Protein AF-A0A3M0IH26-F1 (afdb_monomer)

Organism: NCBI:txid943815

Secondary structure (DSSP, 8-state):
-PPP----------HHHHTT--TT--TT--HHHHHHHHHHTTT-EE---EEHHHHHHHHHHHHHH-SSEEEEE-GGG-TTHHHHHHHHHHHHHTT-EEEEEE--TT-HHHHHS-SSHHHHHHHHHHHHHHHHH-SEEEE-BT----EEEETTTEEEEEES-SS---SS------EEEEEE-HHHHHHHHHHTTHHHHHSPPBPTTT-PBPEEEE-PPPTT--PPPPS-----PPPPPEEEE--PEEEEEPTTS-EEEEE-S--S-----TT-------------------------------------------------------PPP--------GGGG-S-HHHHTTTTSSS-EEESSHHHHHHHHHHT--EEEEEE-TT-HHHHHHIIIIIS-HHHHHHHHHH-EEEEEETTT-HHHHHHHHHHHHHHHS---SSEEEEE-TTS-EEEEES---SS-BTTBPPHHHHHHHHHHHHHH-HHHHHHHHHHHHHHHHS------TTPPP-HHHHHHHHHHHHHHB-TTT-SBSSSSB---HHHHHHHHHHHHHH--HHHHHHHHHHHHHHHHSTTB-TTT--B-SEESSTTS-SEE--EEHHHHHHHHHHHHHHHHHH--HHHHHHHHHHHHHIIIIIB-TTSSB-SEE-SEEE-SSS-EEETTTT-B-HHHHHHHHGGGHHHHHHHHT--SS-SSGGG-B------------HHHHHHHHHHHHHHHHTSPPPPEE--EEHHHHHHHHHHHHHHHHHTT-HHHHHHHHHHHHHIIIIIB-TTSPBBSEEETTEE-SSBPPHHHHHHHHHHHHHHHHHH--HHHHHHHHHHHHHIIIIIB-TTT--B-SS-TTS---SS-----S-SSS--HHHHHHHHHHHHHHHH--HHHHHHHHHHGGGHHHHTTT-GGG-HHHHHHHHHHHH---EEEEESS-TTSHHHHHHHHHHHT--STT-EEEEESTT-TT-GGGTT---BTTB-EEEEEETTEEPPPBS-HHHHHHHHH-

Nearest PDB structures (foldseek):
  7tkv-assembly1_A  TM=8.898E-01  e=5.591E-46  Brucella abortus 2308
  7tkv-assembly1_B  TM=9.151E-01  e=1.649E-43  Brucella abortus 2308
  3ira-assembly1_A  TM=9.495E-01  e=8.624E-15  Methanosarcina mazei Go1
  4c1s-assembly2_B  TM=6.546E-01  e=1.108E-04  Bacteroides thetaiotaomicron VPI-5482
  6u4z-assembly1_A  TM=3.669E-01  e=8.419E-04  Bacteroides thetaiotaomicron

Radius of gyration: 35.23 Å; Cα contacts (8 Å, |Δi|>4): 1831; chains: 1; bounding box: 98×91×110 Å

InterPro domains:
  IPR001736 Phospholipase D/Transphosphatidylase [PS50035] (139-166)
  IPR004879 Spermatogenesis-associated protein 20-like, TRX domain [PF03190] (337-497)
  IPR004879 Spermatogenesis-associated protein 20-like, TRX domain [cd02955] (358-481)
  IPR008928 Six-hairpin glycosidase superfamily [SSF48208] (523-869)
  IPR012341 Six-hairpin glycosidase-like superfamily [G3DSA:1.50.10.10] (544-667)
  IPR024705 Spermatogenesis-associated protein 20 [PTHR42899] (331-1009)
  IPR025202 Cardiolipin synthase-like, phospholipase D-like domain [PF13091] (61-188)
  IPR036249 Thioredoxin-like superfamily [SSF52833] (338-461)

Solvent-accessible surface area (backbone atoms only — not comparable to full-atom values): 55624 Å² total; per-residue (Å²): 140,82,82,89,81,79,93,81,80,80,76,84,72,51,72,30,57,79,72,75,42,66,90,85,64,81,80,88,59,53,73,68,54,44,51,49,41,64,67,4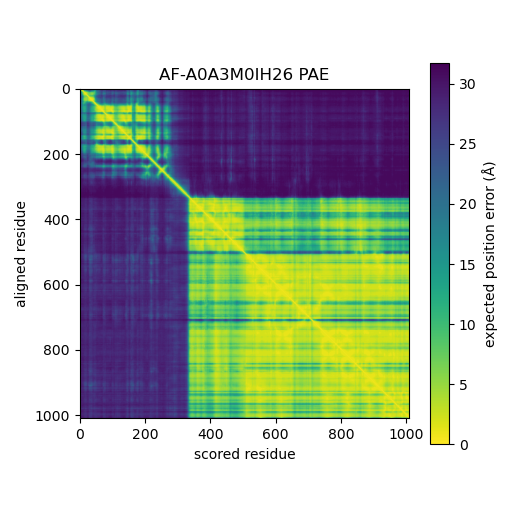4,63,93,67,68,54,59,79,61,84,25,43,62,86,58,38,51,60,56,52,51,54,48,44,67,64,42,70,54,29,40,38,39,32,39,72,84,7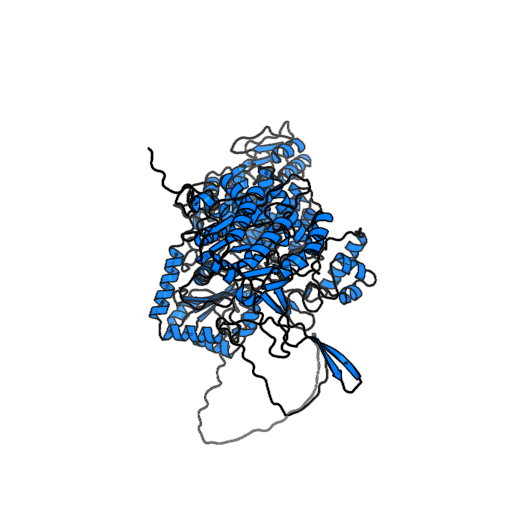8,50,101,54,54,83,66,50,51,61,40,49,50,48,27,41,76,70,64,22,43,30,39,37,37,36,56,47,93,84,45,65,61,68,70,66,68,46,94,42,71,70,58,40,56,50,53,65,66,47,44,64,61,51,55,69,54,33,77,38,76,40,66,30,43,91,58,90,48,55,40,40,36,37,53,51,28,36,29,36,46,48,54,94,75,80,81,83,94,68,94,74,96,70,95,77,77,46,46,44,38,44,39,52,37,48,69,58,29,45,48,52,41,58,57,66,40,46,73,52,63,77,54,54,63,57,39,92,88,78,67,48,64,43,45,52,36,66,53,84,81,69,90,90,75,73,85,82,85,78,94,73,93,78,94,76,80,91,78,71,57,70,39,43,43,68,81,56,61,49,74,49,68,44,99,86,71,53,72,47,76,42,64,53,91,67,81,63,51,70,79,80,57,102,81,77,78,91,87,86,89,83,92,89,82,87,92,81,90,86,84,86,85,91,84,88,81,84,90,84,88,82,90,87,86,89,84,83,86,79,89,76,89,80,84,83,88,85,88,90,85,91,84,91,89,86,87,77,86,79,76,71,84,78,79,76,71,78,78,72,26,62,28,70,80,59,84,52,67,42,47,43,75,50,23,82,35,68,32,60,40,29,56,82,53,70,69,47,34,52,49,12,53,76,70,73,27,41,29,38,40,39,37,36,48,72,55,39,64,59,37,52,52,45,35,65,58,40,42,57,35,60,73,55,11,53,51,45,55,73,60,32,37,38,29,46,42,40,34,87,70,36,50,64,61,44,51,50,51,44,49,51,35,28,71,74,68,76,50,77,59,72,23,29,35,37,34,21,43,44,85,68,39,53,62,48,72,50,45,83,54,43,71,54,68,51,97,90,42,63,15,41,64,57,50,54,51,51,52,53,48,40,56,74,76,38,44,68,60,48,51,52,49,14,57,48,48,52,49,58,59,67,72,61,70,80,75,40,47,58,89,42,66,55,52,72,66,34,55,53,39,18,51,55,49,50,63,73,39,44,32,92,88,46,27,49,63,66,58,61,61,30,63,77,58,44,43,38,36,44,20,24,50,26,44,19,52,74,69,68,40,61,70,36,41,48,53,35,50,44,24,52,51,33,42,66,31,11,25,24,21,39,81,63,67,37,34,39,30,56,29,12,64,37,60,69,24,44,44,41,48,50,25,28,39,39,46,56,32,18,45,42,22,34,42,25,38,50,51,16,64,75,65,69,38,64,69,30,45,50,50,16,52,38,20,48,52,24,47,58,70,73,27,48,44,97,73,36,35,42,22,41,34,34,27,23,42,10,39,64,82,81,82,45,74,34,74,36,46,55,71,46,43,36,63,65,58,37,36,73,77,48,48,90,51,20,67,59,49,26,65,54,27,52,41,38,84,73,29,73,42,75,95,30,21,8,43,43,27,49,64,96,68,98,69,95,70,61,65,70,60,50,51,54,51,38,51,53,51,41,55,62,41,68,77,43,50,66,48,52,69,43,62,41,30,39,40,28,42,42,11,40,34,18,26,21,26,19,50,46,10,64,78,69,75,34,65,69,36,32,50,47,18,51,35,27,50,48,34,44,56,74,58,28,37,47,101,81,52,46,46,32,31,36,28,44,96,90,38,64,43,92,39,67,37,38,35,36,30,42,14,28,30,22,38,10,25,45,41,36,17,40,68,69,38,43,28,67,33,43,54,53,21,50,47,28,48,50,45,41,62,71,34,24,34,39,92,86,81,44,48,60,29,38,48,45,76,86,48,87,86,59,99,58,84,41,64,61,66,52,31,68,89,51,68,14,25,44,33,34,33,22,39,29,27,39,48,49,16,51,47,58,69,37,64,69,36,36,53,50,14,49,38,45,41,1,32,35,52,50,41,22,57,74,43,33,81,33,28,10,43,38,48,28,40,43,38,9,59,73,64,38,36,38,32,32,26,31,23,24,91,44,66,86,38,72,67,30,32,48,43,43,53,39,58,72,58,39,57,45,30,57,53,41,48,44,41,42,40,56,60,32,86,54,38,66,56,30,54,91,35,71,55,56,95,83,36,41,23,40,35,51,25,42,88,97,43,67,56,85,69,37,73,47,50,69,61,49,41,49,66,30,67,107

Sequence (1010 aa):
MARAEPEALVRGVRSDQLLGLPSGESTGLTPLQHEIWQAFEGQVRYTAVHDEDTYFPDALDAMDQARHSIWLWSPWYTKRMWEVLPRLQDARRRGVRIHLFVTDESDSLLQGQLANPATAADAQRRLPELKAVADTVVEIKDMHQKILVIDEQLCFLGSLNTLSHAPGGQGRREIMVPFRGRRFARHILDHENADLLLRPPTCPDHGGQAELRKFTIPPKQRPVRTSHTTNHPAQRYFAWACPARTTVTKPDGTTRTSGCPRRNALRVDETGYLGKQSPLQHPGRCCFASVLGRLYCPQPVSRRKAHHSADPFADPVEARRVPRSRSGPCERLERMNRLAGVTSPYLLQHADNPVDWWPWGPEAFEEAKRREVPVLLSVGYSACHWCHVMAHESFEDEVTAAFMNEHFVSVKVDREERPDVDAVYMEAVQAATGQGGWPMSVFLTPDAEPFYFGTYFPPVPRSGMPSFRQVLEGVRQAWAERRDEVTEVAGKIVRDLAEREIDHGGARLPGEQEQAQALLGLTREYDPRRGGFGGAPKFPPSMVIEFLLRHHARTGSEGALQMAQDTCERMARGGIYDQLGGGFARYSVDRDWTVPHFEKMLYDNALLCRVYAHLWRSTGSEQARRVALETADFMVRELGTAEGGFASALDADSDDGSGRHVEGAYYVWTPEQLREVLGDDAPLAAQHFGVTEEGTFEEGRSVLQLPQGEGVVDAEQIASVRERLFRARQDRPAPGRDDKVVASWNGLAVAALAETGAYFDRPDLVEAAVAAADLLVRLHLDDRARLVRTSRDGRAGGNAGVLEDYADVAEGFLALASVTGEGVWLDFAGLLLDQVLARFTDPDSGALYDTASDAERLIRRPQDPTDNATPAGWTAAAGALLSYAAHTGSALHRTAAERALGVVTTLGPRVPRFIGWGLAVAEALLDGPREIAVVGPDLADGATGTLHRTALLGTAPGAVVAAGAPDGDEFPLLADRPLVAGAPAAYVCRNFTCDAPTTDPERLRTALSS

Foldseek 3Di:
DDDDDDDDDQPDDQLCVVVVHDPPDPPDDDPVSNVVCVVVPPAWRWRDKDWPVGVVVVLLVLLLVFQAEKEWEALLPDLVVVSNLVSLLVCVVNVYAYHEEHEDPPDCCLVVVPPDPVSSVVSVVCVVSSCVSHPHYFYEHPDDAGWMAGPLFKIKHFDPPPDDDDPDDDDDIGIIIIIGGNVVSVLVCVLVVVVCRRPADADPPPRHGWHKYFDDDDPPDDADDDDDDDDDDDHGDIFTADPDFDWDQDPVRDTDTDGDPPRGGPDQDPPGDDDDDDDDDDDDDDDDDDDDDDDDDDDDDDDDDDDDDDDDDDDDDDDDDDDDDDPDPPPPPPLQQPLCPAPAPQSNVCRPFLANEDEDDLVLLVVCVVLVAKAKEWEDHDQDPLQVVLCVQARNPNVNRVLCNNHHSYYYYYCLQCVQLVQLVQVLQCVVPVDGDPRWIFIAGSQRQTQDTDHGAGCPDDSPGHHPVVVSVVRSCCCVPPVVVSVVRSVVSLVVSVVDDQPLLFLDFDDPVLLVLLLVVQVVQADLVQADGHFFWGFLLLLQLLLLLLCCLLPVDPSSLSSSVRNLVQLLQELQAQPQQGAGAGIHRGSSNHHGLQKGFLQLLLSLLQSLLSNCLRPVDPSSLVNNVSSLNNQCPPQADPQLFGFGIFHQWFDLVPRDTDGCSLAWDALVRLCVQPPPCSVVQCVQQVQDCCEPDPPSIHRGGGDPDDDDDDPVSVVVSSNSVNVVSVPGGGTDTRNKGFQLSRLSQLLSLLLSCLLVVNVVSLVSSVSSLCSQCVAQQDPQRWGQGIDGPSHGGDGTAWLSNLLSNLSSLQSSCLRALFLVSLVSSVSSLVQQVPFQADPPRLAGFRHGNPDDDRSHTHRDCWADSHHDSLLSSLLSLLLSCLQAVDPVSPSSSSSSLSSSSVCSSPPVSGNSSSSLSSSCVNLAAKNKEKADADCPPPLSVLLSSLQSSQSNRSHGYRYYHQCDPSTNSSHPPDADVRAIWMWIDGPNRIDDIDSDSVVSNVVSSD

pLDDT: mean 78.8, std 23.6, range [18.72, 98.94]

Structure (mmCIF, N/CA/C/O backbone):
data_AF-A0A3M0IH26-F1
#
_entry.id   AF-A0A3M0IH26-F1
#
loop_
_atom_site.group_PDB
_atom_site.id
_atom_site.type_symbol
_atom_site.label_atom_id
_atom_site.label_alt_id
_atom_site.label_comp_id
_atom_site.label_asym_id
_atom_site.label_entity_id
_atom_site.label_seq_id
_atom_site.pdbx_PDB_ins_code
_atom_site.Cartn_x
_atom_site.Cartn_y
_atom_site.Cartn_z
_atom_site.occupancy
_atom_site.B_iso_or_equiv
_atom_site.auth_seq_id
_atom_site.auth_comp_id
_atom_site.auth_asym_id
_atom_site.auth_atom_id
_atom_site.pdbx_PDB_model_num
ATOM 1 N N . MET A 1 1 ? 65.080 23.387 41.786 1.00 36.69 1 MET A N 1
ATOM 2 C CA . MET A 1 1 ? 65.504 23.455 40.370 1.00 36.69 1 MET A CA 1
ATOM 3 C C . MET A 1 1 ? 64.778 22.355 39.612 1.00 36.69 1 MET A C 1
ATOM 5 O O . MET A 1 1 ? 65.288 21.247 39.518 1.00 36.69 1 MET A O 1
ATOM 9 N N . ALA A 1 2 ? 63.543 22.620 39.185 1.00 27.91 2 ALA A N 1
ATOM 10 C CA . ALA A 1 2 ? 62.729 21.649 38.459 1.00 27.91 2 ALA A CA 1
ATOM 11 C C . ALA A 1 2 ? 62.840 21.950 36.961 1.00 27.91 2 ALA A C 1
ATOM 13 O O . ALA A 1 2 ? 62.600 23.077 36.535 1.00 27.91 2 ALA A O 1
ATOM 14 N N . ARG A 1 3 ? 63.308 20.952 36.211 1.00 26.25 3 ARG A N 1
ATOM 15 C CA . ARG A 1 3 ? 63.521 20.984 34.764 1.00 26.25 3 ARG A CA 1
ATOM 16 C C . ARG A 1 3 ? 62.186 21.210 34.051 1.00 26.25 3 ARG A C 1
ATOM 18 O O . ARG A 1 3 ? 61.231 20.490 34.320 1.00 26.25 3 ARG A O 1
ATOM 25 N N . ALA A 1 4 ? 62.149 22.194 33.160 1.00 37.03 4 ALA A N 1
ATOM 26 C CA . ALA A 1 4 ? 61.113 22.315 32.146 1.00 37.03 4 ALA A CA 1
ATOM 27 C C . ALA A 1 4 ? 61.389 21.293 31.035 1.00 37.03 4 ALA A C 1
ATOM 29 O O . ALA A 1 4 ? 62.524 21.250 30.572 1.00 37.03 4 ALA A O 1
ATOM 30 N N . GLU A 1 5 ? 60.383 20.475 30.702 1.00 32.09 5 GLU A N 1
ATOM 31 C CA . GLU A 1 5 ? 60.047 19.820 29.412 1.00 32.09 5 GLU A CA 1
ATOM 32 C C . GLU A 1 5 ? 58.955 18.745 29.674 1.00 32.09 5 GLU A C 1
ATOM 34 O O . GLU A 1 5 ? 58.984 18.168 30.767 1.00 32.09 5 GLU A O 1
ATOM 39 N N . PRO A 1 6 ? 58.038 18.388 28.738 1.00 36.34 6 PRO A N 1
ATOM 40 C CA . PRO A 1 6 ? 57.757 18.933 27.398 1.00 36.34 6 PRO A CA 1
ATOM 41 C C . PRO A 1 6 ? 56.255 19.271 27.141 1.00 36.34 6 PRO A C 1
ATOM 43 O O . PRO A 1 6 ? 55.374 18.933 27.927 1.00 36.34 6 PRO A O 1
ATOM 46 N N . GLU A 1 7 ? 55.995 19.968 26.027 1.00 37.03 7 GLU A N 1
ATOM 47 C CA . GLU A 1 7 ? 54.730 20.141 25.272 1.00 37.03 7 GLU A CA 1
ATOM 48 C C . GLU A 1 7 ? 53.403 19.622 25.892 1.00 37.03 7 GLU A C 1
ATOM 50 O O . GLU A 1 7 ? 53.062 18.442 25.814 1.00 37.03 7 GLU A O 1
ATOM 55 N N . ALA A 1 8 ? 52.567 20.541 26.383 1.00 32.16 8 ALA A N 1
ATOM 56 C CA . ALA A 1 8 ? 51.136 20.333 26.643 1.00 32.16 8 ALA A CA 1
ATOM 57 C C . ALA A 1 8 ? 50.371 21.434 25.880 1.00 32.16 8 ALA A C 1
ATOM 59 O O . ALA A 1 8 ? 50.771 22.587 25.949 1.00 32.16 8 ALA A O 1
ATOM 60 N N . LEU A 1 9 ? 49.300 21.226 25.114 1.00 32.03 9 LEU A N 1
ATOM 61 C CA . LEU A 1 9 ? 48.332 20.144 25.020 1.00 32.03 9 LEU A CA 1
ATOM 62 C C . LEU A 1 9 ? 48.103 19.782 23.539 1.00 32.03 9 LEU A C 1
ATOM 64 O O . LEU A 1 9 ? 47.613 20.603 22.771 1.00 32.03 9 LEU A O 1
ATOM 68 N N . VAL A 1 10 ? 48.309 18.522 23.168 1.00 32.41 10 VAL A N 1
ATOM 69 C CA . VAL A 1 10 ? 47.520 17.887 22.102 1.00 32.41 10 VAL A CA 1
ATOM 70 C C . VAL A 1 10 ? 46.794 16.736 22.776 1.00 32.41 10 VAL A C 1
ATOM 72 O O . VAL A 1 10 ? 47.348 15.650 22.944 1.00 32.41 10 VAL A O 1
ATOM 75 N N . ARG A 1 11 ? 45.570 16.982 23.254 1.00 35.91 11 ARG A N 1
ATOM 76 C CA . ARG A 1 11 ? 44.706 15.885 23.697 1.00 35.91 11 ARG A CA 1
ATOM 77 C C . ARG A 1 11 ? 44.196 15.194 22.441 1.00 35.91 11 ARG A C 1
ATOM 79 O O . ARG A 1 11 ? 43.323 15.717 21.762 1.00 35.91 11 ARG A O 1
ATOM 86 N N . GLY A 1 12 ? 44.785 14.047 22.116 1.00 36.81 12 GLY A N 1
ATOM 87 C CA . GLY A 1 12 ? 44.230 13.152 21.110 1.00 36.81 12 GLY A CA 1
ATOM 88 C C . GLY A 1 12 ? 42.849 12.705 21.571 1.00 36.81 12 GLY A C 1
ATOM 89 O O . GLY A 1 12 ? 42.735 12.011 22.577 1.00 36.81 12 GLY A O 1
ATOM 90 N N . VAL A 1 13 ? 41.818 13.145 20.861 1.00 42.16 13 VAL A N 1
ATOM 91 C CA . VAL A 1 13 ? 40.449 12.677 21.047 1.00 42.16 13 VAL A CA 1
ATOM 92 C C . VAL A 1 13 ? 40.216 11.616 19.982 1.00 42.16 13 VAL A C 1
ATOM 94 O O . VAL A 1 13 ? 40.455 11.846 18.796 1.00 42.16 13 VAL A O 1
ATOM 97 N N . ARG A 1 14 ? 39.856 10.416 20.429 1.00 46.50 14 ARG A N 1
ATOM 98 C CA . ARG A 1 14 ? 39.581 9.272 19.555 1.00 46.50 14 ARG A CA 1
ATOM 99 C C . ARG A 1 14 ? 38.315 9.567 18.723 1.00 46.50 14 ARG A C 1
ATOM 101 O O . ARG A 1 14 ? 37.477 10.368 19.130 1.00 46.50 14 ARG A O 1
ATOM 108 N N . SER A 1 15 ? 38.189 8.986 17.528 1.00 48.16 15 SER A N 1
ATOM 109 C CA . SER A 1 15 ? 37.051 9.232 16.616 1.00 48.16 15 SER A CA 1
ATOM 110 C C . SER A 1 15 ? 35.696 8.925 17.261 1.00 48.16 15 SER A C 1
ATOM 112 O O . SER A 1 15 ? 34.716 9.612 16.986 1.00 48.16 15 SER A O 1
ATOM 114 N N . ASP A 1 16 ? 35.677 7.960 18.179 1.00 47.81 16 ASP A N 1
ATOM 115 C CA . ASP A 1 16 ? 34.551 7.668 19.063 1.00 47.81 16 ASP A CA 1
ATOM 116 C C . ASP A 1 16 ? 34.150 8.896 19.912 1.00 47.81 16 ASP A C 1
ATOM 118 O O . ASP A 1 16 ? 33.001 9.315 19.882 1.00 47.81 16 ASP A O 1
ATOM 122 N N . GLN A 1 17 ? 35.087 9.580 20.562 1.00 45.19 17 GLN A N 1
ATOM 123 C CA . GLN A 1 17 ? 34.831 10.770 21.376 1.00 45.19 17 GLN A CA 1
ATOM 124 C C . GLN A 1 17 ? 34.422 12.014 20.562 1.00 45.19 17 GLN A C 1
ATOM 126 O O . GLN A 1 17 ? 33.637 12.819 21.058 1.00 45.19 17 GLN A O 1
ATOM 131 N N . LEU A 1 18 ? 34.905 12.178 19.321 1.00 45.88 18 LEU A N 1
ATOM 132 C CA . LEU A 1 18 ? 34.464 13.257 18.413 1.00 45.88 18 LEU A CA 1
ATOM 133 C C . LEU A 1 18 ? 32.978 13.103 18.033 1.00 45.88 18 LEU A C 1
ATOM 135 O O . LEU A 1 18 ? 32.281 14.086 17.792 1.00 45.88 18 LEU A O 1
ATOM 139 N N . LEU A 1 19 ? 32.510 11.856 17.988 1.00 47.88 19 LEU A N 1
ATOM 140 C CA . LEU A 1 19 ? 31.149 11.471 17.624 1.00 47.88 19 LEU A CA 1
ATOM 141 C C . LEU A 1 19 ? 30.256 11.201 18.851 1.00 47.88 19 LEU A C 1
ATOM 143 O O . LEU A 1 19 ? 29.085 10.872 18.680 1.00 47.88 19 LEU A O 1
ATOM 147 N N . GLY A 1 20 ? 30.784 11.365 20.073 1.00 44.94 20 GLY A N 1
ATOM 148 C CA . GLY A 1 20 ? 30.057 11.161 21.332 1.00 44.94 20 GLY A CA 1
ATOM 149 C C . GLY A 1 20 ? 29.842 9.695 21.734 1.00 44.94 20 GLY A C 1
ATOM 150 O O . GLY A 1 20 ? 28.917 9.407 22.487 1.00 44.94 20 GLY A O 1
ATOM 151 N N . LEU A 1 21 ? 30.667 8.773 21.235 1.00 47.78 21 LEU A N 1
ATOM 152 C CA . LEU A 1 21 ? 30.551 7.323 21.421 1.00 47.78 21 LEU A CA 1
ATOM 153 C C . LEU A 1 21 ? 31.418 6.793 22.584 1.00 47.78 21 LEU A C 1
ATOM 155 O O . LEU A 1 21 ? 32.464 7.379 22.899 1.00 47.78 21 LEU A O 1
ATOM 159 N N . PRO A 1 22 ? 31.045 5.648 23.192 1.00 45.53 22 PRO A N 1
ATOM 160 C CA . PRO A 1 22 ? 31.904 4.908 24.116 1.00 45.53 22 PRO A CA 1
ATOM 161 C C . PRO A 1 22 ? 33.236 4.517 23.460 1.00 45.53 22 PRO A C 1
ATOM 163 O O . PRO A 1 22 ? 33.311 4.215 22.270 1.00 45.53 22 PRO A O 1
ATOM 166 N N . SER A 1 23 ? 34.325 4.545 24.230 1.00 48.56 23 SER A N 1
ATOM 167 C CA . SER A 1 23 ? 35.680 4.411 23.685 1.00 48.56 23 SER A CA 1
ATOM 168 C C . SER A 1 23 ? 35.959 3.022 23.086 1.00 48.56 23 SER A C 1
ATOM 170 O O . SER A 1 23 ? 36.241 2.082 23.822 1.00 48.56 23 SER A O 1
ATOM 172 N N . GLY A 1 24 ? 36.005 2.921 21.754 1.00 49.97 24 GLY A N 1
ATOM 173 C CA . GLY A 1 24 ? 36.452 1.739 21.000 1.00 49.97 24 GLY A CA 1
ATOM 174 C C . GLY A 1 24 ? 35.395 0.978 20.236 1.00 49.97 24 GLY A C 1
ATOM 175 O O . GLY A 1 24 ? 35.730 -0.068 19.691 1.00 49.97 24 GLY A O 1
ATOM 176 N N . GLU A 1 25 ? 34.178 1.500 20.147 1.00 52.19 25 GLU A N 1
ATOM 177 C CA . GLU A 1 25 ? 33.082 0.801 19.484 1.00 52.19 25 GLU A CA 1
ATOM 178 C C . GLU A 1 25 ? 32.741 1.389 18.113 1.00 52.19 25 GLU A C 1
ATOM 180 O O . GLU A 1 25 ? 32.616 2.603 17.942 1.00 52.19 25 GLU A O 1
ATOM 185 N N . SER A 1 26 ? 32.589 0.486 17.135 1.00 46.59 26 SER A N 1
ATOM 186 C CA . SER A 1 26 ? 32.144 0.769 15.762 1.00 46.59 26 SER A CA 1
ATOM 187 C C . SER A 1 26 ? 30.663 0.684 15.520 1.00 46.59 26 SER A C 1
ATOM 189 O O . SER A 1 26 ? 30.146 1.052 14.461 1.00 46.59 26 SER A O 1
ATOM 191 N N . THR A 1 27 ? 30.005 0.123 16.508 1.00 45.53 27 THR A N 1
ATOM 192 C CA . THR A 1 27 ? 28.678 -0.423 16.427 1.00 45.53 27 THR A CA 1
ATOM 193 C C . THR A 1 27 ? 27.687 0.675 16.778 1.00 45.53 27 THR A C 1
ATOM 195 O O . THR A 1 27 ? 27.777 1.282 17.840 1.00 45.53 27 THR A O 1
ATOM 198 N N . GLY A 1 28 ? 26.758 0.955 15.860 1.00 45.03 28 GLY A N 1
ATOM 199 C CA . GLY A 1 28 ? 25.718 1.978 16.039 1.00 45.03 28 GLY A CA 1
ATOM 200 C C . GLY A 1 28 ? 25.934 3.288 15.275 1.00 45.03 28 GLY A C 1
ATOM 201 O O . GLY A 1 28 ? 25.190 4.242 15.488 1.00 45.03 28 GLY A O 1
ATOM 202 N N . LEU A 1 29 ? 26.916 3.358 14.372 1.00 43.50 29 LEU A N 1
ATOM 203 C CA . LEU A 1 29 ? 27.131 4.541 13.539 1.00 43.50 29 LEU A CA 1
ATOM 204 C C . LEU A 1 29 ? 26.197 4.583 12.330 1.00 43.50 29 LEU A C 1
ATOM 206 O O . LEU A 1 29 ? 26.046 3.599 11.609 1.00 43.50 29 LEU A O 1
ATOM 210 N N . THR A 1 30 ? 25.615 5.753 12.067 1.00 47.28 30 THR A N 1
ATOM 211 C CA . THR A 1 30 ? 24.884 6.004 10.814 1.00 47.28 30 THR A CA 1
ATOM 212 C C . THR A 1 30 ? 25.827 5.923 9.603 1.00 47.28 30 THR A C 1
ATOM 214 O O . THR A 1 30 ? 27.023 6.162 9.764 1.00 47.28 30 THR A O 1
ATOM 217 N N . PRO A 1 31 ? 25.337 5.666 8.374 1.00 45.47 31 PRO A N 1
ATOM 218 C CA . PRO A 1 31 ? 26.186 5.571 7.179 1.00 45.47 31 PRO A CA 1
ATOM 219 C C . PRO A 1 31 ? 27.099 6.787 6.960 1.00 45.47 31 PRO A C 1
ATOM 221 O O . PRO A 1 31 ? 28.271 6.624 6.637 1.00 45.47 31 PRO A O 1
ATOM 224 N N . LEU A 1 32 ? 26.606 8.000 7.239 1.00 43.06 32 LEU A N 1
ATOM 225 C CA . LEU A 1 32 ? 27.402 9.230 7.188 1.00 43.06 32 LEU A CA 1
ATOM 226 C C . LEU A 1 32 ? 28.454 9.288 8.308 1.00 43.06 32 LEU A C 1
ATOM 228 O O . LEU A 1 32 ? 29.582 9.693 8.059 1.00 43.06 32 LEU A O 1
ATOM 232 N N . GLN A 1 33 ? 28.121 8.873 9.535 1.00 45.81 33 GLN A N 1
ATOM 233 C CA . GLN A 1 33 ? 29.091 8.792 10.636 1.00 45.81 33 GLN A CA 1
ATOM 234 C C . GLN A 1 33 ? 30.116 7.678 10.423 1.00 45.81 33 GLN A C 1
ATOM 236 O O . GLN A 1 33 ? 31.240 7.811 10.888 1.00 45.81 33 GLN A O 1
ATOM 241 N N . HIS A 1 34 ? 29.748 6.612 9.717 1.00 51.22 34 HIS A N 1
ATOM 242 C CA . HIS A 1 34 ? 30.645 5.537 9.325 1.00 51.22 34 HIS A CA 1
ATOM 243 C C . HIS A 1 34 ? 31.576 5.984 8.192 1.00 51.22 34 HIS A C 1
ATOM 245 O O . HIS A 1 34 ? 32.767 5.724 8.270 1.00 51.22 34 HIS A O 1
ATOM 251 N N . GLU A 1 35 ? 31.091 6.732 7.194 1.00 49.47 35 GLU A N 1
ATOM 252 C CA . GLU A 1 35 ? 31.941 7.378 6.177 1.00 49.47 35 GLU A CA 1
ATOM 253 C C . GLU A 1 35 ? 32.888 8.414 6.791 1.00 49.47 35 GLU A C 1
ATOM 255 O O . GLU A 1 35 ? 34.076 8.428 6.481 1.00 49.47 35 GLU A O 1
ATOM 260 N N . ILE A 1 36 ? 32.376 9.258 7.690 1.00 47.50 36 ILE A N 1
ATOM 261 C CA . ILE A 1 36 ? 33.158 10.221 8.473 1.00 47.50 36 ILE A CA 1
ATOM 262 C C . ILE A 1 36 ? 34.201 9.462 9.284 1.00 47.50 36 ILE A C 1
ATOM 264 O O . ILE A 1 36 ? 35.390 9.742 9.180 1.00 47.50 36 ILE A O 1
ATOM 268 N N . TRP A 1 37 ? 33.793 8.454 10.046 1.00 52.44 37 TRP A N 1
ATOM 269 C CA . TRP A 1 37 ? 34.724 7.690 10.846 1.00 52.44 37 TRP A CA 1
ATOM 270 C C . TRP A 1 37 ? 35.766 6.972 9.992 1.00 52.44 37 TRP A C 1
ATOM 272 O O . TRP A 1 37 ? 36.937 7.152 10.278 1.00 52.44 37 TRP A O 1
ATOM 282 N N . GLN A 1 38 ? 35.413 6.289 8.904 1.00 53.78 38 GLN A N 1
ATOM 283 C CA . GLN A 1 38 ? 36.398 5.691 7.995 1.00 53.78 38 GLN A CA 1
ATOM 284 C C . GLN A 1 38 ? 37.317 6.732 7.334 1.00 53.78 38 GLN A C 1
ATOM 286 O O . GLN A 1 38 ? 38.485 6.446 7.077 1.00 53.78 38 GLN A O 1
ATOM 291 N N . ALA A 1 39 ? 36.830 7.951 7.086 1.00 50.53 39 ALA A N 1
ATOM 292 C CA . ALA A 1 39 ? 37.651 9.056 6.591 1.00 50.53 39 ALA A CA 1
ATOM 293 C C . ALA A 1 39 ? 38.607 9.621 7.663 1.00 50.53 39 ALA A C 1
ATOM 295 O O . ALA A 1 39 ? 39.671 10.145 7.326 1.00 50.53 39 ALA A O 1
ATOM 296 N N . PHE A 1 40 ? 38.251 9.508 8.946 1.00 49.12 40 PHE A N 1
ATOM 297 C CA . PHE A 1 40 ? 39.025 10.012 10.086 1.00 49.12 40 PHE A CA 1
ATOM 298 C C . PHE A 1 40 ? 39.864 8.930 10.794 1.00 49.12 40 PHE A C 1
ATOM 300 O O . PHE A 1 40 ? 40.844 9.264 11.470 1.00 49.12 40 PHE A O 1
ATOM 307 N N . GLU A 1 41 ? 39.535 7.648 10.625 1.00 46.75 41 GLU A N 1
ATOM 308 C CA . GLU A 1 41 ? 40.183 6.506 11.264 1.00 46.75 41 GLU A CA 1
ATOM 309 C C . GLU A 1 41 ? 41.625 6.383 10.758 1.00 46.75 41 GLU A C 1
ATOM 311 O O . GLU A 1 41 ? 41.916 6.057 9.607 1.00 46.75 41 GLU A O 1
ATOM 316 N N . GLY A 1 42 ? 42.558 6.735 11.643 1.00 48.81 42 GLY A N 1
ATOM 317 C CA . GLY A 1 42 ? 43.995 6.652 11.400 1.00 48.81 42 GLY A CA 1
ATOM 318 C C . GLY A 1 42 ? 44.636 7.838 10.671 1.00 48.81 42 GLY A C 1
ATOM 319 O O . GLY A 1 42 ? 45.840 7.774 10.425 1.00 48.81 42 GLY A O 1
ATOM 320 N N . GLN A 1 43 ? 43.912 8.916 10.329 1.00 49.50 43 GLN A N 1
ATOM 321 C CA . GLN A 1 43 ? 44.469 9.958 9.439 1.00 49.50 43 GLN A CA 1
ATOM 322 C C . GLN A 1 43 ? 44.413 11.408 9.924 1.00 49.50 43 GLN A C 1
ATOM 324 O O . GLN A 1 43 ? 44.987 12.269 9.254 1.00 49.50 43 GLN A O 1
ATOM 329 N N . VAL A 1 44 ? 43.805 11.722 11.072 1.00 41.72 44 VAL A N 1
ATOM 330 C CA . VAL A 1 44 ? 43.586 13.132 11.432 1.00 41.72 44 VAL A CA 1
ATOM 331 C C . VAL A 1 44 ? 43.863 13.432 12.904 1.00 41.72 44 VAL A C 1
ATOM 333 O O . VAL A 1 44 ? 43.329 12.793 13.805 1.00 41.72 44 VAL A O 1
ATOM 336 N N . ARG A 1 45 ? 44.686 14.461 13.145 1.00 44.12 45 ARG A N 1
ATOM 337 C CA . ARG A 1 45 ? 44.806 15.154 14.434 1.00 44.12 45 ARG A CA 1
ATOM 338 C C . ARG A 1 45 ? 44.184 16.541 14.268 1.00 44.12 45 ARG A C 1
ATOM 340 O O . ARG A 1 45 ? 44.715 17.347 13.502 1.00 44.12 45 ARG A O 1
ATOM 347 N N . TYR A 1 46 ? 43.078 16.815 14.956 1.00 40.91 46 TYR A N 1
ATOM 348 C CA . TYR A 1 46 ? 42.582 18.186 15.099 1.00 40.91 46 TYR A CA 1
ATOM 349 C C . TYR A 1 46 ? 43.201 18.809 16.356 1.00 40.91 46 TYR A C 1
ATOM 351 O O . TYR A 1 46 ? 43.483 18.105 17.328 1.00 40.91 46 TYR A O 1
ATOM 359 N N . THR A 1 47 ? 43.488 20.109 16.323 1.00 42.03 47 THR A N 1
ATOM 360 C CA . THR A 1 47 ? 44.188 20.799 17.422 1.00 42.03 47 THR A CA 1
ATOM 361 C C . THR A 1 47 ? 43.239 21.444 18.436 1.00 42.03 47 THR A C 1
ATOM 363 O O . THR A 1 47 ? 43.616 21.538 19.600 1.00 42.03 47 THR A O 1
ATOM 366 N N . ALA A 1 48 ? 42.018 21.825 18.029 1.00 43.06 48 ALA A N 1
ATOM 367 C CA . ALA A 1 48 ? 40.907 22.254 18.895 1.00 43.06 48 ALA A CA 1
ATOM 368 C C . ALA A 1 48 ? 39.597 22.431 18.083 1.00 43.06 48 ALA A C 1
ATOM 370 O O . ALA A 1 48 ? 39.626 22.388 16.856 1.00 43.06 48 ALA A O 1
ATOM 371 N N . VAL A 1 49 ? 38.447 22.584 18.756 1.00 41.53 49 VAL A N 1
ATOM 372 C CA . VAL A 1 49 ? 37.170 23.032 18.158 1.00 41.53 49 VAL A CA 1
ATOM 373 C C . VAL A 1 49 ? 36.952 24.461 18.624 1.00 41.53 49 VAL A C 1
ATOM 375 O O . VAL A 1 49 ? 36.950 24.712 19.828 1.00 41.53 49 VAL A O 1
ATOM 378 N N . HIS A 1 50 ? 36.801 25.381 17.683 1.00 47.06 50 HIS A N 1
ATOM 379 C CA . HIS A 1 50 ? 36.811 26.807 17.963 1.00 47.06 50 HIS A CA 1
ATOM 380 C C . HIS A 1 50 ? 35.503 27.461 17.505 1.00 47.06 50 HIS A C 1
ATOM 382 O O . HIS A 1 50 ? 34.972 27.121 16.443 1.00 47.06 50 HIS A O 1
ATOM 388 N N . ASP A 1 51 ? 35.003 28.405 18.299 1.00 50.25 51 ASP A N 1
ATOM 389 C CA . ASP A 1 51 ? 34.006 29.381 17.858 1.00 50.25 51 ASP A CA 1
ATOM 390 C C . ASP A 1 51 ? 34.676 30.574 17.145 1.00 50.25 51 ASP A C 1
ATOM 392 O O . ASP A 1 51 ? 35.904 30.644 17.035 1.00 50.25 51 ASP A O 1
ATOM 396 N N . GLU A 1 52 ? 33.878 31.504 16.610 1.00 51.53 52 GLU A N 1
ATOM 397 C CA . GLU A 1 52 ? 34.355 32.653 15.817 1.00 51.53 52 GLU A CA 1
ATOM 398 C C . GLU A 1 52 ? 35.432 33.515 16.497 1.00 51.53 52 GLU A C 1
ATOM 400 O O . GLU A 1 52 ? 36.307 34.061 15.820 1.00 51.53 52 GLU A O 1
ATOM 405 N N . ASP A 1 53 ? 35.428 33.576 17.828 1.00 53.06 53 ASP A N 1
ATOM 406 C CA . ASP A 1 53 ? 36.396 34.341 18.615 1.00 53.06 53 ASP A CA 1
ATOM 407 C C . ASP A 1 53 ? 37.717 33.592 18.830 1.00 53.06 53 ASP A C 1
ATOM 409 O O . ASP A 1 53 ? 38.741 34.211 19.128 1.00 53.06 53 ASP A O 1
ATOM 413 N N . THR A 1 54 ? 37.719 32.270 18.649 1.00 58.81 54 THR A N 1
ATOM 414 C CA . THR A 1 54 ? 38.869 31.410 18.943 1.00 58.81 54 THR A CA 1
ATOM 415 C C . THR A 1 54 ? 39.540 30.830 17.697 1.00 58.81 54 THR A C 1
ATOM 417 O O . THR A 1 54 ? 40.747 30.620 17.738 1.00 58.81 54 THR A O 1
ATOM 420 N N . TYR A 1 55 ? 38.839 30.623 16.573 1.00 66.75 55 TYR A N 1
ATOM 421 C CA . TYR A 1 55 ? 39.483 30.099 15.351 1.00 66.75 55 TYR A CA 1
ATOM 422 C C . TYR A 1 55 ? 40.186 31.207 14.571 1.00 66.75 55 TYR A C 1
ATOM 424 O O . TYR A 1 55 ? 41.180 30.971 13.885 1.00 66.75 55 TYR A O 1
ATOM 432 N N . PHE A 1 56 ? 39.626 32.415 14.629 1.00 70.50 56 PHE A N 1
ATOM 433 C CA . PHE A 1 56 ? 40.054 33.518 13.789 1.00 70.50 56 PHE A CA 1
ATOM 434 C C . PHE A 1 56 ? 41.461 34.022 14.160 1.00 70.50 56 PHE A C 1
ATOM 436 O O . PHE A 1 56 ? 42.269 34.180 13.244 1.00 70.50 56 PHE A O 1
ATOM 443 N N . PRO A 1 57 ? 41.827 34.189 15.452 1.00 73.62 57 PRO A N 1
ATOM 444 C CA . PRO A 1 57 ? 43.213 34.461 15.841 1.00 73.62 57 PRO A CA 1
ATOM 445 C C . PRO A 1 57 ? 44.192 33.370 15.382 1.00 73.62 57 PRO A C 1
ATOM 447 O O . PRO A 1 57 ? 45.218 33.692 14.792 1.00 73.62 57 PRO A O 1
ATOM 450 N N . ASP A 1 58 ? 43.841 32.091 15.544 1.00 74.38 58 ASP A N 1
ATOM 451 C CA . ASP A 1 58 ? 44.694 30.963 15.142 1.00 74.38 58 ASP A CA 1
ATOM 452 C C . ASP A 1 58 ? 44.902 30.893 13.620 1.00 74.38 58 ASP A C 1
ATOM 454 O O . ASP A 1 58 ? 45.985 30.547 13.141 1.00 74.38 58 ASP A O 1
ATOM 458 N N . ALA A 1 59 ? 43.876 31.240 12.840 1.00 77.75 59 ALA A N 1
ATOM 459 C CA . ALA A 1 59 ? 43.978 31.350 11.391 1.00 77.75 59 ALA A CA 1
ATOM 460 C C . ALA A 1 59 ? 44.906 32.504 10.974 1.00 77.75 59 ALA A C 1
ATOM 462 O O . ALA A 1 59 ? 45.734 32.319 10.081 1.00 77.75 59 ALA A O 1
ATOM 463 N N . LEU A 1 60 ? 44.812 33.667 11.631 1.00 83.88 60 LEU A N 1
ATOM 464 C CA . LEU A 1 60 ? 45.700 34.807 11.376 1.00 83.88 60 LEU A CA 1
ATOM 465 C C . LEU A 1 60 ? 47.155 34.494 11.756 1.00 83.88 60 LEU A C 1
ATOM 467 O O . LEU A 1 60 ? 48.055 34.741 10.953 1.00 83.88 60 LEU A O 1
ATOM 471 N N . ASP A 1 61 ? 47.385 33.880 12.917 1.00 83.44 61 ASP A N 1
ATOM 472 C CA . ASP A 1 61 ? 48.718 33.454 13.357 1.00 83.44 61 ASP A CA 1
ATOM 473 C C . ASP A 1 61 ? 49.315 32.415 12.399 1.00 83.44 61 ASP A C 1
ATOM 475 O O . ASP A 1 61 ? 50.504 32.456 12.070 1.00 83.44 61 ASP A O 1
ATOM 479 N N . ALA A 1 62 ? 48.495 31.496 11.886 1.00 84.69 62 ALA A N 1
ATOM 480 C CA . ALA A 1 62 ? 48.942 30.546 10.880 1.00 84.69 62 ALA A CA 1
ATOM 481 C C . ALA A 1 62 ? 49.305 31.232 9.549 1.00 84.69 62 ALA A C 1
ATOM 483 O O . ALA A 1 62 ? 50.274 30.830 8.903 1.00 84.69 62 ALA A O 1
ATOM 484 N N . MET A 1 63 ? 48.579 32.279 9.139 1.00 87.38 63 MET A N 1
ATOM 485 C CA . MET A 1 63 ? 48.921 33.078 7.952 1.00 87.38 63 MET A CA 1
ATOM 486 C C . MET A 1 63 ? 50.242 33.838 8.140 1.00 87.38 63 MET A C 1
ATOM 488 O O . MET A 1 63 ? 51.070 33.884 7.224 1.00 87.38 63 MET A O 1
ATOM 492 N N . ASP A 1 64 ? 50.489 34.375 9.335 1.00 89.06 64 ASP A N 1
ATOM 493 C CA . ASP A 1 64 ? 51.765 35.009 9.684 1.00 89.06 64 ASP A CA 1
ATOM 494 C C . ASP A 1 64 ? 52.934 34.021 9.643 1.00 89.06 64 ASP A C 1
ATOM 496 O O . ASP A 1 64 ? 54.055 34.377 9.280 1.00 89.06 64 ASP A O 1
ATOM 500 N N . GLN A 1 65 ? 52.680 32.759 9.977 1.00 88.56 65 GLN A N 1
ATOM 501 C CA . GLN A 1 65 ? 53.695 31.708 9.989 1.00 88.56 65 GLN A CA 1
ATOM 502 C C . GLN A 1 65 ? 53.861 30.994 8.642 1.00 88.56 65 GLN A C 1
ATOM 504 O O . GLN A 1 65 ? 54.832 30.249 8.481 1.00 88.56 65 GLN A O 1
ATOM 509 N N . ALA A 1 66 ? 52.967 31.236 7.677 1.00 91.12 66 ALA A N 1
ATOM 510 C CA . ALA A 1 66 ? 53.008 30.621 6.354 1.00 91.12 66 ALA A CA 1
ATOM 511 C C . ALA A 1 66 ? 54.352 30.878 5.660 1.00 91.12 66 ALA A C 1
ATOM 513 O O . ALA A 1 66 ? 54.881 31.992 5.707 1.00 91.12 66 ALA A O 1
ATOM 514 N N . ARG A 1 67 ? 54.911 29.861 5.002 1.00 91.12 67 ARG A N 1
ATOM 515 C CA . ARG A 1 67 ? 56.231 29.919 4.346 1.00 91.12 67 ARG A CA 1
ATOM 516 C C . ARG A 1 67 ? 56.181 29.682 2.843 1.00 91.12 67 ARG A C 1
ATOM 518 O O . ARG A 1 67 ? 57.123 30.051 2.148 1.00 91.12 67 ARG A O 1
ATOM 525 N N . HIS A 1 68 ? 55.127 29.049 2.338 1.00 91.44 68 HIS A N 1
ATOM 526 C CA . HIS A 1 68 ? 55.085 28.510 0.981 1.00 91.44 68 HIS A CA 1
ATOM 527 C C . HIS A 1 68 ? 53.822 28.899 0.219 1.00 91.44 68 HIS A C 1
ATOM 529 O O . HIS A 1 68 ? 53.927 29.401 -0.904 1.00 91.44 68 HIS A O 1
ATOM 535 N N . SER A 1 69 ? 52.638 28.660 0.788 1.00 93.44 69 SER A N 1
ATOM 536 C CA . SER A 1 69 ? 51.382 28.981 0.105 1.00 93.44 69 SER A CA 1
ATOM 537 C C . SER A 1 69 ? 50.204 29.183 1.047 1.00 93.44 69 SER A C 1
ATOM 539 O O . SER A 1 69 ? 50.116 28.534 2.085 1.00 93.44 69 SER A O 1
ATOM 541 N N . ILE A 1 70 ? 49.266 30.029 0.642 1.00 92.38 70 ILE A N 1
ATOM 542 C CA . ILE A 1 70 ? 47.969 30.219 1.285 1.00 92.38 70 ILE A CA 1
ATOM 543 C C . ILE A 1 70 ? 46.896 30.082 0.204 1.00 92.38 70 ILE A C 1
ATOM 545 O O . ILE A 1 70 ? 46.946 30.780 -0.807 1.00 92.38 70 ILE A O 1
ATOM 549 N N . TRP A 1 71 ? 45.923 29.204 0.428 1.00 91.88 71 TRP A N 1
ATOM 550 C CA . TRP A 1 71 ? 44.782 28.972 -0.455 1.00 91.88 71 TRP A CA 1
ATOM 551 C C . TRP A 1 71 ? 43.496 29.331 0.277 1.00 91.88 71 TRP A C 1
ATOM 553 O O . TRP A 1 71 ? 43.262 28.833 1.381 1.00 91.88 71 TRP A O 1
ATOM 563 N N . LEU A 1 72 ? 42.671 30.190 -0.319 1.00 86.56 72 LEU A N 1
ATOM 564 C CA . LEU A 1 72 ? 41.515 30.771 0.358 1.00 86.56 72 LEU A CA 1
ATOM 565 C C . LEU A 1 72 ? 40.268 30.759 -0.535 1.00 86.56 72 LEU A C 1
ATOM 567 O O . LEU A 1 72 ? 40.246 31.412 -1.580 1.00 86.56 72 LEU A O 1
ATOM 571 N N . TRP A 1 73 ? 39.220 30.055 -0.094 1.00 83.69 73 TRP A N 1
ATOM 572 C CA . TRP A 1 73 ? 37.911 30.004 -0.757 1.00 83.69 73 TRP A CA 1
ATOM 573 C C . TRP A 1 73 ? 36.883 30.880 -0.045 1.00 83.69 73 TRP A C 1
ATOM 575 O O . TRP A 1 73 ? 36.763 30.834 1.178 1.00 83.69 73 TRP A O 1
ATOM 585 N N . SER A 1 74 ? 36.112 31.634 -0.836 1.00 72.56 74 SER A N 1
ATOM 586 C CA . SER A 1 74 ? 35.021 32.523 -0.395 1.00 72.56 74 SER A CA 1
ATOM 587 C C . SER A 1 74 ? 35.402 33.368 0.830 1.00 72.56 74 SER A C 1
ATOM 589 O O . SER A 1 74 ? 34.746 33.287 1.872 1.00 72.56 74 SER A O 1
ATOM 591 N N . PRO A 1 75 ? 36.445 34.210 0.719 1.00 66.62 75 PRO A N 1
ATOM 592 C CA . PRO A 1 75 ? 36.967 34.984 1.847 1.00 66.62 75 PRO A CA 1
ATOM 593 C C . PRO A 1 75 ? 35.914 35.925 2.468 1.00 66.62 75 PRO A C 1
ATOM 595 O O . PRO A 1 75 ? 36.058 36.337 3.613 1.00 66.62 75 PRO A O 1
ATOM 598 N N . TRP A 1 76 ? 34.838 36.234 1.732 1.00 57.25 76 TRP A N 1
ATOM 599 C CA . TRP A 1 76 ? 33.796 37.238 1.999 1.00 57.25 76 TRP A CA 1
ATOM 600 C C . TRP A 1 76 ? 33.005 37.104 3.303 1.00 57.25 76 TRP A C 1
ATOM 602 O O . TRP A 1 76 ? 32.212 37.987 3.612 1.00 57.25 76 TRP A O 1
ATOM 612 N N . TYR A 1 77 ? 33.182 36.029 4.064 1.00 51.56 77 TYR A N 1
ATOM 613 C CA . TYR A 1 77 ? 32.301 35.719 5.187 1.00 51.56 77 TYR A CA 1
ATOM 614 C C . TYR A 1 77 ? 32.731 36.253 6.552 1.00 51.56 77 TYR A C 1
ATOM 616 O O . TYR A 1 77 ? 31.959 36.138 7.497 1.00 51.56 77 TYR A O 1
ATOM 624 N N . THR A 1 78 ? 33.898 36.881 6.690 1.00 52.66 78 THR A N 1
ATOM 625 C CA . THR A 1 78 ? 34.304 37.409 7.999 1.00 52.66 78 THR A CA 1
ATOM 626 C C . THR A 1 78 ? 33.991 38.901 8.103 1.00 52.66 78 THR A C 1
ATOM 628 O O . THR A 1 78 ? 34.450 39.718 7.301 1.00 52.66 78 THR A O 1
ATOM 631 N N . LYS A 1 79 ? 33.284 39.309 9.168 1.00 52.59 79 LYS A N 1
ATOM 632 C CA . LYS A 1 79 ? 33.132 40.731 9.568 1.00 52.59 79 LYS A CA 1
ATOM 633 C C . LYS A 1 79 ? 34.485 41.424 9.854 1.00 52.59 79 LYS A C 1
ATOM 635 O O . LYS A 1 79 ? 34.527 42.616 10.146 1.00 52.59 79 LYS A O 1
ATOM 640 N N . ARG A 1 80 ? 35.588 40.669 9.780 1.00 59.62 80 ARG A N 1
ATOM 641 C CA . ARG A 1 80 ? 36.962 41.008 10.163 1.00 59.62 80 ARG A CA 1
ATOM 642 C C . ARG A 1 80 ? 37.950 40.938 8.985 1.00 59.62 80 ARG A C 1
ATOM 644 O O . ARG A 1 80 ? 39.152 40.824 9.191 1.00 59.62 80 ARG A O 1
ATOM 651 N N . MET A 1 81 ? 37.474 41.055 7.739 1.00 65.75 81 MET A N 1
ATOM 652 C CA . MET A 1 81 ? 38.321 41.077 6.527 1.00 65.75 81 MET A CA 1
ATOM 653 C C . MET A 1 81 ? 39.497 42.071 6.607 1.00 65.75 81 MET A C 1
ATOM 655 O O . MET A 1 81 ? 40.580 41.822 6.077 1.00 65.75 81 MET A O 1
ATOM 659 N N . TRP A 1 82 ? 39.293 43.196 7.297 1.00 63.56 82 TRP A N 1
ATOM 660 C CA . TRP A 1 82 ? 40.305 44.226 7.526 1.00 63.56 82 TRP A CA 1
ATOM 661 C C . TRP A 1 82 ? 41.532 43.730 8.312 1.00 63.56 82 TRP A C 1
ATOM 663 O O . TRP A 1 82 ? 42.583 44.359 8.227 1.00 63.56 82 TRP A O 1
ATOM 673 N N . GLU A 1 83 ? 41.431 42.601 9.017 1.00 72.62 83 GLU A N 1
ATOM 674 C CA . GLU A 1 83 ? 42.539 41.960 9.738 1.00 72.62 83 GLU A CA 1
ATOM 675 C C . GLU A 1 83 ? 43.280 40.925 8.887 1.00 72.62 83 GLU A C 1
ATOM 677 O O . GLU A 1 83 ? 44.476 40.722 9.078 1.00 72.62 83 GLU A O 1
ATOM 682 N N . VAL A 1 84 ? 42.605 40.313 7.910 1.00 79.38 84 VAL A N 1
ATOM 683 C CA . VAL A 1 84 ? 43.186 39.294 7.017 1.00 79.38 84 VAL A CA 1
ATOM 684 C C . VAL A 1 84 ? 44.074 39.938 5.951 1.00 79.38 84 VAL A C 1
ATOM 686 O O . VAL A 1 84 ? 45.182 39.470 5.682 1.00 79.38 84 VAL A O 1
ATOM 689 N N . LEU A 1 85 ? 43.608 41.038 5.350 1.00 82.12 85 LEU A N 1
ATOM 690 C CA . LEU A 1 85 ? 44.289 41.692 4.231 1.00 82.12 85 LEU A CA 1
ATOM 691 C C . LEU A 1 85 ? 45.741 42.117 4.556 1.00 82.12 85 LEU A C 1
ATOM 693 O O . LEU A 1 85 ? 46.626 41.800 3.757 1.00 82.12 85 LEU A O 1
ATOM 697 N N . PRO A 1 86 ? 46.050 42.740 5.715 1.00 84.88 86 PRO A N 1
ATOM 698 C CA . PRO A 1 86 ? 47.429 43.070 6.079 1.00 84.88 86 PRO A CA 1
ATOM 699 C C . PRO A 1 86 ? 48.340 41.844 6.223 1.00 84.88 86 PRO A C 1
ATOM 701 O O . PRO A 1 86 ? 49.526 41.932 5.905 1.00 84.88 86 PRO A O 1
ATOM 704 N N . ARG A 1 87 ? 47.809 40.695 6.668 1.00 86.81 87 ARG A N 1
ATOM 705 C CA . ARG A 1 87 ? 48.602 39.462 6.837 1.00 86.81 87 ARG A CA 1
ATOM 706 C C . ARG A 1 87 ? 48.903 38.800 5.507 1.00 86.81 87 ARG A C 1
ATOM 708 O O . ARG A 1 87 ? 50.020 38.347 5.293 1.00 86.81 87 ARG A O 1
ATOM 715 N N . LEU A 1 88 ? 47.952 38.829 4.576 1.00 87.62 88 LEU A N 1
ATOM 716 C CA . LEU A 1 88 ? 48.188 38.413 3.195 1.00 87.62 88 LEU A CA 1
ATOM 717 C C . LEU A 1 88 ? 49.218 39.320 2.503 1.00 87.62 88 LEU A C 1
ATOM 719 O O . LEU A 1 88 ? 50.126 38.825 1.839 1.00 87.62 88 LEU A O 1
ATOM 723 N N . GLN A 1 89 ? 49.143 40.640 2.706 1.00 88.81 89 GLN A N 1
ATOM 724 C CA . GLN A 1 89 ? 50.153 41.574 2.191 1.00 88.81 89 GLN A CA 1
ATOM 725 C C . GLN A 1 89 ? 51.544 41.260 2.747 1.00 88.81 89 GLN A C 1
ATOM 727 O O . GLN A 1 89 ? 52.529 41.289 2.007 1.00 88.81 89 GLN A O 1
ATOM 732 N N . ASP A 1 90 ? 51.631 40.944 4.038 1.00 90.38 90 ASP A N 1
ATOM 733 C CA . ASP A 1 90 ? 52.888 40.566 4.669 1.00 90.38 90 ASP A CA 1
ATOM 734 C C . ASP A 1 90 ? 53.419 39.211 4.187 1.00 90.38 90 ASP A C 1
ATOM 736 O O . ASP A 1 90 ? 54.580 39.109 3.793 1.00 90.38 90 ASP A O 1
ATOM 740 N N . ALA A 1 91 ? 52.560 38.194 4.118 1.00 89.75 91 ALA A N 1
ATOM 741 C CA . ALA A 1 91 ? 52.897 36.882 3.579 1.00 89.75 91 ALA A CA 1
ATOM 742 C C . ALA A 1 91 ? 53.433 36.992 2.144 1.00 89.75 91 ALA A C 1
ATOM 744 O O . ALA A 1 91 ? 54.470 36.405 1.826 1.00 89.75 91 ALA A O 1
ATOM 745 N N . ARG A 1 92 ? 52.823 37.839 1.305 1.00 89.50 92 ARG A N 1
ATOM 746 C CA . ARG A 1 92 ? 53.336 38.113 -0.042 1.00 89.50 92 ARG A CA 1
ATOM 747 C C . ARG A 1 92 ? 54.709 38.776 -0.031 1.00 89.50 92 ARG A C 1
ATOM 749 O O . ARG A 1 92 ? 55.577 38.373 -0.800 1.00 89.50 92 ARG A O 1
ATOM 756 N N . ARG A 1 93 ? 54.946 39.758 0.851 1.00 90.12 93 ARG A N 1
ATOM 757 C CA . ARG A 1 93 ? 56.285 40.364 1.023 1.00 90.12 93 ARG A CA 1
ATOM 758 C C . ARG A 1 93 ? 57.329 39.333 1.456 1.00 90.12 93 ARG A C 1
ATOM 760 O O . ARG A 1 93 ? 58.487 39.454 1.067 1.00 90.12 93 ARG A O 1
ATOM 767 N N . ARG A 1 94 ? 56.921 38.311 2.213 1.00 92.38 94 ARG A N 1
ATOM 768 C CA . ARG A 1 94 ? 57.758 37.170 2.622 1.00 92.38 94 ARG A CA 1
ATOM 769 C C . ARG A 1 94 ? 57.915 36.093 1.536 1.00 92.38 94 ARG A C 1
ATOM 771 O O . ARG A 1 94 ? 58.624 35.118 1.764 1.00 92.38 94 ARG A O 1
ATOM 778 N N . GLY A 1 95 ? 57.307 36.269 0.361 1.00 88.44 95 GLY A N 1
ATOM 779 C CA . GLY A 1 95 ? 57.406 35.342 -0.772 1.00 88.44 95 GLY A CA 1
ATOM 780 C C . GLY A 1 95 ? 56.451 34.145 -0.710 1.00 88.44 95 GLY A C 1
ATOM 781 O O . GLY A 1 95 ? 56.644 33.177 -1.444 1.00 88.44 95 GLY A O 1
ATOM 782 N N . VAL A 1 96 ? 55.431 34.188 0.152 1.00 94.56 96 VAL A N 1
ATOM 783 C CA . VAL A 1 96 ? 54.376 33.167 0.232 1.00 94.56 96 VAL A CA 1
ATOM 784 C C . VAL A 1 96 ? 53.411 33.341 -0.940 1.00 94.56 96 VAL A C 1
ATOM 786 O O . VAL A 1 96 ? 52.935 34.450 -1.174 1.00 94.56 96 VAL A O 1
ATOM 789 N N . ARG A 1 97 ? 53.091 32.250 -1.651 1.00 93.25 97 ARG A N 1
ATOM 790 C CA . ARG A 1 97 ? 52.149 32.284 -2.782 1.00 93.25 97 ARG A CA 1
ATOM 791 C C . ARG A 1 97 ? 50.702 32.321 -2.312 1.00 93.25 97 ARG A C 1
ATOM 793 O O . ARG A 1 97 ? 50.296 31.465 -1.531 1.00 93.25 97 ARG A O 1
ATOM 800 N N . ILE A 1 98 ? 49.910 33.257 -2.815 1.00 91.88 98 ILE A N 1
ATOM 801 C CA . ILE A 1 98 ? 48.516 33.434 -2.395 1.00 91.88 98 ILE A CA 1
ATOM 802 C C . ILE A 1 98 ? 47.573 33.074 -3.545 1.00 91.88 98 ILE A C 1
ATOM 804 O O . ILE A 1 98 ? 47.570 33.727 -4.590 1.00 91.88 98 ILE A O 1
ATOM 808 N N . HIS A 1 99 ? 46.745 32.053 -3.329 1.00 91.50 99 HIS A N 1
ATOM 809 C CA . HIS A 1 99 ? 45.727 31.575 -4.261 1.00 91.50 99 HIS A CA 1
ATOM 810 C C . HIS A 1 99 ? 44.336 31.890 -3.713 1.00 91.50 99 HIS A C 1
ATOM 812 O O . HIS A 1 99 ? 43.959 31.434 -2.631 1.00 91.50 99 HIS A O 1
ATOM 818 N N . LEU A 1 100 ? 43.575 32.684 -4.457 1.00 86.62 100 LEU A N 1
ATOM 819 C CA . LEU A 1 100 ? 42.301 33.231 -4.021 1.00 86.62 100 LEU A CA 1
ATOM 820 C C . LEU A 1 100 ? 41.171 32.771 -4.943 1.00 86.62 100 LEU A C 1
ATOM 822 O O . LEU A 1 100 ? 41.223 33.002 -6.149 1.00 86.62 100 LEU A O 1
ATOM 826 N N . PHE A 1 101 ? 40.127 32.184 -4.361 1.00 84.56 101 PHE A N 1
ATOM 827 C CA . PHE A 1 101 ? 38.926 31.744 -5.068 1.00 84.56 101 PHE A CA 1
ATOM 828 C C . PHE A 1 101 ? 37.735 32.562 -4.569 1.00 84.56 101 PHE A C 1
ATOM 830 O O . PHE A 1 101 ? 37.386 32.519 -3.383 1.00 84.56 101 PHE A O 1
ATOM 837 N N . VAL A 1 102 ? 37.115 33.336 -5.458 1.00 76.00 102 VAL A N 1
ATOM 838 C CA . VAL A 1 102 ? 36.052 34.302 -5.124 1.00 76.00 102 VAL A CA 1
ATOM 839 C C . VAL A 1 102 ? 34.838 34.107 -6.027 1.00 76.00 102 VAL A C 1
ATOM 841 O O . VAL A 1 102 ? 34.978 33.631 -7.150 1.00 76.00 102 VAL A O 1
ATOM 844 N N . THR A 1 103 ? 33.647 34.465 -5.537 1.00 69.12 103 THR A N 1
ATOM 845 C CA . THR A 1 103 ? 32.450 34.520 -6.393 1.00 69.12 103 THR A CA 1
ATOM 846 C C . THR A 1 103 ? 32.477 35.768 -7.287 1.00 69.12 103 THR A C 1
ATOM 848 O O . THR A 1 103 ? 33.160 36.744 -6.964 1.00 69.12 103 THR A O 1
ATOM 851 N N . ASP A 1 104 ? 31.767 35.714 -8.414 1.00 63.00 104 ASP A N 1
ATOM 852 C CA . ASP A 1 104 ? 31.632 36.806 -9.394 1.00 63.00 104 ASP A CA 1
ATOM 853 C C . ASP A 1 104 ? 30.912 38.023 -8.764 1.00 63.00 104 ASP A C 1
ATOM 855 O O . ASP A 1 104 ? 29.953 37.871 -8.008 1.00 63.00 104 ASP A O 1
ATOM 859 N N . GLU A 1 105 ? 31.366 39.244 -9.070 1.00 55.56 105 GLU A N 1
ATOM 860 C CA . GLU A 1 105 ? 30.825 40.512 -8.540 1.00 55.56 105 GLU A CA 1
ATOM 861 C C . GLU A 1 105 ? 29.352 40.764 -8.921 1.00 55.56 105 GLU A C 1
ATOM 863 O O . GLU A 1 105 ? 28.680 41.582 -8.290 1.00 55.56 105 GLU A O 1
ATOM 868 N N . SER A 1 106 ? 28.847 40.056 -9.935 1.00 48.72 106 SER A N 1
ATOM 869 C CA . SER A 1 106 ? 27.456 40.110 -10.402 1.00 48.72 106 SER A CA 1
ATOM 870 C C . SER A 1 106 ? 26.489 39.173 -9.660 1.00 48.72 106 SER A C 1
ATOM 872 O O . SER A 1 106 ? 25.288 39.186 -9.941 1.00 48.72 106 SER A O 1
ATOM 874 N N . ASP A 1 107 ? 26.981 38.371 -8.713 1.00 52.31 107 ASP A N 1
ATOM 875 C CA . ASP A 1 107 ? 26.176 37.396 -7.979 1.00 52.31 107 ASP A CA 1
ATOM 876 C C . ASP A 1 107 ? 25.230 38.075 -6.967 1.00 52.31 107 ASP A C 1
ATOM 878 O O . ASP A 1 107 ? 25.646 38.725 -6.002 1.00 52.31 107 ASP A O 1
ATOM 882 N N . SER A 1 108 ? 23.923 37.888 -7.176 1.00 42.12 108 SER A N 1
ATOM 883 C CA . SER A 1 108 ? 22.839 38.383 -6.314 1.00 42.12 108 SER A CA 1
ATOM 884 C C . SER A 1 108 ? 22.965 37.962 -4.841 1.00 42.12 108 SER A C 1
ATOM 886 O O . SER A 1 108 ? 22.411 38.621 -3.960 1.00 42.12 108 SER A O 1
ATOM 888 N N . LEU A 1 109 ? 23.735 36.910 -4.539 1.00 45.75 109 LEU A N 1
ATOM 889 C CA . LEU A 1 109 ? 23.939 36.404 -3.181 1.00 45.75 109 LEU A CA 1
ATOM 890 C C . LEU A 1 109 ? 24.922 37.256 -2.362 1.00 45.75 109 LEU A C 1
ATOM 892 O O . LEU A 1 109 ? 24.737 37.371 -1.150 1.00 45.75 109 LEU A O 1
ATOM 896 N N . LEU A 1 110 ? 25.885 37.939 -2.999 1.00 48.88 110 LEU A N 1
ATOM 897 C CA . LEU A 1 110 ? 26.696 38.982 -2.344 1.00 48.88 110 LEU A CA 1
ATOM 898 C C . LEU A 1 110 ? 25.821 40.165 -1.893 1.00 48.88 110 LEU A C 1
ATOM 900 O O . LEU A 1 110 ? 26.100 40.785 -0.868 1.00 48.88 110 LEU A O 1
ATOM 904 N N . GLN A 1 111 ? 24.746 40.449 -2.638 1.00 46.62 111 GLN A N 1
ATOM 905 C CA . GLN A 1 111 ? 23.804 41.533 -2.346 1.00 46.62 111 GLN A CA 1
ATOM 906 C C . GLN A 1 111 ? 22.698 41.125 -1.356 1.00 46.62 111 GLN A C 1
ATOM 908 O O . GLN A 1 111 ? 22.235 41.968 -0.593 1.00 46.62 111 GLN A O 1
ATOM 913 N N . GLY A 1 112 ? 22.291 39.849 -1.339 1.00 45.91 112 GLY A N 1
ATOM 914 C CA . GLY A 1 112 ? 21.184 39.350 -0.512 1.00 45.91 112 GLY A CA 1
ATOM 915 C C . GLY A 1 112 ? 21.566 38.719 0.837 1.00 45.91 112 GLY A C 1
ATOM 916 O O . GLY A 1 112 ? 20.741 38.713 1.746 1.00 45.91 112 GLY A O 1
ATOM 917 N N . GLN A 1 113 ? 22.784 38.183 1.006 1.00 47.97 113 GLN A N 1
ATOM 918 C CA . GLN A 1 113 ? 23.163 37.433 2.223 1.00 47.97 113 GLN A CA 1
ATOM 919 C C . GLN A 1 113 ? 23.839 38.268 3.318 1.00 47.97 113 GLN A C 1
ATOM 921 O O . GLN A 1 113 ? 23.957 37.817 4.459 1.00 47.97 113 GLN A O 1
ATOM 926 N N . LEU A 1 114 ? 24.275 39.491 3.017 1.00 51.53 114 LEU A N 1
ATOM 927 C CA . LEU A 1 114 ? 24.761 40.408 4.041 1.00 51.53 114 LEU A CA 1
ATOM 928 C C . LEU A 1 114 ? 23.557 41.139 4.630 1.00 51.53 114 LEU A C 1
ATOM 930 O O . LEU A 1 114 ? 23.115 42.156 4.110 1.00 51.53 114 LEU A O 1
ATOM 934 N N . ALA A 1 115 ? 23.048 40.638 5.757 1.00 45.84 115 ALA A N 1
ATOM 935 C CA . ALA A 1 115 ? 21.918 41.222 6.487 1.00 45.84 115 ALA A CA 1
ATOM 936 C C . ALA A 1 115 ? 22.133 42.692 6.944 1.00 45.84 115 ALA A C 1
ATOM 938 O O . ALA A 1 115 ? 21.237 43.289 7.534 1.00 45.84 115 ALA A O 1
ATOM 939 N N . ASN A 1 116 ? 23.312 43.283 6.688 1.00 52.66 116 ASN A N 1
ATOM 940 C CA . ASN A 1 116 ? 23.662 44.669 6.985 1.00 52.66 116 ASN A CA 1
ATOM 941 C C . ASN A 1 116 ? 24.257 45.380 5.739 1.00 52.66 116 ASN A C 1
ATOM 943 O O . ASN A 1 116 ? 25.373 45.042 5.322 1.00 52.66 116 ASN A O 1
ATOM 947 N N . PRO A 1 117 ? 23.589 46.420 5.197 1.00 53.22 117 PRO A N 1
ATOM 948 C CA . PRO A 1 117 ? 24.051 47.195 4.039 1.00 53.22 117 PRO A CA 1
ATOM 949 C C . PRO A 1 117 ? 25.450 47.820 4.192 1.00 53.22 117 PRO A C 1
ATOM 951 O O . PRO A 1 117 ? 26.174 47.974 3.209 1.00 53.22 117 PRO A O 1
ATOM 954 N N . ALA A 1 118 ? 25.867 48.158 5.419 1.00 56.56 118 ALA A N 1
ATOM 955 C CA . ALA A 1 118 ? 27.182 48.751 5.676 1.00 56.56 118 ALA A CA 1
ATOM 956 C C . ALA A 1 118 ? 28.333 47.745 5.487 1.00 56.56 118 ALA A C 1
ATOM 958 O O . ALA A 1 118 ? 29.413 48.116 5.028 1.00 56.56 118 ALA A O 1
ATOM 959 N N . THR A 1 119 ? 28.099 46.468 5.805 1.00 57.00 119 THR A N 1
ATOM 960 C CA . THR A 1 119 ? 29.083 45.384 5.653 1.00 57.00 119 THR A CA 1
ATOM 961 C C . THR A 1 119 ? 29.235 44.972 4.187 1.00 57.00 119 THR A C 1
ATOM 963 O O . THR A 1 119 ? 30.353 44.725 3.741 1.00 57.00 119 THR A O 1
ATOM 966 N N . ALA A 1 120 ? 28.140 44.987 3.419 1.00 57.97 120 ALA A N 1
ATOM 967 C CA . ALA A 1 120 ? 28.163 44.775 1.970 1.00 57.97 120 ALA A CA 1
ATOM 968 C C . ALA A 1 120 ? 28.975 45.846 1.241 1.00 57.97 120 ALA A C 1
ATOM 970 O O . ALA A 1 120 ? 29.876 45.518 0.471 1.00 57.97 120 ALA A O 1
ATOM 971 N N . ALA A 1 121 ? 28.741 47.121 1.561 1.00 59.78 121 ALA A N 1
ATOM 972 C CA . ALA A 1 121 ? 29.491 48.223 0.970 1.00 59.78 121 ALA A CA 1
ATOM 973 C C . ALA A 1 121 ? 30.996 48.176 1.306 1.00 59.78 121 ALA A C 1
ATOM 975 O O . ALA A 1 121 ? 31.820 48.539 0.467 1.00 59.78 121 ALA A O 1
ATOM 976 N N . ASP A 1 122 ? 31.382 47.733 2.510 1.00 60.84 122 ASP A N 1
ATOM 977 C CA . ASP A 1 122 ? 32.800 47.622 2.881 1.00 60.84 122 ASP A CA 1
ATOM 978 C C . ASP A 1 122 ? 33.508 46.437 2.210 1.00 60.84 122 ASP A C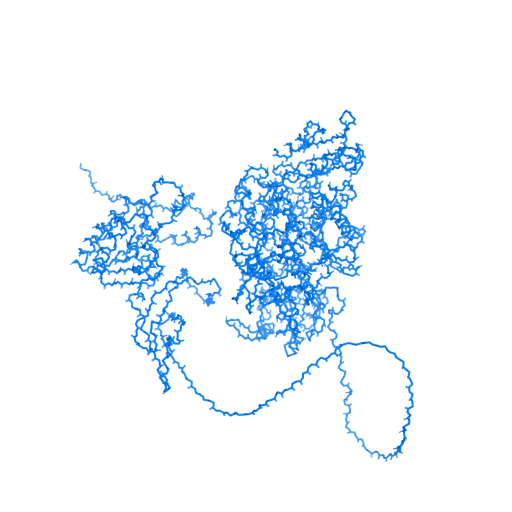 1
ATOM 980 O O . ASP A 1 122 ? 34.624 46.591 1.709 1.00 60.84 122 ASP A O 1
ATOM 984 N N . ALA A 1 123 ? 32.841 45.282 2.122 1.00 61.88 123 ALA A N 1
ATOM 985 C CA . ALA A 1 123 ? 33.343 44.120 1.393 1.00 61.88 123 ALA A CA 1
ATOM 986 C C . ALA A 1 123 ? 33.564 44.442 -0.095 1.00 61.88 123 ALA A C 1
ATOM 988 O O . ALA A 1 123 ? 34.609 44.111 -0.655 1.00 61.88 123 ALA A O 1
ATOM 989 N N . GLN A 1 124 ? 32.625 45.166 -0.710 1.00 64.75 124 GLN A N 1
ATOM 990 C CA . GLN A 1 124 ? 32.693 45.558 -2.117 1.00 64.75 124 GLN A CA 1
ATOM 991 C C . GLN A 1 124 ? 33.805 46.588 -2.390 1.00 64.75 124 GLN A C 1
ATOM 993 O O . GLN A 1 124 ? 34.452 46.528 -3.432 1.00 64.75 124 GLN A O 1
ATOM 998 N N . ARG A 1 125 ? 34.100 47.490 -1.437 1.00 67.56 125 ARG A N 1
ATOM 999 C CA . ARG A 1 125 ? 35.226 48.441 -1.542 1.00 67.56 125 ARG A CA 1
ATOM 1000 C C . ARG A 1 125 ? 36.600 47.779 -1.444 1.00 67.56 125 ARG A C 1
ATOM 1002 O O . ARG A 1 125 ? 37.515 48.198 -2.142 1.00 67.56 125 ARG A O 1
ATOM 1009 N N . ARG A 1 126 ? 36.761 46.777 -0.576 1.00 69.19 126 ARG A N 1
ATOM 1010 C CA . ARG A 1 126 ? 38.066 46.141 -0.289 1.00 69.19 126 ARG A CA 1
ATOM 1011 C C . ARG A 1 126 ? 38.386 44.956 -1.196 1.00 69.19 126 ARG A C 1
ATOM 1013 O O . ARG A 1 126 ? 39.517 44.477 -1.216 1.00 69.19 126 ARG A O 1
ATOM 1020 N N . LEU A 1 127 ? 37.404 44.473 -1.947 1.00 72.62 127 LEU A N 1
ATOM 1021 C CA . LEU A 1 127 ? 37.552 43.355 -2.867 1.00 72.62 127 LEU A CA 1
ATOM 1022 C C . LEU A 1 127 ? 38.670 43.557 -3.913 1.00 72.62 127 LEU A C 1
ATOM 1024 O O . LEU A 1 127 ? 39.515 42.664 -4.044 1.00 72.62 127 LEU A O 1
ATOM 1028 N N . PRO A 1 128 ? 38.780 44.723 -4.575 1.00 78.06 128 PRO A N 1
ATOM 1029 C CA . PRO A 1 128 ? 39.916 45.016 -5.446 1.00 78.06 128 PRO A CA 1
ATOM 1030 C C . PRO A 1 128 ? 41.272 44.932 -4.729 1.00 78.06 128 PRO A C 1
ATOM 1032 O O . PRO A 1 128 ? 42.228 44.404 -5.293 1.00 78.06 128 PRO A O 1
ATOM 1035 N N . GLU A 1 129 ? 41.358 45.388 -3.474 1.00 78.25 129 GLU A N 1
ATOM 1036 C CA . GLU A 1 129 ? 42.594 45.332 -2.679 1.00 78.25 129 GLU A CA 1
ATOM 1037 C C . GLU A 1 129 ? 42.985 43.889 -2.334 1.00 78.25 129 GLU A C 1
ATOM 1039 O O . GLU A 1 129 ? 44.158 43.530 -2.406 1.00 78.25 129 GLU A O 1
ATOM 1044 N N . LEU A 1 130 ? 42.010 43.033 -2.017 1.00 76.88 130 LEU A N 1
ATOM 1045 C CA . LEU A 1 130 ? 42.244 41.614 -1.745 1.00 76.88 130 LEU A CA 1
ATOM 1046 C C . LEU A 1 130 ? 42.685 40.853 -3.002 1.00 76.88 130 LEU A C 1
ATOM 1048 O O . LEU A 1 130 ? 43.665 40.107 -2.952 1.00 76.88 130 LEU A O 1
ATOM 1052 N N . LYS A 1 131 ? 42.011 41.080 -4.139 1.00 81.31 131 LYS A N 1
ATOM 1053 C CA . LYS A 1 131 ? 42.409 40.514 -5.440 1.00 81.31 131 LYS A CA 1
ATOM 1054 C C . LYS A 1 131 ? 43.826 40.949 -5.815 1.00 81.31 131 LYS A C 1
ATOM 1056 O O . LYS A 1 131 ? 44.611 40.126 -6.274 1.00 81.31 131 LYS A O 1
ATOM 1061 N N . ALA A 1 132 ? 44.179 42.210 -5.561 1.00 83.12 132 ALA A N 1
ATOM 1062 C CA . ALA A 1 132 ? 45.505 42.742 -5.864 1.00 83.12 132 ALA A CA 1
ATOM 1063 C C . ALA A 1 132 ? 46.627 42.061 -5.067 1.00 83.12 132 ALA A C 1
ATOM 1065 O O . ALA A 1 132 ? 47.758 42.012 -5.547 1.00 83.12 132 ALA A O 1
ATOM 1066 N N . VAL A 1 133 ? 46.333 41.528 -3.875 1.00 84.06 133 VAL A N 1
ATOM 1067 C CA . VAL A 1 133 ? 47.305 40.846 -3.009 1.00 84.06 133 VAL A CA 1
ATOM 1068 C C . VAL A 1 133 ? 47.500 39.377 -3.386 1.00 84.06 133 VAL A C 1
ATOM 1070 O O . VAL A 1 133 ? 48.553 38.837 -3.073 1.00 84.06 133 VAL A O 1
ATOM 1073 N N . ALA A 1 134 ? 46.592 38.743 -4.120 1.00 85.50 134 ALA A N 1
ATOM 1074 C CA . ALA A 1 134 ? 46.776 37.360 -4.551 1.00 85.50 134 ALA A CA 1
ATOM 1075 C C . ALA A 1 134 ? 47.758 37.228 -5.734 1.00 85.50 134 ALA A C 1
ATOM 1077 O O . ALA A 1 134 ? 47.842 38.101 -6.600 1.00 85.50 134 ALA A O 1
ATOM 1078 N N . ASP A 1 135 ? 48.489 36.115 -5.791 1.00 85.75 135 ASP A N 1
ATOM 1079 C CA . ASP A 1 135 ? 49.282 35.721 -6.965 1.00 85.75 135 ASP A CA 1
ATOM 1080 C C . ASP A 1 135 ? 48.413 35.029 -8.015 1.00 85.75 135 ASP A C 1
ATOM 1082 O O . ASP A 1 135 ? 48.724 35.031 -9.205 1.00 85.75 135 ASP A O 1
ATOM 1086 N N . THR A 1 136 ? 47.305 34.424 -7.589 1.00 83.19 136 THR A N 1
ATOM 1087 C CA . THR A 1 136 ? 46.279 33.920 -8.498 1.00 83.19 136 THR A CA 1
ATOM 1088 C C . THR A 1 136 ? 44.899 34.211 -7.943 1.00 83.19 136 THR A C 1
ATOM 1090 O O . THR A 1 136 ? 44.613 33.881 -6.796 1.00 83.19 136 THR A O 1
ATOM 1093 N N . VAL A 1 137 ? 44.047 34.803 -8.776 1.00 82.25 137 VAL A N 1
ATOM 1094 C CA . VAL A 1 137 ? 42.628 35.020 -8.491 1.00 82.25 137 VAL A CA 1
ATOM 1095 C C . VAL A 1 137 ? 41.826 34.175 -9.466 1.00 82.25 137 VAL A C 1
ATOM 1097 O O . VAL A 1 137 ? 42.020 34.281 -10.676 1.00 82.25 137 VAL A O 1
ATOM 1100 N N . VAL A 1 138 ? 40.933 33.348 -8.937 1.00 81.38 138 VAL A N 1
ATOM 1101 C CA . VAL A 1 138 ? 40.005 32.532 -9.715 1.00 81.38 138 VAL A CA 1
ATOM 1102 C C . VAL A 1 138 ? 38.584 32.938 -9.342 1.00 81.38 138 VAL A C 1
ATOM 1104 O O . VAL A 1 138 ? 38.184 32.841 -8.181 1.00 81.38 138 VAL A O 1
ATOM 1107 N N . GLU A 1 139 ? 37.826 33.403 -10.331 1.00 76.31 139 GLU A N 1
ATOM 1108 C CA . GLU A 1 139 ? 36.420 33.772 -10.169 1.00 76.31 139 GLU A CA 1
ATOM 1109 C C . GLU A 1 139 ? 35.532 32.580 -10.544 1.00 76.31 139 GLU A C 1
ATOM 1111 O O . GLU A 1 139 ? 35.656 32.020 -11.635 1.00 76.31 139 GLU A O 1
ATOM 1116 N N . ILE A 1 140 ? 34.666 32.156 -9.621 1.00 73.00 140 ILE A N 1
ATOM 1117 C CA . ILE A 1 140 ? 33.828 30.958 -9.764 1.00 73.00 140 ILE A CA 1
ATOM 1118 C C . ILE A 1 140 ? 32.378 31.329 -9.465 1.00 73.00 140 ILE A C 1
ATOM 1120 O O . ILE A 1 140 ? 32.074 31.773 -8.361 1.00 73.00 140 ILE A O 1
ATOM 1124 N N . LYS A 1 141 ? 31.472 31.103 -10.423 1.00 61.94 141 LYS A N 1
ATOM 1125 C CA . LYS A 1 141 ? 30.030 31.344 -10.230 1.00 61.94 141 LYS A CA 1
ATOM 1126 C C . LYS A 1 141 ? 29.404 30.313 -9.286 1.00 61.94 141 LYS A C 1
ATOM 1128 O O . LYS A 1 141 ? 29.746 29.129 -9.365 1.00 61.94 141 LYS A O 1
ATOM 1133 N N . ASP A 1 142 ? 28.479 30.768 -8.437 1.00 56.62 142 ASP A N 1
ATOM 1134 C CA . ASP A 1 142 ? 27.682 29.948 -7.509 1.00 56.62 142 ASP A CA 1
ATOM 1135 C C . ASP A 1 142 ? 28.530 29.157 -6.483 1.00 56.62 142 ASP A C 1
ATOM 1137 O O . ASP A 1 142 ? 28.268 27.988 -6.169 1.00 56.62 142 ASP A O 1
ATOM 1141 N N . MET A 1 143 ? 29.600 29.773 -5.961 1.00 66.00 143 MET A N 1
ATOM 1142 C CA . MET A 1 143 ? 30.532 29.140 -5.018 1.00 66.00 143 MET A CA 1
ATOM 1143 C C . MET A 1 143 ? 30.348 29.630 -3.569 1.00 66.00 143 MET A C 1
ATOM 1145 O O . MET A 1 143 ? 30.623 30.783 -3.252 1.00 66.00 143 MET A O 1
ATOM 1149 N N . HIS A 1 144 ? 30.008 28.708 -2.655 1.00 61.12 144 HIS A N 1
ATOM 1150 C CA . HIS A 1 144 ? 29.897 28.963 -1.205 1.00 61.12 144 HIS A CA 1
ATOM 1151 C C . HIS A 1 144 ? 30.738 27.982 -0.365 1.00 61.12 144 HIS A C 1
ATOM 1153 O O . HIS A 1 144 ? 30.204 27.151 0.369 1.00 61.12 144 HIS A O 1
ATOM 1159 N N . GLN A 1 145 ? 32.067 28.046 -0.481 1.00 69.19 145 GLN A N 1
ATOM 1160 C CA . GLN A 1 145 ? 33.005 27.206 0.287 1.00 69.19 145 GLN A CA 1
ATOM 1161 C C . GLN A 1 145 ? 33.854 28.039 1.235 1.00 69.19 145 GLN A C 1
ATOM 1163 O O . GLN A 1 145 ? 34.420 29.036 0.811 1.00 69.19 145 GLN A O 1
ATOM 1168 N N . LYS A 1 146 ? 33.983 27.602 2.489 1.00 72.69 146 LYS A N 1
ATOM 1169 C CA . LYS A 1 146 ? 34.810 28.259 3.509 1.00 72.69 146 LYS A CA 1
ATOM 1170 C C . LYS A 1 146 ? 35.958 27.350 3.899 1.00 72.69 146 LYS A C 1
ATOM 1172 O O . LYS A 1 146 ? 35.830 26.502 4.778 1.00 72.69 146 LYS A O 1
ATOM 1177 N N . ILE A 1 147 ? 37.041 27.497 3.143 1.00 82.56 147 ILE A N 1
ATOM 1178 C CA . ILE A 1 147 ? 38.234 26.660 3.222 1.00 82.56 147 ILE A CA 1
ATOM 1179 C C . ILE A 1 147 ? 39.453 27.580 3.244 1.00 82.56 147 ILE A C 1
ATOM 1181 O O . ILE A 1 147 ? 39.587 28.456 2.386 1.00 82.56 147 ILE A O 1
ATOM 1185 N N . LEU A 1 148 ? 40.345 27.351 4.206 1.00 86.19 148 LEU A N 1
ATOM 1186 C CA . LEU A 1 148 ? 41.675 27.956 4.267 1.00 86.19 148 LEU A CA 1
ATOM 1187 C C . LEU A 1 148 ? 42.706 26.834 4.346 1.00 86.19 148 LEU A C 1
ATOM 1189 O O . LEU A 1 148 ? 42.662 26.033 5.278 1.00 86.19 148 LEU A O 1
ATOM 1193 N N . VAL A 1 149 ? 43.634 26.784 3.391 1.00 87.94 149 VAL A N 1
ATOM 1194 C CA . VAL A 1 149 ? 44.762 25.843 3.404 1.00 87.94 149 VAL A CA 1
ATOM 1195 C C . VAL A 1 149 ? 46.074 26.616 3.445 1.00 87.94 149 VAL A C 1
ATOM 1197 O O . VAL A 1 149 ? 46.323 27.460 2.589 1.00 87.94 149 VAL A O 1
ATOM 1200 N N . ILE A 1 150 ? 46.926 26.316 4.422 1.00 89.31 150 ILE A N 1
ATOM 1201 C CA . ILE A 1 150 ? 48.226 26.963 4.622 1.00 89.31 150 ILE A CA 1
ATOM 1202 C C . ILE A 1 150 ? 49.333 25.920 4.476 1.00 89.31 150 ILE A C 1
ATOM 1204 O O . ILE A 1 150 ? 49.290 24.853 5.094 1.00 89.31 150 ILE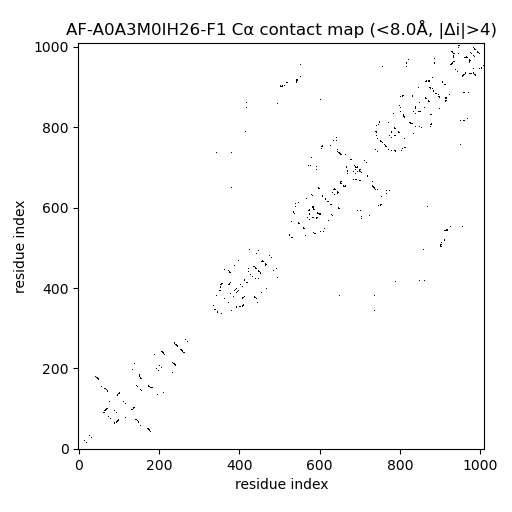 A O 1
ATOM 1208 N N . ASP A 1 151 ? 50.307 26.236 3.624 1.00 91.38 151 ASP A N 1
ATOM 1209 C CA . ASP A 1 151 ? 51.511 25.461 3.306 1.00 91.38 151 ASP A CA 1
ATOM 1210 C C . ASP A 1 151 ? 51.261 24.004 2.897 1.00 91.38 151 ASP A C 1
ATOM 1212 O O . ASP A 1 151 ? 52.140 23.154 3.029 1.00 91.38 151 ASP A O 1
ATOM 1216 N N . GLU A 1 152 ? 50.055 23.701 2.405 1.00 87.69 152 GLU A N 1
ATOM 1217 C CA . GLU A 1 152 ? 49.597 22.326 2.170 1.00 87.69 152 GLU A CA 1
ATOM 1218 C C . GLU A 1 152 ? 49.793 21.440 3.416 1.00 87.69 152 GLU A C 1
ATOM 1220 O O . GLU A 1 152 ? 50.097 20.257 3.301 1.00 87.69 152 GLU A O 1
ATOM 1225 N N . GLN A 1 153 ? 49.682 22.014 4.619 1.00 81.50 153 GLN A N 1
ATOM 1226 C CA . GLN A 1 153 ? 49.843 21.313 5.898 1.00 81.50 153 GLN A CA 1
ATOM 1227 C C . GLN A 1 153 ? 48.665 21.526 6.837 1.00 81.50 153 GLN A C 1
ATOM 1229 O O . GLN A 1 153 ? 48.317 20.611 7.575 1.00 81.50 153 GLN A O 1
ATOM 1234 N N . LEU A 1 154 ? 48.085 22.722 6.859 1.00 82.62 154 LEU A N 1
ATOM 1235 C CA . LEU A 1 154 ? 47.024 23.090 7.789 1.00 82.62 154 LEU A CA 1
ATOM 1236 C C . LEU A 1 154 ? 45.779 23.484 7.001 1.00 82.62 154 LEU A C 1
ATOM 1238 O O . LEU A 1 154 ? 45.857 24.351 6.136 1.00 82.62 154 LEU A O 1
ATOM 1242 N N . CYS A 1 155 ? 44.644 22.866 7.311 1.00 80.38 155 CYS A N 1
ATOM 1243 C CA . CYS A 1 155 ? 43.355 23.132 6.685 1.00 80.38 155 CYS A CA 1
ATOM 1244 C C . CYS A 1 155 ? 42.326 23.528 7.727 1.00 80.38 155 CYS A C 1
ATOM 1246 O O . CYS A 1 155 ? 42.079 22.770 8.654 1.00 80.38 155 CYS A O 1
ATOM 1248 N N . PHE A 1 156 ? 41.664 24.657 7.538 1.00 78.62 156 PHE A N 1
ATOM 1249 C CA . PHE A 1 156 ? 40.469 25.004 8.293 1.00 78.62 156 PHE A CA 1
ATOM 1250 C C . PHE A 1 156 ? 39.247 24.693 7.424 1.00 78.62 156 PHE A C 1
ATOM 1252 O O . PHE A 1 156 ? 39.123 25.246 6.328 1.00 78.62 156 PHE A O 1
ATOM 1259 N N . LEU A 1 157 ? 38.372 23.796 7.894 1.00 68.19 157 LEU A N 1
ATOM 1260 C CA . LEU A 1 157 ? 37.139 23.388 7.206 1.00 68.19 157 LEU A CA 1
ATOM 1261 C C . LEU A 1 157 ? 35.938 23.580 8.134 1.00 68.19 157 LEU A C 1
ATOM 1263 O O . LEU A 1 157 ? 36.003 23.235 9.315 1.00 68.19 157 LEU A O 1
ATOM 1267 N N . GLY A 1 158 ? 34.825 24.098 7.617 1.00 60.28 158 GLY A N 1
ATOM 1268 C CA . GLY A 1 158 ? 33.644 24.304 8.447 1.00 60.28 158 GLY A CA 1
ATOM 1269 C C . GLY A 1 158 ? 32.398 24.770 7.708 1.00 60.28 158 GLY A C 1
ATOM 1270 O O . GLY A 1 158 ? 32.426 25.188 6.548 1.00 60.28 158 GLY A O 1
ATOM 1271 N N . SER A 1 159 ? 31.293 24.671 8.437 1.00 44.19 159 SER A N 1
ATOM 1272 C CA . SER A 1 159 ? 29.975 25.153 8.067 1.00 44.19 159 SER A CA 1
ATOM 1273 C C . SER A 1 159 ? 29.854 26.631 8.421 1.00 44.19 159 SER A C 1
ATOM 1275 O O . SER A 1 159 ? 30.212 27.055 9.512 1.00 44.19 159 SER A O 1
ATOM 1277 N N . LEU A 1 160 ? 29.245 27.402 7.532 1.00 42.75 160 LEU A N 1
ATOM 1278 C CA . LEU A 1 160 ? 28.527 28.619 7.922 1.00 42.75 160 LEU A CA 1
ATOM 1279 C C . LEU A 1 160 ? 27.056 28.415 7.558 1.00 42.75 160 LEU A C 1
ATOM 1281 O O . LEU A 1 160 ? 26.424 29.230 6.898 1.00 42.75 160 LEU A O 1
ATOM 1285 N N . ASN A 1 161 ? 26.570 27.214 7.853 1.00 38.25 161 ASN A N 1
ATOM 1286 C CA . ASN A 1 161 ? 25.196 26.803 7.636 1.00 38.25 161 ASN A CA 1
ATOM 1287 C C . ASN A 1 161 ? 24.763 25.672 8.577 1.00 38.25 161 ASN A C 1
ATOM 1289 O O . ASN A 1 161 ? 23.994 24.786 8.220 1.00 38.25 161 ASN A O 1
ATOM 1293 N N . THR A 1 162 ? 25.248 25.699 9.814 1.00 33.88 162 THR A N 1
ATOM 1294 C CA . THR A 1 162 ? 24.694 24.890 10.896 1.00 33.88 162 THR A CA 1
ATOM 1295 C C . THR A 1 162 ? 23.963 25.862 11.800 1.00 33.88 162 THR A C 1
ATOM 1297 O O . THR A 1 162 ? 24.572 26.485 12.661 1.00 33.88 162 THR A O 1
ATOM 1300 N N . LEU A 1 163 ? 22.650 25.979 11.542 1.00 33.91 163 LEU A N 1
ATOM 1301 C CA . LEU A 1 163 ? 21.622 26.727 12.282 1.00 33.91 163 LEU A CA 1
ATOM 1302 C C . LEU A 1 163 ? 21.430 28.213 11.901 1.00 33.91 163 LEU A C 1
ATOM 1304 O O . LEU A 1 163 ? 21.808 29.066 12.691 1.00 33.91 163 LEU A O 1
ATOM 1308 N N . SER A 1 164 ? 20.738 28.589 10.809 1.00 31.78 164 SER A N 1
ATOM 1309 C CA . SER A 1 164 ? 19.925 29.846 10.763 1.00 31.78 164 SER A CA 1
ATOM 1310 C C . SER A 1 164 ? 19.161 30.124 9.457 1.00 31.78 164 SER A C 1
ATOM 1312 O O . SER A 1 164 ? 19.596 30.902 8.624 1.00 31.78 164 SER A O 1
ATOM 1314 N N . HIS A 1 165 ? 17.916 29.648 9.391 1.00 30.72 165 HIS A N 1
ATOM 1315 C CA . HIS A 1 165 ? 16.769 30.530 9.139 1.00 30.72 165 HIS A CA 1
ATOM 1316 C C . HIS A 1 165 ? 15.678 30.164 10.153 1.00 30.72 165 HIS A C 1
ATOM 1318 O O . HIS A 1 165 ? 14.842 29.307 9.905 1.00 30.72 165 HIS A O 1
ATOM 1324 N N . ALA A 1 166 ? 15.751 30.767 11.341 1.00 31.92 166 ALA A N 1
ATOM 1325 C CA . ALA A 1 166 ? 14.624 30.856 12.264 1.00 31.92 166 ALA A CA 1
ATOM 1326 C C . ALA A 1 166 ? 14.405 32.354 12.536 1.00 31.92 166 ALA A C 1
ATOM 1328 O O . ALA A 1 166 ? 15.400 33.055 12.762 1.00 31.92 166 ALA A O 1
ATOM 1329 N N . PRO A 1 167 ? 13.169 32.874 12.473 1.00 30.92 167 PRO A N 1
ATOM 1330 C CA . PRO A 1 167 ? 12.900 34.272 12.770 1.00 30.92 167 PRO A CA 1
ATOM 1331 C C . PRO A 1 167 ? 13.053 34.498 14.278 1.00 30.92 167 PRO A C 1
ATOM 1333 O O . PRO A 1 167 ? 12.440 33.794 15.072 1.00 30.92 167 PRO A O 1
ATOM 1336 N N . GLY A 1 168 ? 13.862 35.482 14.672 1.00 36.31 168 GLY A N 1
ATOM 1337 C CA . GLY A 1 168 ? 14.037 35.872 16.076 1.00 36.31 168 GLY A CA 1
ATOM 1338 C C . GLY A 1 168 ? 15.493 35.794 16.519 1.00 36.31 168 GLY A C 1
ATOM 1339 O O . GLY A 1 168 ? 16.045 34.720 16.741 1.00 36.31 168 GLY A O 1
ATOM 1340 N N . GLY A 1 169 ? 16.136 36.956 16.618 1.00 40.75 169 GLY A N 1
ATOM 1341 C CA . GLY A 1 169 ? 17.546 37.076 16.959 1.00 40.75 169 GLY A CA 1
ATOM 1342 C C . GLY A 1 169 ? 17.879 36.600 18.373 1.00 40.75 169 GLY A C 1
ATOM 1343 O O . GLY A 1 169 ? 17.485 37.229 19.347 1.00 40.75 169 GLY A O 1
ATOM 1344 N N . GLN A 1 170 ? 18.713 35.566 18.456 1.00 34.22 170 GLN A N 1
ATOM 1345 C CA . GLN A 1 170 ? 19.746 35.397 19.479 1.00 34.22 170 GLN A CA 1
ATOM 1346 C C . GLN A 1 170 ? 20.993 34.833 18.777 1.00 34.22 170 GLN A C 1
ATOM 1348 O O . GLN A 1 170 ? 20.897 33.873 18.012 1.00 34.22 170 GLN A O 1
ATOM 1353 N N . GLY A 1 171 ? 22.137 35.502 18.959 1.00 48.47 171 GLY A N 1
ATOM 1354 C CA . GLY A 1 171 ? 23.378 35.292 18.205 1.00 48.47 171 GLY A CA 1
ATOM 1355 C C . GLY A 1 171 ? 23.860 33.841 18.200 1.00 48.47 171 GLY A C 1
ATOM 1356 O O . GLY A 1 171 ? 23.986 33.212 19.249 1.00 48.47 171 GLY A O 1
ATOM 1357 N N . ARG A 1 172 ? 24.134 33.316 17.004 1.00 39.09 172 ARG A N 1
ATOM 1358 C CA . ARG A 1 172 ? 24.651 31.960 16.790 1.00 39.09 172 ARG A CA 1
ATOM 1359 C C . ARG A 1 172 ? 26.113 32.034 16.361 1.00 39.09 172 ARG A C 1
ATOM 1361 O O . ARG A 1 172 ? 26.447 32.848 15.507 1.00 39.09 172 ARG A O 1
ATOM 1368 N N . ARG A 1 173 ? 26.948 31.195 16.981 1.00 48.09 173 ARG A N 1
ATOM 1369 C CA . ARG A 1 173 ? 28.405 31.141 16.788 1.00 48.09 173 ARG A CA 1
ATOM 1370 C C . ARG A 1 173 ? 28.763 30.271 15.586 1.00 48.09 173 ARG A C 1
ATOM 1372 O O . ARG A 1 173 ? 28.234 29.169 15.446 1.00 48.09 173 ARG A O 1
ATOM 1379 N N . GLU A 1 174 ? 29.675 30.753 14.750 1.00 51.44 174 GLU A N 1
ATOM 1380 C CA . GLU A 1 174 ? 30.268 29.976 13.655 1.00 51.44 174 GLU A CA 1
ATOM 1381 C C . GLU A 1 174 ? 31.287 28.966 14.204 1.00 51.44 174 GLU A C 1
ATOM 1383 O O . GLU A 1 174 ? 32.002 29.275 15.155 1.00 51.44 174 GLU A O 1
ATOM 1388 N N . ILE A 1 175 ? 31.359 27.765 13.613 1.00 52.19 175 ILE A N 1
ATOM 1389 C CA . ILE A 1 175 ? 32.300 26.710 14.023 1.00 52.19 175 ILE A CA 1
ATOM 1390 C C . ILE A 1 175 ? 33.183 26.340 12.830 1.00 52.19 175 ILE A C 1
ATOM 1392 O O . ILE A 1 175 ? 32.691 25.875 11.797 1.00 52.19 175 ILE A O 1
ATOM 1396 N N . MET A 1 176 ? 34.497 26.500 12.990 1.00 62.34 176 MET A N 1
ATOM 1397 C CA . MET A 1 176 ? 35.508 26.024 12.042 1.00 62.34 176 MET A CA 1
ATOM 1398 C C . MET A 1 176 ? 36.460 25.052 12.732 1.00 62.34 176 MET A C 1
ATOM 1400 O O . MET A 1 176 ? 36.875 25.270 13.871 1.00 62.34 176 MET A O 1
ATOM 1404 N N . VAL A 1 177 ? 36.826 23.979 12.028 1.00 61.44 177 VAL A N 1
ATOM 1405 C CA . VAL A 1 177 ? 37.694 22.929 12.569 1.00 61.44 177 VAL A CA 1
ATOM 1406 C C . VAL A 1 177 ? 39.051 22.952 11.849 1.00 61.44 177 VAL A C 1
ATOM 1408 O O . VAL A 1 177 ? 39.088 22.790 10.624 1.00 61.44 177 VAL A O 1
ATOM 1411 N N . PRO A 1 178 ? 40.169 23.172 12.569 1.00 70.25 178 PRO A N 1
ATOM 1412 C CA . PRO A 1 178 ? 41.521 23.055 12.038 1.00 70.25 178 PRO A CA 1
ATOM 1413 C C . PRO A 1 178 ? 41.995 21.598 11.986 1.00 70.25 178 PRO A C 1
ATOM 1415 O O . PRO A 1 178 ? 41.942 20.852 12.965 1.00 70.25 178 PRO A O 1
ATOM 1418 N N . PHE A 1 179 ? 42.568 21.228 10.851 1.00 69.50 179 PHE A N 1
ATOM 1419 C CA . PHE A 1 179 ? 43.119 19.917 10.546 1.00 69.50 179 PHE A CA 1
ATOM 1420 C C . PHE A 1 179 ? 44.582 20.059 10.131 1.00 69.50 179 PHE A C 1
ATOM 1422 O O . PHE A 1 179 ? 44.895 20.824 9.221 1.00 69.50 179 PHE A O 1
ATOM 1429 N N . ARG A 1 180 ? 45.495 19.318 10.772 1.00 75.00 180 ARG A N 1
ATOM 1430 C CA . ARG A 1 180 ? 46.925 19.314 10.417 1.00 75.00 180 ARG A CA 1
ATOM 1431 C C . ARG A 1 180 ? 47.337 17.994 9.769 1.00 75.00 180 ARG A C 1
ATOM 1433 O O . ARG A 1 180 ? 47.108 16.925 10.328 1.00 75.00 180 ARG A O 1
ATOM 1440 N N . GLY A 1 181 ? 48.022 18.084 8.634 1.00 73.88 181 GLY A N 1
ATOM 1441 C CA . GLY A 1 181 ? 48.688 16.979 7.955 1.00 73.88 181 GLY A CA 1
ATOM 1442 C C . GLY A 1 181 ? 48.758 17.173 6.441 1.00 73.88 181 GLY A C 1
ATOM 1443 O O . GLY A 1 181 ? 47.737 17.392 5.791 1.00 73.88 181 GLY A O 1
ATOM 1444 N N . ARG A 1 182 ? 49.955 16.995 5.860 1.00 75.31 182 ARG A N 1
ATOM 1445 C CA . ARG A 1 182 ? 50.190 17.144 4.412 1.00 75.31 182 ARG A CA 1
ATOM 1446 C C . ARG A 1 182 ? 49.235 16.344 3.540 1.00 75.31 182 ARG A C 1
ATOM 1448 O O . ARG A 1 182 ? 48.737 16.841 2.540 1.00 75.31 182 ARG A O 1
ATOM 1455 N N . ARG A 1 183 ? 49.002 15.084 3.915 1.00 64.56 183 ARG A N 1
ATOM 1456 C CA . ARG A 1 183 ? 48.151 14.166 3.153 1.00 64.56 183 ARG A CA 1
ATOM 1457 C C . ARG A 1 183 ? 46.710 14.665 3.109 1.00 64.56 183 ARG A C 1
ATOM 1459 O O . ARG A 1 183 ? 46.116 14.665 2.043 1.00 64.56 183 ARG A O 1
ATOM 1466 N N . PHE A 1 184 ? 46.192 15.129 4.244 1.00 68.06 184 PHE A N 1
ATOM 1467 C CA . PHE A 1 184 ? 44.848 15.685 4.340 1.00 68.06 184 PHE A CA 1
ATOM 1468 C C . PHE A 1 184 ? 44.737 16.999 3.567 1.00 68.06 184 PHE A C 1
ATOM 1470 O O . PHE A 1 184 ? 43.831 17.169 2.763 1.00 68.06 184 PHE A O 1
ATOM 1477 N N . ALA A 1 185 ? 45.703 17.901 3.735 1.00 75.31 185 ALA A N 1
ATOM 1478 C CA . ALA A 1 185 ? 45.682 19.175 3.034 1.00 75.31 185 ALA A CA 1
ATOM 1479 C C . ALA A 1 185 ? 45.767 19.024 1.518 1.00 75.31 185 ALA A C 1
ATOM 1481 O O . ALA A 1 185 ? 44.994 19.645 0.791 1.00 75.31 185 ALA A O 1
ATOM 1482 N N . ARG A 1 186 ? 46.641 18.136 1.041 1.00 79.25 186 ARG A N 1
ATOM 1483 C CA . ARG A 1 186 ? 46.725 17.808 -0.379 1.00 79.25 186 ARG A CA 1
ATOM 1484 C C . ARG A 1 186 ? 45.439 17.166 -0.885 1.00 79.25 186 ARG A C 1
ATOM 1486 O O . ARG A 1 186 ? 44.948 17.542 -1.938 1.00 79.25 186 ARG A O 1
ATOM 1493 N N . HIS A 1 187 ? 44.849 16.285 -0.086 1.00 68.56 187 HIS A N 1
ATOM 1494 C CA . HIS A 1 187 ? 43.572 15.669 -0.404 1.00 68.56 187 HIS A CA 1
ATOM 1495 C C . HIS A 1 187 ? 42.440 16.691 -0.573 1.00 68.56 187 HIS A C 1
ATOM 1497 O O . HIS A 1 187 ? 41.657 16.577 -1.509 1.00 68.56 187 HIS A O 1
ATOM 1503 N N . ILE A 1 188 ? 42.380 17.716 0.283 1.00 75.19 188 ILE A N 1
ATOM 1504 C CA . ILE A 1 188 ? 41.417 18.814 0.142 1.00 75.19 188 ILE A CA 1
ATOM 1505 C C . ILE A 1 188 ? 41.677 19.616 -1.138 1.00 75.19 188 ILE A C 1
ATOM 1507 O O . ILE A 1 188 ? 40.738 19.892 -1.877 1.00 75.19 188 ILE A O 1
ATOM 1511 N N . LEU A 1 189 ? 42.933 19.954 -1.441 1.00 80.69 189 LEU A N 1
ATOM 1512 C CA . LEU A 1 189 ? 43.276 20.673 -2.675 1.00 80.69 189 LEU A CA 1
ATOM 1513 C C . LEU A 1 189 ? 42.926 19.868 -3.936 1.00 80.69 189 LEU A C 1
ATOM 1515 O O . LEU A 1 189 ? 42.407 20.434 -4.899 1.00 80.69 189 LEU A O 1
ATOM 1519 N N . ASP A 1 190 ? 43.162 18.557 -3.918 1.00 69.19 190 ASP A N 1
ATOM 1520 C CA . ASP A 1 190 ? 42.833 17.657 -5.023 1.00 69.19 190 ASP A CA 1
ATOM 1521 C C . ASP A 1 190 ? 41.307 17.476 -5.153 1.00 69.19 190 ASP A C 1
ATOM 1523 O O . ASP A 1 190 ? 40.774 17.540 -6.259 1.00 69.19 190 ASP A O 1
ATOM 1527 N N . HIS A 1 191 ? 40.581 17.339 -4.035 1.00 69.06 191 HIS A N 1
ATOM 1528 C CA . HIS A 1 191 ? 39.112 17.285 -4.012 1.00 69.06 191 HIS A CA 1
ATOM 1529 C C . HIS A 1 191 ? 38.481 18.554 -4.604 1.00 69.06 191 HIS A C 1
ATOM 1531 O O . HIS A 1 191 ? 37.484 18.482 -5.324 1.00 69.06 191 HIS A O 1
ATOM 1537 N N . GLU A 1 192 ? 39.084 19.713 -4.336 1.00 72.44 192 GLU A N 1
ATOM 1538 C CA . GLU A 1 192 ? 38.660 21.003 -4.881 1.00 72.44 192 GLU A CA 1
ATOM 1539 C C . GLU A 1 192 ? 39.204 21.284 -6.290 1.00 72.44 192 GLU A C 1
ATOM 1541 O O . GLU A 1 192 ? 38.946 22.352 -6.844 1.00 72.44 192 GLU A O 1
ATOM 1546 N N . ASN A 1 193 ? 39.920 20.333 -6.904 1.00 72.81 193 ASN A N 1
ATOM 1547 C CA . ASN A 1 193 ? 40.545 20.469 -8.222 1.00 72.81 193 ASN A CA 1
ATOM 1548 C C . ASN A 1 193 ? 41.429 21.730 -8.346 1.00 72.81 193 ASN A C 1
ATOM 1550 O O . ASN A 1 193 ? 41.498 22.352 -9.409 1.00 72.81 193 ASN A O 1
ATOM 1554 N N . ALA A 1 194 ? 42.109 22.122 -7.264 1.00 77.56 194 ALA A N 1
ATOM 1555 C CA . ALA A 1 194 ? 42.759 23.426 -7.140 1.00 77.56 194 ALA A CA 1
ATOM 1556 C C . ALA A 1 194 ? 43.786 23.708 -8.258 1.00 77.56 194 ALA A C 1
ATOM 1558 O O . ALA A 1 194 ? 43.803 24.806 -8.811 1.00 77.56 194 ALA A O 1
ATOM 1559 N N . ASP A 1 195 ? 44.579 22.714 -8.669 1.00 75.44 195 ASP A N 1
ATOM 1560 C CA . ASP A 1 195 ? 45.572 22.874 -9.746 1.00 75.44 195 ASP A CA 1
ATOM 1561 C C . ASP A 1 195 ? 44.940 23.100 -11.131 1.00 75.44 195 ASP A C 1
ATOM 1563 O O . ASP A 1 195 ? 45.473 23.868 -11.937 1.00 75.44 195 ASP A O 1
ATOM 1567 N N . LEU A 1 196 ? 43.788 22.476 -11.403 1.00 69.56 196 LEU A N 1
ATOM 1568 C CA . LEU A 1 196 ? 43.030 22.682 -12.644 1.00 69.56 196 LEU A CA 1
ATOM 1569 C C . LEU A 1 196 ? 42.383 24.071 -12.674 1.00 69.56 196 LEU A C 1
ATOM 1571 O O . LEU A 1 196 ? 42.338 24.709 -13.725 1.00 69.56 196 LEU A O 1
ATOM 1575 N N . LEU A 1 197 ? 41.927 24.563 -11.520 1.00 73.00 197 LEU A N 1
ATOM 1576 C CA . LEU A 1 197 ? 41.356 25.904 -11.384 1.00 73.00 197 LEU A CA 1
ATOM 1577 C C . LEU A 1 197 ? 42.405 27.008 -11.596 1.00 73.00 197 LEU A C 1
ATOM 1579 O O . LEU A 1 197 ? 42.086 28.048 -12.166 1.00 73.00 197 LEU A O 1
ATOM 1583 N N . LEU A 1 198 ? 43.662 26.782 -11.197 1.00 75.00 198 LEU A N 1
ATOM 1584 C CA . LEU A 1 198 ? 44.760 27.727 -11.445 1.00 75.00 198 LEU A CA 1
ATOM 1585 C C . LEU A 1 198 ? 45.186 27.794 -12.921 1.00 75.00 198 LEU A C 1
ATOM 1587 O O . LEU A 1 198 ? 45.808 28.774 -13.337 1.00 75.00 198 LEU A O 1
ATOM 1591 N N . ARG A 1 199 ? 44.916 26.746 -13.708 1.00 72.31 199 ARG A N 1
ATOM 1592 C CA . ARG A 1 199 ? 45.323 26.636 -15.119 1.00 72.31 199 ARG A CA 1
ATOM 1593 C C . ARG A 1 199 ? 44.158 26.135 -15.968 1.00 72.31 199 ARG A C 1
ATOM 1595 O O . ARG A 1 199 ? 44.192 24.998 -16.445 1.00 72.31 199 ARG A O 1
ATOM 1602 N N . PRO A 1 200 ? 43.136 26.980 -16.173 1.00 63.22 200 PRO A N 1
ATOM 1603 C CA . PRO A 1 200 ? 41.966 26.584 -16.929 1.00 63.22 200 PRO A CA 1
ATOM 1604 C C . PRO A 1 200 ? 42.359 26.210 -18.368 1.00 63.22 200 PRO A C 1
ATOM 1606 O O . PRO A 1 200 ? 43.166 26.914 -18.991 1.00 63.22 200 PRO A O 1
ATOM 1609 N N . PRO A 1 201 ? 41.817 25.112 -18.926 1.00 59.25 201 PRO A N 1
ATOM 1610 C CA . PRO A 1 201 ? 42.129 24.696 -20.283 1.00 59.25 201 PRO A CA 1
ATOM 1611 C C . PRO A 1 201 ? 41.686 25.767 -21.288 1.00 59.25 201 PRO A C 1
ATOM 1613 O O . PRO A 1 201 ? 40.628 26.389 -21.159 1.00 59.25 201 PRO A O 1
ATOM 1616 N N . THR A 1 202 ? 42.506 25.983 -22.314 1.00 57.25 202 THR A N 1
ATOM 1617 C CA . THR A 1 202 ? 42.193 26.893 -23.421 1.00 57.25 202 THR A CA 1
ATOM 1618 C C . THR A 1 202 ? 41.351 26.172 -24.464 1.00 57.25 202 THR A C 1
ATOM 1620 O O . THR A 1 202 ? 41.627 25.027 -24.824 1.00 57.25 202 THR A O 1
ATOM 1623 N N . CYS A 1 203 ? 40.309 26.835 -24.970 1.00 50.19 203 CYS A N 1
ATOM 1624 C CA . CYS A 1 203 ? 39.480 26.260 -26.019 1.00 50.19 203 CYS A CA 1
ATOM 1625 C C . CYS A 1 203 ? 40.322 26.053 -27.292 1.00 50.19 203 CYS A C 1
ATOM 1627 O O . CYS A 1 203 ? 40.829 27.033 -27.846 1.00 50.19 203 CYS A O 1
ATOM 1629 N N . PRO A 1 204 ? 40.430 24.820 -27.817 1.00 46.72 204 PRO A N 1
ATOM 1630 C CA . PRO A 1 204 ? 41.255 24.532 -28.989 1.00 46.72 204 PRO A CA 1
ATOM 1631 C C . PRO A 1 204 ? 40.691 25.102 -30.303 1.00 46.72 204 PRO A C 1
ATOM 1633 O O . PRO A 1 204 ? 41.325 24.942 -31.342 1.00 46.72 204 PRO A O 1
ATOM 1636 N N . ASP A 1 205 ? 39.502 25.718 -30.285 1.00 49.06 205 ASP A N 1
ATOM 1637 C CA . ASP A 1 205 ? 38.850 26.282 -31.475 1.00 49.06 205 ASP A CA 1
ATOM 1638 C C . ASP A 1 205 ? 39.025 27.805 -31.608 1.00 49.06 205 ASP A C 1
ATOM 1640 O O . ASP A 1 205 ? 39.015 28.318 -32.722 1.00 49.06 205 ASP A O 1
ATOM 1644 N N . HIS A 1 206 ? 39.212 28.544 -30.508 1.00 55.12 206 HIS A N 1
ATOM 1645 C CA . HIS A 1 206 ? 39.378 30.009 -30.565 1.00 55.12 206 HIS A CA 1
ATOM 1646 C C . HIS A 1 206 ? 40.348 30.579 -29.513 1.00 55.12 206 HIS A C 1
ATOM 1648 O O . HIS A 1 206 ? 40.432 31.795 -29.353 1.00 55.12 206 HIS A O 1
ATOM 1654 N N . GLY A 1 207 ? 41.058 29.729 -28.763 1.00 49.84 207 GLY A N 1
ATOM 1655 C CA . GLY A 1 207 ? 42.138 30.130 -27.853 1.00 49.84 207 GLY A CA 1
ATOM 1656 C C . GLY A 1 207 ? 41.713 30.850 -26.567 1.00 49.84 207 GLY A C 1
ATOM 1657 O O . GLY A 1 207 ? 42.576 31.235 -25.787 1.00 49.84 207 GLY A O 1
ATOM 1658 N N . GLY A 1 208 ? 40.411 31.033 -26.318 1.00 53.19 208 GLY A N 1
ATOM 1659 C CA . GLY A 1 208 ? 39.913 31.653 -25.082 1.00 53.19 208 GLY A CA 1
ATOM 1660 C C . GLY A 1 208 ? 39.943 30.686 -23.894 1.00 53.19 208 GLY A C 1
ATOM 1661 O O . GLY A 1 208 ? 39.699 29.491 -24.071 1.00 53.19 208 GLY A O 1
ATOM 1662 N N . GLN A 1 209 ? 40.232 31.195 -22.693 1.00 54.53 209 GLN A N 1
ATOM 1663 C CA . GLN A 1 209 ? 40.132 30.422 -21.448 1.00 54.53 209 GLN A CA 1
ATOM 1664 C C . GLN A 1 209 ? 38.662 30.121 -21.124 1.00 54.53 209 GLN A C 1
ATOM 1666 O O . GLN A 1 209 ? 37.780 30.935 -21.400 1.00 54.53 209 GLN A O 1
ATOM 1671 N N . ALA A 1 210 ? 38.389 28.929 -20.599 1.00 59.09 210 ALA A N 1
ATOM 1672 C CA . ALA A 1 210 ? 37.028 28.512 -20.287 1.00 59.09 210 ALA A CA 1
ATOM 1673 C C . ALA A 1 210 ? 36.478 29.188 -19.013 1.00 59.09 210 ALA A C 1
ATOM 1675 O O . ALA A 1 210 ? 37.199 29.340 -18.029 1.00 59.09 210 ALA A O 1
ATOM 1676 N N . GLU A 1 211 ? 35.191 29.559 -19.024 1.00 55.31 211 GLU A N 1
ATOM 1677 C CA . GLU A 1 211 ? 34.480 30.061 -17.838 1.00 55.31 211 GLU A CA 1
ATOM 1678 C C . GLU A 1 211 ? 34.211 28.923 -16.843 1.00 55.31 211 GLU A C 1
ATOM 1680 O O . GLU A 1 211 ? 33.769 27.837 -17.238 1.00 55.31 211 GLU A O 1
ATOM 1685 N N . LEU A 1 212 ? 34.420 29.203 -15.552 1.00 57.56 212 LEU A N 1
ATOM 1686 C CA . LEU A 1 212 ? 34.224 28.276 -14.437 1.00 57.56 212 LEU A CA 1
ATOM 1687 C C . LEU A 1 212 ? 32.813 28.390 -13.847 1.00 57.56 212 LEU A C 1
ATOM 1689 O O . LEU A 1 212 ? 32.435 29.433 -13.310 1.00 57.56 212 LEU A O 1
ATOM 1693 N N . ARG A 1 213 ? 32.038 27.298 -13.900 1.00 54.06 213 ARG A N 1
ATOM 1694 C CA . ARG A 1 213 ? 30.747 27.179 -13.201 1.00 54.06 213 ARG A CA 1
ATOM 1695 C C . ARG A 1 213 ? 30.673 25.882 -12.405 1.00 54.06 213 ARG A C 1
ATOM 1697 O O . ARG A 1 213 ? 31.103 24.824 -12.874 1.00 54.06 213 ARG A O 1
ATOM 1704 N N . LYS A 1 214 ? 30.093 25.957 -11.208 1.00 45.62 214 LYS A N 1
ATOM 1705 C CA . LYS A 1 214 ? 29.828 24.786 -10.371 1.00 45.62 214 LYS A CA 1
ATOM 1706 C C . LYS A 1 214 ? 28.506 24.147 -10.804 1.00 45.62 214 LYS A C 1
ATOM 1708 O O . LYS A 1 214 ? 27.483 24.818 -10.835 1.00 45.62 214 LYS A O 1
ATOM 1713 N N . PHE A 1 215 ? 28.517 22.856 -11.134 1.00 40.91 215 PHE A N 1
ATOM 1714 C CA . PHE A 1 215 ? 27.295 22.088 -11.392 1.00 40.91 215 PHE A CA 1
ATOM 1715 C C . PHE A 1 215 ? 27.183 20.944 -10.389 1.00 40.91 215 PHE A C 1
ATOM 1717 O O . PHE A 1 215 ? 28.179 20.368 -9.959 1.00 40.91 215 PHE A O 1
ATOM 1724 N N . THR A 1 216 ? 25.952 20.592 -10.029 1.00 34.38 216 THR A N 1
ATOM 1725 C CA . THR A 1 216 ? 25.661 19.351 -9.303 1.00 34.38 216 THR A CA 1
ATOM 1726 C C . THR A 1 216 ? 25.130 18.348 -10.320 1.00 34.38 216 THR A C 1
ATOM 1728 O O . THR A 1 216 ? 24.133 18.626 -10.982 1.00 34.38 216 THR A O 1
ATOM 1731 N N . ILE A 1 217 ? 25.816 17.217 -10.498 1.00 31.84 217 ILE A N 1
ATOM 1732 C CA . ILE A 1 217 ? 25.355 16.157 -11.402 1.00 31.84 217 ILE A CA 1
ATOM 1733 C C . ILE A 1 217 ? 24.250 15.364 -10.678 1.00 31.84 217 ILE A C 1
ATOM 1735 O O . ILE A 1 217 ? 24.494 14.902 -9.561 1.00 31.84 217 ILE A O 1
ATOM 1739 N N . PRO A 1 218 ? 23.051 15.186 -11.262 1.00 29.64 218 PRO A N 1
ATOM 1740 C CA . PRO A 1 218 ? 22.049 14.273 -10.717 1.00 29.64 218 PRO A CA 1
ATOM 1741 C C . PRO A 1 218 ? 22.569 12.822 -10.736 1.00 29.64 218 PRO A C 1
ATOM 1743 O O . PRO A 1 218 ? 23.318 12.449 -11.638 1.00 29.64 218 PRO A O 1
ATOM 1746 N N . PRO A 1 219 ? 22.171 11.966 -9.781 1.00 29.47 219 PRO A N 1
ATOM 1747 C CA . PRO A 1 219 ? 22.822 10.678 -9.497 1.00 29.47 219 PRO A CA 1
ATOM 1748 C C . PRO A 1 219 ? 22.821 9.633 -10.633 1.00 29.47 219 PRO A C 1
ATOM 1750 O O . PRO A 1 219 ? 23.442 8.586 -10.484 1.00 29.47 219 PRO A O 1
ATOM 1753 N N . LYS A 1 220 ? 22.196 9.895 -11.788 1.00 30.27 220 LYS A N 1
ATOM 1754 C CA . LYS A 1 220 ? 22.049 8.929 -12.892 1.00 30.27 220 LYS A CA 1
ATOM 1755 C C . LYS A 1 220 ? 23.283 8.750 -13.793 1.00 30.27 220 LYS A C 1
ATOM 1757 O O . LYS A 1 220 ? 23.206 8.007 -14.764 1.00 30.27 220 LYS A O 1
ATOM 1762 N N . GLN A 1 221 ? 24.422 9.392 -13.519 1.00 31.69 221 GLN A N 1
ATOM 1763 C CA . GLN A 1 221 ? 25.637 9.199 -14.327 1.00 31.69 221 GLN A CA 1
ATOM 1764 C C . GLN A 1 221 ? 26.909 9.124 -13.469 1.00 31.69 221 GLN A C 1
ATOM 1766 O O . GLN A 1 221 ? 27.622 10.113 -13.308 1.00 31.69 221 GLN A O 1
ATOM 1771 N N . ARG A 1 222 ? 27.236 7.928 -12.963 1.00 29.09 222 ARG A N 1
ATOM 1772 C CA . ARG A 1 222 ? 28.614 7.553 -12.595 1.00 29.09 222 ARG A CA 1
ATOM 1773 C C . ARG A 1 222 ? 29.126 6.492 -13.580 1.00 29.09 222 ARG A C 1
ATOM 1775 O O . ARG A 1 222 ? 28.345 5.615 -13.942 1.00 29.09 222 ARG A O 1
ATOM 1782 N N . PRO A 1 223 ? 30.394 6.539 -14.030 1.00 31.19 223 PRO A N 1
ATOM 1783 C CA . PRO A 1 223 ? 30.975 5.455 -14.813 1.00 31.19 223 PRO A CA 1
ATOM 1784 C C . PRO A 1 223 ? 31.120 4.189 -13.961 1.00 31.19 223 PRO A C 1
ATOM 1786 O O . PRO A 1 223 ? 31.422 4.253 -12.768 1.00 31.19 223 PRO A O 1
ATOM 1789 N N . VAL A 1 224 ? 30.902 3.048 -14.609 1.00 30.88 224 VAL A N 1
ATOM 1790 C CA . VAL A 1 224 ? 31.045 1.691 -14.077 1.00 30.88 224 VAL A CA 1
ATOM 1791 C C . VAL A 1 224 ? 32.476 1.457 -13.572 1.00 30.88 224 VAL A C 1
ATOM 1793 O O . VAL A 1 224 ? 33.445 1.766 -14.262 1.00 30.88 224 VAL A O 1
ATOM 1796 N N . ARG A 1 225 ? 32.595 0.899 -12.359 1.00 28.86 225 ARG A N 1
ATOM 1797 C CA . ARG A 1 225 ? 33.851 0.443 -11.743 1.00 28.86 225 ARG A CA 1
ATOM 1798 C C . ARG A 1 225 ? 34.475 -0.686 -12.574 1.00 28.86 225 ARG A C 1
ATOM 1800 O O . ARG A 1 225 ? 33.886 -1.758 -12.667 1.00 28.86 225 ARG A O 1
ATOM 1807 N N . THR A 1 226 ? 35.696 -0.502 -13.068 1.00 26.17 226 THR A N 1
ATOM 1808 C CA . THR A 1 226 ? 36.607 -1.623 -13.346 1.00 26.17 226 THR A CA 1
ATOM 1809 C C . THR A 1 226 ? 37.374 -1.982 -12.075 1.00 26.17 226 THR A C 1
ATOM 1811 O O . THR A 1 226 ? 37.829 -1.116 -11.330 1.00 26.17 226 THR A O 1
ATOM 1814 N N . SER A 1 227 ? 37.477 -3.279 -11.810 1.00 32.84 227 SER A N 1
ATOM 1815 C CA . SER A 1 227 ? 38.130 -3.883 -10.652 1.00 32.84 227 SER A CA 1
ATOM 1816 C C . SER A 1 227 ? 39.626 -3.554 -10.572 1.00 32.84 227 SER A C 1
ATOM 1818 O O . SER A 1 227 ? 40.383 -3.952 -11.450 1.00 32.84 227 SER A O 1
ATOM 1820 N N . HIS A 1 228 ? 40.047 -2.863 -9.510 1.00 27.55 228 HIS A N 1
ATOM 1821 C CA . HIS A 1 228 ? 41.060 -3.298 -8.533 1.00 27.55 228 HIS A CA 1
ATOM 1822 C C . HIS A 1 228 ? 41.367 -2.152 -7.545 1.00 27.55 228 HIS A C 1
ATOM 1824 O O . HIS A 1 228 ? 41.632 -1.025 -7.940 1.00 27.55 228 HIS A O 1
ATOM 1830 N N . THR A 1 229 ? 41.270 -2.465 -6.248 1.00 32.53 229 THR A N 1
ATOM 1831 C CA . THR A 1 229 ? 41.841 -1.779 -5.066 1.00 32.53 229 THR A CA 1
ATOM 1832 C C . THR A 1 229 ? 42.354 -0.331 -5.217 1.00 32.53 229 THR A C 1
ATOM 1834 O O . THR A 1 229 ? 43.506 -0.154 -5.589 1.00 32.53 229 THR A O 1
ATOM 1837 N N . THR A 1 230 ? 41.556 0.665 -4.790 1.00 25.19 230 THR A N 1
ATOM 1838 C CA . THR A 1 230 ? 41.937 1.807 -3.908 1.00 25.19 230 THR A CA 1
ATOM 1839 C C . THR A 1 230 ? 40.716 2.704 -3.618 1.00 25.19 230 THR A C 1
ATOM 1841 O O . THR A 1 230 ? 39.971 3.052 -4.529 1.00 25.19 230 THR A O 1
ATOM 1844 N N . ASN A 1 231 ? 40.508 3.087 -2.350 1.00 30.22 231 ASN A N 1
ATOM 1845 C CA . ASN A 1 231 ? 39.488 4.051 -1.905 1.00 30.22 231 ASN A CA 1
ATOM 1846 C C . ASN A 1 231 ? 39.731 5.454 -2.504 1.00 30.22 231 ASN A C 1
ATOM 1848 O O . ASN A 1 231 ? 40.789 6.034 -2.260 1.00 30.22 231 ASN A O 1
ATOM 1852 N N . HIS A 1 232 ? 38.736 6.039 -3.184 1.00 27.61 232 HIS A N 1
ATOM 1853 C CA . HIS A 1 232 ? 38.708 7.462 -3.560 1.00 27.61 232 HIS A CA 1
ATOM 1854 C C . HIS A 1 232 ? 37.365 8.110 -3.154 1.00 27.61 232 HIS A C 1
ATOM 1856 O O . HIS A 1 232 ? 36.318 7.508 -3.402 1.00 27.61 232 HIS A O 1
ATOM 1862 N N . PRO A 1 233 ? 37.355 9.312 -2.539 1.00 31.52 233 PRO A N 1
ATOM 1863 C CA . PRO A 1 233 ? 36.128 9.976 -2.097 1.00 31.52 233 PRO A CA 1
ATOM 1864 C C . PRO A 1 233 ? 35.402 10.696 -3.238 1.00 31.52 233 PRO A C 1
ATOM 1866 O O . PRO A 1 233 ? 35.990 11.031 -4.266 1.00 31.52 233 PRO A O 1
ATOM 1869 N N . ALA A 1 234 ? 34.100 10.927 -3.041 1.00 30.62 234 ALA A N 1
ATOM 1870 C CA . ALA A 1 234 ? 33.186 11.526 -4.011 1.00 30.62 234 ALA A CA 1
ATOM 1871 C C . ALA A 1 234 ? 33.724 12.846 -4.602 1.00 30.62 234 ALA A C 1
ATOM 1873 O O . ALA A 1 234 ? 33.950 13.810 -3.876 1.00 30.62 234 ALA A O 1
ATOM 1874 N N . GLN A 1 235 ? 33.908 12.905 -5.923 1.00 35.38 235 GLN A N 1
ATOM 1875 C CA . GLN A 1 235 ? 34.371 14.106 -6.627 1.00 35.38 235 GLN A CA 1
ATOM 1876 C C . GLN A 1 235 ? 33.227 15.112 -6.847 1.00 35.38 235 GLN A C 1
ATOM 1878 O O . GLN A 1 235 ? 32.117 14.738 -7.235 1.00 35.38 235 GLN A O 1
ATOM 1883 N N . ARG A 1 236 ? 33.510 16.406 -6.643 1.00 39.78 236 ARG A N 1
ATOM 1884 C CA . ARG A 1 236 ? 32.688 17.525 -7.134 1.00 39.78 236 ARG A CA 1
ATOM 1885 C C . ARG A 1 236 ? 33.087 17.837 -8.579 1.00 39.78 236 ARG A C 1
ATOM 1887 O O . ARG A 1 236 ? 34.271 17.985 -8.864 1.00 39.78 236 ARG A O 1
ATOM 1894 N N . TYR A 1 237 ? 32.115 17.959 -9.481 1.00 43.25 237 TYR A N 1
ATOM 1895 C CA . TYR A 1 237 ? 32.370 18.215 -10.902 1.00 43.25 237 TYR A CA 1
ATOM 1896 C C . TYR A 1 237 ? 32.242 19.711 -11.228 1.00 43.25 237 TYR A C 1
ATOM 1898 O O . TYR A 1 237 ? 31.201 20.323 -10.992 1.00 43.25 237 TYR A O 1
ATOM 1906 N N . PHE A 1 238 ? 33.290 20.300 -11.804 1.00 43.97 238 PHE A N 1
ATOM 1907 C CA . PHE A 1 238 ? 33.240 21.635 -12.408 1.00 43.97 238 PHE A CA 1
ATOM 1908 C C . PHE A 1 238 ? 32.987 21.497 -13.912 1.00 43.97 238 PHE A C 1
ATOM 1910 O O . PHE A 1 238 ? 33.615 20.663 -14.567 1.00 43.97 238 PHE A O 1
ATOM 1917 N N . ALA A 1 239 ? 32.074 22.298 -14.471 1.00 49.47 239 ALA A N 1
ATOM 1918 C CA . ALA A 1 239 ? 31.853 22.334 -15.915 1.00 49.47 239 ALA A CA 1
ATOM 1919 C C . ALA A 1 239 ? 32.442 23.613 -16.514 1.00 49.47 239 ALA A C 1
ATOM 1921 O O . ALA A 1 239 ? 32.267 24.712 -15.989 1.00 49.47 239 ALA A O 1
ATOM 1922 N N . TRP A 1 240 ? 33.109 23.444 -17.651 1.00 51.75 240 TRP A N 1
ATOM 1923 C CA . TRP A 1 240 ? 33.746 24.508 -18.415 1.00 51.75 240 TRP A CA 1
ATOM 1924 C C . TRP A 1 240 ? 32.816 24.976 -19.533 1.00 51.75 240 TRP A C 1
ATOM 1926 O O . TRP A 1 240 ? 32.398 24.157 -20.357 1.00 51.75 240 TRP A O 1
ATOM 1936 N N . ALA A 1 241 ? 32.517 26.274 -19.600 1.00 49.78 241 ALA A N 1
ATOM 1937 C CA . ALA A 1 241 ? 31.765 26.861 -20.709 1.00 49.78 241 ALA A CA 1
ATOM 1938 C C . ALA A 1 241 ? 32.667 27.754 -21.571 1.00 49.78 241 ALA A C 1
ATOM 1940 O O . ALA A 1 241 ? 33.445 28.562 -21.072 1.00 49.78 241 ALA A O 1
ATOM 1941 N N . CYS A 1 242 ? 32.563 27.610 -22.890 1.00 45.00 242 CYS A N 1
ATOM 1942 C CA . CYS A 1 242 ? 33.258 28.451 -23.857 1.00 45.00 242 CYS A CA 1
ATOM 1943 C C . CYS A 1 242 ? 32.491 29.783 -24.053 1.00 45.00 242 CYS A C 1
ATOM 1945 O O . CYS A 1 242 ? 31.337 29.738 -24.493 1.00 45.00 242 CYS A O 1
ATOM 1947 N N . PRO A 1 243 ? 33.088 30.961 -23.775 1.00 45.31 243 PRO A N 1
ATOM 1948 C CA . PRO A 1 243 ? 32.353 32.231 -23.810 1.00 45.31 243 PRO A CA 1
ATOM 1949 C C . PRO A 1 243 ? 32.184 32.852 -25.214 1.00 45.31 243 PRO A C 1
ATOM 1951 O O . PRO A 1 243 ? 31.419 33.803 -25.377 1.00 45.31 243 PRO A O 1
ATOM 1954 N N . ALA A 1 244 ? 32.857 32.348 -26.256 1.00 43.09 244 ALA A N 1
ATOM 1955 C CA . ALA A 1 244 ? 32.847 32.994 -27.571 1.00 43.09 244 ALA A CA 1
ATOM 1956 C C . ALA A 1 244 ? 31.517 32.789 -28.333 1.00 43.09 244 ALA A C 1
ATOM 1958 O O . ALA A 1 244 ? 31.140 31.668 -28.692 1.00 43.09 244 ALA A O 1
ATOM 1959 N N . ARG A 1 245 ? 30.829 33.898 -28.648 1.00 48.41 245 ARG A N 1
ATOM 1960 C CA . ARG A 1 245 ? 29.804 33.962 -29.704 1.00 48.41 245 ARG A CA 1
ATOM 1961 C C . ARG A 1 245 ? 30.493 34.325 -31.015 1.00 48.41 245 ARG A C 1
ATOM 1963 O O . ARG A 1 245 ? 31.124 35.374 -31.101 1.00 48.41 245 ARG A O 1
ATOM 1970 N N . THR A 1 246 ? 30.375 33.482 -32.033 1.00 39.28 246 THR A N 1
ATOM 1971 C CA . THR A 1 246 ? 30.818 33.823 -33.388 1.00 39.28 246 THR A CA 1
ATOM 1972 C C . THR A 1 246 ? 29.659 34.481 -34.125 1.00 39.28 246 THR A C 1
ATOM 1974 O O . THR A 1 246 ? 28.569 33.916 -34.233 1.00 39.28 246 THR A O 1
ATOM 1977 N N . THR A 1 247 ? 29.886 35.695 -34.619 1.00 39.25 247 THR A N 1
ATOM 1978 C CA . THR A 1 247 ? 28.950 36.392 -35.502 1.00 39.25 247 THR A CA 1
ATOM 1979 C C . THR A 1 247 ? 29.301 36.023 -36.934 1.00 39.25 247 THR A C 1
ATOM 1981 O O . THR A 1 247 ? 30.360 36.406 -37.426 1.00 39.25 247 THR A O 1
ATOM 1984 N N . VAL A 1 248 ? 28.438 35.260 -37.600 1.00 38.59 248 VAL A N 1
ATOM 1985 C CA . VAL A 1 248 ? 28.600 34.952 -39.024 1.00 38.59 248 VAL A CA 1
ATOM 1986 C C . VAL A 1 248 ? 27.619 35.811 -39.806 1.00 38.59 248 VAL A C 1
ATOM 1988 O O . VAL A 1 248 ? 26.406 35.711 -39.610 1.00 38.59 248 VAL A O 1
ATOM 1991 N N . THR A 1 249 ? 28.153 36.660 -40.682 1.00 38.16 249 THR A N 1
ATOM 1992 C CA . THR A 1 249 ? 27.365 37.433 -41.645 1.00 38.16 249 THR A CA 1
ATOM 1993 C C . THR A 1 249 ? 27.250 36.626 -42.927 1.00 38.16 249 THR A C 1
ATOM 1995 O O . THR A 1 249 ? 28.259 36.280 -43.544 1.00 38.16 249 THR A O 1
ATOM 1998 N N . LYS A 1 250 ? 26.024 36.285 -43.316 1.00 39.75 250 LYS A N 1
ATOM 1999 C CA . LYS A 1 250 ? 25.759 35.619 -44.591 1.00 39.75 250 LYS A CA 1
ATOM 2000 C C . LYS A 1 250 ? 25.887 36.614 -45.759 1.00 39.75 250 LYS A C 1
ATOM 2002 O O . LYS A 1 250 ? 25.786 37.822 -45.543 1.00 39.75 250 LYS A O 1
ATOM 2007 N N . PRO A 1 251 ? 26.077 36.137 -47.005 1.00 35.72 251 PRO A N 1
ATOM 2008 C CA . PRO A 1 251 ? 26.201 36.995 -48.192 1.00 35.72 251 PRO A CA 1
ATOM 2009 C C . PRO A 1 251 ? 24.982 37.893 -48.466 1.00 35.72 251 PRO A C 1
ATOM 2011 O O . PRO A 1 251 ? 25.096 38.862 -49.206 1.00 35.72 251 PRO A O 1
ATOM 2014 N N . ASP A 1 252 ? 23.830 37.580 -47.868 1.00 54.56 252 ASP A N 1
ATOM 2015 C CA . ASP A 1 252 ? 22.590 38.366 -47.925 1.00 54.56 252 ASP A CA 1
ATOM 2016 C C . ASP A 1 252 ? 22.528 39.505 -46.885 1.00 54.56 252 ASP A C 1
ATOM 2018 O O . ASP A 1 252 ? 21.522 40.203 -46.787 1.00 54.56 252 ASP A O 1
ATOM 2022 N N . GLY A 1 253 ? 23.597 39.703 -46.106 1.00 37.94 253 GLY A N 1
ATOM 2023 C CA . GLY A 1 253 ? 23.696 40.745 -45.084 1.00 37.94 253 GLY A CA 1
ATOM 2024 C C . GLY A 1 253 ? 23.106 40.366 -43.725 1.00 37.94 253 GLY A C 1
ATOM 2025 O O . GLY A 1 253 ? 23.171 41.173 -42.800 1.00 37.94 253 GLY A O 1
ATOM 2026 N N . THR A 1 254 ? 22.570 39.152 -43.553 1.00 41.00 254 THR A N 1
ATOM 2027 C CA . THR A 1 254 ? 22.032 38.717 -42.257 1.00 41.00 254 THR A CA 1
ATOM 2028 C C . THR A 1 254 ? 23.142 38.246 -41.314 1.00 41.00 254 THR A C 1
ATOM 2030 O O . THR A 1 254 ? 23.908 37.326 -41.612 1.00 41.00 254 THR A O 1
ATOM 2033 N N . THR A 1 255 ? 23.242 38.879 -40.144 1.00 35.09 255 THR A N 1
ATOM 2034 C CA . THR A 1 255 ? 24.157 38.495 -39.061 1.00 35.09 255 THR A CA 1
ATOM 2035 C C . THR A 1 255 ? 23.469 37.528 -38.105 1.00 35.09 255 THR A C 1
ATOM 2037 O O . THR A 1 255 ? 22.465 37.863 -37.480 1.00 35.09 255 THR A O 1
ATOM 2040 N N . ARG A 1 256 ? 24.031 36.325 -37.938 1.00 40.78 256 ARG A N 1
ATOM 2041 C CA . ARG A 1 256 ? 23.594 35.373 -36.907 1.00 40.78 256 ARG A CA 1
ATOM 2042 C C . ARG A 1 256 ? 24.717 35.187 -35.892 1.00 40.78 256 ARG A C 1
ATOM 2044 O O . ARG A 1 256 ? 25.815 34.763 -36.243 1.00 40.78 256 ARG A O 1
ATOM 2051 N N . THR A 1 257 ? 24.447 35.519 -34.634 1.00 41.62 257 THR A N 1
ATOM 2052 C CA . THR A 1 257 ? 25.321 35.200 -33.501 1.00 41.62 257 THR A CA 1
ATOM 2053 C C . THR A 1 257 ? 25.016 33.780 -33.038 1.00 41.62 257 THR A C 1
ATOM 2055 O O . THR A 1 257 ? 23.974 33.525 -32.441 1.00 41.62 257 THR A O 1
ATOM 2058 N N . SER A 1 258 ? 25.918 32.837 -33.306 1.00 47.62 258 SER A N 1
ATOM 2059 C CA . SER A 1 258 ? 25.853 31.482 -32.748 1.00 47.62 258 SER A CA 1
ATOM 2060 C C . SER A 1 258 ? 26.944 31.303 -31.695 1.00 47.62 258 SER A C 1
ATOM 2062 O O . SER A 1 258 ? 28.088 31.706 -31.899 1.00 47.62 258 SER A O 1
ATOM 2064 N N . GLY A 1 259 ? 26.595 30.717 -30.548 1.00 50.06 259 GLY A N 1
ATOM 2065 C CA . GLY A 1 259 ? 27.588 30.275 -29.567 1.00 50.06 259 GLY A CA 1
ATOM 2066 C C . GLY A 1 259 ? 28.446 29.140 -30.129 1.00 50.06 259 GLY A C 1
ATOM 2067 O O . GLY A 1 259 ? 28.004 28.425 -31.029 1.00 50.06 259 GLY A O 1
ATOM 2068 N N . CYS A 1 260 ? 29.660 28.980 -29.600 1.00 43.31 260 CYS A N 1
ATOM 2069 C CA . CYS A 1 260 ? 30.536 27.857 -29.929 1.00 43.31 260 CYS A CA 1
ATOM 2070 C C . CYS A 1 260 ? 29.762 26.516 -29.895 1.00 43.31 260 CYS A C 1
ATOM 2072 O O . CYS A 1 260 ? 29.080 26.237 -28.904 1.00 43.31 260 CYS A O 1
ATOM 2074 N N . PRO A 1 261 ? 29.839 25.678 -30.949 1.00 43.44 261 PRO A N 1
ATOM 2075 C CA . PRO A 1 261 ? 29.001 24.482 -31.100 1.00 43.44 261 PRO A CA 1
ATOM 2076 C C . PRO A 1 261 ? 29.279 23.386 -30.057 1.00 43.44 261 PRO A C 1
ATOM 2078 O O . PRO A 1 261 ? 28.497 22.449 -29.923 1.00 43.44 261 PRO A O 1
ATOM 2081 N N . ARG A 1 262 ? 30.359 23.506 -29.273 1.00 44.56 262 ARG A N 1
ATOM 2082 C CA . ARG A 1 262 ? 30.632 22.660 -28.105 1.00 44.56 262 ARG A CA 1
ATOM 2083 C C . ARG A 1 262 ? 30.077 23.319 -26.839 1.00 44.56 262 ARG A C 1
ATOM 2085 O O . ARG A 1 262 ? 30.817 23.920 -26.068 1.00 44.56 262 ARG A O 1
ATOM 2092 N N . ARG A 1 263 ? 28.765 23.195 -26.621 1.00 36.84 263 ARG A N 1
ATOM 2093 C CA . ARG A 1 263 ? 28.107 23.544 -25.343 1.00 36.84 263 ARG A CA 1
ATOM 2094 C C . ARG A 1 263 ? 28.181 22.441 -24.279 1.00 36.84 263 ARG A C 1
ATOM 2096 O O . ARG A 1 263 ? 27.627 22.615 -23.200 1.00 36.84 263 ARG A O 1
ATOM 2103 N N . ASN A 1 264 ? 28.878 21.340 -24.553 1.00 41.25 264 ASN A N 1
ATOM 2104 C CA . ASN A 1 264 ? 29.068 20.265 -23.586 1.00 41.25 264 ASN A CA 1
ATOM 2105 C C . ASN A 1 264 ? 30.385 20.468 -22.837 1.00 41.25 264 ASN A C 1
ATOM 2107 O O . ASN A 1 264 ? 31.421 20.701 -23.462 1.00 41.25 264 ASN A O 1
ATOM 2111 N N . ALA A 1 265 ? 30.306 20.386 -21.507 1.00 43.03 265 ALA A N 1
ATOM 2112 C CA . ALA A 1 265 ? 31.429 20.463 -20.585 1.00 43.03 265 ALA A CA 1
ATOM 2113 C C . ALA A 1 265 ? 32.645 19.687 -21.117 1.00 43.03 265 ALA A C 1
ATOM 2115 O O . ALA A 1 265 ? 32.518 18.540 -21.550 1.00 43.03 265 ALA A O 1
ATOM 2116 N N . LEU A 1 266 ? 33.828 20.303 -21.076 1.00 38.47 266 LEU A N 1
ATOM 2117 C CA . LEU A 1 266 ? 35.084 19.588 -21.302 1.00 38.47 266 LEU A CA 1
ATOM 2118 C C . LEU A 1 266 ? 35.194 18.459 -20.265 1.00 38.47 266 LEU A C 1
ATOM 2120 O O . LEU A 1 266 ? 35.374 18.731 -19.079 1.00 38.47 266 LEU A O 1
ATOM 2124 N N . ARG A 1 267 ? 35.065 17.201 -20.707 1.00 39.97 267 ARG A N 1
ATOM 2125 C CA . ARG A 1 267 ? 35.400 16.020 -19.900 1.00 39.97 267 ARG A CA 1
ATOM 2126 C C . ARG A 1 267 ? 36.917 15.862 -19.912 1.00 39.97 267 ARG A C 1
ATOM 2128 O O . ARG A 1 267 ? 37.505 15.667 -20.973 1.00 39.97 267 ARG A O 1
ATOM 2135 N N . VAL A 1 268 ? 37.529 15.976 -18.740 1.00 35.78 268 VAL A N 1
ATOM 2136 C CA . VAL A 1 268 ? 38.924 15.595 -18.520 1.00 35.78 268 VAL A CA 1
ATOM 2137 C C . VAL A 1 268 ? 38.911 14.099 -18.211 1.00 35.78 268 VAL A C 1
ATOM 2139 O O . VAL A 1 268 ? 38.288 13.686 -17.238 1.00 35.78 268 VAL A O 1
ATOM 2142 N N . ASP A 1 269 ? 39.507 13.294 -19.085 1.00 35.78 269 ASP A N 1
ATOM 2143 C CA . ASP A 1 269 ? 39.831 11.893 -18.795 1.00 35.78 269 ASP A CA 1
ATOM 2144 C C . ASP A 1 269 ? 41.042 11.837 -17.841 1.00 35.78 269 ASP A C 1
ATOM 2146 O O . ASP A 1 269 ? 41.875 12.749 -17.847 1.00 35.78 269 ASP A O 1
ATOM 2150 N N . GLU A 1 270 ? 41.150 10.767 -17.054 1.00 35.03 270 GLU A N 1
ATOM 2151 C CA . GLU A 1 270 ? 42.112 10.494 -15.976 1.00 35.03 270 GLU A CA 1
ATOM 2152 C C . GLU A 1 270 ? 43.598 10.580 -16.393 1.00 35.03 270 GLU A C 1
ATOM 2154 O O . GLU A 1 270 ? 44.481 10.470 -15.546 1.00 35.03 270 GLU A O 1
ATOM 2159 N N . THR A 1 271 ? 43.911 10.844 -17.669 1.00 31.94 271 THR A N 1
ATOM 2160 C CA . THR A 1 271 ? 45.289 10.965 -18.184 1.00 31.94 271 THR A CA 1
ATOM 2161 C C . THR A 1 271 ? 45.616 12.258 -18.953 1.00 31.94 271 THR A C 1
ATOM 2163 O O . THR A 1 271 ? 46.748 12.428 -19.407 1.00 31.94 271 THR A O 1
ATOM 2166 N N . GLY A 1 272 ? 44.697 13.227 -19.060 1.00 29.11 272 GLY A N 1
ATOM 2167 C CA . GLY A 1 272 ? 45.049 14.598 -19.469 1.00 29.11 272 GLY A CA 1
ATOM 2168 C C . GLY A 1 272 ? 45.362 14.861 -20.957 1.00 29.11 272 GLY A C 1
ATOM 2169 O O . GLY A 1 272 ? 46.106 15.799 -21.243 1.00 29.11 272 GLY A O 1
ATOM 2170 N N . TYR A 1 273 ? 44.783 14.127 -21.919 1.00 26.58 273 TYR A N 1
ATOM 2171 C CA . TYR A 1 273 ? 44.923 14.434 -23.360 1.00 26.58 273 TYR A CA 1
ATOM 2172 C C . TYR A 1 273 ? 43.591 14.736 -24.077 1.00 26.58 273 TYR A C 1
ATOM 2174 O O . TYR A 1 273 ? 42.575 14.084 -23.853 1.00 26.58 273 TYR A O 1
ATOM 2182 N N . LEU A 1 274 ? 43.608 15.726 -24.986 1.00 30.66 274 LEU A N 1
ATOM 2183 C CA . LEU A 1 274 ? 42.482 16.149 -25.838 1.00 30.66 274 LEU A CA 1
ATOM 2184 C C . LEU A 1 274 ? 42.649 15.617 -27.276 1.00 30.66 274 LEU A C 1
ATOM 2186 O O . LEU A 1 274 ? 43.582 16.018 -27.969 1.00 30.66 274 LEU A O 1
ATOM 2190 N N . GLY A 1 275 ? 41.721 14.784 -27.763 1.00 25.27 275 GLY A N 1
ATOM 2191 C CA . GLY A 1 275 ? 41.710 14.273 -29.146 1.00 25.27 275 GLY A CA 1
ATOM 2192 C C . GLY A 1 275 ? 40.518 14.762 -29.987 1.00 25.27 275 GLY A C 1
ATOM 2193 O O . GLY A 1 275 ? 39.369 14.658 -29.566 1.00 25.27 275 GLY A O 1
ATOM 2194 N N . LYS A 1 276 ? 40.785 15.288 -31.194 1.00 25.94 276 LYS A N 1
ATOM 2195 C CA . LYS A 1 276 ? 39.818 15.624 -32.269 1.00 25.94 276 LYS A CA 1
ATOM 2196 C C . LYS A 1 276 ? 39.959 14.612 -33.417 1.00 25.94 276 LYS A C 1
ATOM 2198 O O . LYS A 1 276 ? 41.093 14.303 -33.756 1.00 25.94 276 LYS A O 1
ATOM 2203 N N . GLN A 1 277 ? 38.869 14.260 -34.113 1.00 24.78 277 GLN A N 1
ATOM 2204 C CA . GLN A 1 277 ? 38.857 14.077 -35.579 1.00 24.78 277 GLN A CA 1
ATOM 2205 C C . GLN A 1 277 ? 37.425 14.149 -36.154 1.00 24.78 277 GLN A C 1
ATOM 2207 O O . GLN A 1 277 ? 36.447 13.900 -35.458 1.00 24.78 277 GLN A O 1
ATOM 2212 N N . SER A 1 278 ? 37.327 14.619 -37.399 1.00 22.84 278 SER A N 1
ATOM 2213 C CA . SER A 1 278 ? 36.133 15.111 -38.114 1.00 22.84 278 SER A CA 1
ATOM 2214 C C . SER A 1 278 ? 36.100 14.495 -39.548 1.00 22.84 278 SER A C 1
ATOM 2216 O O . SER A 1 278 ? 36.941 13.636 -39.805 1.00 22.84 278 SER A O 1
ATOM 2218 N N . PRO A 1 279 ? 35.165 14.835 -40.470 1.00 37.97 279 PRO A N 1
ATOM 2219 C CA . PRO A 1 279 ? 34.365 13.898 -41.281 1.00 37.97 279 PRO A CA 1
ATOM 2220 C C . PRO A 1 279 ? 34.724 13.897 -42.790 1.00 37.97 279 PRO A C 1
ATOM 2222 O O . PRO A 1 279 ? 35.679 14.566 -43.164 1.00 37.97 279 PRO A O 1
ATOM 2225 N N . LEU A 1 280 ? 33.942 13.174 -43.623 1.00 21.61 280 LEU A N 1
ATOM 2226 C CA . LEU A 1 280 ? 33.665 13.261 -45.096 1.00 21.61 280 LEU A CA 1
ATOM 2227 C C . LEU A 1 280 ? 33.312 11.818 -45.574 1.00 21.61 280 LEU A C 1
ATOM 2229 O O . LEU A 1 280 ? 33.911 10.883 -45.066 1.00 21.61 280 LEU A O 1
ATOM 2233 N N . GLN A 1 281 ? 32.379 11.464 -46.471 1.00 22.75 281 GLN A N 1
ATOM 2234 C CA . GLN A 1 281 ? 31.744 12.100 -47.632 1.00 22.75 281 GLN A CA 1
ATOM 2235 C C . GLN A 1 281 ? 30.512 11.254 -48.078 1.00 22.75 281 GLN A C 1
ATOM 2237 O O . GLN A 1 281 ? 30.574 10.029 -48.091 1.00 22.75 281 GLN A O 1
ATOM 2242 N N . HIS A 1 282 ? 29.423 11.909 -48.497 1.00 23.16 282 HIS A N 1
ATOM 2243 C CA . HIS A 1 282 ? 28.340 11.385 -49.369 1.00 23.16 282 HIS A CA 1
ATOM 2244 C C . HIS A 1 282 ? 28.788 11.458 -50.860 1.00 23.16 282 HIS A C 1
ATOM 2246 O O . HIS A 1 282 ? 29.752 12.199 -51.083 1.00 23.16 282 HIS A O 1
ATOM 2252 N N . PRO A 1 283 ? 28.144 10.833 -51.898 1.00 30.58 283 PRO A N 1
ATOM 2253 C CA . PRO A 1 283 ? 26.685 10.917 -52.165 1.00 30.58 283 PRO A CA 1
ATOM 2254 C C . PRO A 1 283 ? 25.994 9.811 -53.026 1.00 30.58 283 PRO A C 1
ATOM 2256 O O . PRO A 1 283 ? 26.634 8.980 -53.659 1.00 30.58 283 PRO A O 1
ATOM 2259 N N . GLY A 1 284 ? 24.657 9.907 -53.152 1.00 20.55 284 GLY A N 1
ATOM 2260 C CA . GLY A 1 284 ? 23.867 9.368 -54.283 1.00 20.55 284 GLY A CA 1
ATOM 2261 C C . GLY A 1 284 ? 22.494 8.804 -53.881 1.00 20.55 284 GLY A C 1
ATOM 2262 O O . GLY A 1 284 ? 22.449 7.670 -53.437 1.00 20.55 284 GLY A O 1
ATOM 2263 N N . ARG A 1 285 ? 21.421 9.627 -53.846 1.00 22.17 285 ARG A N 1
ATOM 2264 C CA . ARG A 1 285 ? 20.294 9.725 -54.836 1.00 22.17 285 ARG A CA 1
ATOM 2265 C C . ARG A 1 285 ? 19.390 8.475 -54.861 1.00 22.17 285 ARG A C 1
ATOM 2267 O O . ARG A 1 285 ? 19.915 7.381 -54.871 1.00 22.17 285 ARG A O 1
ATOM 2274 N N . CYS A 1 286 ? 18.060 8.477 -54.971 1.00 19.72 286 CYS A N 1
ATOM 2275 C CA . CYS A 1 286 ? 16.947 9.386 -55.324 1.00 19.72 286 CYS A CA 1
ATOM 2276 C C . CYS A 1 286 ? 15.687 8.481 -55.134 1.00 19.72 286 CYS A C 1
ATOM 2278 O O . CYS A 1 286 ? 15.802 7.296 -55.420 1.00 19.72 286 CYS A O 1
ATOM 2280 N N . CYS A 1 287 ? 14.513 8.830 -54.593 1.00 20.53 287 CYS A N 1
ATOM 2281 C CA . CYS A 1 287 ? 13.380 9.622 -55.118 1.00 20.53 287 CYS A CA 1
ATOM 2282 C C . CYS A 1 287 ? 12.133 9.078 -54.354 1.00 20.53 287 CYS A C 1
ATOM 2284 O O . CYS A 1 287 ? 12.019 7.868 -54.215 1.00 20.53 287 CYS A O 1
ATOM 2286 N N . PHE A 1 288 ? 11.340 9.883 -53.639 1.00 19.00 288 PHE A N 1
ATOM 2287 C CA . PHE A 1 288 ? 10.156 10.667 -54.060 1.00 19.00 288 PHE A CA 1
ATOM 2288 C C . PHE A 1 288 ? 8.785 9.952 -53.933 1.00 19.00 288 PHE A C 1
ATOM 2290 O O . PHE A 1 288 ? 8.567 8.935 -54.574 1.00 19.00 288 PHE A O 1
ATOM 2297 N N . ALA A 1 289 ? 7.883 10.629 -53.193 1.00 20.41 289 ALA A N 1
ATOM 2298 C CA . ALA A 1 289 ? 6.402 10.624 -53.196 1.00 20.41 289 ALA A CA 1
ATOM 2299 C C . ALA A 1 289 ? 5.659 9.329 -52.791 1.00 20.41 289 ALA A C 1
ATOM 2301 O O . ALA A 1 289 ? 5.810 8.301 -53.431 1.00 20.41 289 ALA A O 1
ATOM 2302 N N . SER A 1 290 ? 4.931 9.260 -51.666 1.00 21.17 290 SER A N 1
ATOM 2303 C CA . SER A 1 290 ? 3.732 10.004 -51.204 1.00 21.17 290 SER A CA 1
ATOM 2304 C C . SER A 1 290 ? 2.421 9.600 -51.898 1.00 21.17 290 SER A C 1
ATOM 2306 O O . SER A 1 290 ? 2.371 9.555 -53.122 1.00 21.17 290 SER A O 1
ATOM 2308 N N . VAL A 1 291 ? 1.367 9.400 -51.077 1.00 20.28 291 VAL A N 1
ATOM 2309 C CA . VAL A 1 291 ? -0.036 9.879 -51.231 1.00 20.28 291 VAL A CA 1
ATOM 2310 C C . VAL A 1 291 ? -1.088 8.833 -50.792 1.00 20.28 291 VAL A C 1
ATOM 2312 O O . VAL A 1 291 ? -1.313 7.857 -51.493 1.00 20.28 291 VAL A O 1
ATOM 2315 N N . LEU A 1 292 ? -1.758 9.166 -49.666 1.00 21.12 292 LEU A N 1
ATOM 2316 C CA . LEU A 1 292 ? -3.178 8.956 -49.272 1.00 21.12 292 LEU A CA 1
ATOM 2317 C C . LEU A 1 292 ? -3.722 7.509 -49.190 1.00 21.12 292 LEU A C 1
ATOM 2319 O O . LEU A 1 292 ? -3.545 6.720 -50.097 1.00 21.12 292 LEU A O 1
ATOM 2323 N N . GLY A 1 293 ? -4.499 7.078 -48.194 1.00 20.58 293 GLY A N 1
ATOM 2324 C CA . GLY A 1 293 ? -5.196 7.761 -47.108 1.00 20.58 293 GLY A CA 1
ATOM 2325 C C . GLY A 1 293 ? -6.536 7.054 -46.820 1.00 20.58 293 GLY A C 1
ATOM 2326 O O . GLY A 1 293 ? -7.313 6.845 -47.742 1.00 20.58 293 GLY A O 1
ATOM 2327 N N . ARG A 1 294 ? -6.801 6.805 -45.527 1.00 21.84 294 ARG A N 1
ATOM 2328 C CA . ARG A 1 294 ? -8.112 6.712 -44.838 1.00 21.84 294 ARG A CA 1
ATOM 2329 C C . ARG A 1 294 ? -9.020 5.463 -44.972 1.00 21.84 294 ARG A C 1
ATOM 2331 O O . ARG A 1 294 ? -9.618 5.216 -46.007 1.00 21.84 294 ARG A O 1
ATOM 2338 N N . LEU A 1 295 ? -9.213 4.841 -43.794 1.00 20.17 295 LEU A N 1
ATOM 2339 C CA . LEU A 1 295 ? -10.472 4.614 -43.039 1.00 20.17 295 LEU A CA 1
ATOM 2340 C C . LEU A 1 295 ? -11.619 3.789 -43.669 1.00 20.17 295 LEU A C 1
ATOM 2342 O O . LEU A 1 295 ? -12.249 4.247 -44.615 1.00 20.17 295 LEU A O 1
ATOM 2346 N N . TYR A 1 296 ? -11.988 2.660 -43.037 1.00 20.62 296 TYR A N 1
ATOM 2347 C CA . TYR A 1 296 ? -13.205 2.469 -42.199 1.00 20.62 296 TYR A CA 1
ATOM 2348 C C . TYR A 1 296 ? -13.497 0.962 -41.954 1.00 20.62 296 TYR A C 1
ATOM 2350 O O . TYR A 1 296 ? -13.645 0.181 -42.890 1.00 20.62 296 TYR A O 1
ATOM 2358 N N . CYS A 1 297 ? -13.626 0.579 -40.679 1.00 18.72 297 CYS A N 1
ATOM 2359 C CA . CYS A 1 297 ? -14.434 -0.547 -40.150 1.00 18.72 297 CYS A CA 1
ATOM 2360 C C . CYS A 1 297 ? -15.854 0.020 -39.824 1.00 18.72 297 CYS A C 1
ATOM 2362 O O . CYS A 1 297 ? -15.906 1.247 -39.747 1.00 18.72 297 CYS A O 1
ATOM 2364 N N . PRO A 1 298 ? -16.985 -0.697 -39.561 1.00 33.00 298 PRO A N 1
ATOM 2365 C CA . PRO A 1 298 ? -17.205 -2.134 -39.304 1.00 33.00 298 PRO A CA 1
ATOM 2366 C C . PRO A 1 298 ? -18.481 -2.777 -39.957 1.00 33.00 298 PRO A C 1
ATOM 2368 O O . PRO A 1 298 ? -19.319 -2.086 -40.517 1.00 33.00 298 PRO A O 1
ATOM 2371 N N . GLN A 1 299 ? -18.562 -4.125 -39.888 1.00 21.41 299 GLN A N 1
ATOM 2372 C CA . GLN A 1 299 ? -19.690 -5.094 -39.653 1.00 21.41 299 GLN A CA 1
ATOM 2373 C C . GLN A 1 299 ? -21.193 -4.720 -39.936 1.00 21.41 299 GLN A C 1
ATOM 2375 O O . GLN A 1 299 ? -21.546 -3.550 -39.922 1.00 21.41 299 GLN A O 1
ATOM 2380 N N . PRO A 1 300 ? -22.189 -5.653 -39.897 1.00 40.78 300 PRO A N 1
ATOM 2381 C CA . PRO A 1 300 ? -22.375 -6.997 -40.488 1.00 40.78 300 PRO A CA 1
ATOM 2382 C C . PRO A 1 300 ? -23.780 -7.171 -41.183 1.00 40.78 300 PRO A C 1
ATOM 2384 O O . PRO A 1 300 ? -24.534 -6.221 -41.353 1.00 40.78 300 PRO A O 1
ATOM 2387 N N . VAL A 1 301 ? -24.179 -8.424 -41.490 1.00 23.00 301 VAL A N 1
ATOM 2388 C CA . VAL A 1 301 ? -25.574 -8.949 -41.662 1.00 23.00 301 VAL A CA 1
ATOM 2389 C C . VAL A 1 301 ? -26.211 -9.062 -43.077 1.00 23.00 301 VAL A C 1
ATOM 2391 O O . VAL A 1 301 ? -26.876 -8.173 -43.584 1.00 23.00 301 VAL A O 1
ATOM 2394 N N . SER A 1 302 ? -26.207 -10.311 -43.569 1.00 24.25 302 SER A N 1
ATOM 2395 C CA . SER A 1 302 ? -27.301 -11.083 -44.211 1.00 24.25 302 SER A CA 1
ATOM 2396 C C . SER A 1 302 ? -27.941 -10.725 -45.576 1.00 24.25 302 SER A C 1
ATOM 2398 O O . SER A 1 302 ? -28.292 -9.596 -45.885 1.00 24.25 302 SER A O 1
ATOM 2400 N N . ARG A 1 303 ? -28.318 -11.834 -46.243 1.00 24.91 303 ARG A N 1
ATOM 2401 C CA . ARG A 1 303 ? -29.412 -12.073 -47.216 1.00 24.91 303 ARG A CA 1
ATOM 2402 C C . ARG A 1 303 ? -29.137 -11.934 -48.727 1.00 24.91 303 ARG A C 1
ATOM 2404 O O . ARG A 1 303 ? -29.281 -10.884 -49.323 1.00 24.91 303 ARG A O 1
ATOM 2411 N N . ARG A 1 304 ? -29.097 -13.142 -49.316 1.00 25.17 304 ARG A N 1
ATOM 2412 C CA . ARG A 1 304 ? -29.922 -13.661 -50.434 1.00 25.17 304 ARG A CA 1
ATOM 2413 C C . ARG A 1 304 ? -29.654 -13.196 -51.876 1.00 25.17 304 ARG A C 1
ATOM 2415 O O . ARG A 1 304 ? -29.905 -12.054 -52.221 1.00 25.17 304 ARG A O 1
ATOM 2422 N N . LYS A 1 305 ? -29.533 -14.254 -52.704 1.00 25.86 305 LYS A N 1
ATOM 2423 C CA . LYS A 1 305 ? -29.875 -14.401 -54.138 1.00 25.86 305 LYS A CA 1
ATOM 2424 C C . LYS A 1 305 ? -28.944 -13.658 -55.102 1.00 25.86 305 LYS A C 1
ATOM 2426 O O . LYS A 1 305 ? -28.538 -12.551 -54.826 1.00 25.86 305 LYS A O 1
ATOM 2431 N N . ALA A 1 306 ? -28.647 -14.138 -56.300 1.00 25.95 306 ALA A N 1
ATOM 2432 C CA . ALA A 1 306 ? -28.791 -15.412 -57.002 1.00 25.95 306 ALA A CA 1
ATOM 2433 C C . ALA A 1 306 ? -28.133 -15.192 -58.382 1.00 25.95 306 ALA A C 1
ATOM 2435 O O . ALA A 1 306 ? -28.077 -14.050 -58.829 1.00 25.95 306 ALA A O 1
ATOM 2436 N N . HIS A 1 307 ? -27.792 -16.290 -59.068 1.00 25.94 307 HIS A N 1
ATOM 2437 C CA . HIS A 1 307 ? -27.540 -16.374 -60.520 1.00 25.94 307 HIS A CA 1
ATOM 2438 C C . HIS A 1 307 ? -26.247 -15.702 -61.032 1.00 25.94 307 HIS A C 1
ATOM 2440 O O . HIS A 1 307 ? -25.892 -14.616 -60.618 1.00 25.94 307 HIS A O 1
ATOM 2446 N N . HIS A 1 308 ? -25.478 -16.262 -61.963 1.00 26.39 308 HIS A N 1
ATOM 2447 C CA . HIS A 1 308 ? -25.630 -17.431 -62.823 1.00 26.39 308 HIS A CA 1
ATOM 2448 C C . HIS A 1 308 ? -24.245 -17.750 -63.432 1.00 26.39 308 HIS A C 1
ATOM 2450 O O . HIS A 1 308 ? -23.514 -16.813 -63.721 1.00 26.39 308 HIS A O 1
ATOM 2456 N N . SER A 1 309 ? -23.958 -19.047 -63.647 1.00 25.25 309 SER A N 1
ATOM 2457 C CA . SER A 1 309 ? -23.301 -19.666 -64.833 1.00 25.25 309 SER A CA 1
ATOM 2458 C C . SER A 1 309 ? -21.992 -19.053 -65.390 1.00 25.25 309 SER A C 1
ATOM 2460 O O . SER A 1 309 ? -21.940 -17.868 -65.671 1.00 25.25 309 SER A O 1
ATOM 2462 N N . ALA A 1 310 ? -20.940 -19.787 -65.752 1.00 26.31 310 ALA A N 1
ATOM 2463 C CA . ALA A 1 310 ? -20.868 -21.153 -66.255 1.00 26.31 310 ALA A CA 1
ATOM 2464 C C . ALA A 1 310 ? -19.411 -21.675 -66.212 1.00 26.31 310 ALA A C 1
ATOM 2466 O O . ALA A 1 310 ? -18.476 -20.939 -66.522 1.00 26.31 310 ALA A O 1
ATOM 2467 N N . ASP A 1 311 ? -19.281 -22.960 -65.883 1.00 28.08 311 ASP A N 1
ATOM 2468 C CA . ASP A 1 311 ? -18.292 -23.942 -66.383 1.00 28.08 311 ASP A CA 1
ATOM 2469 C C . ASP A 1 311 ? -18.251 -23.964 -67.942 1.00 28.08 311 ASP A C 1
ATOM 2471 O O . ASP A 1 311 ? -19.200 -23.411 -68.514 1.00 28.08 311 ASP A O 1
ATOM 2475 N N . PRO A 1 312 ? -17.322 -24.644 -68.685 1.00 39.97 312 PRO A N 1
ATOM 2476 C CA . PRO A 1 312 ? -16.836 -26.009 -68.385 1.00 39.97 312 PRO A CA 1
ATOM 2477 C C . PRO A 1 312 ? -15.426 -26.483 -68.869 1.00 39.97 312 PRO A C 1
ATOM 2479 O O . PRO A 1 312 ? -14.874 -25.998 -69.850 1.00 39.97 312 PRO A O 1
ATOM 2482 N N . PHE A 1 313 ? -14.962 -27.571 -68.227 1.00 27.94 313 PHE A N 1
ATOM 2483 C CA . PHE A 1 313 ? -14.287 -28.796 -68.740 1.00 27.94 313 PHE A CA 1
ATOM 2484 C C . PHE A 1 313 ? -13.095 -28.743 -69.732 1.00 27.94 313 PHE A C 1
ATOM 2486 O O . PHE A 1 313 ? -13.250 -28.320 -70.872 1.00 27.94 313 PHE A O 1
ATOM 2493 N N . ALA A 1 314 ? -11.983 -29.425 -69.382 1.00 27.56 314 ALA A N 1
ATOM 2494 C CA . ALA A 1 314 ? -11.559 -30.695 -70.023 1.00 27.56 314 ALA A CA 1
ATOM 2495 C C . ALA A 1 314 ? -10.229 -31.276 -69.460 1.00 27.56 314 ALA A C 1
ATOM 2497 O O . ALA A 1 314 ? -9.188 -30.627 -69.480 1.00 27.56 314 ALA A O 1
ATOM 2498 N N . ASP A 1 315 ? -10.301 -32.538 -69.030 1.00 29.06 315 ASP A N 1
ATOM 2499 C CA . ASP A 1 315 ? -9.236 -33.545 -68.783 1.00 29.06 315 ASP A CA 1
ATOM 2500 C C . ASP A 1 315 ? -9.169 -34.489 -70.037 1.00 29.06 315 ASP A C 1
ATOM 2502 O O . ASP A 1 315 ? -10.012 -34.277 -70.920 1.00 29.06 315 ASP A O 1
ATOM 2506 N N . PRO A 1 316 ? -8.378 -35.598 -70.174 1.00 49.53 316 PRO A N 1
ATOM 2507 C CA . PRO A 1 316 ? -7.230 -36.155 -69.411 1.00 49.53 316 PRO A CA 1
ATOM 2508 C C . PRO A 1 316 ? -6.111 -36.854 -70.291 1.00 49.53 316 PRO A C 1
ATOM 2510 O O . PRO A 1 316 ? -6.173 -36.846 -71.518 1.00 49.53 316 PRO A O 1
ATOM 2513 N N . VAL A 1 317 ? -5.162 -37.571 -69.634 1.00 30.06 317 VAL A N 1
ATOM 2514 C CA . VAL A 1 317 ? -4.503 -38.878 -70.010 1.00 30.06 317 VAL A CA 1
ATOM 2515 C C . VAL A 1 317 ? -2.974 -38.950 -70.344 1.00 30.06 317 VAL A C 1
ATOM 2517 O O . VAL A 1 317 ? -2.542 -38.575 -71.426 1.00 30.06 317 VAL A O 1
ATOM 2520 N N . GLU A 1 318 ? -2.227 -39.576 -69.396 1.00 28.41 318 GLU A N 1
ATOM 2521 C CA . GLU A 1 318 ? -1.100 -40.576 -69.445 1.00 28.41 318 GLU A CA 1
ATOM 2522 C C . GLU A 1 318 ? 0.193 -40.357 -70.290 1.00 28.41 318 GLU A C 1
ATOM 2524 O O . GLU A 1 318 ? 0.148 -39.868 -71.402 1.00 28.41 318 GLU A O 1
ATOM 2529 N N . ALA A 1 319 ? 1.425 -40.778 -69.931 1.00 27.64 319 ALA A N 1
ATOM 2530 C CA . ALA A 1 319 ? 1.985 -41.592 -68.842 1.00 27.64 319 ALA A CA 1
ATOM 2531 C C . ALA A 1 319 ? 3.546 -41.512 -68.770 1.00 27.64 319 ALA A C 1
ATOM 2533 O O . ALA A 1 319 ? 4.231 -41.486 -69.787 1.00 27.64 319 ALA A O 1
ATOM 2534 N N . ARG A 1 320 ? 4.068 -41.651 -67.532 1.00 28.05 320 ARG A N 1
ATOM 2535 C CA . ARG A 1 320 ? 5.312 -42.332 -67.058 1.00 28.05 320 ARG A CA 1
ATOM 2536 C C . ARG A 1 320 ? 6.727 -41.837 -67.455 1.00 28.05 320 ARG A C 1
ATOM 2538 O O . ARG A 1 320 ? 7.227 -42.165 -68.524 1.00 28.05 320 ARG A O 1
ATOM 2545 N N . ARG A 1 321 ? 7.487 -41.360 -66.445 1.00 27.39 321 ARG A N 1
ATOM 2546 C CA . ARG A 1 321 ? 8.646 -42.050 -65.795 1.00 27.39 321 ARG A CA 1
ATOM 2547 C C . ARG A 1 321 ? 9.097 -41.306 -64.508 1.00 27.39 321 ARG A C 1
ATOM 2549 O O . ARG A 1 321 ? 9.019 -40.091 -64.428 1.00 27.39 321 ARG A O 1
ATOM 2556 N N . VAL A 1 322 ? 9.506 -42.078 -63.497 1.00 27.53 322 VAL A N 1
ATOM 2557 C CA . VAL A 1 322 ? 9.718 -41.795 -62.044 1.00 27.53 322 VAL A CA 1
ATOM 2558 C C . VAL A 1 322 ? 11.240 -41.870 -61.721 1.00 27.53 322 VAL A C 1
ATOM 2560 O O . VAL A 1 322 ? 11.926 -42.442 -62.571 1.00 27.53 322 VAL A O 1
ATOM 2563 N N . PRO A 1 323 ? 11.834 -41.460 -60.559 1.00 32.66 323 PRO A N 1
ATOM 2564 C CA . PRO A 1 323 ? 11.419 -40.605 -59.422 1.00 32.66 323 PRO A CA 1
ATOM 2565 C C . PRO A 1 323 ? 12.393 -39.431 -59.118 1.00 32.66 323 PRO A C 1
ATOM 2567 O O . PRO A 1 323 ? 13.604 -39.538 -59.293 1.00 32.66 323 PRO A O 1
ATOM 2570 N N . ARG A 1 324 ? 11.906 -38.371 -58.460 1.00 28.66 324 ARG A N 1
ATOM 2571 C CA . ARG A 1 324 ? 12.688 -37.665 -57.424 1.00 28.66 324 ARG A CA 1
ATOM 2572 C C . ARG A 1 324 ? 11.810 -37.513 -56.186 1.00 28.66 324 ARG A C 1
ATOM 2574 O O . ARG A 1 324 ? 10.634 -37.180 -56.294 1.00 28.66 324 ARG A O 1
ATOM 2581 N N . SER A 1 325 ? 12.384 -37.871 -55.045 1.00 28.89 325 SER A N 1
ATOM 2582 C CA . SER A 1 325 ? 11.780 -37.918 -53.715 1.00 28.89 325 SER A CA 1
ATOM 2583 C C . SER A 1 325 ? 10.954 -36.669 -53.401 1.00 28.89 325 SER A C 1
ATOM 2585 O O . SER A 1 325 ? 11.500 -35.573 -53.292 1.00 28.89 325 SER A O 1
ATOM 2587 N N . ARG A 1 326 ? 9.645 -36.850 -53.205 1.00 29.34 326 ARG A N 1
ATOM 2588 C CA . ARG A 1 326 ? 8.821 -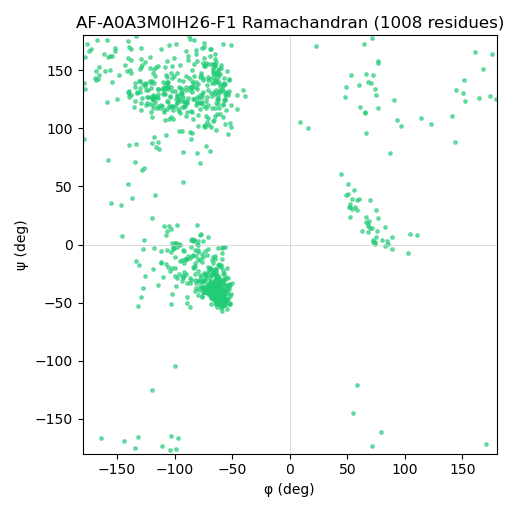35.896 -52.463 1.00 29.34 326 ARG A CA 1
ATOM 2589 C C . ARG A 1 326 ? 9.174 -36.050 -50.985 1.00 29.34 326 ARG A C 1
ATOM 2591 O O . ARG A 1 326 ? 8.730 -36.998 -50.346 1.00 29.34 326 ARG A O 1
ATOM 2598 N N . SER A 1 327 ? 9.990 -35.138 -50.468 1.00 32.00 327 SER A N 1
ATOM 2599 C CA . SER A 1 327 ? 9.866 -34.713 -49.076 1.00 32.00 327 SER A CA 1
ATOM 2600 C C . SER A 1 327 ? 8.426 -34.231 -48.883 1.00 32.00 327 SER A C 1
ATOM 2602 O O . SER A 1 327 ? 7.913 -33.492 -49.728 1.00 32.00 327 SER A O 1
ATOM 2604 N N . GLY A 1 328 ? 7.758 -34.739 -47.848 1.00 28.56 328 GLY A N 1
ATOM 2605 C CA . GLY A 1 328 ? 6.364 -34.432 -47.542 1.00 28.56 328 GLY A CA 1
ATOM 2606 C C . GLY A 1 328 ? 6.105 -32.933 -47.340 1.00 28.56 328 GLY A C 1
ATOM 2607 O O . GLY A 1 328 ? 7.048 -32.136 -47.313 1.00 28.56 328 GLY A O 1
ATOM 2608 N N . PRO A 1 329 ? 4.828 -32.532 -47.210 1.00 31.05 329 PRO A N 1
ATOM 2609 C CA . PRO A 1 329 ? 4.512 -31.187 -46.764 1.00 31.05 329 PRO A CA 1
ATOM 2610 C C . PRO A 1 329 ? 5.201 -30.983 -45.417 1.00 31.05 329 PRO A C 1
ATOM 2612 O O . PRO A 1 329 ? 5.050 -31.801 -44.514 1.00 31.05 329 PRO A O 1
ATOM 2615 N N . CYS A 1 330 ? 6.015 -29.933 -45.334 1.00 27.11 330 CYS A N 1
ATOM 2616 C CA . CYS A 1 330 ? 6.610 -29.478 -44.092 1.00 27.11 330 CYS A CA 1
ATOM 2617 C C . CYS A 1 330 ? 5.454 -29.204 -43.128 1.00 27.11 330 CYS A C 1
ATOM 2619 O O . CYS A 1 330 ? 4.722 -28.227 -43.303 1.00 27.11 330 CYS A O 1
ATOM 2621 N N . GLU A 1 331 ? 5.252 -30.118 -42.179 1.00 32.22 331 GLU A N 1
ATOM 2622 C CA . GLU A 1 331 ? 4.499 -29.880 -40.959 1.00 32.22 331 GLU A CA 1
ATOM 2623 C C . GLU A 1 331 ? 5.116 -28.652 -40.301 1.00 32.22 331 GLU A C 1
ATOM 2625 O O . GLU A 1 331 ? 6.109 -28.715 -39.579 1.00 32.22 331 GLU A O 1
ATOM 2630 N N . ARG A 1 332 ? 4.518 -27.496 -40.575 1.00 34.31 332 ARG A N 1
ATOM 2631 C CA . ARG A 1 332 ? 4.559 -26.378 -39.655 1.00 34.31 332 ARG A CA 1
ATOM 2632 C C . ARG A 1 332 ? 3.697 -26.834 -38.478 1.00 34.31 332 ARG A C 1
ATOM 2634 O O . ARG A 1 332 ? 2.503 -26.569 -38.456 1.00 34.31 332 ARG A O 1
ATOM 2641 N N . LEU A 1 333 ? 4.278 -27.641 -37.587 1.00 35.56 333 LEU A N 1
ATOM 2642 C CA . LEU A 1 333 ? 3.764 -27.812 -36.234 1.00 35.56 333 LEU A CA 1
ATOM 2643 C C . LEU A 1 333 ? 3.617 -26.391 -35.696 1.00 35.56 333 LEU A C 1
ATOM 2645 O O . LEU A 1 333 ? 4.621 -25.720 -35.456 1.00 35.56 333 LEU A O 1
ATOM 2649 N N . GLU A 1 334 ? 2.377 -25.909 -35.633 1.00 42.72 334 GLU A N 1
ATOM 2650 C CA . GLU A 1 334 ? 2.007 -24.734 -34.858 1.00 42.72 334 GLU A CA 1
ATOM 2651 C C . GLU A 1 334 ? 2.566 -24.971 -33.455 1.00 42.72 334 GLU A C 1
ATOM 2653 O O . GLU A 1 334 ? 2.053 -25.792 -32.694 1.00 42.72 334 GLU A O 1
ATOM 2658 N N . ARG A 1 335 ? 3.699 -24.336 -33.138 1.00 51.50 335 ARG A N 1
ATOM 2659 C CA . ARG A 1 335 ? 4.212 -24.297 -31.773 1.00 51.50 335 ARG A CA 1
ATOM 2660 C C . ARG A 1 335 ? 3.288 -23.359 -31.017 1.00 51.50 335 ARG A C 1
ATOM 2662 O O . ARG A 1 335 ? 3.537 -22.164 -30.954 1.00 51.50 335 ARG A O 1
ATOM 2669 N N . MET A 1 336 ? 2.179 -23.903 -30.530 1.00 53.84 336 MET A N 1
ATOM 2670 C CA . MET A 1 336 ? 1.341 -23.209 -29.567 1.00 53.84 336 MET A CA 1
ATOM 2671 C C . MET A 1 336 ? 2.168 -23.046 -28.295 1.00 53.84 336 MET A C 1
ATOM 2673 O O . MET A 1 336 ? 2.497 -24.027 -27.626 1.00 53.84 336 MET A O 1
ATOM 2677 N N . ASN A 1 337 ? 2.545 -21.808 -28.006 1.00 75.12 337 ASN A N 1
ATOM 2678 C CA . ASN A 1 337 ? 3.160 -21.426 -26.748 1.00 75.12 337 ASN A CA 1
ATOM 2679 C C . ASN A 1 337 ? 2.208 -21.805 -25.593 1.00 75.12 337 ASN A C 1
ATOM 2681 O O . ASN A 1 337 ? 0.982 -21.692 -25.690 1.00 75.12 337 ASN A O 1
ATOM 2685 N N . ARG A 1 338 ? 2.778 -22.341 -24.507 1.00 86.50 338 ARG A N 1
ATOM 2686 C CA . ARG A 1 338 ? 2.027 -23.017 -23.433 1.00 86.50 338 ARG A CA 1
ATOM 2687 C C . ARG A 1 338 ? 1.247 -22.052 -22.539 1.00 86.50 338 ARG A C 1
ATOM 2689 O O . ARG A 1 338 ? 0.481 -22.507 -21.694 1.00 86.50 338 ARG A O 1
ATOM 2696 N N . LEU A 1 339 ? 1.404 -20.743 -22.730 1.00 88.75 339 LEU A N 1
ATOM 2697 C CA . LEU A 1 339 ? 0.704 -19.720 -21.955 1.00 88.75 339 LEU A CA 1
ATOM 2698 C C . LEU A 1 339 ? -0.766 -19.535 -22.368 1.00 88.75 339 LEU A C 1
ATOM 2700 O O . LEU A 1 339 ? -1.534 -18.990 -21.588 1.00 88.75 339 LEU A O 1
ATOM 2704 N N . ALA A 1 340 ? -1.209 -20.032 -23.529 1.00 82.94 340 ALA A N 1
ATOM 2705 C CA . ALA A 1 340 ? -2.583 -19.822 -24.015 1.00 82.94 340 ALA A CA 1
ATOM 2706 C C . ALA A 1 340 ? -3.698 -20.396 -23.105 1.00 82.94 340 ALA A C 1
ATOM 2708 O O . ALA A 1 340 ? -4.866 -20.050 -23.268 1.00 82.94 340 ALA A O 1
ATOM 2709 N N . GLY A 1 341 ? -3.358 -21.295 -22.172 1.00 76.94 341 GLY A N 1
ATOM 2710 C CA . GLY A 1 341 ? -4.304 -21.930 -21.246 1.00 76.94 341 GLY A CA 1
ATOM 2711 C C . GLY A 1 341 ? -4.314 -21.371 -19.818 1.00 76.94 341 GLY A C 1
ATOM 2712 O O . GLY A 1 341 ? -5.034 -21.915 -18.982 1.00 76.94 341 GLY A O 1
ATOM 2713 N N . VAL A 1 342 ? -3.508 -20.351 -19.507 1.00 84.38 342 VAL A N 1
ATOM 2714 C CA . VAL A 1 342 ? -3.395 -19.793 -18.145 1.00 84.38 342 VAL A CA 1
ATOM 2715 C C . VAL A 1 342 ? -4.428 -18.690 -17.889 1.00 84.38 342 VAL A C 1
ATOM 2717 O O . VAL A 1 342 ? -4.994 -18.128 -18.823 1.00 84.38 342 VAL A O 1
ATOM 2720 N N . THR A 1 343 ? -4.682 -18.363 -16.620 1.00 80.81 343 THR A N 1
ATOM 2721 C CA . THR A 1 343 ? -5.626 -17.300 -16.226 1.00 80.81 343 THR A CA 1
ATOM 2722 C C . THR A 1 343 ? -4.998 -15.907 -16.184 1.00 80.81 343 THR A C 1
ATOM 2724 O O . THR A 1 343 ? -5.708 -14.930 -16.436 1.00 80.81 343 THR A O 1
ATOM 2727 N N . SER A 1 344 ? -3.690 -15.814 -15.903 1.00 85.31 344 SER A N 1
ATOM 2728 C CA . SER A 1 344 ? -2.957 -14.546 -15.789 1.00 85.31 344 SER A CA 1
ATOM 2729 C C . SER A 1 344 ? -3.053 -13.717 -17.073 1.00 85.31 344 SER A C 1
ATOM 2731 O O . SER A 1 344 ? -2.559 -14.153 -18.120 1.00 85.31 344 SER A O 1
ATOM 2733 N N . PRO A 1 345 ? -3.604 -12.491 -17.006 1.00 81.94 345 PRO A N 1
ATOM 2734 C CA . PRO A 1 345 ? -3.590 -11.565 -18.134 1.00 81.94 345 PRO A CA 1
ATOM 2735 C C . PRO A 1 345 ? -2.175 -11.250 -18.627 1.00 81.94 345 PRO A C 1
ATOM 2737 O O . PRO A 1 345 ? -1.954 -11.231 -19.835 1.00 81.94 345 PRO A O 1
ATOM 2740 N N . TYR A 1 346 ? -1.199 -11.099 -17.724 1.00 84.44 346 TYR A N 1
ATOM 2741 C CA . TYR A 1 346 ? 0.200 -10.864 -18.095 1.00 84.44 346 TYR A CA 1
ATOM 2742 C C . TYR A 1 346 ? 0.792 -12.014 -18.916 1.00 84.44 346 TYR A C 1
ATOM 2744 O O . TYR A 1 346 ? 1.436 -11.794 -19.938 1.00 84.44 346 TYR A O 1
ATOM 2752 N N . LEU A 1 347 ? 0.568 -13.262 -18.501 1.00 88.31 347 LEU A N 1
ATOM 2753 C CA . LEU A 1 347 ? 1.072 -14.409 -19.256 1.00 88.31 347 LEU A CA 1
ATOM 2754 C C . LEU A 1 347 ? 0.360 -14.552 -20.608 1.00 88.31 347 LEU A C 1
ATOM 2756 O O . LEU A 1 347 ? 1.007 -14.849 -21.612 1.00 88.31 347 LEU A O 1
ATOM 2760 N N . LEU A 1 348 ? -0.948 -14.283 -20.655 1.00 86.12 348 LEU A N 1
ATOM 2761 C CA . LEU A 1 348 ? -1.730 -14.308 -21.892 1.00 86.12 348 LEU A CA 1
ATOM 2762 C C . LEU A 1 348 ? -1.271 -13.250 -22.906 1.00 86.12 348 LEU A C 1
ATOM 2764 O O . LEU A 1 348 ? -1.265 -13.545 -24.098 1.00 86.12 348 LEU A O 1
ATOM 2768 N N . GLN A 1 349 ? -0.803 -12.075 -22.461 1.00 83.06 349 GLN A N 1
ATOM 2769 C CA . GLN A 1 349 ? -0.182 -11.067 -23.342 1.00 83.06 349 GLN A CA 1
ATOM 2770 C C . GLN A 1 349 ? 1.037 -11.614 -24.105 1.00 83.06 349 GLN A C 1
ATOM 2772 O O . GLN A 1 349 ? 1.402 -11.079 -25.146 1.00 83.06 349 GLN A O 1
ATOM 2777 N N . HIS A 1 350 ? 1.663 -12.687 -23.613 1.00 85.50 350 HIS A N 1
ATOM 2778 C CA . HIS A 1 350 ? 2.827 -13.321 -24.231 1.00 85.50 350 HIS A CA 1
ATOM 2779 C C . HIS A 1 350 ? 2.520 -14.668 -24.890 1.00 85.50 350 HIS A C 1
ATOM 2781 O O . HIS A 1 350 ? 3.455 -15.364 -25.295 1.00 85.50 350 HIS A O 1
ATOM 2787 N N . ALA A 1 351 ? 1.246 -15.059 -24.990 1.00 85.69 351 ALA A N 1
ATOM 2788 C CA . ALA A 1 351 ? 0.845 -16.347 -25.553 1.00 85.69 351 ALA A CA 1
ATOM 2789 C C . ALA A 1 351 ? 1.138 -16.467 -27.057 1.00 85.69 351 ALA A C 1
ATOM 2791 O O . ALA A 1 351 ? 1.347 -17.576 -27.535 1.00 85.69 351 ALA A O 1
ATOM 2792 N N . ASP A 1 352 ? 1.226 -15.346 -27.777 1.00 85.19 352 ASP A N 1
ATOM 2793 C CA . ASP A 1 352 ? 1.518 -15.322 -29.217 1.00 85.19 352 ASP A CA 1
ATOM 2794 C C . ASP A 1 352 ? 2.992 -15.006 -29.538 1.00 85.19 352 ASP A C 1
ATOM 2796 O O . ASP A 1 352 ? 3.380 -14.948 -30.706 1.00 85.19 352 ASP A O 1
ATOM 2800 N N . ASN A 1 353 ? 3.847 -14.825 -28.521 1.00 86.75 353 ASN A N 1
ATOM 2801 C CA . ASN A 1 353 ? 5.271 -14.566 -28.739 1.00 86.75 353 ASN A CA 1
ATOM 2802 C C . ASN A 1 353 ? 5.960 -15.776 -29.407 1.00 86.75 353 ASN A C 1
ATOM 2804 O O . ASN A 1 353 ? 5.662 -16.919 -29.049 1.00 86.75 353 ASN A O 1
ATOM 2808 N N . PRO A 1 354 ? 6.961 -15.553 -30.286 1.00 90.25 354 PRO A N 1
ATOM 2809 C CA . PRO A 1 354 ? 7.718 -16.631 -30.935 1.00 90.25 354 PRO A CA 1
ATOM 2810 C C . PRO A 1 354 ? 8.589 -17.448 -29.962 1.00 90.25 354 PRO A C 1
ATOM 2812 O O . PRO A 1 354 ? 9.062 -18.541 -30.295 1.00 90.25 354 PRO A O 1
ATOM 2815 N N . VAL A 1 355 ? 8.827 -16.936 -28.752 1.00 91.06 355 VAL A N 1
ATOM 2816 C CA . VAL A 1 355 ? 9.476 -17.679 -27.664 1.00 91.06 355 VAL A CA 1
ATOM 2817 C C . VAL A 1 355 ? 8.523 -18.757 -27.138 1.00 91.06 355 VAL A C 1
ATOM 2819 O O . VAL A 1 355 ? 7.366 -18.488 -26.831 1.00 91.06 355 VAL A O 1
ATOM 2822 N N . ASP A 1 356 ? 9.035 -19.975 -26.982 1.00 91.62 356 ASP A N 1
ATOM 2823 C CA . ASP A 1 356 ? 8.332 -21.133 -26.437 1.00 91.62 356 ASP A CA 1
ATOM 2824 C C . ASP A 1 356 ? 8.258 -21.042 -24.906 1.00 91.62 356 ASP A C 1
ATOM 2826 O O . ASP A 1 356 ? 8.967 -21.748 -24.182 1.00 91.62 356 ASP A O 1
ATOM 2830 N N . TRP A 1 357 ? 7.447 -20.104 -24.414 1.00 94.38 357 TRP A N 1
ATOM 2831 C CA . TRP A 1 357 ? 7.311 -19.840 -22.988 1.00 94.38 357 TRP A CA 1
ATOM 2832 C C . TRP A 1 357 ? 6.645 -21.000 -22.246 1.00 94.38 357 TRP A C 1
ATOM 2834 O O . TRP A 1 357 ? 5.645 -21.580 -22.681 1.00 94.38 357 TRP A O 1
ATOM 2844 N N . TRP A 1 358 ? 7.192 -21.288 -21.070 1.00 94.19 358 TRP A N 1
ATOM 2845 C CA . TRP A 1 358 ? 6.618 -22.170 -20.068 1.00 94.19 358 TRP A CA 1
ATOM 2846 C C . TRP A 1 358 ? 6.070 -21.339 -18.904 1.00 94.19 358 TRP A C 1
ATOM 2848 O O . TRP A 1 358 ? 6.729 -20.377 -18.493 1.00 94.19 358 TRP A O 1
ATOM 2858 N N . PRO A 1 359 ? 4.906 -21.694 -18.333 1.00 92.75 359 PRO A N 1
ATOM 2859 C CA . PRO A 1 359 ? 4.578 -21.233 -16.991 1.00 92.75 359 PRO A CA 1
ATOM 2860 C C . PRO A 1 359 ? 5.576 -21.829 -15.988 1.00 92.75 359 PRO A C 1
ATOM 2862 O O . PRO A 1 359 ? 6.220 -22.848 -16.260 1.00 92.75 359 PRO A O 1
ATOM 2865 N N . TRP A 1 360 ? 5.703 -21.208 -14.817 1.00 93.38 360 TRP A N 1
ATOM 2866 C CA . TRP A 1 360 ? 6.454 -21.817 -13.722 1.00 93.38 360 TRP A CA 1
ATOM 2867 C C . TRP A 1 360 ? 5.796 -23.130 -13.289 1.00 93.38 360 TRP A C 1
ATOM 2869 O O . TRP A 1 360 ? 4.617 -23.147 -12.938 1.00 93.38 360 TRP A O 1
ATOM 2879 N N . GLY A 1 361 ? 6.565 -24.215 -13.296 1.00 91.50 361 GLY A N 1
ATOM 2880 C CA . GLY A 1 361 ? 6.095 -25.532 -12.887 1.00 91.50 361 GLY A CA 1
ATOM 2881 C C . GLY A 1 361 ? 7.153 -26.617 -13.092 1.00 91.50 361 GLY A C 1
ATOM 2882 O O . GLY A 1 361 ? 8.134 -26.400 -13.816 1.00 91.50 361 GLY A O 1
ATOM 2883 N N . PRO A 1 362 ? 6.972 -27.794 -12.468 1.00 91.69 362 PRO A N 1
ATOM 2884 C CA . PRO A 1 362 ? 7.939 -28.887 -12.522 1.00 91.69 362 PRO A CA 1
ATOM 2885 C C . PRO A 1 362 ? 8.233 -29.345 -13.954 1.00 91.69 362 PRO A C 1
ATOM 2887 O O . PRO A 1 362 ? 9.361 -29.725 -14.256 1.00 91.69 362 PRO A O 1
ATOM 2890 N N . GLU A 1 363 ? 7.267 -29.256 -14.867 1.00 93.25 363 GLU A N 1
ATOM 2891 C CA . GLU A 1 363 ? 7.420 -29.675 -16.259 1.00 93.25 363 GLU A CA 1
ATOM 2892 C C . GLU A 1 363 ? 8.494 -28.867 -17.001 1.00 93.25 363 GLU A C 1
ATOM 2894 O O . GLU A 1 363 ? 9.227 -29.431 -17.815 1.00 93.25 363 GLU A O 1
ATOM 2899 N N . ALA A 1 364 ? 8.634 -27.570 -16.698 1.00 94.50 364 ALA A N 1
ATOM 2900 C CA . ALA A 1 364 ? 9.662 -26.724 -17.300 1.00 94.50 364 ALA A CA 1
ATOM 2901 C C . ALA A 1 364 ? 11.071 -27.154 -16.856 1.00 94.50 364 ALA A C 1
ATOM 2903 O O . ALA A 1 364 ? 11.989 -27.263 -17.671 1.00 94.50 364 ALA A O 1
ATOM 2904 N N . PHE A 1 365 ? 11.237 -27.458 -15.567 1.00 95.44 365 PHE A N 1
ATOM 2905 C CA . PHE A 1 365 ? 12.514 -27.906 -15.010 1.00 95.44 365 PHE A CA 1
ATOM 2906 C C . PHE A 1 365 ? 12.872 -29.328 -15.453 1.00 95.44 365 PHE A C 1
ATOM 2908 O O . PHE A 1 365 ? 14.023 -29.592 -15.795 1.00 95.44 365 PHE A O 1
ATOM 2915 N N . GLU A 1 366 ? 11.898 -30.236 -15.540 1.00 96.44 366 GLU A N 1
ATOM 2916 C CA . GLU A 1 366 ? 12.122 -31.578 -16.089 1.00 96.44 366 GLU A CA 1
ATOM 2917 C C . GLU A 1 366 ? 12.501 -31.534 -17.576 1.00 96.44 366 GLU A C 1
ATOM 2919 O O . GLU A 1 366 ? 13.388 -32.271 -18.014 1.00 96.44 366 GLU A O 1
ATOM 2924 N N . GLU A 1 367 ? 11.920 -30.619 -18.355 1.00 96.69 367 GLU A N 1
ATOM 2925 C CA . GLU A 1 367 ? 12.339 -30.395 -19.739 1.00 96.69 367 GLU A CA 1
ATOM 2926 C C . GLU A 1 367 ? 13.765 -29.827 -19.824 1.00 96.69 367 GLU A C 1
ATOM 2928 O O . GLU A 1 367 ? 14.554 -30.261 -20.671 1.00 96.69 367 GLU A O 1
ATOM 2933 N N . ALA A 1 368 ? 14.130 -28.904 -18.928 1.00 96.88 368 ALA A N 1
ATOM 2934 C CA . ALA A 1 368 ? 15.483 -28.357 -18.847 1.00 96.88 368 ALA A CA 1
ATOM 2935 C C . ALA A 1 368 ? 16.511 -29.452 -18.520 1.00 96.88 368 ALA A C 1
ATOM 2937 O O . ALA A 1 368 ? 17.564 -29.522 -19.161 1.00 96.88 368 ALA A O 1
ATOM 2938 N N . LYS A 1 369 ? 16.173 -30.373 -17.605 1.00 96.69 369 LYS A N 1
ATOM 2939 C CA . LYS A 1 369 ? 16.980 -31.564 -17.291 1.00 96.69 369 LYS A CA 1
ATOM 2940 C C . LYS A 1 369 ? 17.093 -32.497 -18.491 1.00 96.69 369 LYS A C 1
ATOM 2942 O O . LYS A 1 369 ? 18.198 -32.900 -18.841 1.00 96.69 369 LYS A O 1
ATOM 2947 N N . ARG A 1 370 ? 15.978 -32.804 -19.165 1.00 97.69 370 ARG A N 1
ATOM 2948 C CA . ARG A 1 370 ? 15.948 -33.696 -20.339 1.00 97.69 370 ARG A CA 1
ATOM 2949 C C . ARG A 1 370 ? 16.801 -33.167 -21.495 1.00 97.69 370 ARG A C 1
ATOM 2951 O O . ARG A 1 370 ? 17.411 -33.956 -22.214 1.00 97.69 370 ARG A O 1
ATOM 2958 N N . ARG A 1 371 ? 16.803 -31.849 -21.706 1.00 96.44 371 ARG A N 1
ATOM 2959 C CA . ARG A 1 371 ? 17.585 -31.168 -22.751 1.00 96.44 371 ARG A CA 1
ATOM 2960 C C . ARG A 1 371 ? 19.008 -30.809 -22.321 1.00 96.44 371 ARG A C 1
ATOM 2962 O O . ARG A 1 371 ? 19.796 -30.425 -23.179 1.00 96.44 371 ARG A O 1
ATOM 2969 N N . GLU A 1 372 ? 19.318 -30.912 -21.031 1.00 95.62 372 GLU A N 1
ATOM 2970 C CA . GLU A 1 372 ? 20.570 -30.459 -20.413 1.00 95.62 372 GLU A CA 1
ATOM 2971 C C . GLU A 1 372 ? 20.911 -28.983 -20.696 1.00 95.62 372 GLU A C 1
ATOM 2973 O O . GLU A 1 372 ? 22.073 -28.614 -20.887 1.00 95.62 372 GLU A O 1
ATOM 2978 N N . VAL A 1 373 ? 19.895 -28.118 -20.699 1.00 97.25 373 VAL A N 1
ATOM 2979 C CA . VAL A 1 373 ? 20.027 -26.672 -20.949 1.00 97.25 373 VAL A CA 1
ATOM 2980 C C . VAL A 1 373 ? 19.623 -25.856 -19.717 1.00 97.25 373 VAL A C 1
ATOM 2982 O O . VAL A 1 373 ? 18.803 -26.328 -18.931 1.00 97.25 373 VAL A O 1
ATOM 2985 N N . PRO A 1 374 ? 20.161 -24.638 -19.527 1.00 97.56 374 PRO A N 1
ATOM 2986 C CA . PRO A 1 374 ? 19.750 -23.773 -18.429 1.00 97.56 374 PRO A CA 1
ATOM 2987 C C . PRO A 1 374 ? 18.320 -23.248 -18.626 1.00 97.56 374 PRO A C 1
ATOM 2989 O O . PRO A 1 374 ? 17.776 -23.230 -19.737 1.00 97.56 374 PRO A O 1
ATOM 2992 N N . VAL A 1 375 ? 17.729 -22.773 -17.533 1.00 97.81 375 VAL A N 1
ATOM 2993 C CA . VAL A 1 375 ? 16.425 -22.102 -17.530 1.00 97.81 375 VAL A CA 1
ATOM 2994 C C . VAL A 1 375 ? 16.638 -20.592 -17.580 1.00 97.81 375 VAL A C 1
ATOM 2996 O O . VAL A 1 375 ? 17.481 -20.057 -16.863 1.00 97.81 375 VAL A O 1
ATOM 2999 N N . LEU A 1 376 ? 15.870 -19.897 -18.417 1.00 96.81 376 LEU A N 1
ATOM 3000 C CA . LEU A 1 376 ? 15.745 -18.440 -18.385 1.00 96.81 376 LEU A CA 1
ATOM 3001 C C . LEU A 1 376 ? 14.410 -18.088 -17.733 1.00 96.81 376 LEU A C 1
ATOM 3003 O O . LEU A 1 376 ? 13.362 -18.299 -18.334 1.00 96.81 376 LEU A O 1
ATOM 3007 N N . LEU A 1 377 ? 14.459 -17.535 -16.529 1.00 96.06 377 LEU A N 1
ATOM 3008 C CA . LEU A 1 377 ? 13.314 -17.023 -15.793 1.00 96.06 377 LEU A CA 1
ATOM 3009 C C . LEU A 1 377 ? 13.115 -15.531 -16.097 1.00 96.06 377 LEU A C 1
ATOM 3011 O O . LEU A 1 377 ? 14.020 -14.724 -15.876 1.00 96.06 377 LEU A O 1
ATOM 3015 N N . SER A 1 378 ? 11.921 -15.167 -16.567 1.00 93.88 378 SER A N 1
ATOM 3016 C CA . SER A 1 378 ? 11.476 -13.784 -16.753 1.00 93.88 378 SER A CA 1
ATOM 3017 C C . SER A 1 378 ? 10.244 -13.504 -15.889 1.00 93.88 378 SER A C 1
ATOM 3019 O O . SER A 1 378 ? 9.199 -14.128 -16.082 1.00 93.88 378 SER A O 1
ATOM 3021 N N . VAL A 1 379 ? 10.371 -12.572 -14.941 1.00 92.06 379 VAL A N 1
ATOM 3022 C CA . VAL A 1 379 ? 9.305 -12.192 -13.996 1.00 92.06 379 VAL A CA 1
ATOM 3023 C C . VAL A 1 379 ? 8.863 -10.746 -14.253 1.00 92.06 379 VAL A C 1
ATOM 3025 O O . VAL A 1 379 ? 9.703 -9.849 -14.393 1.00 92.06 379 VAL A O 1
ATOM 3028 N N . GLY A 1 380 ? 7.549 -10.518 -14.302 1.00 86.75 380 GLY A N 1
ATOM 3029 C CA . GLY A 1 380 ? 6.917 -9.211 -14.523 1.00 86.75 380 GLY A CA 1
ATOM 3030 C C . GLY A 1 380 ? 5.433 -9.212 -14.135 1.00 86.75 380 GLY A C 1
ATOM 3031 O O . GLY A 1 380 ? 4.986 -10.123 -13.447 1.00 86.75 380 GLY A O 1
ATOM 3032 N N . TYR A 1 381 ? 4.686 -8.184 -14.539 1.00 79.75 381 TYR A N 1
ATOM 3033 C CA . TYR A 1 381 ? 3.230 -8.054 -14.346 1.00 79.75 381 TYR A CA 1
ATOM 3034 C C . TYR A 1 381 ? 2.629 -7.193 -15.468 1.00 79.75 381 TYR A C 1
ATOM 3036 O O . TYR A 1 381 ? 3.366 -6.554 -16.222 1.00 79.75 381 TYR A O 1
ATOM 3044 N N . SER A 1 382 ? 1.303 -7.205 -15.599 1.00 72.81 382 SER A N 1
ATOM 3045 C CA . SER A 1 382 ? 0.562 -6.689 -16.761 1.00 72.81 382 SER A CA 1
ATOM 3046 C C . SER A 1 382 ? 0.725 -5.187 -17.003 1.00 72.81 382 SER A C 1
ATOM 3048 O O . SER A 1 382 ? 0.875 -4.798 -18.153 1.00 72.81 382 SER A O 1
ATOM 3050 N N . ALA A 1 383 ? 0.751 -4.371 -15.948 1.00 61.06 383 ALA A N 1
ATOM 3051 C CA . ALA A 1 383 ? 0.875 -2.909 -16.032 1.00 61.06 383 ALA A CA 1
ATOM 3052 C C . ALA A 1 383 ? 2.336 -2.402 -16.123 1.00 61.06 383 ALA A C 1
ATOM 3054 O O . ALA A 1 383 ? 2.609 -1.203 -16.094 1.00 61.06 383 ALA A O 1
ATOM 3055 N N . CYS A 1 384 ? 3.316 -3.310 -16.195 1.00 70.25 384 CYS A N 1
ATOM 3056 C CA . CYS A 1 384 ? 4.739 -2.973 -16.187 1.00 70.25 384 CYS A CA 1
ATOM 3057 C C . CYS A 1 384 ? 5.238 -2.504 -17.567 1.00 70.25 384 CYS A C 1
ATOM 3059 O O . CYS A 1 384 ? 5.606 -3.328 -18.410 1.00 70.25 384 CYS A O 1
ATOM 3061 N N . HIS A 1 385 ? 5.410 -1.191 -17.753 1.00 69.75 385 HIS A N 1
ATOM 3062 C CA . HIS A 1 385 ? 5.925 -0.611 -19.005 1.00 69.75 385 HIS A CA 1
ATOM 3063 C C . HIS A 1 385 ? 7.250 -1.244 -19.484 1.00 69.75 385 HIS A C 1
ATOM 3065 O O . HIS A 1 385 ? 7.371 -1.704 -20.619 1.00 69.75 385 HIS A O 1
ATOM 3071 N N . TRP A 1 386 ? 8.264 -1.355 -18.615 1.00 75.38 386 TRP A N 1
ATOM 3072 C CA . TRP A 1 386 ? 9.563 -1.936 -19.003 1.00 75.38 386 TRP A CA 1
ATOM 3073 C C . TRP A 1 386 ? 9.482 -3.422 -19.371 1.00 75.38 386 TRP A C 1
ATOM 3075 O O . TRP A 1 386 ? 10.326 -3.921 -20.119 1.00 75.38 386 TRP A O 1
ATOM 3085 N N . CYS A 1 387 ? 8.472 -4.128 -18.861 1.00 77.56 387 CYS A N 1
ATOM 3086 C CA . CYS A 1 387 ? 8.214 -5.515 -19.210 1.00 77.56 387 CYS A CA 1
ATOM 3087 C C . CYS A 1 387 ? 7.679 -5.620 -20.648 1.00 77.56 387 CYS A C 1
ATOM 3089 O O . CYS A 1 387 ? 8.124 -6.500 -21.390 1.00 77.56 387 CYS A O 1
ATOM 3091 N N . HIS A 1 388 ? 6.803 -4.698 -21.069 1.00 70.19 388 HIS A N 1
ATOM 3092 C CA . HIS A 1 388 ? 6.346 -4.586 -22.461 1.00 70.19 388 HIS A CA 1
ATOM 3093 C C . HIS A 1 388 ? 7.463 -4.138 -23.399 1.00 70.19 388 HIS A C 1
ATOM 3095 O O . HIS A 1 388 ? 7.657 -4.754 -24.444 1.00 70.19 388 HIS A O 1
ATOM 3101 N N . VAL A 1 389 ? 8.267 -3.145 -23.002 1.00 76.44 389 VAL A N 1
ATOM 3102 C CA . VAL A 1 389 ? 9.430 -2.698 -23.790 1.00 76.44 389 VAL A CA 1
ATOM 3103 C C . VAL A 1 389 ? 10.382 -3.862 -24.053 1.00 76.44 389 VAL A C 1
ATOM 3105 O O . VAL A 1 389 ? 10.765 -4.100 -25.196 1.00 76.44 389 VAL A O 1
ATOM 3108 N N . MET A 1 390 ? 10.732 -4.640 -23.022 1.00 80.88 390 MET A N 1
ATOM 3109 C CA . MET A 1 390 ? 11.591 -5.812 -23.200 1.00 80.88 390 MET A CA 1
ATOM 3110 C C . MET A 1 390 ? 10.941 -6.875 -24.096 1.00 80.88 390 MET A C 1
ATOM 3112 O O . MET A 1 390 ? 11.633 -7.510 -24.894 1.00 80.88 390 MET A O 1
ATOM 3116 N N . ALA A 1 391 ? 9.624 -7.064 -23.994 1.00 78.38 391 ALA A N 1
ATOM 3117 C CA . ALA A 1 391 ? 8.907 -8.005 -24.841 1.00 78.38 391 ALA A CA 1
ATOM 3118 C C . ALA A 1 391 ? 8.957 -7.615 -26.320 1.00 78.38 391 ALA A C 1
ATOM 3120 O O . ALA A 1 391 ? 9.412 -8.428 -27.126 1.00 78.38 391 ALA A O 1
ATOM 3121 N N . HIS A 1 392 ? 8.605 -6.373 -26.649 1.00 79.00 392 HIS A N 1
ATOM 3122 C CA . HIS A 1 392 ? 8.650 -5.858 -28.016 1.00 79.00 392 HIS A CA 1
ATOM 3123 C C . HIS A 1 392 ? 10.068 -5.823 -28.586 1.00 79.00 392 HIS A C 1
ATOM 3125 O O . HIS A 1 392 ? 10.297 -6.192 -29.735 1.00 79.00 392 HIS A O 1
ATOM 3131 N N . GLU A 1 393 ? 11.050 -5.390 -27.794 1.00 81.88 393 GLU A N 1
ATOM 3132 C CA . GLU A 1 393 ? 12.416 -5.235 -28.291 1.00 81.88 393 GLU A CA 1
ATOM 3133 C C . GLU A 1 393 ? 13.181 -6.560 -28.405 1.00 81.88 393 GLU A C 1
ATOM 3135 O O . GLU A 1 393 ? 14.127 -6.636 -29.189 1.00 81.88 393 GLU A O 1
ATOM 3140 N N . SER A 1 394 ? 12.831 -7.580 -27.610 1.00 83.31 394 SER A N 1
ATOM 3141 C CA . SER A 1 394 ? 13.624 -8.816 -27.504 1.00 83.31 394 SER A CA 1
ATOM 3142 C C . SER A 1 394 ? 12.830 -10.109 -27.685 1.00 83.31 394 SER A C 1
ATOM 3144 O O . SER A 1 394 ? 13.300 -11.008 -28.377 1.00 83.31 394 SER A O 1
ATOM 3146 N N . PHE A 1 395 ? 11.660 -10.254 -27.057 1.00 84.94 395 PHE A N 1
ATOM 3147 C CA . PHE A 1 395 ? 10.920 -11.527 -27.058 1.00 84.94 395 PHE A CA 1
ATOM 3148 C C . PHE A 1 395 ? 10.061 -11.739 -28.309 1.00 84.94 395 PHE A C 1
ATOM 3150 O O . PHE A 1 395 ? 9.685 -12.874 -28.591 1.00 84.94 395 PHE A O 1
ATOM 3157 N N . GLU A 1 396 ? 9.735 -10.673 -29.035 1.00 86.31 396 GLU A N 1
ATOM 3158 C CA . GLU A 1 396 ? 9.018 -10.719 -30.316 1.00 86.31 396 GLU A CA 1
ATOM 3159 C C . GLU A 1 396 ? 9.956 -10.847 -31.527 1.00 86.31 396 GLU A C 1
ATOM 3161 O O . GLU A 1 396 ? 9.513 -11.177 -32.626 1.00 86.31 396 GLU A O 1
ATOM 3166 N N . ASP A 1 397 ? 11.263 -10.642 -31.339 1.00 88.88 397 ASP A N 1
ATOM 3167 C CA . ASP A 1 397 ? 12.252 -10.844 -32.395 1.00 88.88 397 ASP A CA 1
ATOM 3168 C C . ASP A 1 397 ? 12.457 -12.343 -32.671 1.00 88.88 397 ASP A C 1
ATOM 3170 O O . ASP A 1 397 ? 13.045 -13.073 -31.872 1.00 88.88 397 ASP A O 1
ATOM 3174 N N . GLU A 1 398 ? 12.010 -12.801 -33.841 1.00 90.25 398 GLU A N 1
ATOM 3175 C CA . GLU A 1 398 ? 12.062 -14.204 -34.290 1.00 90.25 398 GLU A CA 1
ATOM 3176 C C . GLU A 1 398 ? 13.468 -14.828 -34.202 1.00 90.25 398 GLU A C 1
ATOM 3178 O O . GLU A 1 398 ? 13.623 -16.008 -33.880 1.00 90.25 398 GLU A O 1
ATOM 3183 N N . VAL A 1 399 ? 14.523 -14.049 -34.463 1.00 91.06 399 VAL A N 1
ATOM 3184 C CA . VAL A 1 399 ? 15.913 -14.541 -34.444 1.00 91.06 399 VAL A CA 1
ATOM 3185 C C . VAL A 1 399 ? 16.404 -14.764 -33.011 1.00 91.06 399 VAL A C 1
ATOM 3187 O O . VAL A 1 399 ? 17.094 -15.751 -32.718 1.00 91.06 399 VAL A O 1
ATOM 3190 N N . THR A 1 400 ? 16.060 -13.854 -32.106 1.00 90.06 400 THR A N 1
ATOM 3191 C CA . THR A 1 400 ? 16.337 -13.969 -30.673 1.00 90.06 400 THR A CA 1
ATOM 3192 C C . THR A 1 400 ? 15.520 -15.100 -30.060 1.00 90.06 400 THR A C 1
ATOM 3194 O O . THR A 1 400 ? 16.091 -15.959 -29.386 1.00 90.06 400 THR A O 1
ATOM 3197 N N . ALA A 1 401 ? 14.231 -15.183 -30.386 1.00 91.69 401 ALA A N 1
ATOM 3198 C CA . ALA A 1 401 ? 13.337 -16.232 -29.922 1.00 91.69 401 ALA A CA 1
ATOM 3199 C C . ALA A 1 401 ? 13.768 -17.631 -30.377 1.00 91.69 401 ALA A C 1
ATOM 3201 O O . ALA A 1 401 ? 13.816 -18.554 -29.565 1.00 91.69 401 ALA A O 1
ATOM 3202 N N . ALA A 1 402 ? 14.168 -17.803 -31.642 1.00 92.25 402 ALA A N 1
ATOM 3203 C CA . ALA A 1 402 ? 14.680 -19.081 -32.135 1.00 92.25 402 ALA A CA 1
ATOM 3204 C C . ALA A 1 402 ? 15.904 -19.564 -31.337 1.00 92.25 402 ALA A C 1
ATOM 3206 O O . ALA A 1 402 ? 15.992 -20.743 -30.994 1.00 92.25 402 ALA A O 1
ATOM 3207 N N . PHE A 1 403 ? 16.815 -18.653 -30.985 1.00 94.50 403 PHE A N 1
ATOM 3208 C CA . PHE A 1 403 ? 17.990 -18.975 -30.171 1.00 94.50 403 PHE A CA 1
ATOM 3209 C C . PHE A 1 403 ? 17.635 -19.299 -28.720 1.00 94.50 403 PHE A C 1
ATOM 3211 O O . PHE A 1 403 ? 18.193 -20.238 -28.153 1.00 94.50 403 PHE A O 1
ATOM 3218 N N . MET A 1 404 ? 16.698 -18.554 -28.124 1.00 95.44 404 MET A N 1
ATOM 3219 C CA . MET A 1 404 ? 16.164 -18.868 -26.796 1.00 95.44 404 MET A CA 1
ATOM 3220 C C . MET A 1 404 ? 15.573 -20.281 -26.783 1.00 95.44 404 MET A C 1
ATOM 3222 O O . MET A 1 404 ? 15.976 -21.112 -25.973 1.00 95.44 404 MET A O 1
ATOM 3226 N N . ASN A 1 405 ? 14.708 -20.580 -27.753 1.00 95.25 405 ASN A N 1
ATOM 3227 C CA . ASN A 1 405 ? 14.036 -21.869 -27.888 1.00 95.25 405 ASN A CA 1
ATOM 3228 C C . ASN A 1 405 ? 15.018 -23.029 -28.079 1.00 95.25 405 ASN A C 1
ATOM 3230 O O . ASN A 1 405 ? 14.758 -24.130 -27.600 1.00 95.25 405 ASN A O 1
ATOM 3234 N N . GLU A 1 406 ? 16.142 -22.810 -28.764 1.00 95.81 406 GLU A N 1
ATOM 3235 C CA . GLU A 1 406 ? 17.168 -23.835 -28.979 1.00 95.81 406 GLU A CA 1
ATOM 3236 C C . GLU A 1 406 ? 18.011 -24.102 -27.723 1.00 95.81 406 GLU A C 1
ATOM 3238 O O . GLU A 1 406 ? 18.297 -25.261 -27.406 1.00 95.81 406 GLU A O 1
ATOM 3243 N N . HIS A 1 407 ? 18.381 -23.058 -26.980 1.00 97.25 407 HIS A N 1
ATOM 3244 C CA . HIS A 1 407 ? 19.426 -23.145 -25.953 1.00 97.25 407 HIS A CA 1
ATOM 3245 C C . HIS A 1 407 ? 18.951 -23.000 -24.511 1.00 97.25 407 HIS A C 1
ATOM 3247 O O . HIS A 1 407 ? 19.762 -23.172 -23.605 1.00 97.25 407 HIS A O 1
ATOM 3253 N N . PHE A 1 408 ? 17.676 -22.696 -24.293 1.00 97.62 408 PHE A N 1
ATOM 3254 C CA . PHE A 1 408 ? 17.102 -22.494 -22.970 1.00 97.62 408 PHE A CA 1
ATOM 3255 C C . PHE A 1 408 ? 15.727 -23.158 -22.875 1.00 97.62 408 PHE A C 1
ATOM 3257 O O . PHE A 1 408 ? 15.046 -23.402 -23.879 1.00 97.62 408 PHE A O 1
ATOM 3264 N N . VAL A 1 409 ? 15.301 -23.420 -21.642 1.00 97.69 409 VAL A N 1
ATOM 3265 C CA . VAL A 1 409 ? 13.873 -23.474 -21.316 1.00 97.69 409 VAL A CA 1
ATOM 3266 C C . VAL A 1 409 ? 13.487 -22.107 -20.766 1.00 97.69 409 VAL A C 1
ATOM 3268 O O . VAL A 1 409 ? 14.018 -21.673 -19.746 1.00 97.69 409 VAL A O 1
ATOM 3271 N N . SER A 1 410 ? 12.622 -21.389 -21.478 1.00 96.81 410 SER A N 1
ATOM 3272 C CA . SER A 1 410 ? 12.212 -20.034 -21.108 1.00 96.81 410 SER A CA 1
ATOM 3273 C C . SER A 1 410 ? 10.935 -20.080 -20.275 1.00 96.81 410 SER A C 1
ATOM 3275 O O . SER A 1 410 ? 9.903 -20.545 -20.750 1.00 96.81 410 SER A O 1
ATOM 3277 N N . VAL A 1 411 ? 11.006 -19.595 -19.039 1.00 96.19 411 VAL A N 1
ATOM 3278 C CA . VAL A 1 411 ? 9.908 -19.571 -18.067 1.00 96.19 411 VAL A CA 1
ATOM 3279 C C . VAL A 1 411 ? 9.442 -18.133 -17.861 1.00 96.19 411 VAL A C 1
ATOM 3281 O O . VAL A 1 411 ? 10.257 -17.245 -17.603 1.00 96.19 411 VAL A O 1
ATOM 3284 N N . LYS A 1 412 ? 8.131 -17.906 -17.971 1.00 94.50 412 LYS A N 1
ATOM 3285 C CA . LYS A 1 412 ? 7.481 -16.607 -17.764 1.00 94.50 412 LYS A CA 1
ATOM 3286 C C . LYS A 1 412 ? 6.630 -16.655 -16.496 1.00 94.50 412 LYS A C 1
ATOM 3288 O O . LYS A 1 412 ? 5.871 -17.604 -16.305 1.00 94.50 412 LYS A O 1
ATOM 3293 N N . VAL A 1 413 ? 6.744 -15.636 -15.646 1.00 94.12 413 VAL A N 1
ATOM 3294 C CA . VAL A 1 413 ? 6.039 -15.566 -14.358 1.00 94.12 413 VAL A CA 1
ATOM 3295 C C . VAL A 1 413 ? 5.381 -14.206 -14.168 1.00 94.12 413 VAL A C 1
ATOM 3297 O O . VAL A 1 413 ? 6.023 -13.169 -14.328 1.00 94.12 413 VAL A O 1
ATOM 3300 N N . ASP A 1 414 ? 4.104 -14.236 -13.791 1.00 92.19 414 ASP A N 1
ATOM 3301 C CA . ASP A 1 414 ? 3.377 -13.085 -13.259 1.00 92.19 414 ASP A CA 1
ATOM 3302 C C . ASP A 1 414 ? 3.640 -12.982 -11.750 1.00 92.19 414 ASP A C 1
ATOM 3304 O O . ASP A 1 414 ? 3.231 -13.860 -10.985 1.00 92.19 414 ASP A O 1
ATOM 3308 N N . ARG A 1 415 ? 4.325 -11.921 -11.308 1.00 90.69 415 ARG A N 1
ATOM 3309 C CA . ARG A 1 415 ? 4.629 -11.709 -9.882 1.00 90.69 415 ARG A CA 1
ATOM 3310 C C . ARG A 1 415 ? 3.380 -11.509 -9.029 1.00 90.69 415 ARG A C 1
ATOM 3312 O O . ARG A 1 415 ? 3.419 -11.761 -7.831 1.00 90.69 415 ARG A O 1
ATOM 3319 N N . GLU A 1 416 ? 2.279 -11.050 -9.621 1.00 88.69 416 GLU A N 1
ATOM 3320 C CA . GLU A 1 416 ? 1.023 -10.868 -8.895 1.00 88.69 416 GLU A CA 1
ATOM 3321 C C . GLU A 1 416 ? 0.345 -12.208 -8.616 1.00 88.69 416 GLU A C 1
ATOM 3323 O O . GLU A 1 416 ? -0.404 -12.317 -7.653 1.00 88.69 416 GLU A O 1
ATOM 3328 N N . GLU A 1 417 ? 0.633 -13.238 -9.414 1.00 90.00 417 GLU A N 1
ATOM 3329 C CA . GLU A 1 417 ? 0.156 -14.603 -9.192 1.00 90.00 417 GLU A CA 1
ATOM 3330 C C . GLU A 1 417 ? 1.150 -15.471 -8.405 1.00 90.00 417 GLU A C 1
ATOM 3332 O O . GLU A 1 417 ? 0.724 -16.360 -7.667 1.00 90.00 417 GLU A O 1
ATOM 3337 N N . ARG A 1 418 ? 2.458 -15.218 -8.553 1.00 92.31 418 ARG A N 1
ATOM 3338 C CA . ARG A 1 418 ? 3.559 -15.947 -7.898 1.00 92.31 418 ARG A CA 1
ATOM 3339 C C . ARG A 1 418 ? 4.540 -14.998 -7.190 1.00 92.31 418 ARG A C 1
ATOM 3341 O O . ARG A 1 418 ? 5.711 -14.911 -7.586 1.00 92.31 418 ARG A O 1
ATOM 3348 N N . PRO A 1 419 ? 4.093 -14.267 -6.151 1.00 91.38 419 PRO A N 1
ATOM 3349 C CA . PRO A 1 419 ? 4.969 -13.372 -5.391 1.00 91.38 419 PRO A CA 1
ATOM 3350 C C . PRO A 1 419 ? 6.058 -14.142 -4.629 1.00 91.38 419 PRO A C 1
ATOM 3352 O O . PRO A 1 419 ? 7.112 -13.593 -4.333 1.00 91.38 419 PRO A O 1
ATOM 3355 N N . ASP A 1 420 ? 5.828 -15.426 -4.353 1.00 91.38 420 ASP A N 1
ATOM 3356 C CA . ASP A 1 420 ? 6.783 -16.351 -3.749 1.00 91.38 420 ASP A CA 1
ATOM 3357 C C . ASP A 1 420 ? 8.027 -16.553 -4.626 1.00 91.38 420 ASP A C 1
ATOM 3359 O O . ASP A 1 420 ? 9.157 -16.432 -4.148 1.00 91.38 420 ASP A O 1
ATOM 3363 N N . VAL A 1 421 ? 7.820 -16.810 -5.922 1.00 92.19 421 VAL A N 1
ATOM 3364 C CA . VAL A 1 421 ? 8.900 -16.951 -6.908 1.00 92.19 421 VAL A CA 1
ATOM 3365 C C . VAL A 1 421 ? 9.617 -15.613 -7.080 1.00 92.19 421 VAL A C 1
ATOM 3367 O O . VAL A 1 421 ? 10.847 -15.563 -7.059 1.00 92.19 421 VAL A O 1
ATOM 3370 N N . ASP A 1 422 ? 8.857 -14.524 -7.208 1.00 91.50 422 ASP A N 1
ATOM 3371 C CA . ASP A 1 422 ? 9.399 -13.169 -7.328 1.00 91.50 422 ASP A CA 1
ATOM 3372 C C . ASP A 1 422 ? 10.317 -12.815 -6.149 1.00 91.50 422 ASP A C 1
ATOM 3374 O O . ASP A 1 422 ? 11.472 -12.459 -6.370 1.00 91.50 422 ASP A O 1
ATOM 3378 N N . ALA A 1 423 ? 9.856 -12.997 -4.908 1.00 88.25 423 ALA A N 1
ATOM 3379 C CA . ALA A 1 423 ? 10.609 -12.662 -3.701 1.00 88.25 423 ALA A CA 1
ATOM 3380 C C . ALA A 1 423 ? 11.948 -13.408 -3.623 1.00 88.25 423 ALA A C 1
ATOM 3382 O O . ALA A 1 423 ? 12.999 -12.795 -3.427 1.00 88.25 423 ALA A O 1
ATOM 3383 N N . VAL A 1 424 ? 11.930 -14.726 -3.847 1.00 88.94 424 VAL A N 1
ATOM 3384 C CA . VAL A 1 424 ? 13.128 -15.572 -3.752 1.00 88.94 424 VAL A CA 1
ATOM 3385 C C . VAL A 1 424 ? 14.199 -15.157 -4.763 1.00 88.94 424 VAL A C 1
ATOM 3387 O O . VAL A 1 424 ? 15.380 -15.047 -4.419 1.00 88.94 424 VAL A O 1
ATOM 3390 N N . TYR A 1 425 ? 13.808 -14.907 -6.013 1.00 91.56 425 TYR A N 1
ATOM 3391 C CA . TYR A 1 425 ? 14.769 -14.546 -7.053 1.00 91.56 425 TYR A CA 1
ATOM 3392 C C . TYR A 1 425 ? 15.140 -13.063 -7.035 1.00 91.56 425 TYR A C 1
ATOM 3394 O O . TYR A 1 425 ? 16.288 -12.737 -7.339 1.00 91.56 425 TYR A O 1
ATOM 3402 N N . MET A 1 426 ? 14.240 -12.173 -6.613 1.00 88.38 426 MET A N 1
ATOM 3403 C CA . MET A 1 426 ? 14.556 -10.760 -6.406 1.00 88.38 426 MET A CA 1
ATOM 3404 C C . MET A 1 426 ? 15.597 -10.598 -5.302 1.00 88.38 426 MET A C 1
ATOM 3406 O O . MET A 1 426 ? 16.546 -9.831 -5.466 1.00 88.38 426 MET A O 1
ATOM 3410 N N . GLU A 1 427 ? 15.492 -11.369 -4.218 1.00 85.06 427 GLU A N 1
ATOM 3411 C CA . GLU A 1 427 ? 16.510 -11.356 -3.173 1.00 85.06 427 GLU A CA 1
ATOM 3412 C C . GLU A 1 427 ? 17.872 -11.808 -3.711 1.00 85.06 427 GLU A C 1
ATOM 3414 O O . GLU A 1 427 ? 18.890 -11.178 -3.422 1.00 85.06 427 GLU A O 1
ATOM 3419 N N . ALA A 1 428 ? 17.906 -12.841 -4.558 1.00 84.62 428 ALA A N 1
ATOM 3420 C CA . ALA A 1 428 ? 19.134 -13.280 -5.217 1.00 84.62 428 ALA A CA 1
ATOM 3421 C C . ALA A 1 428 ? 19.739 -12.175 -6.109 1.00 84.62 428 ALA A C 1
ATOM 3423 O O . ALA A 1 428 ? 20.944 -11.912 -6.048 1.00 84.62 428 ALA A O 1
ATOM 3424 N N . VAL A 1 429 ? 18.907 -11.473 -6.889 1.00 85.50 429 VAL A N 1
ATOM 3425 C CA . VAL A 1 429 ? 19.326 -10.339 -7.735 1.00 85.50 429 VAL A CA 1
ATOM 3426 C C . VAL A 1 429 ? 19.889 -9.198 -6.885 1.00 85.50 429 VAL A C 1
ATOM 3428 O O . VAL A 1 429 ? 20.970 -8.678 -7.183 1.00 85.50 429 VAL A O 1
ATOM 3431 N N . GLN A 1 430 ? 19.200 -8.824 -5.807 1.00 83.25 430 GLN A N 1
ATOM 3432 C CA . GLN A 1 430 ? 19.634 -7.766 -4.895 1.00 83.25 430 GLN A CA 1
ATOM 3433 C C . GLN A 1 430 ? 20.917 -8.151 -4.154 1.00 83.25 430 GLN A C 1
ATOM 3435 O O . GLN A 1 430 ? 21.822 -7.326 -4.024 1.00 83.25 430 GLN A O 1
ATOM 3440 N N . ALA A 1 431 ? 21.042 -9.411 -3.731 1.00 79.50 431 ALA A N 1
ATOM 3441 C CA . ALA A 1 431 ? 22.245 -9.948 -3.107 1.00 79.50 431 ALA A CA 1
ATOM 3442 C C . ALA A 1 431 ? 23.466 -9.841 -4.027 1.00 79.50 431 ALA A C 1
ATOM 3444 O O . ALA A 1 431 ? 24.551 -9.484 -3.567 1.00 79.50 431 ALA A O 1
ATOM 3445 N N . ALA A 1 432 ? 23.283 -10.148 -5.313 1.00 77.19 432 ALA A N 1
ATOM 3446 C CA . ALA A 1 432 ? 24.357 -10.181 -6.295 1.00 77.19 432 ALA A CA 1
ATOM 3447 C C . ALA A 1 432 ? 24.721 -8.792 -6.843 1.00 77.19 432 ALA A C 1
ATOM 3449 O O . ALA A 1 432 ? 25.896 -8.516 -7.091 1.00 77.19 432 ALA A O 1
ATOM 3450 N N . THR A 1 433 ? 23.734 -7.916 -7.054 1.00 76.62 433 THR A N 1
ATOM 3451 C CA . THR A 1 433 ? 23.923 -6.653 -7.793 1.00 76.62 433 THR A CA 1
ATOM 3452 C C . THR A 1 433 ? 23.800 -5.395 -6.927 1.00 76.62 433 THR A C 1
ATOM 3454 O O . THR A 1 433 ? 24.226 -4.318 -7.345 1.00 76.62 433 THR A O 1
ATOM 3457 N N . GLY A 1 434 ? 23.241 -5.509 -5.718 1.00 74.75 434 GLY A N 1
ATOM 3458 C CA . GLY A 1 434 ? 22.926 -4.383 -4.833 1.00 74.75 434 GLY A CA 1
ATOM 3459 C C . GLY A 1 434 ? 21.705 -3.561 -5.263 1.00 74.75 434 GLY A C 1
ATOM 3460 O O . GLY A 1 434 ? 21.382 -2.573 -4.606 1.00 74.75 434 GLY A O 1
ATOM 3461 N N . GLN A 1 435 ? 21.041 -3.932 -6.360 1.00 71.75 435 GLN A N 1
ATOM 3462 C CA . GLN A 1 435 ? 19.813 -3.314 -6.860 1.00 71.75 435 GLN A CA 1
ATOM 3463 C C . GLN A 1 435 ? 18.838 -4.400 -7.335 1.00 71.75 435 GLN A C 1
ATOM 3465 O O . GLN A 1 435 ? 19.201 -5.563 -7.462 1.00 71.75 435 GLN A O 1
ATOM 3470 N N . GLY A 1 436 ? 17.589 -4.027 -7.585 1.00 78.94 436 GLY A N 1
ATOM 3471 C CA . GLY A 1 436 ? 16.562 -4.922 -8.111 1.00 78.94 436 GLY A CA 1
ATOM 3472 C C . GLY A 1 436 ? 15.536 -4.135 -8.916 1.00 78.94 436 GLY A C 1
ATOM 3473 O O . GLY A 1 436 ? 15.542 -2.902 -8.899 1.00 78.94 436 GLY A O 1
ATOM 3474 N N . GLY A 1 437 ? 14.679 -4.840 -9.641 1.00 79.69 437 GLY A N 1
ATOM 3475 C CA . GLY A 1 437 ? 13.609 -4.227 -10.418 1.00 79.69 437 GLY A CA 1
ATOM 3476 C C . GLY A 1 437 ? 13.063 -5.154 -11.493 1.00 79.69 437 GLY A C 1
ATOM 3477 O O . GLY A 1 437 ? 13.679 -6.165 -11.830 1.00 79.69 437 GLY A O 1
ATOM 3478 N N . TRP A 1 438 ? 11.909 -4.777 -12.034 1.00 83.69 438 TRP A N 1
ATOM 3479 C CA . TRP A 1 438 ? 11.243 -5.498 -13.115 1.00 83.69 438 TRP A CA 1
ATOM 3480 C C . TRP A 1 438 ? 11.439 -4.772 -14.460 1.00 83.69 438 TRP A C 1
ATOM 3482 O O . TRP A 1 438 ? 11.527 -3.541 -14.463 1.00 83.69 438 TRP A O 1
ATOM 3492 N N . PRO A 1 439 ? 11.513 -5.491 -15.598 1.00 85.19 439 PRO A N 1
ATOM 3493 C CA . PRO A 1 439 ? 11.474 -6.949 -15.730 1.00 85.19 439 PRO A CA 1
ATOM 3494 C C . PRO A 1 439 ? 12.700 -7.597 -15.086 1.00 85.19 439 PRO A C 1
ATOM 3496 O O . PRO A 1 439 ? 13.810 -7.082 -15.201 1.00 85.19 439 PRO A O 1
ATOM 3499 N N . MET A 1 440 ? 12.492 -8.711 -14.389 1.00 91.06 440 MET A N 1
ATOM 3500 C CA . MET A 1 440 ? 13.571 -9.463 -13.753 1.00 91.06 440 MET A CA 1
ATOM 3501 C C . MET A 1 440 ? 13.958 -10.637 -14.653 1.00 91.06 440 MET A C 1
ATOM 3503 O O . MET A 1 440 ? 13.101 -11.437 -15.027 1.00 91.06 440 MET A O 1
ATOM 3507 N N . SER A 1 441 ? 15.244 -10.729 -14.994 1.00 91.56 441 SER A N 1
ATOM 3508 C CA . SER A 1 441 ? 15.808 -11.740 -15.892 1.00 91.56 441 SER A CA 1
ATOM 3509 C C . SER A 1 441 ? 16.864 -12.560 -15.155 1.00 91.56 441 SER A C 1
ATOM 3511 O O . SER A 1 441 ? 17.952 -12.063 -14.857 1.00 91.56 441 SER A O 1
ATOM 3513 N N . VAL A 1 442 ? 16.565 -13.825 -14.866 1.00 94.50 442 VAL A N 1
ATOM 3514 C CA . VAL A 1 442 ? 17.443 -14.705 -14.082 1.00 94.50 442 VAL A CA 1
ATOM 3515 C C . VAL A 1 442 ? 17.722 -15.986 -14.852 1.00 94.50 442 VAL A C 1
ATOM 3517 O O . VAL A 1 442 ? 16.821 -16.579 -15.435 1.00 94.50 442 VAL A O 1
ATOM 3520 N N . PHE A 1 443 ? 18.974 -16.432 -14.848 1.00 96.00 443 PHE A N 1
ATOM 3521 C CA . PHE A 1 443 ? 19.361 -17.715 -15.423 1.00 96.00 443 PHE A CA 1
ATOM 3522 C C . PHE A 1 443 ? 19.603 -18.725 -14.308 1.00 96.00 443 PHE A C 1
ATOM 3524 O O . PHE A 1 443 ? 20.371 -18.461 -13.375 1.00 96.00 443 PHE A O 1
ATOM 3531 N N . LEU A 1 444 ? 18.927 -19.866 -14.423 1.00 96.50 444 LEU A N 1
ATOM 3532 C CA . LEU A 1 444 ? 18.896 -20.922 -13.421 1.00 96.50 444 LEU A CA 1
ATOM 3533 C C . LEU A 1 444 ? 19.483 -22.218 -13.972 1.00 96.50 444 LEU A C 1
ATOM 3535 O O . LEU A 1 444 ? 19.389 -22.514 -15.170 1.00 96.50 444 LEU A O 1
ATOM 3539 N N . THR A 1 445 ? 20.047 -23.025 -13.082 1.00 95.75 445 THR A N 1
ATOM 3540 C CA . THR A 1 445 ? 20.304 -24.437 -13.360 1.00 95.75 445 THR A CA 1
ATOM 3541 C C . THR A 1 445 ? 18.969 -25.186 -13.544 1.00 95.75 445 THR A C 1
ATOM 3543 O O . THR A 1 445 ? 17.914 -24.689 -13.135 1.00 95.75 445 THR A O 1
ATOM 3546 N N . PRO A 1 446 ? 18.972 -26.401 -14.128 1.00 95.06 446 PRO A N 1
ATOM 3547 C CA . PRO A 1 446 ? 17.780 -27.252 -14.182 1.00 95.06 446 PRO A CA 1
ATOM 3548 C C . PRO A 1 446 ? 17.192 -27.628 -12.810 1.00 95.06 446 PRO A C 1
ATOM 3550 O O . PRO A 1 446 ? 16.066 -28.114 -12.751 1.00 95.06 446 PRO A O 1
ATOM 3553 N N . ASP A 1 447 ? 17.928 -27.385 -11.721 1.00 92.69 447 ASP A N 1
ATOM 3554 C CA . ASP A 1 447 ? 17.490 -27.574 -10.334 1.00 92.69 447 ASP A CA 1
ATOM 3555 C C . ASP A 1 447 ? 17.004 -26.259 -9.685 1.00 92.69 447 ASP A C 1
ATOM 3557 O O . ASP A 1 447 ? 16.884 -26.163 -8.468 1.00 92.69 447 ASP A O 1
ATOM 3561 N N . ALA A 1 448 ? 16.705 -25.246 -10.509 1.00 93.38 448 ALA A N 1
ATOM 3562 C CA . ALA A 1 448 ? 16.190 -23.927 -10.130 1.00 93.38 448 ALA A CA 1
ATOM 3563 C C . ALA A 1 448 ? 17.172 -23.022 -9.356 1.00 93.38 448 ALA A C 1
ATOM 3565 O O . ALA A 1 448 ? 16.789 -21.953 -8.872 1.00 93.38 448 ALA A O 1
ATOM 3566 N N . GLU A 1 449 ? 18.453 -23.385 -9.281 1.00 94.19 449 GLU A N 1
ATOM 3567 C CA . GLU A 1 449 ? 19.469 -22.594 -8.585 1.00 94.19 449 GLU A CA 1
ATOM 3568 C C . GLU A 1 449 ? 19.957 -21.436 -9.4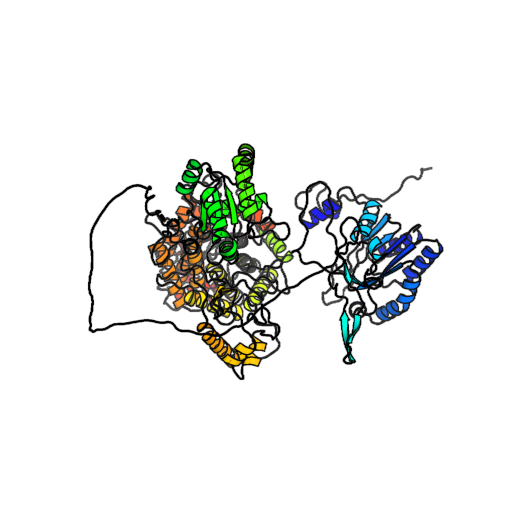71 1.00 94.19 449 GLU A C 1
ATOM 3570 O O . GLU A 1 449 ? 20.366 -21.667 -10.614 1.00 94.19 449 GLU A O 1
ATOM 3575 N N . PRO A 1 450 ? 19.943 -20.183 -8.992 1.00 93.69 450 PRO A N 1
ATOM 3576 C CA . PRO A 1 450 ? 20.302 -19.051 -9.827 1.00 93.69 450 PRO A CA 1
ATOM 3577 C C . PRO A 1 450 ? 21.818 -18.869 -9.925 1.00 93.69 450 PRO A C 1
ATOM 3579 O O . PRO A 1 450 ? 22.528 -18.967 -8.927 1.00 93.69 450 PRO A O 1
ATOM 3582 N N . PHE A 1 451 ? 22.315 -18.540 -11.120 1.00 93.50 451 PHE A N 1
ATOM 3583 C CA . PHE A 1 451 ? 23.753 -18.327 -11.344 1.00 93.50 451 PHE A CA 1
ATOM 3584 C C . PHE A 1 451 ? 24.099 -17.060 -12.137 1.00 93.50 451 PHE A C 1
ATOM 3586 O O . PHE A 1 451 ? 25.262 -16.653 -12.164 1.00 93.50 451 PHE A O 1
ATOM 3593 N N . TYR A 1 452 ? 23.123 -16.422 -12.788 1.00 91.69 452 TYR A N 1
ATOM 3594 C CA . TYR A 1 452 ? 23.314 -15.140 -13.467 1.00 91.69 452 TYR A CA 1
ATOM 3595 C C . TYR A 1 452 ? 22.033 -14.303 -13.427 1.00 91.69 452 TYR A C 1
ATOM 3597 O O . TYR A 1 452 ? 20.931 -14.844 -13.507 1.00 91.69 452 TYR A O 1
ATOM 3605 N N . PHE A 1 453 ? 22.179 -12.980 -13.331 1.00 89.00 453 PHE A N 1
ATOM 3606 C CA . PHE A 1 453 ? 21.092 -12.052 -13.019 1.00 89.00 453 PHE A CA 1
ATOM 3607 C C . PHE A 1 453 ? 21.153 -10.787 -13.869 1.00 89.00 453 PHE A C 1
ATOM 3609 O O . PHE A 1 453 ? 22.235 -10.290 -14.188 1.00 89.00 453 PHE A O 1
ATOM 3616 N N . GLY A 1 454 ? 19.989 -10.205 -14.131 1.00 83.94 454 GLY A N 1
ATOM 3617 C CA . GLY A 1 454 ? 19.836 -8.831 -14.583 1.00 83.94 454 GLY A CA 1
ATOM 3618 C C . GLY A 1 454 ? 18.388 -8.368 -14.495 1.00 83.94 454 GLY A C 1
ATOM 3619 O O . GLY A 1 454 ? 17.493 -9.136 -14.147 1.00 83.94 454 GLY A O 1
ATOM 3620 N N . THR A 1 455 ? 18.168 -7.097 -14.810 1.00 83.62 455 THR A N 1
ATOM 3621 C CA . THR A 1 455 ? 16.822 -6.542 -14.961 1.00 83.62 455 THR A CA 1
ATOM 3622 C C . THR A 1 455 ? 16.474 -6.485 -16.451 1.00 83.62 455 THR A C 1
ATOM 3624 O O . THR A 1 455 ? 16.266 -7.520 -17.089 1.00 83.62 455 THR A O 1
ATOM 3627 N N . TYR A 1 456 ? 16.513 -5.291 -17.035 1.00 85.75 456 TYR A N 1
ATOM 3628 C CA . TYR A 1 456 ? 16.340 -5.061 -18.460 1.00 85.75 456 TYR A CA 1
ATOM 3629 C C . TYR A 1 456 ? 17.673 -5.199 -19.211 1.00 85.75 456 TYR A C 1
ATOM 3631 O O . TYR A 1 456 ? 18.695 -4.634 -18.811 1.00 85.75 456 TYR A O 1
ATOM 3639 N N . PHE A 1 457 ? 17.638 -5.897 -20.348 1.00 86.06 457 PHE A N 1
ATOM 3640 C CA . PHE A 1 457 ? 18.745 -5.979 -21.296 1.00 86.06 457 PHE A CA 1
ATOM 3641 C C . PHE A 1 457 ? 18.316 -5.404 -22.653 1.00 86.06 457 PHE A C 1
ATOM 3643 O O . PHE A 1 457 ? 17.330 -5.878 -23.214 1.00 86.06 457 PHE A O 1
ATOM 3650 N N . PRO A 1 458 ? 19.044 -4.422 -23.215 1.00 85.81 458 PRO A N 1
ATOM 3651 C CA . PRO A 1 458 ? 18.657 -3.804 -24.477 1.00 85.81 458 PRO A CA 1
ATOM 3652 C C . PRO A 1 458 ? 18.886 -4.737 -25.678 1.00 85.81 458 PRO A C 1
ATOM 3654 O O . PRO A 1 458 ? 19.788 -5.580 -25.641 1.00 85.81 458 PRO A O 1
ATOM 3657 N N . PRO A 1 459 ? 18.171 -4.546 -26.802 1.00 84.75 459 PRO A N 1
ATOM 3658 C CA . PRO A 1 459 ? 18.369 -5.351 -28.014 1.00 84.75 459 PRO A CA 1
ATOM 3659 C C . PRO A 1 459 ? 19.745 -5.115 -28.655 1.00 84.75 459 PRO A C 1
ATOM 3661 O O . PRO A 1 459 ? 20.296 -5.978 -29.334 1.00 84.75 459 PRO A O 1
ATOM 3664 N N . VAL A 1 460 ? 20.338 -3.943 -28.407 1.00 84.69 460 VAL A N 1
ATOM 3665 C CA . VAL A 1 460 ? 21.675 -3.552 -28.867 1.00 84.69 460 VAL A CA 1
ATOM 3666 C C . VAL A 1 460 ? 22.502 -3.009 -27.700 1.00 84.69 460 VAL A C 1
ATOM 3668 O O . VAL A 1 460 ? 21.927 -2.430 -26.778 1.00 84.69 460 VAL A O 1
ATOM 3671 N N . PRO A 1 461 ? 23.842 -3.134 -27.718 1.00 86.94 461 PRO A N 1
ATOM 3672 C CA . PRO A 1 461 ? 24.675 -2.669 -26.611 1.00 86.94 461 PRO A CA 1
ATOM 3673 C C . PRO A 1 461 ? 24.516 -1.162 -26.382 1.00 86.94 461 PRO A C 1
ATOM 3675 O O . PRO A 1 461 ? 24.586 -0.372 -27.328 1.00 86.94 461 PRO A O 1
ATOM 3678 N N . ARG A 1 462 ? 24.329 -0.744 -25.126 1.00 79.50 462 ARG A N 1
ATOM 3679 C CA . ARG A 1 462 ? 24.160 0.671 -24.752 1.00 79.50 462 ARG A CA 1
ATOM 3680 C C . ARG A 1 462 ? 24.889 0.977 -23.452 1.00 79.50 462 ARG A C 1
ATOM 3682 O O . ARG A 1 462 ? 24.713 0.276 -22.467 1.00 79.50 462 ARG A O 1
ATOM 3689 N N . SER A 1 463 ? 25.674 2.057 -23.432 1.00 72.81 463 SER A N 1
ATOM 3690 C CA . SER A 1 463 ? 26.236 2.640 -22.199 1.00 72.81 463 SER A CA 1
ATOM 3691 C C . SER A 1 463 ? 26.921 1.635 -21.251 1.00 72.81 463 SER A C 1
ATOM 3693 O O . SER A 1 463 ? 26.735 1.703 -20.042 1.00 72.81 463 SER A O 1
ATOM 3695 N N . GLY A 1 464 ? 27.707 0.696 -21.790 1.00 75.75 464 GLY A N 1
ATOM 3696 C CA . GLY A 1 464 ? 28.403 -0.327 -20.996 1.00 75.75 464 GLY A CA 1
ATOM 3697 C C . GLY A 1 464 ? 27.557 -1.549 -20.614 1.00 75.75 464 GLY A C 1
ATOM 3698 O O . GLY A 1 464 ? 28.096 -2.470 -20.011 1.00 75.75 464 GLY A O 1
ATOM 3699 N N . MET A 1 465 ? 26.277 -1.594 -20.993 1.00 80.25 465 MET A N 1
ATOM 3700 C CA . MET A 1 465 ? 25.428 -2.779 -20.866 1.00 80.25 465 MET A CA 1
ATOM 3701 C C . MET A 1 465 ? 25.510 -3.642 -22.135 1.00 80.25 465 MET A C 1
ATOM 3703 O O . MET A 1 465 ? 25.407 -3.098 -23.247 1.00 80.25 465 MET A O 1
ATOM 3707 N N . PRO A 1 466 ? 25.694 -4.969 -21.995 1.00 87.44 466 PRO A N 1
ATOM 3708 C CA . PRO A 1 466 ? 25.629 -5.887 -23.123 1.00 87.44 466 PRO A CA 1
ATOM 3709 C C . PRO A 1 466 ? 24.211 -5.925 -23.698 1.00 87.44 466 PRO A C 1
ATOM 3711 O O . PRO A 1 466 ? 23.231 -5.667 -23.001 1.00 87.44 466 PRO A O 1
ATOM 3714 N N . SER A 1 467 ? 24.107 -6.268 -24.980 1.00 91.44 467 SER A N 1
ATOM 3715 C CA . SER A 1 467 ? 22.807 -6.606 -25.567 1.00 91.44 467 SER A CA 1
ATOM 3716 C C . SER A 1 467 ? 22.262 -7.908 -24.985 1.00 91.44 467 SER A C 1
ATOM 3718 O O . SER A 1 467 ? 23.040 -8.784 -24.594 1.00 91.44 467 SER A O 1
ATOM 3720 N N . PHE A 1 468 ? 20.942 -8.084 -25.009 1.00 92.75 468 PHE A N 1
ATOM 3721 C CA . PHE A 1 468 ? 20.303 -9.325 -24.575 1.00 92.75 468 PHE A CA 1
ATOM 3722 C C . PHE A 1 468 ? 20.877 -10.545 -25.306 1.00 92.75 468 PHE A C 1
ATOM 3724 O O . PHE A 1 468 ? 21.211 -11.550 -24.682 1.00 92.75 468 PHE A O 1
ATOM 3731 N N . ARG A 1 469 ? 21.141 -10.418 -26.614 1.00 92.00 469 ARG A N 1
ATOM 3732 C CA . ARG A 1 469 ? 21.781 -11.473 -27.408 1.00 92.00 469 ARG A CA 1
ATOM 3733 C C . ARG A 1 469 ? 23.161 -11.877 -26.882 1.00 92.00 469 ARG A C 1
ATOM 3735 O O . ARG A 1 469 ? 23.438 -13.065 -26.750 1.00 92.00 469 ARG A O 1
ATOM 3742 N N . GLN A 1 470 ? 24.006 -10.902 -26.550 1.00 93.06 470 GLN A N 1
ATOM 3743 C CA . GLN A 1 470 ? 25.337 -11.165 -25.991 1.00 93.06 470 GLN A CA 1
ATOM 3744 C C . GLN A 1 470 ? 25.262 -11.841 -24.620 1.00 93.06 470 GLN A C 1
ATOM 3746 O O . GLN A 1 470 ? 26.0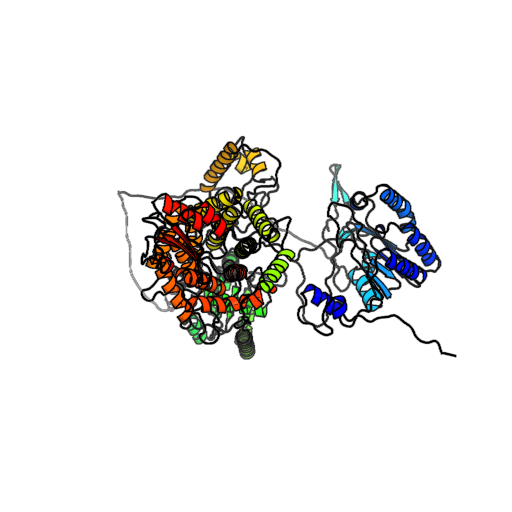96 -12.692 -24.317 1.00 93.06 470 GLN A O 1
ATOM 3751 N N . VAL A 1 471 ? 24.265 -11.486 -23.803 1.00 94.00 471 VAL A N 1
ATOM 3752 C CA . VAL A 1 471 ? 24.023 -12.149 -22.514 1.00 94.00 471 VAL A CA 1
ATOM 3753 C C . VAL A 1 471 ? 23.646 -13.613 -22.733 1.00 94.00 471 VAL A C 1
ATOM 3755 O O . VAL A 1 471 ? 24.278 -14.489 -22.146 1.00 94.00 471 VAL A O 1
ATOM 3758 N N . LEU A 1 472 ? 22.689 -13.894 -23.625 1.00 95.44 472 LEU A N 1
ATOM 3759 C CA . LEU A 1 472 ? 22.272 -15.263 -23.952 1.00 95.44 472 LEU A CA 1
ATOM 3760 C C . LEU A 1 472 ? 23.450 -16.110 -24.469 1.00 95.44 472 LEU A C 1
ATOM 3762 O O . LEU A 1 472 ? 23.643 -17.247 -24.038 1.00 95.44 472 LEU A O 1
ATOM 3766 N N . GLU A 1 473 ? 24.272 -15.560 -25.364 1.00 95.31 473 GLU A N 1
ATOM 3767 C CA . GLU A 1 473 ? 25.459 -16.243 -25.895 1.00 95.31 473 GLU A CA 1
ATOM 3768 C C . GLU A 1 473 ? 26.508 -16.516 -24.810 1.00 95.31 473 GLU A C 1
ATOM 3770 O O . GLU A 1 473 ? 27.041 -17.629 -24.741 1.00 95.31 473 GLU A O 1
ATOM 3775 N N . GLY A 1 474 ? 26.758 -15.539 -23.932 1.00 95.25 474 GLY A N 1
ATOM 3776 C CA . GLY A 1 474 ? 27.684 -15.671 -22.809 1.00 95.25 474 GLY A CA 1
ATOM 3777 C C . GLY A 1 474 ? 27.242 -16.727 -21.795 1.00 95.25 474 GLY A C 1
ATOM 3778 O O . GLY A 1 474 ? 28.059 -17.547 -21.371 1.00 95.25 474 GLY A O 1
ATOM 3779 N N . VAL A 1 475 ? 25.949 -16.765 -21.457 1.00 95.81 475 VAL A N 1
ATOM 3780 C CA . VAL A 1 475 ? 25.381 -17.783 -20.559 1.00 95.81 475 VAL A CA 1
ATOM 3781 C C . VAL A 1 475 ? 25.470 -19.174 -21.185 1.00 95.81 475 VAL A C 1
ATOM 3783 O O . VAL A 1 475 ? 25.947 -20.103 -20.534 1.00 95.81 475 VAL A O 1
ATOM 3786 N N . ARG A 1 476 ? 25.080 -19.326 -22.458 1.00 95.75 476 ARG A N 1
ATOM 3787 C CA . ARG A 1 476 ? 25.173 -20.609 -23.174 1.00 95.75 476 ARG A CA 1
ATOM 3788 C C . ARG A 1 476 ? 26.611 -21.128 -23.198 1.00 95.75 476 ARG A C 1
ATOM 3790 O O . ARG A 1 476 ? 26.840 -22.315 -22.972 1.00 95.75 476 ARG A O 1
ATOM 3797 N N . GLN A 1 477 ? 27.580 -20.254 -23.474 1.00 95.38 477 GLN A N 1
ATOM 3798 C CA . GLN A 1 477 ? 28.993 -20.627 -23.480 1.00 95.38 477 GLN A CA 1
ATOM 3799 C C . GLN A 1 477 ? 29.467 -21.051 -22.084 1.00 95.38 477 GLN A C 1
ATOM 3801 O O . GLN A 1 477 ? 30.104 -22.093 -21.953 1.00 95.38 477 GLN A O 1
ATOM 3806 N N . ALA A 1 478 ? 29.132 -20.284 -21.040 1.00 94.75 478 ALA A N 1
ATOM 3807 C CA . ALA A 1 478 ? 29.480 -20.634 -19.664 1.00 94.75 478 ALA A CA 1
ATOM 3808 C C . ALA A 1 478 ? 28.890 -21.994 -19.251 1.00 94.75 478 ALA A C 1
ATOM 3810 O O . ALA A 1 478 ? 29.607 -22.815 -18.688 1.00 94.75 478 ALA A O 1
ATOM 3811 N N . TRP A 1 479 ? 27.631 -22.267 -19.603 1.00 95.50 479 TRP A N 1
ATOM 3812 C CA . TRP A 1 479 ? 26.980 -23.548 -19.326 1.00 95.50 479 TRP A CA 1
ATOM 3813 C C . TRP A 1 479 ? 27.643 -24.729 -20.047 1.00 95.50 479 TRP A C 1
ATOM 3815 O O . TRP A 1 479 ? 27.822 -25.790 -19.457 1.00 95.50 479 TRP A O 1
ATOM 3825 N N . ALA A 1 480 ? 28.028 -24.551 -21.314 1.00 93.56 480 ALA A N 1
ATOM 3826 C CA . ALA A 1 480 ? 28.610 -25.620 -22.124 1.00 93.56 480 ALA A CA 1
ATOM 3827 C C . ALA A 1 480 ? 30.086 -25.904 -21.795 1.00 93.56 480 ALA A C 1
ATOM 3829 O O . ALA A 1 480 ? 30.514 -27.055 -21.833 1.00 93.56 480 ALA A O 1
ATOM 3830 N N . GLU A 1 481 ? 30.872 -24.864 -21.506 1.00 95.75 481 GLU A N 1
ATOM 3831 C CA . GLU A 1 481 ? 32.333 -24.968 -21.383 1.00 95.75 481 GLU A CA 1
ATOM 3832 C C . GLU A 1 481 ? 32.820 -24.944 -19.928 1.00 95.75 481 GLU A C 1
ATOM 3834 O O . GLU A 1 481 ? 33.918 -25.421 -19.648 1.00 95.75 481 GLU A O 1
ATOM 3839 N N . ARG A 1 482 ? 32.033 -24.381 -19.000 1.00 94.00 482 ARG A N 1
ATOM 3840 C CA . ARG A 1 482 ? 32.429 -24.109 -17.604 1.00 94.00 482 ARG A CA 1
ATOM 3841 C C . ARG A 1 482 ? 31.322 -24.488 -16.609 1.00 94.00 482 ARG A C 1
ATOM 3843 O O . ARG A 1 482 ? 31.069 -23.777 -15.640 1.00 94.00 482 ARG A O 1
ATOM 3850 N N . ARG A 1 483 ? 30.652 -25.621 -16.851 1.00 92.50 483 ARG A N 1
ATOM 3851 C CA . ARG A 1 483 ? 29.493 -26.090 -16.063 1.00 92.50 483 ARG A CA 1
ATOM 3852 C C . ARG A 1 483 ? 29.792 -26.250 -14.568 1.00 92.50 483 ARG A C 1
ATOM 3854 O O . ARG A 1 483 ? 28.944 -25.913 -13.744 1.00 92.50 483 ARG A O 1
ATOM 3861 N N . ASP A 1 484 ? 30.992 -26.711 -14.226 1.00 93.25 484 ASP A N 1
ATOM 3862 C CA . ASP A 1 484 ? 31.413 -26.872 -12.829 1.00 93.25 484 ASP A CA 1
ATOM 3863 C C . ASP A 1 484 ? 31.504 -25.513 -12.112 1.00 93.25 484 ASP A C 1
ATOM 3865 O O . ASP A 1 484 ? 30.971 -25.370 -11.015 1.00 93.25 484 ASP A O 1
ATOM 3869 N N . GLU A 1 485 ? 32.073 -24.486 -12.764 1.00 92.81 485 GLU A N 1
ATOM 3870 C CA . GLU A 1 485 ? 32.119 -23.113 -12.228 1.00 92.81 485 GLU A CA 1
ATOM 3871 C C . GLU A 1 485 ? 30.705 -22.544 -12.035 1.00 92.81 485 GLU A C 1
ATOM 3873 O O . GLU A 1 485 ? 30.417 -21.919 -11.017 1.00 92.81 485 GLU A O 1
ATOM 3878 N N . VAL A 1 486 ? 29.805 -22.775 -13.000 1.00 91.75 486 VAL A N 1
ATOM 3879 C CA . VAL A 1 486 ? 28.405 -22.330 -12.907 1.00 91.75 486 VAL A CA 1
ATOM 3880 C C . VAL A 1 486 ? 27.705 -22.970 -11.707 1.00 91.75 486 VAL A C 1
ATOM 3882 O O . VAL A 1 486 ? 27.029 -22.275 -10.952 1.00 91.75 486 VAL A O 1
ATOM 3885 N N . THR A 1 487 ? 27.899 -24.273 -11.508 1.00 91.12 487 THR A N 1
ATOM 3886 C CA . THR A 1 487 ? 27.290 -25.021 -10.398 1.00 91.12 487 THR A CA 1
ATOM 3887 C C . THR A 1 487 ? 27.867 -24.584 -9.049 1.00 91.12 487 THR A C 1
ATOM 3889 O O . THR A 1 487 ? 27.134 -24.449 -8.072 1.00 91.12 487 THR A O 1
ATOM 3892 N N . GLU A 1 488 ? 29.169 -24.289 -8.982 1.00 91.50 488 GLU A N 1
ATOM 3893 C CA . GLU A 1 488 ? 29.801 -23.747 -7.774 1.00 91.50 488 GLU A CA 1
ATOM 3894 C C . GLU A 1 488 ? 29.236 -22.366 -7.406 1.00 91.50 488 GLU A C 1
ATOM 3896 O O . GLU A 1 488 ? 28.910 -22.124 -6.239 1.00 91.50 488 GLU A O 1
ATOM 3901 N N . VAL A 1 489 ? 29.074 -21.479 -8.396 1.00 89.12 489 VAL A N 1
ATOM 3902 C CA . VAL A 1 489 ? 28.463 -20.153 -8.214 1.00 89.12 489 VAL A CA 1
ATOM 3903 C C . VAL A 1 489 ? 27.014 -20.282 -7.749 1.00 89.12 489 VAL A C 1
ATOM 3905 O O . VAL A 1 489 ? 26.644 -19.637 -6.768 1.00 89.12 489 VAL A O 1
ATOM 3908 N N . ALA A 1 490 ? 26.222 -21.141 -8.395 1.00 89.00 490 ALA A N 1
ATOM 3909 C CA . ALA A 1 490 ? 24.828 -21.385 -8.031 1.00 89.00 490 ALA A CA 1
ATOM 3910 C C . ALA A 1 490 ? 24.705 -21.889 -6.586 1.00 89.00 490 ALA A C 1
ATOM 3912 O O . ALA A 1 490 ? 24.017 -21.286 -5.762 1.00 89.00 490 ALA A O 1
ATOM 3913 N N . GLY A 1 491 ? 25.474 -22.926 -6.237 1.00 87.50 491 GLY A N 1
ATOM 3914 C CA . GLY A 1 491 ? 25.480 -23.489 -4.892 1.00 87.50 491 GLY A CA 1
ATOM 3915 C C . GLY A 1 491 ? 25.968 -22.498 -3.833 1.00 87.50 491 GLY A C 1
ATOM 3916 O O . GLY A 1 491 ? 25.498 -22.534 -2.697 1.00 87.50 491 GLY A O 1
ATOM 3917 N N . LYS A 1 492 ? 26.894 -21.592 -4.177 1.00 87.38 492 LYS A N 1
ATOM 3918 C CA . LYS A 1 492 ? 27.298 -20.505 -3.277 1.00 87.38 492 LYS A CA 1
ATOM 3919 C C . LYS A 1 492 ? 26.147 -19.532 -3.034 1.00 87.38 492 LYS A C 1
ATOM 3921 O O . LYS A 1 492 ? 25.884 -19.223 -1.881 1.00 87.38 492 LYS A O 1
ATOM 3926 N N . ILE A 1 493 ? 25.450 -19.093 -4.081 1.00 85.62 493 ILE A N 1
ATOM 3927 C CA . ILE A 1 493 ? 24.317 -18.168 -3.946 1.00 85.62 493 ILE A CA 1
ATOM 3928 C C . ILE A 1 493 ? 23.211 -18.788 -3.089 1.00 85.62 493 ILE A C 1
ATOM 3930 O O . ILE A 1 493 ? 22.701 -18.126 -2.193 1.00 85.62 493 ILE A O 1
ATOM 3934 N N . VAL A 1 494 ? 22.880 -20.064 -3.307 1.00 86.50 494 VAL A N 1
ATOM 3935 C CA . VAL A 1 494 ? 21.869 -20.768 -2.504 1.00 86.50 494 VAL A CA 1
ATOM 3936 C C . VAL A 1 494 ? 22.276 -20.843 -1.030 1.00 86.50 494 VAL A C 1
ATOM 3938 O O . VAL A 1 494 ? 21.452 -20.559 -0.165 1.00 86.50 494 VAL A O 1
ATOM 3941 N N . ARG A 1 495 ? 23.544 -21.160 -0.722 1.00 85.19 495 ARG A N 1
ATOM 3942 C CA . ARG A 1 495 ? 24.046 -21.153 0.665 1.00 85.19 495 ARG A CA 1
ATOM 3943 C C . ARG A 1 495 ? 24.009 -19.758 1.285 1.00 85.19 495 ARG A C 1
ATOM 3945 O O . ARG A 1 495 ? 23.471 -19.608 2.374 1.00 85.19 495 ARG A O 1
ATOM 3952 N N . ASP A 1 496 ? 24.503 -18.746 0.573 1.00 83.12 496 ASP A N 1
ATOM 3953 C CA . ASP A 1 496 ? 24.516 -17.356 1.042 1.00 83.12 496 ASP A CA 1
ATOM 3954 C C . ASP A 1 496 ? 23.083 -16.840 1.300 1.00 83.12 496 ASP A C 1
ATOM 3956 O O . ASP A 1 496 ? 22.863 -16.062 2.225 1.00 83.12 496 ASP A O 1
ATOM 3960 N N . LEU A 1 497 ? 22.095 -17.276 0.506 1.00 79.56 497 LEU A N 1
ATOM 3961 C CA . LEU A 1 497 ? 20.675 -16.957 0.705 1.00 79.56 497 LEU A CA 1
ATOM 3962 C C . LEU A 1 497 ? 20.031 -17.745 1.850 1.00 79.56 497 LEU A C 1
ATOM 3964 O O . LEU A 1 497 ? 19.102 -17.229 2.466 1.00 79.56 497 LEU A O 1
ATOM 3968 N N . ALA A 1 498 ? 20.480 -18.973 2.116 1.00 77.88 498 ALA A N 1
ATOM 3969 C CA . ALA A 1 498 ? 19.981 -19.806 3.210 1.00 77.88 498 ALA A CA 1
ATOM 3970 C C . ALA A 1 498 ? 20.540 -19.374 4.576 1.00 77.88 498 ALA A C 1
ATOM 3972 O O . ALA A 1 498 ? 19.850 -19.489 5.580 1.00 77.88 498 ALA A O 1
ATOM 3973 N N . GLU A 1 499 ? 21.771 -18.856 4.618 1.00 75.50 499 GLU A N 1
ATOM 3974 C CA . GLU A 1 499 ? 22.405 -18.335 5.840 1.00 75.50 499 GLU A CA 1
ATOM 3975 C C . GLU A 1 499 ? 21.902 -16.931 6.229 1.00 75.50 499 GLU A C 1
ATOM 3977 O O . GLU A 1 499 ? 22.160 -16.456 7.337 1.00 75.50 499 GLU A O 1
ATOM 3982 N N . ARG A 1 500 ? 21.177 -16.250 5.332 1.00 69.00 500 ARG A N 1
ATOM 3983 C CA . ARG A 1 500 ? 20.527 -14.962 5.602 1.00 69.00 500 ARG A CA 1
ATOM 3984 C C . ARG A 1 500 ? 19.208 -15.166 6.338 1.00 69.00 500 ARG A C 1
ATOM 3986 O O . ARG A 1 500 ? 18.135 -15.057 5.757 1.00 69.00 500 ARG A O 1
ATOM 3993 N N . GLU A 1 501 ? 19.296 -15.408 7.637 1.00 65.31 501 GLU A N 1
ATOM 3994 C CA . GLU A 1 501 ? 18.145 -15.272 8.527 1.00 65.31 501 GLU A CA 1
ATOM 3995 C C . GLU A 1 501 ? 18.027 -13.825 9.012 1.00 65.31 501 GLU A C 1
ATOM 3997 O O . GLU A 1 501 ? 19.006 -13.197 9.432 1.00 65.31 501 GLU A O 1
ATOM 4002 N N . ILE A 1 502 ? 16.815 -13.274 8.948 1.00 63.81 502 ILE A N 1
ATOM 4003 C CA . ILE A 1 502 ? 16.531 -11.967 9.532 1.00 63.81 502 ILE A CA 1
ATOM 4004 C C . ILE A 1 502 ? 16.427 -12.152 11.045 1.00 63.81 502 ILE A C 1
ATOM 4006 O O . ILE A 1 502 ? 15.601 -12.922 11.540 1.00 63.81 502 ILE A O 1
ATOM 4010 N N . ASP A 1 503 ? 17.259 -11.415 11.784 1.00 65.75 503 ASP A N 1
ATOM 4011 C CA . ASP A 1 503 ? 17.131 -11.303 13.235 1.00 65.75 503 ASP A CA 1
ATOM 4012 C C . ASP A 1 503 ? 15.797 -10.624 13.572 1.00 65.75 503 ASP A C 1
ATOM 4014 O O . ASP A 1 503 ? 15.647 -9.398 13.516 1.00 65.75 503 ASP A O 1
ATOM 4018 N N . HIS A 1 504 ? 14.813 -11.453 13.903 1.00 66.25 504 HIS A N 1
ATOM 4019 C CA . HIS A 1 504 ? 13.445 -11.066 14.217 1.00 66.25 504 HIS A CA 1
ATOM 4020 C C . HIS A 1 504 ? 13.294 -10.566 15.664 1.00 66.25 504 HIS A C 1
ATOM 4022 O O . HIS A 1 504 ? 12.181 -10.505 16.174 1.00 66.25 504 HIS A O 1
ATOM 4028 N N . GLY A 1 505 ? 14.392 -10.211 16.348 1.00 58.44 505 GLY A N 1
ATOM 4029 C CA . GLY A 1 505 ? 14.354 -9.597 17.680 1.00 58.44 505 GLY A CA 1
ATOM 4030 C C . GLY A 1 505 ? 13.963 -10.555 18.813 1.00 58.44 505 GLY A C 1
ATOM 4031 O O . GLY A 1 505 ? 13.843 -10.137 19.970 1.00 58.44 505 GLY A O 1
ATOM 4032 N N . GLY A 1 506 ? 13.783 -11.843 18.499 1.00 63.38 506 GLY A N 1
ATOM 4033 C CA . GLY A 1 506 ? 13.327 -12.876 19.424 1.00 63.38 506 GLY A CA 1
ATOM 4034 C C . GLY A 1 506 ? 11.995 -12.523 20.097 1.00 63.38 506 GLY A C 1
ATOM 4035 O O . GLY A 1 506 ? 11.128 -11.881 19.520 1.00 63.38 506 GLY A O 1
ATOM 4036 N N . ALA A 1 507 ? 11.834 -12.916 21.362 1.00 67.75 507 ALA A N 1
ATOM 4037 C CA . ALA A 1 507 ? 10.611 -12.668 22.136 1.00 67.75 507 ALA A CA 1
ATOM 4038 C C . ALA A 1 507 ? 10.465 -11.220 22.662 1.00 67.75 507 ALA A C 1
ATOM 4040 O O . ALA A 1 507 ? 9.612 -10.963 23.516 1.00 67.75 507 ALA A O 1
ATOM 4041 N N . ARG A 1 508 ? 11.322 -10.277 22.242 1.00 86.00 508 ARG A N 1
ATOM 4042 C CA . ARG A 1 508 ? 11.284 -8.897 22.741 1.00 86.00 508 ARG A CA 1
ATOM 4043 C C . ARG A 1 508 ? 10.237 -8.091 21.981 1.00 86.00 508 ARG A C 1
ATOM 4045 O O . ARG A 1 508 ? 10.321 -7.952 20.769 1.00 86.00 508 ARG A O 1
ATOM 4052 N N . LEU A 1 509 ? 9.309 -7.484 22.713 1.00 89.56 509 LEU A N 1
ATOM 4053 C CA . LEU A 1 509 ? 8.309 -6.592 22.129 1.00 89.56 509 LEU A CA 1
ATOM 4054 C C . LEU A 1 509 ? 8.901 -5.214 21.793 1.00 89.56 509 LEU A C 1
ATOM 4056 O O . LEU A 1 509 ? 9.772 -4.731 22.531 1.00 89.56 509 LEU A O 1
ATOM 4060 N N . PRO A 1 510 ? 8.431 -4.561 20.713 1.00 92.25 510 PRO A N 1
ATOM 4061 C CA . PRO A 1 510 ? 8.772 -3.172 20.432 1.00 92.25 510 PRO A CA 1
ATOM 4062 C C . PRO A 1 510 ? 8.214 -2.256 21.523 1.00 92.25 510 PRO A C 1
ATOM 4064 O O . PRO A 1 510 ? 7.041 -2.336 21.882 1.00 92.25 510 PRO A O 1
ATOM 4067 N N . GLY A 1 511 ? 9.071 -1.388 22.059 1.00 94.75 511 GLY A N 1
ATOM 4068 C CA . GLY A 1 511 ? 8.719 -0.395 23.064 1.00 94.75 511 GLY A CA 1
ATOM 4069 C C . GLY A 1 511 ? 8.618 1.014 22.484 1.00 94.75 511 GLY A C 1
ATOM 4070 O O . GLY A 1 511 ? 8.828 1.254 21.295 1.00 94.75 511 GLY A O 1
ATOM 4071 N N . GLU A 1 512 ? 8.365 1.989 23.358 1.00 96.06 512 GLU A N 1
ATOM 4072 C CA . GLU A 1 512 ? 8.342 3.412 22.988 1.00 96.06 512 GLU A CA 1
ATOM 4073 C C . GLU A 1 512 ? 9.673 3.895 22.395 1.00 96.06 512 GLU A C 1
ATOM 4075 O O . GLU A 1 512 ? 9.694 4.796 21.557 1.00 96.06 512 GLU A O 1
ATOM 4080 N N . GLN A 1 513 ? 10.788 3.286 22.810 1.00 95.00 513 GLN A N 1
ATOM 4081 C CA . GLN A 1 513 ? 12.115 3.622 22.307 1.00 95.00 513 GLN A CA 1
ATOM 4082 C C . GLN A 1 513 ? 12.238 3.327 20.807 1.00 95.00 513 GLN A C 1
ATOM 4084 O O . GLN A 1 513 ? 12.718 4.185 20.063 1.00 95.00 513 GLN A O 1
ATOM 4089 N N . GLU A 1 514 ? 11.803 2.148 20.357 1.00 95.12 514 GLU A N 1
ATOM 4090 C CA . GLU A 1 514 ? 11.806 1.777 18.941 1.00 95.12 514 GLU A CA 1
ATOM 4091 C C . GLU A 1 514 ? 10.948 2.741 18.111 1.00 95.12 514 GLU A C 1
ATOM 4093 O O . GLU A 1 514 ? 11.404 3.221 17.072 1.00 95.12 514 GLU A O 1
ATOM 4098 N N . GLN A 1 515 ? 9.753 3.094 18.602 1.00 97.50 515 GLN A N 1
ATOM 4099 C CA . GLN A 1 515 ? 8.853 4.041 17.929 1.00 97.50 515 GLN A CA 1
ATOM 4100 C C . GLN A 1 515 ? 9.468 5.440 17.817 1.00 97.50 515 GLN A C 1
ATOM 4102 O O . GLN A 1 515 ? 9.443 6.064 16.755 1.00 97.50 515 GLN A O 1
ATOM 4107 N N . ALA A 1 516 ? 10.087 5.930 18.894 1.00 96.38 516 ALA A N 1
ATOM 4108 C CA . ALA A 1 516 ? 10.761 7.224 18.894 1.00 96.38 516 ALA A CA 1
ATOM 4109 C C . ALA A 1 516 ? 11.959 7.248 17.928 1.00 96.38 516 ALA A C 1
ATOM 4111 O O . ALA A 1 516 ? 12.177 8.237 17.225 1.00 96.38 516 ALA A O 1
ATOM 4112 N N . GLN A 1 517 ? 12.734 6.161 17.855 1.00 96.81 517 GLN A N 1
ATOM 4113 C CA . GLN A 1 517 ? 13.844 6.039 16.908 1.00 96.81 517 GLN A CA 1
ATOM 4114 C C . GLN A 1 517 ? 13.356 5.989 15.456 1.00 96.81 517 GLN A C 1
ATOM 4116 O O . GLN A 1 517 ? 13.941 6.664 14.605 1.00 96.81 517 GLN A O 1
ATOM 4121 N N . ALA A 1 518 ? 12.270 5.262 15.186 1.00 97.50 518 ALA A N 1
ATOM 4122 C CA . ALA A 1 518 ? 11.625 5.234 13.879 1.00 97.50 518 ALA A CA 1
ATOM 4123 C C . ALA A 1 518 ? 11.155 6.635 13.452 1.00 97.50 518 ALA A C 1
ATOM 4125 O O . ALA A 1 518 ? 11.505 7.097 12.363 1.00 97.50 518 ALA A O 1
ATOM 4126 N N . LEU A 1 519 ? 10.462 7.362 14.338 1.00 97.88 519 LEU A N 1
ATOM 4127 C CA . LEU A 1 519 ? 10.023 8.739 14.089 1.00 97.88 519 LEU A CA 1
ATOM 4128 C C . LEU A 1 519 ? 11.205 9.677 13.796 1.00 97.88 519 LEU A C 1
ATOM 4130 O O . LEU A 1 519 ? 11.145 10.481 12.862 1.00 97.88 519 LEU A O 1
ATOM 4134 N N . LEU A 1 520 ? 12.302 9.569 14.554 1.00 96.56 520 LEU A N 1
ATOM 4135 C CA . LEU A 1 520 ? 13.523 10.345 14.308 1.00 96.56 520 LEU A CA 1
ATOM 4136 C C . LEU A 1 520 ? 14.153 10.011 12.950 1.00 96.56 520 LEU A C 1
ATOM 4138 O O . LEU A 1 520 ? 14.657 10.913 12.278 1.00 96.56 520 LEU A O 1
ATOM 4142 N N . GLY A 1 521 ? 14.131 8.739 12.545 1.00 95.81 521 GLY A N 1
ATOM 4143 C CA . GLY A 1 521 ? 14.568 8.296 11.222 1.00 95.81 521 GLY A CA 1
ATOM 4144 C C . GLY A 1 521 ? 13.739 8.932 10.108 1.00 95.81 521 GLY A C 1
ATOM 4145 O O . GLY A 1 521 ? 14.294 9.594 9.233 1.00 95.81 521 GLY A O 1
ATOM 4146 N N . LEU A 1 522 ? 12.411 8.833 10.200 1.00 97.25 522 LEU A N 1
ATOM 4147 C CA . LEU A 1 522 ? 11.482 9.442 9.242 1.00 97.25 522 LEU A CA 1
ATOM 4148 C C . LEU A 1 522 ? 11.643 10.962 9.167 1.00 97.25 522 LEU A C 1
ATOM 4150 O O . LEU A 1 522 ? 11.715 11.519 8.075 1.00 97.25 522 LEU A O 1
ATOM 4154 N N . THR A 1 523 ? 11.806 11.629 10.311 1.00 96.69 523 THR A N 1
ATOM 4155 C CA . THR A 1 523 ? 12.014 13.085 10.375 1.00 96.69 523 THR A CA 1
ATOM 4156 C C . THR A 1 523 ? 13.261 13.526 9.599 1.00 96.69 523 THR A C 1
ATOM 4158 O O . THR A 1 523 ? 13.278 14.608 9.017 1.00 96.69 523 THR A O 1
ATOM 4161 N N . ARG A 1 524 ? 14.321 12.705 9.566 1.00 93.88 524 ARG A N 1
ATOM 4162 C CA . ARG A 1 524 ? 15.552 13.013 8.811 1.00 93.88 524 ARG A CA 1
ATOM 4163 C C . ARG A 1 524 ? 15.374 12.881 7.301 1.00 93.88 524 ARG A C 1
ATOM 4165 O O . ARG A 1 524 ? 16.096 13.537 6.556 1.00 93.88 524 ARG A O 1
ATOM 4172 N N . GLU A 1 525 ? 14.466 12.018 6.865 1.00 92.75 525 GLU A N 1
ATOM 4173 C CA . GLU A 1 525 ? 14.204 11.747 5.450 1.00 92.75 525 GLU A CA 1
ATOM 4174 C C . GLU A 1 525 ? 13.044 12.563 4.873 1.00 92.75 525 GLU A C 1
ATOM 4176 O O . GLU A 1 525 ? 12.891 12.625 3.652 1.00 92.75 525 GLU A O 1
ATOM 4181 N N . TYR A 1 526 ? 12.237 13.170 5.739 1.00 96.75 526 TYR A N 1
ATOM 4182 C CA . TYR A 1 526 ? 11.077 13.972 5.385 1.00 96.75 526 TYR A CA 1
ATOM 4183 C C . TYR A 1 526 ? 11.460 15.217 4.563 1.00 96.75 526 TYR A C 1
ATOM 4185 O O . TYR A 1 526 ? 12.358 15.972 4.946 1.00 96.75 526 TYR A O 1
ATOM 4193 N N . ASP A 1 527 ? 10.765 15.460 3.443 1.00 94.75 527 ASP A N 1
ATOM 4194 C CA . ASP A 1 527 ? 10.876 16.709 2.674 1.00 94.75 527 ASP A CA 1
ATOM 4195 C C . ASP A 1 527 ? 9.742 17.673 3.081 1.00 94.75 527 ASP A C 1
ATOM 4197 O O . ASP A 1 527 ? 8.646 17.593 2.526 1.00 94.75 527 ASP A O 1
ATOM 4201 N N . PRO A 1 528 ? 9.979 18.650 3.979 1.00 91.75 528 PRO A N 1
ATOM 4202 C CA . PRO A 1 528 ? 8.935 19.572 4.435 1.00 91.75 528 PRO A CA 1
ATOM 4203 C C . PRO A 1 528 ? 8.427 20.526 3.348 1.00 91.75 528 PRO A C 1
ATOM 4205 O O . PRO A 1 528 ? 7.420 21.202 3.534 1.00 91.75 528 PRO A O 1
ATOM 4208 N N . ARG A 1 529 ? 9.124 20.646 2.209 1.00 90.50 529 ARG A N 1
ATOM 4209 C CA . ARG A 1 529 ? 8.666 21.498 1.101 1.00 90.50 529 ARG A CA 1
ATOM 4210 C C . ARG A 1 529 ? 7.724 20.750 0.170 1.00 90.50 529 ARG A C 1
ATOM 4212 O O . ARG A 1 529 ? 6.844 21.375 -0.414 1.00 90.50 529 ARG A O 1
ATOM 4219 N N . ARG A 1 530 ? 7.934 19.443 0.002 1.00 92.31 530 ARG A N 1
ATOM 4220 C CA . ARG A 1 530 ? 7.238 18.615 -0.997 1.00 92.31 530 ARG A CA 1
ATOM 4221 C C . ARG A 1 530 ? 6.398 17.495 -0.394 1.00 92.31 530 ARG A C 1
ATOM 4223 O O . ARG A 1 530 ? 5.749 16.772 -1.147 1.00 92.31 530 ARG A O 1
ATOM 4230 N N . GLY A 1 531 ? 6.418 17.329 0.925 1.00 94.81 531 GLY A N 1
ATOM 4231 C CA . GLY A 1 531 ? 5.858 16.167 1.606 1.00 94.81 531 GLY A CA 1
ATOM 4232 C C . GLY A 1 531 ? 6.594 14.874 1.241 1.00 94.81 531 GLY A C 1
ATOM 4233 O O . GLY A 1 531 ? 7.414 14.836 0.320 1.00 94.81 531 GLY A O 1
ATOM 4234 N N . GLY A 1 532 ? 6.266 13.777 1.912 1.00 94.56 532 GLY A N 1
ATOM 4235 C CA . GLY A 1 532 ? 6.865 12.464 1.675 1.00 94.56 532 GLY A CA 1
ATOM 4236 C C . GLY A 1 532 ? 8.314 12.347 2.147 1.00 94.56 532 GLY A C 1
ATOM 4237 O O . GLY A 1 532 ? 8.866 13.244 2.785 1.00 94.56 532 GLY A O 1
ATOM 4238 N N . PHE A 1 533 ? 8.931 11.214 1.817 1.00 93.25 533 PHE A N 1
ATOM 4239 C CA . PHE A 1 533 ? 10.232 10.815 2.353 1.00 93.25 533 PHE A CA 1
ATOM 4240 C C . PHE A 1 533 ? 11.200 10.462 1.223 1.00 93.25 533 PHE A C 1
ATOM 4242 O O . PHE A 1 533 ? 10.831 9.780 0.268 1.00 93.25 533 PHE A O 1
ATOM 4249 N N . GLY A 1 534 ? 12.452 10.902 1.343 1.00 86.94 534 GLY A N 1
ATOM 4250 C CA . GLY A 1 534 ? 13.496 10.623 0.358 1.00 86.94 534 GLY A CA 1
ATOM 4251 C C . GLY A 1 534 ? 13.447 11.501 -0.903 1.00 86.94 534 GLY A C 1
ATOM 4252 O O . GLY A 1 534 ? 12.907 12.606 -0.910 1.00 86.94 534 GLY A O 1
ATOM 4253 N N . GLY A 1 535 ? 14.113 11.035 -1.965 1.00 87.38 535 GLY A N 1
ATOM 4254 C CA . GLY A 1 535 ? 14.232 11.729 -3.255 1.00 87.38 535 GLY A CA 1
ATOM 4255 C C . GLY A 1 535 ? 13.317 11.152 -4.340 1.00 87.38 535 GLY A C 1
ATOM 4256 O O . GLY A 1 535 ? 12.408 10.394 -4.045 1.00 87.38 535 GLY A O 1
ATOM 4257 N N . ALA A 1 536 ? 13.575 11.503 -5.602 1.00 86.31 536 ALA A N 1
ATOM 4258 C CA . ALA A 1 536 ? 12.875 10.931 -6.756 1.00 86.31 536 ALA A CA 1
ATOM 4259 C C . ALA A 1 536 ? 13.487 9.578 -7.193 1.00 86.31 536 ALA A C 1
ATOM 4261 O O . ALA A 1 536 ? 14.721 9.464 -7.169 1.00 86.31 536 ALA A O 1
ATOM 4262 N N . PRO A 1 537 ? 12.686 8.602 -7.672 1.00 88.94 537 PRO A N 1
ATOM 4263 C CA . PRO A 1 537 ? 11.215 8.611 -7.747 1.00 88.94 537 PRO A CA 1
ATOM 4264 C C . PRO A 1 537 ? 10.554 8.503 -6.361 1.00 88.94 537 PRO A C 1
ATOM 4266 O O . PRO A 1 537 ? 11.172 7.990 -5.429 1.00 88.94 537 PRO A O 1
ATOM 4269 N N . LYS A 1 538 ? 9.312 8.984 -6.227 1.00 91.31 538 LYS A N 1
ATOM 4270 C CA . LYS A 1 538 ? 8.556 8.994 -4.963 1.00 91.31 538 LYS A CA 1
ATOM 4271 C C . LYS A 1 538 ? 7.325 8.105 -5.022 1.00 91.31 538 LYS A C 1
ATOM 4273 O O . LYS A 1 538 ? 6.469 8.297 -5.880 1.00 91.31 538 LYS A O 1
ATOM 4278 N N . PHE A 1 539 ? 7.223 7.210 -4.047 1.00 92.88 539 PHE A N 1
ATOM 4279 C CA . PHE A 1 539 ? 6.085 6.319 -3.835 1.00 92.88 539 PHE A CA 1
ATOM 4280 C C . PHE A 1 539 ? 5.209 6.837 -2.683 1.00 92.88 539 PHE A C 1
ATOM 4282 O O . PHE A 1 539 ? 5.766 7.373 -1.714 1.00 92.88 539 PHE A O 1
ATOM 4289 N N . PRO A 1 540 ? 3.873 6.702 -2.759 1.00 95.62 540 PRO A N 1
ATOM 4290 C CA . PRO A 1 540 ? 2.971 7.002 -1.654 1.00 95.62 540 PRO A CA 1
ATOM 4291 C C . PRO A 1 540 ? 3.315 6.170 -0.405 1.00 95.62 540 PRO A C 1
ATOM 4293 O O . PRO A 1 540 ? 3.305 4.943 -0.460 1.00 95.62 540 PRO A O 1
ATOM 4296 N N . PRO A 1 541 ? 3.637 6.798 0.739 1.00 96.50 541 PRO A N 1
ATOM 4297 C CA . PRO A 1 541 ? 4.104 6.076 1.918 1.00 96.50 541 PRO A CA 1
ATOM 4298 C C . PRO A 1 541 ? 2.936 5.726 2.862 1.00 96.50 541 PRO A C 1
ATOM 4300 O O . PRO A 1 541 ? 2.973 6.078 4.040 1.00 96.50 541 PRO A O 1
ATOM 4303 N N . SER A 1 542 ? 1.883 5.073 2.359 1.00 98.00 542 SER A N 1
ATOM 4304 C CA . SER A 1 542 ? 0.603 4.876 3.072 1.00 98.00 542 SER A CA 1
ATOM 4305 C C . SER A 1 542 ? 0.767 4.247 4.460 1.00 98.00 542 SER A C 1
ATOM 4307 O O . SER A 1 542 ? 0.258 4.777 5.444 1.00 98.00 542 SER A O 1
ATOM 4309 N N . MET A 1 543 ? 1.561 3.180 4.571 1.00 98.38 543 MET A N 1
ATOM 4310 C CA . MET A 1 543 ? 1.814 2.482 5.836 1.00 98.38 543 MET A CA 1
ATOM 4311 C C . MET A 1 543 ? 2.561 3.364 6.846 1.00 98.38 543 MET A C 1
ATOM 4313 O O . MET A 1 543 ? 2.297 3.318 8.045 1.00 98.38 543 MET A O 1
ATOM 4317 N N . VAL A 1 544 ? 3.479 4.210 6.368 1.00 98.56 544 VAL A N 1
ATOM 4318 C CA . VAL A 1 544 ? 4.180 5.186 7.215 1.00 98.56 544 VAL A CA 1
ATOM 4319 C C . VAL A 1 544 ? 3.215 6.266 7.690 1.00 98.56 544 VAL A C 1
ATOM 4321 O O . VAL A 1 544 ? 3.283 6.670 8.845 1.00 98.56 544 VAL A O 1
ATOM 4324 N N . ILE A 1 545 ? 2.312 6.737 6.827 1.00 98.75 545 ILE A N 1
ATOM 4325 C CA . ILE A 1 545 ? 1.308 7.733 7.214 1.00 98.75 545 ILE A CA 1
ATOM 4326 C C . ILE A 1 545 ? 0.376 7.149 8.280 1.00 98.75 545 ILE A C 1
ATOM 4328 O O . ILE A 1 545 ? 0.123 7.819 9.278 1.00 98.75 545 ILE A O 1
ATOM 4332 N N . GLU A 1 546 ? -0.061 5.896 8.133 1.00 98.69 546 GLU A N 1
ATOM 4333 C CA . GLU A 1 546 ? -0.847 5.210 9.164 1.00 98.69 546 GLU A CA 1
ATOM 4334 C C . GLU A 1 546 ? -0.089 5.136 10.499 1.00 98.69 546 GLU A C 1
ATOM 4336 O O . GLU A 1 546 ? -0.649 5.471 11.545 1.00 98.69 546 GLU A O 1
ATOM 4341 N N . PHE A 1 547 ? 1.203 4.783 10.476 1.00 98.75 547 PHE A N 1
ATOM 4342 C CA . PHE A 1 547 ? 2.048 4.843 11.671 1.00 98.75 547 PHE A CA 1
ATOM 4343 C C . PHE A 1 547 ? 2.053 6.241 12.295 1.00 98.75 547 PHE A C 1
ATOM 4345 O O . PHE A 1 547 ? 1.832 6.371 13.495 1.00 98.75 547 PHE A O 1
ATOM 4352 N N . LEU A 1 548 ? 2.263 7.294 11.503 1.00 98.81 548 LEU A N 1
ATOM 4353 C CA . LEU A 1 548 ? 2.305 8.668 12.003 1.00 98.81 548 LEU A CA 1
ATOM 4354 C C . LEU A 1 548 ? 0.977 9.103 12.637 1.00 98.81 548 LEU A C 1
ATOM 4356 O O . LEU A 1 548 ? 0.992 9.771 13.672 1.00 98.81 548 LEU A O 1
ATOM 4360 N N . LEU A 1 549 ? -0.157 8.703 12.055 1.00 98.69 549 LEU A N 1
ATOM 4361 C CA . LEU A 1 549 ? -1.487 8.985 12.598 1.00 98.69 549 LEU A CA 1
ATOM 4362 C C . LEU A 1 549 ? -1.716 8.266 13.932 1.00 98.69 549 LEU A C 1
ATOM 4364 O O . LEU A 1 549 ? -2.154 8.897 14.894 1.00 98.69 549 LEU A O 1
ATOM 4368 N N . ARG A 1 550 ? -1.365 6.978 14.027 1.00 98.12 550 ARG A N 1
ATOM 4369 C CA . ARG A 1 550 ? -1.478 6.212 15.282 1.00 98.12 550 ARG A CA 1
ATOM 4370 C C . ARG A 1 550 ? -0.507 6.703 16.350 1.00 98.12 550 ARG A C 1
ATOM 4372 O O . ARG A 1 550 ? -0.884 6.827 17.513 1.00 98.12 550 ARG A O 1
ATOM 4379 N N . HIS A 1 551 ? 0.711 7.055 15.950 1.00 98.31 551 HIS A N 1
ATOM 4380 C CA . HIS A 1 551 ? 1.704 7.643 16.837 1.00 98.31 551 HIS A CA 1
ATOM 4381 C C . HIS A 1 551 ? 1.211 8.977 17.400 1.00 98.31 551 HIS A C 1
ATOM 4383 O O . HIS A 1 551 ? 1.318 9.211 18.604 1.00 98.31 551 HIS A O 1
ATOM 4389 N N . HIS A 1 552 ? 0.627 9.843 16.565 1.00 98.00 552 HIS A N 1
ATOM 4390 C CA . HIS A 1 552 ? -0.014 11.070 17.031 1.00 98.00 552 HIS A CA 1
ATOM 4391 C C . HIS A 1 552 ? -1.161 10.770 18.003 1.00 98.00 552 HIS A C 1
ATOM 4393 O O . HIS A 1 552 ? -1.182 11.348 19.084 1.00 98.00 552 HIS A O 1
ATOM 4399 N N . ALA A 1 553 ? -2.054 9.834 17.675 1.00 96.69 553 ALA A N 1
ATOM 4400 C CA . ALA A 1 553 ? -3.181 9.492 18.540 1.00 96.69 553 ALA A CA 1
ATOM 4401 C C . ALA A 1 553 ? -2.746 8.994 19.931 1.00 96.69 553 ALA A C 1
ATOM 4403 O O . ALA A 1 553 ? -3.357 9.376 20.923 1.00 96.69 553 ALA A O 1
ATOM 4404 N N . ARG A 1 554 ? -1.669 8.198 20.032 1.00 95.75 554 ARG A N 1
ATOM 4405 C CA . ARG A 1 554 ? -1.162 7.723 21.335 1.00 95.75 554 ARG A CA 1
ATOM 4406 C C . ARG A 1 554 ? -0.363 8.777 22.104 1.00 95.75 554 ARG A C 1
ATOM 4408 O O . ARG A 1 554 ? -0.370 8.776 23.330 1.00 95.75 554 ARG A O 1
ATOM 4415 N N . THR A 1 555 ? 0.402 9.622 21.410 1.00 96.00 555 THR A N 1
ATOM 4416 C CA . THR A 1 555 ? 1.435 10.469 22.048 1.00 96.00 555 THR A CA 1
ATOM 4417 C C . THR A 1 555 ? 1.139 11.967 22.036 1.00 96.00 555 THR A C 1
ATOM 4419 O O . THR A 1 555 ? 1.819 12.723 22.729 1.00 96.00 555 THR A O 1
ATOM 4422 N N . GLY A 1 556 ? 0.182 12.425 21.228 1.00 95.94 556 GLY A N 1
ATOM 4423 C CA . GLY A 1 556 ? -0.039 13.844 20.940 1.00 95.94 556 GLY A CA 1
ATOM 4424 C C . GLY A 1 556 ? 1.071 14.489 20.097 1.00 95.94 556 GLY A C 1
ATOM 4425 O O . GLY A 1 556 ? 1.245 15.705 20.126 1.00 95.94 556 GLY A O 1
ATOM 4426 N N . SER A 1 557 ? 1.881 13.704 19.374 1.00 97.38 557 SER A N 1
ATOM 4427 C CA . SER A 1 557 ? 2.995 14.229 18.572 1.00 97.38 557 SER A CA 1
ATOM 4428 C C . SER A 1 557 ? 2.505 15.052 17.374 1.00 97.38 557 SER A C 1
ATOM 4430 O O . SER A 1 557 ? 2.133 14.509 16.334 1.00 97.38 557 SER A O 1
ATOM 4432 N N . GLU A 1 558 ? 2.544 16.379 17.496 1.00 97.25 558 GLU A N 1
ATOM 4433 C CA . GLU A 1 558 ? 2.211 17.315 16.406 1.00 97.25 558 GLU A CA 1
ATOM 4434 C C . GLU A 1 558 ? 3.145 17.168 15.197 1.00 97.25 558 GLU A C 1
ATOM 4436 O O . GLU A 1 558 ? 2.731 17.319 14.052 1.00 97.25 558 GLU A O 1
ATOM 4441 N N . GLY A 1 559 ? 4.416 16.820 15.429 1.00 97.12 559 GLY A N 1
ATOM 4442 C CA . GLY A 1 559 ? 5.375 16.593 14.346 1.00 97.12 559 GLY A CA 1
ATOM 4443 C C . GLY A 1 559 ? 4.997 15.397 13.469 1.00 97.12 559 GLY A C 1
ATOM 4444 O O . GLY A 1 559 ? 5.152 15.461 12.250 1.00 97.12 559 GLY A O 1
ATOM 4445 N N . ALA A 1 560 ? 4.471 14.326 14.073 1.00 98.25 560 ALA A N 1
ATOM 4446 C CA . ALA A 1 560 ? 3.981 13.170 13.329 1.00 98.25 560 ALA A CA 1
ATOM 4447 C C . ALA A 1 560 ? 2.742 13.529 12.495 1.00 98.25 560 ALA A C 1
ATOM 4449 O O . ALA A 1 560 ? 2.701 13.227 11.300 1.00 98.25 560 ALA A O 1
ATOM 4450 N N . LEU A 1 561 ? 1.785 14.245 13.097 1.00 98.50 561 LEU A N 1
ATOM 4451 C CA . LEU A 1 561 ? 0.578 14.696 12.405 1.00 98.50 561 LEU A CA 1
ATOM 4452 C C . LEU A 1 561 ? 0.898 15.628 11.230 1.00 98.50 561 LEU A C 1
ATOM 4454 O O . LEU A 1 561 ? 0.374 15.424 10.137 1.00 98.50 561 LEU A O 1
ATOM 4458 N N . GLN A 1 562 ? 1.803 16.592 11.419 1.00 98.19 562 GLN A N 1
ATOM 4459 C CA . GLN A 1 562 ? 2.216 17.516 10.363 1.00 98.19 562 GLN A CA 1
ATOM 4460 C C . GLN A 1 562 ? 2.836 16.773 9.172 1.00 98.19 562 GLN A C 1
ATOM 4462 O O . GLN A 1 562 ? 2.488 17.052 8.028 1.00 98.19 562 GLN A O 1
ATOM 4467 N N . MET A 1 563 ? 3.719 15.795 9.419 1.00 98.56 563 MET A N 1
ATOM 4468 C CA . MET A 1 563 ? 4.312 14.986 8.344 1.00 98.56 563 MET A CA 1
ATOM 4469 C C . MET A 1 563 ? 3.249 14.215 7.551 1.00 98.56 563 MET A C 1
ATOM 4471 O O . MET A 1 563 ? 3.334 14.152 6.322 1.00 98.56 563 MET A O 1
ATOM 4475 N N . ALA A 1 564 ? 2.247 13.651 8.233 1.00 98.62 564 ALA A N 1
ATOM 4476 C CA . ALA A 1 564 ? 1.120 12.977 7.593 1.00 98.62 564 ALA A CA 1
ATOM 4477 C C . ALA A 1 564 ? 0.280 13.955 6.752 1.00 98.62 564 ALA A C 1
ATOM 4479 O O . ALA A 1 564 ? 0.064 13.713 5.564 1.00 98.62 564 ALA A O 1
ATOM 4480 N N . GLN A 1 565 ? -0.132 15.083 7.340 1.00 98.38 565 GLN A N 1
ATOM 4481 C CA . GLN A 1 565 ? -0.937 16.121 6.687 1.00 98.38 565 GLN A CA 1
ATOM 4482 C C . GLN A 1 565 ? -0.257 16.684 5.441 1.00 98.38 565 GLN A C 1
ATOM 4484 O O . GLN A 1 565 ? -0.846 16.656 4.364 1.00 98.38 565 GLN A O 1
ATOM 4489 N N . ASP A 1 566 ? 0.989 17.136 5.568 1.00 97.44 566 ASP A N 1
ATOM 4490 C CA . ASP A 1 566 ? 1.744 17.724 4.463 1.00 97.44 566 ASP A CA 1
ATOM 4491 C C . ASP A 1 566 ? 1.951 16.717 3.329 1.00 97.44 566 ASP A C 1
ATOM 4493 O O . ASP A 1 566 ? 1.829 17.057 2.153 1.00 97.44 566 ASP A O 1
ATOM 4497 N N . THR A 1 567 ? 2.268 15.463 3.661 1.00 98.31 567 THR A N 1
ATOM 4498 C CA . THR A 1 567 ? 2.461 14.413 2.654 1.00 98.31 567 THR A CA 1
ATOM 4499 C C . THR A 1 567 ? 1.166 14.147 1.895 1.00 98.31 567 THR A C 1
ATOM 4501 O O . THR A 1 567 ? 1.166 14.175 0.663 1.00 98.31 567 THR A O 1
ATOM 4504 N N . CYS A 1 568 ? 0.059 13.967 2.615 1.00 98.50 568 CYS A N 1
ATOM 4505 C CA . CYS A 1 568 ? -1.265 13.782 2.034 1.00 98.50 568 CYS A CA 1
ATOM 4506 C C . CYS A 1 568 ? -1.715 14.992 1.204 1.00 98.50 568 CYS A C 1
ATOM 4508 O O . CYS A 1 568 ? -2.235 14.817 0.101 1.00 98.50 568 CYS A O 1
ATOM 4510 N N . GLU A 1 569 ? -1.489 16.220 1.669 1.00 96.88 569 GLU A N 1
ATOM 4511 C CA . GLU A 1 569 ? -1.838 17.420 0.908 1.00 96.88 569 GLU A CA 1
ATOM 4512 C C . GLU A 1 569 ? -1.044 17.489 -0.401 1.00 96.88 569 GLU A C 1
ATOM 4514 O O . GLU A 1 569 ? -1.606 17.739 -1.470 1.00 96.88 569 GLU A O 1
ATOM 4519 N N . ARG A 1 570 ? 0.267 17.243 -0.345 1.00 96.81 570 ARG A N 1
ATOM 4520 C CA . ARG A 1 570 ? 1.141 17.345 -1.520 1.00 96.81 570 ARG A CA 1
ATOM 4521 C C . ARG A 1 570 ? 0.826 16.281 -2.565 1.00 96.81 570 ARG A C 1
ATOM 4523 O O . ARG A 1 570 ? 0.808 16.615 -3.745 1.00 96.81 570 ARG A O 1
ATOM 4530 N N . MET A 1 571 ? 0.513 15.052 -2.151 1.00 97.81 571 MET A N 1
ATOM 4531 C CA . MET A 1 571 ? 0.054 14.005 -3.072 1.00 97.81 571 MET A CA 1
ATOM 4532 C C . MET A 1 571 ? -1.301 14.358 -3.699 1.00 97.81 571 MET A C 1
ATOM 4534 O O . MET A 1 571 ? -1.431 14.325 -4.918 1.00 97.81 571 MET A O 1
ATOM 4538 N N . ALA A 1 572 ? -2.285 14.775 -2.894 1.00 97.44 572 ALA A N 1
ATOM 4539 C CA . ALA A 1 572 ? -3.635 15.105 -3.366 1.00 97.44 572 ALA A CA 1
ATOM 4540 C C . ALA A 1 572 ? -3.671 16.279 -4.359 1.00 97.44 572 ALA A C 1
ATOM 4542 O O . ALA A 1 572 ? -4.581 16.383 -5.184 1.00 97.44 572 ALA A O 1
ATOM 4543 N N . ARG A 1 573 ? -2.700 17.193 -4.262 1.00 95.88 573 ARG A N 1
ATOM 4544 C CA . ARG A 1 573 ? -2.544 18.334 -5.174 1.00 95.88 573 ARG A CA 1
ATOM 4545 C C . ARG A 1 573 ? -1.620 18.047 -6.357 1.00 95.88 573 ARG A C 1
ATOM 4547 O O . ARG A 1 573 ? -1.609 18.837 -7.296 1.00 95.88 573 ARG A O 1
ATOM 4554 N N . GLY A 1 574 ? -0.817 16.991 -6.298 1.00 96.06 574 GLY A N 1
ATOM 4555 C CA . GLY A 1 574 ? 0.098 16.607 -7.368 1.00 96.06 574 GLY A CA 1
ATOM 4556 C C . GLY A 1 574 ? -0.623 15.973 -8.556 1.00 96.06 574 GLY A C 1
ATOM 4557 O O . GLY A 1 574 ? -1.816 15.681 -8.496 1.00 96.06 574 GLY A O 1
ATOM 4558 N N . GLY A 1 575 ? 0.120 15.722 -9.631 1.00 95.88 575 GLY A N 1
ATOM 4559 C CA . GLY A 1 575 ? -0.372 14.951 -10.775 1.00 95.88 575 GLY A CA 1
ATOM 4560 C C . GLY A 1 575 ? -0.419 13.439 -10.529 1.00 95.88 575 GLY A C 1
ATOM 4561 O O . GLY A 1 575 ? -0.999 12.716 -11.332 1.00 95.88 575 GLY A O 1
ATOM 4562 N N . ILE A 1 576 ? 0.130 12.954 -9.404 1.00 97.00 576 ILE A N 1
ATOM 4563 C CA . ILE A 1 576 ? -0.079 11.572 -8.939 1.00 97.00 576 ILE A CA 1
ATOM 4564 C C . ILE A 1 576 ? -1.548 11.286 -8.585 1.00 97.00 576 ILE A C 1
ATOM 4566 O O . ILE A 1 576 ? -1.995 10.151 -8.717 1.00 97.00 576 ILE A O 1
ATOM 4570 N N . TYR A 1 577 ? -2.301 12.305 -8.161 1.00 98.38 577 TYR A N 1
ATOM 4571 C CA . TYR A 1 577 ? -3.742 12.215 -7.954 1.00 98.38 577 TYR A CA 1
ATOM 4572 C C . TYR A 1 577 ? -4.480 12.685 -9.207 1.00 98.38 577 TYR A C 1
ATOM 4574 O O . TYR A 1 577 ? -4.249 13.792 -9.700 1.00 98.38 577 TYR A O 1
ATOM 4582 N N . ASP A 1 578 ? -5.401 11.872 -9.716 1.00 97.50 578 ASP A N 1
ATOM 4583 C CA . ASP A 1 578 ? -6.204 12.239 -10.877 1.00 97.50 578 ASP A CA 1
ATOM 4584 C C . ASP A 1 578 ? -7.254 13.291 -10.501 1.00 97.50 578 ASP A C 1
ATOM 4586 O O . ASP A 1 578 ? -8.312 12.995 -9.946 1.00 97.50 578 ASP A O 1
ATOM 4590 N N . GLN A 1 579 ? -6.967 14.539 -10.871 1.00 97.00 579 GLN A N 1
ATOM 4591 C CA . GLN A 1 579 ? -7.779 15.710 -10.535 1.00 97.00 579 GLN A CA 1
ATOM 4592 C C . GLN A 1 579 ? -9.186 15.713 -11.164 1.00 97.00 579 GLN A C 1
ATOM 4594 O O . GLN A 1 579 ? -10.020 16.536 -10.779 1.00 97.00 579 GLN A O 1
ATOM 4599 N N . LEU A 1 580 ? -9.462 14.828 -12.132 1.00 96.75 580 LEU A N 1
ATOM 4600 C CA . LEU A 1 580 ? -10.775 14.715 -12.776 1.00 96.75 580 LEU A CA 1
ATOM 4601 C C . LEU A 1 580 ? -11.567 13.515 -12.260 1.00 96.75 580 LEU A C 1
ATOM 4603 O O . LEU A 1 580 ? -12.732 13.667 -11.906 1.00 96.75 580 LEU A O 1
ATOM 4607 N N . GLY A 1 581 ? -10.946 12.333 -12.269 1.00 94.62 581 GLY A N 1
ATOM 4608 C CA . GLY A 1 581 ? -11.618 11.059 -11.995 1.00 94.62 581 GLY A CA 1
ATOM 4609 C C . GLY A 1 581 ? -11.368 10.476 -10.608 1.00 94.62 581 GLY A C 1
ATOM 4610 O O . GLY A 1 581 ? -11.977 9.459 -10.277 1.00 94.62 581 GLY A O 1
ATOM 4611 N N . GLY A 1 582 ? -10.483 11.079 -9.815 1.00 96.44 582 GLY A N 1
ATOM 4612 C CA . GLY A 1 582 ? -10.031 10.509 -8.554 1.00 96.44 582 GLY A CA 1
ATOM 4613 C C . GLY A 1 582 ? -9.120 9.292 -8.731 1.00 96.44 582 GLY A C 1
ATOM 4614 O O . GLY A 1 582 ? -8.828 8.820 -9.840 1.00 96.44 582 GLY A O 1
ATOM 4615 N N . GLY A 1 583 ? -8.656 8.787 -7.596 1.00 97.44 583 GLY A N 1
ATOM 4616 C CA . GLY A 1 583 ? -7.667 7.724 -7.536 1.00 97.44 583 GLY A CA 1
ATOM 4617 C C . GLY A 1 583 ? -6.244 8.194 -7.838 1.00 97.44 583 GLY A C 1
ATOM 4618 O O . GLY A 1 583 ? -6.000 9.222 -8.479 1.00 97.44 583 GLY A O 1
ATOM 4619 N N . PHE A 1 584 ? -5.297 7.405 -7.357 1.00 98.25 584 PHE A N 1
ATOM 4620 C CA . PHE A 1 584 ? -3.871 7.651 -7.425 1.00 98.25 584 PHE A CA 1
ATOM 4621 C C . PHE A 1 584 ? -3.206 6.738 -8.443 1.00 98.25 584 PHE A C 1
ATOM 4623 O O . PHE A 1 584 ? -3.523 5.550 -8.548 1.00 98.25 584 PHE A O 1
ATOM 4630 N N . ALA A 1 585 ? -2.261 7.326 -9.165 1.00 96.75 585 ALA A N 1
ATOM 4631 C CA . ALA A 1 585 ? -1.222 6.596 -9.857 1.00 96.75 585 ALA A CA 1
ATOM 4632 C C . ALA A 1 585 ? -0.192 6.050 -8.854 1.00 96.75 585 ALA A C 1
ATOM 4634 O O . ALA A 1 585 ? -0.019 6.611 -7.768 1.00 96.75 585 ALA A O 1
ATOM 4635 N N . ARG A 1 586 ? 0.508 4.971 -9.212 1.00 92.81 586 ARG A N 1
ATOM 4636 C CA . ARG A 1 586 ? 1.365 4.229 -8.274 1.00 92.81 586 ARG A CA 1
ATOM 4637 C C . ARG A 1 586 ? 2.517 5.049 -7.711 1.00 92.81 586 ARG A C 1
ATOM 4639 O O . ARG A 1 586 ? 2.821 4.952 -6.527 1.00 92.81 586 ARG A O 1
ATOM 4646 N N . TYR A 1 587 ? 3.212 5.823 -8.543 1.00 92.31 587 TYR A N 1
ATOM 4647 C CA . TYR A 1 587 ? 4.341 6.633 -8.085 1.00 92.31 587 TYR A CA 1
ATOM 4648 C C . TYR A 1 587 ? 4.650 7.799 -9.014 1.00 92.31 587 TYR A C 1
ATOM 4650 O O . TYR A 1 587 ? 4.259 7.816 -10.177 1.00 92.31 587 TYR A O 1
ATOM 4658 N N . SER A 1 588 ? 5.389 8.775 -8.489 1.00 93.50 588 SER A N 1
ATOM 4659 C CA . SER A 1 588 ? 5.878 9.943 -9.222 1.00 93.50 588 SER A CA 1
ATOM 4660 C C . SER A 1 588 ? 7.337 9.761 -9.633 1.00 93.50 588 SER A C 1
ATOM 4662 O O . SER A 1 588 ? 8.188 9.427 -8.801 1.00 93.50 588 SER A O 1
ATOM 4664 N N . VAL A 1 589 ? 7.662 10.032 -10.901 1.00 90.06 589 VAL A N 1
ATOM 4665 C CA . VAL A 1 589 ? 9.052 9.999 -11.393 1.00 90.06 589 VAL A CA 1
ATOM 4666 C C . VAL A 1 589 ? 9.880 11.153 -10.854 1.00 90.06 589 VAL A C 1
ATOM 4668 O O . VAL A 1 589 ? 11.106 11.051 -10.760 1.00 90.06 589 VAL A O 1
ATOM 4671 N N . ASP A 1 590 ? 9.217 12.250 -10.497 1.00 91.38 590 ASP A N 1
ATOM 4672 C CA . ASP A 1 590 ? 9.827 13.422 -9.895 1.00 91.38 590 ASP A CA 1
ATOM 4673 C C . ASP A 1 590 ? 9.543 13.514 -8.391 1.00 91.38 590 ASP A C 1
ATOM 4675 O O . ASP A 1 590 ? 8.769 12.758 -7.801 1.00 91.38 590 ASP A O 1
ATOM 4679 N N . ARG A 1 591 ? 10.226 14.465 -7.754 1.00 91.19 591 ARG A N 1
ATOM 4680 C CA . ARG A 1 591 ? 10.167 14.701 -6.307 1.00 91.19 591 ARG A CA 1
ATOM 4681 C C . ARG A 1 591 ? 8.965 15.543 -5.863 1.00 91.19 591 ARG A C 1
ATOM 4683 O O . ARG A 1 591 ? 8.700 15.630 -4.663 1.00 91.19 591 ARG A O 1
ATOM 4690 N N . ASP A 1 592 ? 8.332 16.224 -6.808 1.00 90.69 592 ASP A N 1
ATOM 4691 C CA . ASP A 1 592 ? 7.297 17.239 -6.637 1.00 90.69 592 ASP A CA 1
ATOM 4692 C C . ASP A 1 592 ? 5.877 16.636 -6.756 1.00 90.69 592 ASP A C 1
ATOM 4694 O O . ASP A 1 592 ? 4.905 17.355 -6.551 1.00 90.69 592 ASP A O 1
ATOM 4698 N N . TRP A 1 593 ? 5.764 15.321 -7.007 1.00 95.31 593 TRP A N 1
ATOM 4699 C CA . TRP A 1 593 ? 4.512 14.581 -7.242 1.00 95.31 593 TRP A CA 1
ATOM 4700 C C . TRP A 1 593 ? 3.791 14.975 -8.538 1.00 95.31 593 TRP A C 1
ATOM 4702 O O . TRP A 1 593 ? 2.573 14.822 -8.629 1.00 95.31 593 TRP A O 1
ATOM 4712 N N . THR A 1 594 ? 4.510 15.519 -9.528 1.00 93.06 594 THR A N 1
ATOM 4713 C CA . THR A 1 594 ? 3.885 16.094 -10.734 1.00 93.06 594 THR A CA 1
ATOM 4714 C C . THR A 1 594 ? 3.635 15.050 -11.811 1.00 93.06 594 THR A C 1
ATOM 4716 O O . THR A 1 594 ? 2.522 14.940 -12.310 1.00 93.06 594 THR A O 1
ATOM 4719 N N . VAL A 1 595 ? 4.668 14.308 -12.192 1.00 93.44 595 VAL A N 1
ATOM 4720 C CA . VAL A 1 595 ? 4.644 13.365 -13.304 1.00 93.44 595 VAL A CA 1
ATOM 4721 C C . VAL A 1 595 ? 4.576 11.949 -12.736 1.00 93.44 595 VAL A C 1
ATOM 4723 O O . VAL A 1 595 ? 5.564 11.477 -12.165 1.00 93.44 595 VAL A O 1
ATOM 4726 N N . PRO A 1 596 ? 3.427 11.265 -12.843 1.00 92.81 596 PRO A N 1
ATOM 4727 C CA . PRO A 1 596 ? 3.312 9.880 -12.424 1.00 92.81 596 PRO A CA 1
ATOM 4728 C C . PRO A 1 596 ? 3.848 8.913 -13.484 1.00 92.81 596 PRO A C 1
ATOM 4730 O O . PRO A 1 596 ? 3.956 9.266 -14.656 1.00 92.81 596 PRO A O 1
ATOM 4733 N N . HIS A 1 597 ? 4.101 7.672 -13.074 1.00 86.31 597 HIS A N 1
ATOM 4734 C CA . HIS A 1 597 ? 3.805 6.541 -13.952 1.00 86.31 597 HIS A CA 1
ATOM 4735 C C . HIS A 1 597 ? 2.317 6.251 -13.850 1.00 86.31 597 HIS A C 1
ATOM 4737 O O . HIS A 1 597 ? 1.817 6.054 -12.747 1.00 86.31 597 HIS A O 1
ATOM 4743 N N . PHE A 1 598 ? 1.602 6.285 -14.972 1.00 90.50 598 PHE A N 1
ATOM 4744 C CA . PHE A 1 598 ? 0.136 6.401 -14.985 1.00 90.50 598 PHE A CA 1
ATOM 4745 C C . PHE A 1 598 ? -0.618 5.113 -14.614 1.00 90.50 598 PHE A C 1
ATOM 4747 O O . PHE A 1 598 ? -1.851 5.120 -14.619 1.00 90.50 598 PHE A O 1
ATOM 4754 N N . GLU A 1 599 ? 0.097 4.041 -14.261 1.00 90.19 599 GLU A N 1
ATOM 4755 C CA . GLU A 1 599 ? -0.497 2.822 -13.707 1.00 90.19 599 GLU A CA 1
ATOM 4756 C C . GLU A 1 599 ? -1.265 3.152 -12.416 1.00 90.19 599 GLU A C 1
ATOM 4758 O O . GLU A 1 599 ? -0.772 3.878 -11.544 1.00 90.19 599 GLU A O 1
ATOM 4763 N N . LYS A 1 600 ? -2.484 2.621 -12.281 1.00 95.75 600 LYS A N 1
ATOM 4764 C CA . LYS A 1 600 ? -3.298 2.769 -11.065 1.00 95.75 600 LYS A CA 1
ATOM 4765 C C . LYS A 1 600 ? -3.601 1.397 -10.492 1.00 95.75 600 LYS A C 1
ATOM 4767 O O . LYS A 1 600 ? -4.338 0.627 -11.101 1.00 95.75 600 LYS A O 1
ATOM 4772 N N . MET A 1 601 ? -3.068 1.123 -9.308 1.00 95.88 601 MET A N 1
ATOM 4773 C CA . MET A 1 601 ? -3.168 -0.185 -8.661 1.00 95.88 601 MET A CA 1
ATOM 4774 C C . MET A 1 601 ? -4.252 -0.175 -7.581 1.00 95.88 601 MET A C 1
ATOM 4776 O O . MET A 1 601 ? -4.426 0.830 -6.882 1.00 95.88 601 MET A O 1
ATOM 4780 N N . LEU A 1 602 ? -4.958 -1.297 -7.410 1.00 98.50 602 LEU A N 1
ATOM 4781 C CA . LEU A 1 602 ? -5.994 -1.434 -6.382 1.00 98.50 602 LEU A CA 1
ATOM 4782 C C . LEU A 1 602 ? -5.433 -1.215 -4.974 1.00 98.50 602 LEU A C 1
ATOM 4784 O O . LEU A 1 602 ? -6.007 -0.447 -4.207 1.00 98.50 602 LEU A O 1
ATOM 4788 N N . TYR A 1 603 ? -4.302 -1.843 -4.642 1.00 97.88 603 TYR A N 1
ATOM 4789 C CA . TYR A 1 603 ? -3.732 -1.760 -3.296 1.00 97.88 603 TYR A CA 1
ATOM 4790 C C . TYR A 1 603 ? -3.321 -0.329 -2.915 1.00 97.88 603 TYR A C 1
ATOM 4792 O O . TYR A 1 603 ? -3.601 0.098 -1.797 1.00 97.88 603 TYR A O 1
ATOM 4800 N N . ASP A 1 604 ? -2.735 0.444 -3.841 1.00 98.06 604 ASP A N 1
ATOM 4801 C CA . ASP A 1 604 ? -2.337 1.835 -3.585 1.00 98.06 604 ASP A CA 1
ATOM 4802 C C . ASP A 1 604 ? -3.570 2.672 -3.240 1.00 98.06 604 ASP A C 1
ATOM 4804 O O . ASP A 1 604 ? -3.581 3.431 -2.270 1.00 98.06 604 ASP A O 1
ATOM 4808 N N . ASN A 1 605 ? -4.637 2.493 -4.022 1.00 98.81 605 ASN A N 1
ATOM 4809 C CA . ASN A 1 605 ? -5.886 3.223 -3.859 1.00 98.81 605 ASN A CA 1
ATOM 4810 C C . ASN A 1 605 ? -6.655 2.791 -2.608 1.00 98.81 605 ASN A C 1
ATOM 4812 O O . ASN A 1 605 ? -7.187 3.656 -1.916 1.00 98.81 605 ASN A O 1
ATOM 4816 N N . ALA A 1 606 ? -6.663 1.503 -2.264 1.00 98.88 606 ALA A N 1
ATOM 4817 C CA . ALA A 1 606 ? -7.269 1.003 -1.034 1.00 98.88 606 ALA A CA 1
ATOM 4818 C C . ALA A 1 606 ? -6.558 1.570 0.206 1.00 98.88 606 ALA A C 1
ATOM 4820 O O . ALA A 1 606 ? -7.194 2.162 1.081 1.00 98.88 606 ALA A O 1
ATOM 4821 N N . LEU A 1 607 ? -5.225 1.474 0.245 1.00 98.81 607 LEU A N 1
ATOM 4822 C CA . LEU A 1 607 ? -4.415 1.974 1.355 1.00 98.81 607 LEU A CA 1
ATOM 4823 C C . LEU A 1 607 ? -4.524 3.496 1.496 1.00 98.81 607 LEU A C 1
ATOM 4825 O O . LEU A 1 607 ? -4.722 3.995 2.603 1.00 98.81 607 LEU A O 1
ATOM 4829 N N . LEU A 1 608 ? -4.446 4.245 0.390 1.00 98.81 608 LEU A N 1
ATOM 4830 C CA . LEU A 1 608 ? -4.593 5.700 0.428 1.00 98.81 608 LEU A CA 1
ATOM 4831 C C . LEU A 1 608 ? -6.013 6.112 0.816 1.00 98.81 608 LEU A C 1
ATOM 4833 O O . LEU A 1 608 ? -6.157 6.983 1.669 1.00 98.81 608 LEU A O 1
ATOM 4837 N N . CYS A 1 609 ? -7.056 5.473 0.276 1.00 98.88 609 CYS A N 1
ATOM 4838 C CA . CYS A 1 609 ? -8.445 5.734 0.664 1.00 98.88 609 CYS A CA 1
ATOM 4839 C C . CYS A 1 609 ? -8.617 5.645 2.186 1.00 98.88 609 CYS A C 1
ATOM 4841 O O . CYS A 1 609 ? -9.093 6.595 2.813 1.00 98.88 609 CYS A O 1
ATOM 4843 N N . ARG A 1 610 ? -8.144 4.543 2.783 1.00 98.69 610 ARG A N 1
ATOM 4844 C CA . ARG A 1 610 ? -8.215 4.310 4.229 1.00 98.69 610 ARG A CA 1
ATOM 4845 C C . ARG A 1 610 ? -7.410 5.345 5.019 1.00 98.69 610 ARG A C 1
ATOM 4847 O O . ARG A 1 610 ? -7.926 5.951 5.954 1.00 98.69 610 ARG A O 1
ATOM 4854 N N . VAL A 1 611 ? -6.179 5.636 4.597 1.00 98.50 611 VAL A N 1
ATOM 4855 C CA . VAL A 1 611 ? -5.315 6.635 5.248 1.00 98.50 611 VAL A CA 1
ATOM 4856 C C . VAL A 1 611 ? -5.907 8.047 5.192 1.00 98.50 611 VAL A C 1
ATOM 4858 O O . VAL A 1 611 ? -5.852 8.772 6.185 1.00 98.50 611 VAL A O 1
ATOM 4861 N N . TYR A 1 612 ? -6.502 8.466 4.072 1.00 98.88 612 TYR A N 1
ATOM 4862 C CA . TYR A 1 612 ? -7.177 9.766 3.984 1.00 98.88 612 TYR A CA 1
ATOM 4863 C C . TYR A 1 612 ? -8.441 9.811 4.854 1.00 98.88 612 TYR A C 1
ATOM 4865 O O . TYR A 1 612 ? -8.707 10.843 5.477 1.00 98.88 612 TYR A O 1
ATOM 4873 N N . ALA A 1 613 ? -9.183 8.705 4.963 1.00 98.81 613 ALA A N 1
ATOM 4874 C CA . ALA A 1 613 ? -10.317 8.594 5.877 1.00 98.81 613 ALA A CA 1
ATOM 4875 C C . ALA A 1 613 ? -9.867 8.714 7.348 1.00 98.81 613 ALA A C 1
ATOM 4877 O O . ALA A 1 613 ? -10.461 9.468 8.122 1.00 98.81 613 ALA A O 1
ATOM 4878 N N . HIS A 1 614 ? -8.756 8.070 7.719 1.00 98.69 614 HIS A N 1
ATOM 4879 C CA . HIS A 1 614 ? -8.136 8.207 9.039 1.00 98.69 614 HIS A CA 1
ATOM 4880 C C . HIS A 1 614 ? -7.595 9.611 9.303 1.00 98.69 614 HIS A C 1
ATOM 4882 O O . HIS A 1 614 ? -7.796 10.152 10.390 1.00 98.69 614 HIS A O 1
ATOM 4888 N N . LEU A 1 615 ? -6.963 10.244 8.314 1.00 98.75 615 LEU A N 1
ATOM 4889 C CA . LEU A 1 615 ? -6.503 11.622 8.437 1.00 98.75 615 LEU A CA 1
ATOM 4890 C C . LEU A 1 615 ? -7.681 12.574 8.677 1.00 98.75 615 LEU A C 1
ATOM 4892 O O . LEU A 1 615 ? -7.582 13.464 9.524 1.00 98.75 615 LEU A O 1
ATOM 4896 N N . TRP A 1 616 ? -8.801 12.389 7.971 1.00 98.62 616 TRP A N 1
ATOM 4897 C CA . TRP A 1 616 ? -10.023 13.142 8.247 1.00 98.62 616 TRP A CA 1
ATOM 4898 C C . TRP A 1 616 ? -10.538 12.869 9.661 1.00 98.62 616 TRP A C 1
ATOM 4900 O O . TRP A 1 616 ? -10.808 13.826 10.380 1.00 98.62 616 TRP A O 1
ATOM 4910 N N . ARG A 1 617 ? -10.598 11.606 10.099 1.00 95.75 617 ARG A N 1
ATOM 4911 C CA . ARG A 1 617 ? -11.030 11.245 11.460 1.00 95.75 617 ARG A CA 1
ATOM 4912 C C . ARG A 1 617 ? -10.201 11.963 12.533 1.00 95.75 617 ARG A C 1
ATOM 4914 O O . ARG A 1 617 ? -10.764 12.439 13.512 1.00 95.75 617 ARG A O 1
ATOM 4921 N N . SER A 1 618 ? -8.893 12.108 12.319 1.00 95.81 618 SER A N 1
ATOM 4922 C CA . SER A 1 618 ? -7.991 12.788 13.259 1.00 95.81 618 SER A CA 1
ATOM 4923 C C . SER A 1 618 ? -8.027 14.321 13.192 1.00 95.81 618 SER A C 1
ATOM 4925 O O . SER A 1 618 ? -7.620 14.972 14.148 1.00 95.81 618 SER A O 1
ATOM 4927 N N . THR A 1 619 ? -8.453 14.927 12.075 1.00 96.69 619 THR A N 1
ATOM 4928 C CA . THR A 1 619 ? -8.230 16.373 11.823 1.00 96.69 619 THR A CA 1
ATOM 4929 C C . THR A 1 619 ? -9.456 17.163 11.374 1.00 96.69 619 THR A C 1
ATOM 4931 O O . THR A 1 619 ? -9.435 18.391 11.406 1.00 96.69 619 THR A O 1
ATOM 4934 N N . GLY A 1 620 ? -10.503 16.495 10.893 1.00 96.50 620 GLY A N 1
ATOM 4935 C CA . GLY A 1 620 ? -11.637 17.117 10.210 1.00 96.50 620 GLY A CA 1
ATOM 4936 C C . GLY A 1 620 ? -11.302 17.716 8.836 1.00 96.50 620 GLY A C 1
ATOM 4937 O O . GLY A 1 620 ? -12.072 18.524 8.326 1.00 96.50 620 GLY A O 1
ATOM 4938 N N . SER A 1 621 ? -10.161 17.373 8.223 1.00 97.31 621 SER A N 1
ATOM 4939 C CA . SER A 1 621 ? -9.731 17.960 6.943 1.00 97.31 621 SER A CA 1
ATOM 4940 C C . SER A 1 621 ? -10.694 17.650 5.788 1.00 97.31 621 SER A C 1
ATOM 4942 O O . SER A 1 621 ? -10.760 16.519 5.304 1.00 97.31 621 SER A O 1
ATOM 4944 N N . GLU A 1 622 ? -11.381 18.672 5.270 1.00 96.44 622 GLU A N 1
ATOM 4945 C CA . GLU A 1 622 ? -12.273 18.537 4.104 1.00 96.44 622 GLU A CA 1
ATOM 4946 C C . GLU A 1 622 ? -11.540 18.073 2.839 1.00 96.44 622 GLU A C 1
ATOM 4948 O O . GLU A 1 622 ? -12.105 17.360 2.009 1.00 96.44 622 GLU A O 1
ATOM 4953 N N . GLN A 1 623 ? -10.256 18.418 2.694 1.00 95.62 623 GLN A N 1
ATOM 4954 C CA . GLN A 1 623 ? -9.447 17.887 1.600 1.00 95.62 623 GLN A CA 1
ATOM 4955 C C . GLN A 1 623 ? -9.255 16.375 1.750 1.00 95.62 623 GLN A C 1
ATOM 4957 O O . GLN A 1 623 ? -9.394 15.659 0.761 1.00 95.62 623 GLN A O 1
ATOM 4962 N N . ALA A 1 624 ? -8.973 15.892 2.964 1.00 98.44 624 ALA A N 1
ATOM 4963 C CA . ALA A 1 624 ? -8.818 14.466 3.216 1.00 98.44 624 ALA A CA 1
ATOM 4964 C C . ALA A 1 624 ? -10.134 13.709 2.990 1.00 98.44 624 ALA A C 1
ATOM 4966 O O . ALA A 1 624 ? -10.136 12.690 2.306 1.00 98.44 624 ALA A O 1
ATOM 4967 N N . ARG A 1 625 ? -11.264 14.270 3.446 1.00 98.62 625 ARG A N 1
ATOM 4968 C CA . ARG A 1 625 ? -12.608 13.745 3.158 1.00 98.62 625 ARG A CA 1
ATOM 4969 C C . ARG A 1 625 ? -12.873 13.621 1.661 1.00 98.62 625 ARG A C 1
ATOM 4971 O O . ARG A 1 625 ? -13.291 12.562 1.202 1.00 98.62 625 ARG A O 1
ATOM 4978 N N . ARG A 1 626 ? -12.627 14.693 0.897 1.00 97.56 626 ARG A N 1
ATOM 4979 C CA . ARG A 1 626 ? -12.807 14.693 -0.562 1.00 97.56 626 ARG A CA 1
ATOM 4980 C C . ARG A 1 626 ? -11.983 13.587 -1.212 1.00 97.56 626 ARG A C 1
ATOM 4982 O O . ARG A 1 626 ? -12.522 12.834 -2.009 1.00 97.56 626 ARG A O 1
ATOM 4989 N N . VAL A 1 627 ? -10.698 13.498 -0.876 1.00 98.69 627 VAL A N 1
ATOM 4990 C CA . VAL A 1 627 ? -9.780 12.533 -1.493 1.00 98.69 627 VAL A CA 1
ATOM 4991 C C . VAL A 1 627 ? -10.153 11.096 -1.129 1.00 98.69 627 VAL A C 1
ATOM 4993 O O . VAL A 1 627 ? -10.125 10.243 -2.011 1.00 98.69 627 VAL A O 1
ATOM 4996 N N . ALA A 1 628 ? -10.555 10.826 0.117 1.00 98.81 628 ALA A N 1
ATOM 4997 C CA . ALA A 1 628 ? -11.043 9.507 0.520 1.00 98.81 628 ALA A CA 1
ATOM 4998 C C . ALA A 1 628 ? -12.277 9.092 -0.300 1.00 98.81 628 ALA A C 1
ATOM 5000 O O . ALA A 1 628 ? -12.273 8.033 -0.921 1.00 98.81 628 ALA A O 1
ATOM 5001 N N . LEU A 1 629 ? -13.295 9.958 -0.379 1.00 98.88 629 LEU A N 1
ATOM 5002 C CA . LEU A 1 629 ? -14.529 9.674 -1.120 1.00 98.88 629 LEU A CA 1
ATOM 5003 C C . LEU A 1 629 ? -14.297 9.532 -2.630 1.00 98.88 629 LEU A C 1
ATOM 5005 O O . LEU A 1 629 ? -14.750 8.562 -3.223 1.00 98.88 629 LEU A O 1
ATOM 5009 N N . GLU A 1 630 ? -13.555 10.452 -3.251 1.00 98.69 630 GLU A N 1
ATOM 5010 C CA . GLU A 1 630 ? -13.260 10.390 -4.689 1.00 98.69 630 GLU A CA 1
ATOM 5011 C C . GLU A 1 630 ? -12.391 9.162 -5.044 1.00 98.69 630 GLU A C 1
ATOM 5013 O O . GLU A 1 630 ? -12.536 8.602 -6.131 1.00 98.69 630 GLU A O 1
ATOM 5018 N N . THR A 1 631 ? -11.519 8.703 -4.135 1.00 98.88 631 THR A N 1
ATOM 5019 C CA . THR A 1 631 ? -10.726 7.470 -4.319 1.00 98.88 631 THR A CA 1
ATOM 5020 C C . THR A 1 631 ? -11.585 6.214 -4.148 1.00 98.88 631 THR A C 1
ATOM 5022 O O . THR A 1 631 ? -11.459 5.287 -4.947 1.00 98.88 631 THR A O 1
ATOM 5025 N N . ALA A 1 632 ? -12.499 6.188 -3.173 1.00 98.88 632 ALA A N 1
ATOM 5026 C CA . ALA A 1 632 ? -13.481 5.112 -3.027 1.00 98.88 632 ALA A CA 1
ATOM 5027 C C . ALA A 1 632 ? -14.387 5.004 -4.264 1.00 98.88 632 ALA A C 1
ATOM 5029 O O . ALA A 1 632 ? -14.533 3.925 -4.838 1.00 98.88 632 ALA A O 1
ATOM 5030 N N . ASP A 1 633 ? -14.916 6.138 -4.734 1.00 98.75 633 ASP A N 1
ATOM 5031 C CA . ASP A 1 633 ? -15.746 6.205 -5.938 1.00 98.75 633 ASP A CA 1
ATOM 5032 C C . ASP A 1 633 ? -14.955 5.777 -7.191 1.00 98.75 633 ASP A C 1
ATOM 5034 O O . ASP A 1 633 ? -15.518 5.148 -8.086 1.00 98.75 633 ASP A O 1
ATOM 5038 N N . PHE A 1 634 ? -13.652 6.084 -7.272 1.00 98.62 634 PHE A N 1
ATOM 5039 C CA . PHE A 1 634 ? -12.768 5.575 -8.328 1.00 98.62 634 PHE A CA 1
ATOM 5040 C C . PHE A 1 634 ? -12.655 4.045 -8.294 1.00 98.62 634 PHE A C 1
ATOM 5042 O O . PHE A 1 634 ? -12.841 3.415 -9.335 1.00 98.62 634 PHE A O 1
ATOM 5049 N N . MET A 1 635 ? -12.394 3.443 -7.127 1.00 98.75 635 MET A N 1
ATOM 5050 C CA . MET A 1 635 ? -12.282 1.983 -7.004 1.00 98.75 635 MET A CA 1
ATOM 5051 C C . MET A 1 635 ? -13.577 1.290 -7.440 1.00 98.75 635 MET A C 1
ATOM 5053 O O . MET A 1 635 ? -13.537 0.381 -8.266 1.00 98.75 635 MET A O 1
ATOM 5057 N N . VAL A 1 636 ? -14.730 1.767 -6.963 1.00 98.69 636 VAL A N 1
ATOM 5058 C CA . VAL A 1 636 ? -16.040 1.203 -7.328 1.00 98.69 636 VAL A CA 1
ATOM 5059 C C . VAL A 1 636 ? -16.337 1.365 -8.817 1.00 98.69 636 VAL A C 1
ATOM 5061 O O . VAL A 1 636 ? -16.790 0.420 -9.460 1.00 98.69 636 VAL A O 1
ATOM 5064 N N . ARG A 1 637 ? -16.063 2.541 -9.389 1.00 97.56 637 ARG A N 1
ATOM 5065 C CA . ARG A 1 637 ? -16.415 2.852 -10.780 1.00 97.56 637 ARG A CA 1
ATOM 5066 C C . ARG A 1 637 ? -15.496 2.195 -11.808 1.00 97.56 637 ARG A C 1
ATOM 5068 O O . ARG A 1 637 ? -15.989 1.707 -12.818 1.00 97.56 637 ARG A O 1
ATOM 5075 N N . GLU A 1 638 ? -14.183 2.243 -11.595 1.00 97.00 638 GLU A N 1
ATOM 5076 C CA . GLU A 1 638 ? -13.195 1.850 -12.611 1.00 97.00 638 GLU A CA 1
ATOM 5077 C C . GLU A 1 638 ? -12.682 0.419 -12.393 1.00 97.00 638 GLU A C 1
ATOM 5079 O O . GLU A 1 638 ? -12.451 -0.315 -13.358 1.00 97.00 638 GLU A O 1
ATOM 5084 N N . LEU A 1 639 ? -12.532 0.003 -11.129 1.00 98.12 639 LEU A N 1
ATOM 5085 C CA . LEU A 1 639 ? -11.985 -1.309 -10.772 1.00 98.12 639 LEU A CA 1
ATOM 5086 C C . LEU A 1 639 ? -13.071 -2.334 -10.423 1.00 98.12 639 LEU A C 1
ATOM 5088 O O . LEU A 1 639 ? -12.764 -3.516 -10.350 1.00 98.12 639 LEU A O 1
ATOM 5092 N N . GLY A 1 640 ? -14.333 -1.934 -10.253 1.00 98.00 640 GLY A N 1
ATOM 5093 C CA . GLY A 1 640 ? -15.433 -2.869 -10.010 1.00 98.00 640 GLY A CA 1
ATOM 5094 C C . GLY A 1 640 ? -15.554 -3.948 -11.099 1.00 98.00 640 GLY A C 1
ATOM 5095 O O . GLY A 1 640 ? -15.554 -3.662 -12.304 1.00 98.00 640 GLY A O 1
ATOM 5096 N N . THR A 1 641 ? -15.667 -5.202 -10.666 1.00 97.25 641 THR A N 1
ATOM 5097 C CA . THR A 1 641 ? -15.889 -6.380 -11.522 1.00 97.25 641 THR A CA 1
ATOM 5098 C C . THR A 1 641 ? -17.359 -6.798 -11.500 1.00 97.25 641 THR A C 1
ATOM 5100 O O . THR A 1 641 ? -18.110 -6.435 -10.593 1.00 97.25 641 THR A O 1
ATOM 5103 N N . ALA A 1 642 ? -17.797 -7.575 -12.494 1.00 95.69 642 ALA A N 1
ATOM 5104 C CA . ALA A 1 642 ? -19.178 -8.065 -12.541 1.00 95.69 642 ALA A CA 1
ATOM 5105 C C . ALA A 1 642 ? -19.464 -9.112 -11.445 1.00 95.69 642 ALA A C 1
ATOM 5107 O O . ALA A 1 642 ? -20.617 -9.359 -11.098 1.00 95.69 642 ALA A O 1
ATOM 5108 N N . GLU A 1 643 ? -18.410 -9.721 -10.906 1.00 96.06 643 GLU A N 1
ATOM 5109 C CA . GLU A 1 643 ? -18.423 -10.746 -9.869 1.00 96.06 643 GLU A CA 1
ATOM 5110 C C . GLU A 1 643 ? -18.600 -10.177 -8.453 1.00 96.06 643 GLU A C 1
ATOM 5112 O O . GLU A 1 643 ? -18.879 -10.947 -7.532 1.00 96.06 643 GLU A O 1
ATOM 5117 N N . GLY A 1 644 ? -18.455 -8.857 -8.285 1.00 96.00 644 GLY A N 1
ATOM 5118 C CA . GLY A 1 644 ? -18.611 -8.144 -7.011 1.00 96.00 644 GLY A CA 1
ATOM 5119 C C . GLY A 1 644 ? -17.301 -7.737 -6.328 1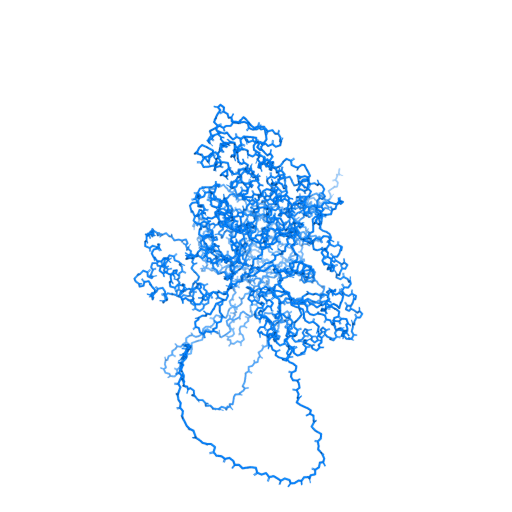.00 96.00 644 GLY A C 1
ATOM 5120 O O . GLY A 1 644 ? -17.348 -7.006 -5.346 1.00 96.00 644 GLY A O 1
ATOM 5121 N N . GLY A 1 645 ? -16.145 -8.169 -6.842 1.00 97.44 645 GLY A N 1
ATOM 5122 C CA . GLY A 1 645 ? -14.823 -7.749 -6.362 1.00 97.44 645 GLY A CA 1
ATOM 5123 C C . GLY A 1 645 ? -14.217 -6.623 -7.196 1.00 97.44 645 GLY A C 1
ATOM 5124 O O . GLY A 1 645 ? -14.883 -6.037 -8.054 1.00 97.44 645 GLY A O 1
ATOM 5125 N N . PHE A 1 646 ? -12.925 -6.381 -7.000 1.00 98.62 646 PHE A N 1
ATOM 5126 C CA . PHE A 1 646 ? -12.164 -5.340 -7.681 1.00 98.62 646 PHE A CA 1
ATOM 5127 C C . PHE A 1 646 ? -10.990 -5.912 -8.483 1.00 98.62 646 PHE A C 1
ATOM 5129 O O . PHE A 1 646 ? -10.229 -6.756 -7.999 1.00 98.62 646 PHE A O 1
ATOM 5136 N N . ALA A 1 647 ? -10.861 -5.407 -9.708 1.00 97.56 647 ALA A N 1
ATOM 5137 C CA . ALA A 1 647 ? -9.768 -5.612 -10.643 1.00 97.56 647 ALA A CA 1
ATOM 5138 C C . ALA A 1 647 ? -8.446 -5.082 -10.069 1.00 97.56 647 ALA A C 1
ATOM 5140 O O . ALA A 1 647 ? -8.433 -4.138 -9.274 1.00 97.56 647 ALA A O 1
ATOM 5141 N N . SER A 1 648 ? -7.331 -5.681 -10.480 1.00 95.62 648 SER A N 1
ATOM 5142 C CA . SER A 1 648 ? -6.023 -5.455 -9.868 1.00 95.62 648 SER A CA 1
ATOM 5143 C C . SER A 1 648 ? -5.426 -4.095 -10.244 1.00 95.62 648 SER A C 1
ATOM 5145 O O . SER A 1 648 ? -4.819 -3.441 -9.387 1.00 95.62 648 SER A O 1
ATOM 5147 N N . ALA A 1 649 ? -5.609 -3.652 -11.495 1.00 94.38 649 ALA A N 1
ATOM 5148 C CA . ALA A 1 649 ? -4.994 -2.427 -11.999 1.00 94.38 649 ALA A CA 1
ATOM 5149 C C . ALA A 1 649 ? -5.640 -1.843 -13.271 1.00 94.38 649 ALA A C 1
ATOM 5151 O O . ALA A 1 649 ? -6.332 -2.531 -14.027 1.00 94.38 649 ALA A O 1
ATOM 5152 N N . LEU A 1 650 ? -5.319 -0.572 -13.536 1.00 93.19 650 LEU A N 1
ATOM 5153 C CA . LEU A 1 650 ? -5.365 0.057 -14.859 1.00 93.19 650 LEU A CA 1
ATOM 5154 C C . LEU A 1 650 ? -3.941 0.267 -15.387 1.00 93.19 650 LEU A C 1
ATOM 5156 O O . LEU A 1 650 ? -3.062 0.702 -14.638 1.00 93.19 650 LEU A O 1
ATOM 5160 N N . ASP A 1 651 ? -3.749 0.002 -16.677 1.00 86.62 651 ASP A N 1
ATOM 5161 C CA . ASP A 1 651 ? -2.468 0.128 -17.373 1.00 86.62 651 ASP A CA 1
ATOM 5162 C C . ASP A 1 651 ? -1.979 1.589 -17.438 1.00 86.62 651 ASP A C 1
ATOM 5164 O O . ASP A 1 651 ? -2.771 2.538 -17.409 1.00 86.62 651 ASP A O 1
ATOM 5168 N N . ALA A 1 652 ? -0.662 1.779 -17.533 1.00 82.25 652 ALA A N 1
ATOM 5169 C CA . ALA A 1 652 ? -0.058 3.100 -17.711 1.00 82.25 652 ALA A CA 1
ATOM 5170 C C . ALA A 1 652 ? -0.216 3.614 -19.153 1.00 82.25 652 ALA A C 1
ATOM 5172 O O . ALA A 1 652 ? -0.345 4.826 -19.384 1.00 82.25 652 ALA A O 1
ATOM 5173 N N . ASP A 1 653 ? -0.232 2.684 -20.112 1.00 82.38 653 ASP A N 1
ATOM 5174 C CA . ASP A 1 653 ? -0.260 2.967 -21.541 1.00 82.38 653 ASP A CA 1
ATOM 5175 C C . ASP A 1 653 ? -1.694 2.924 -22.093 1.00 82.38 653 ASP A C 1
ATOM 5177 O O . ASP A 1 653 ? -2.536 2.103 -21.729 1.00 82.38 653 ASP A O 1
ATOM 5181 N N . SER A 1 654 ? -1.990 3.837 -23.017 1.00 85.50 654 SER A N 1
ATOM 5182 C CA . SER A 1 654 ? -3.270 3.894 -23.739 1.00 85.50 654 SER A CA 1
ATOM 5183 C C . SER A 1 654 ? -3.031 4.326 -25.182 1.00 85.50 654 SER A C 1
ATOM 5185 O O . SER A 1 654 ? -2.019 4.962 -25.481 1.00 85.50 654 SER A O 1
ATOM 5187 N N . ASP A 1 655 ? -3.932 3.954 -26.093 1.00 85.25 655 ASP A N 1
ATOM 5188 C CA . ASP A 1 655 ? -3.856 4.399 -27.488 1.00 85.25 655 ASP A CA 1
ATOM 5189 C C . ASP A 1 655 ? -3.994 5.931 -27.551 1.00 85.25 655 ASP A C 1
ATOM 5191 O O . ASP A 1 655 ? -4.956 6.508 -27.040 1.00 85.25 655 ASP A O 1
ATOM 5195 N N . ASP A 1 656 ? -3.035 6.603 -28.188 1.00 84.12 656 ASP A N 1
ATOM 5196 C CA . ASP A 1 656 ? -3.025 8.061 -28.353 1.00 84.12 656 ASP A CA 1
ATOM 5197 C C . ASP A 1 656 ? -3.978 8.580 -29.454 1.00 84.12 656 ASP A C 1
ATOM 5199 O O . ASP A 1 656 ? -3.955 9.762 -29.808 1.00 84.12 656 ASP A O 1
ATOM 5203 N N . GLY A 1 657 ? -4.819 7.701 -30.002 1.00 80.44 657 GLY A N 1
ATOM 5204 C CA . GLY A 1 657 ? -5.731 7.950 -31.115 1.00 80.44 657 GLY A CA 1
ATOM 5205 C C . GLY A 1 657 ? -5.100 7.699 -32.487 1.00 80.44 657 GLY A C 1
ATOM 5206 O O . GLY A 1 657 ? -5.793 7.809 -33.504 1.00 80.44 657 GLY A O 1
ATOM 5207 N N . SER A 1 658 ? -3.805 7.365 -32.545 1.00 82.00 658 SER A N 1
ATOM 5208 C CA . SER A 1 658 ? -3.100 6.993 -33.778 1.00 82.00 658 SER A CA 1
ATOM 5209 C C . SER A 1 658 ? -2.891 5.484 -33.945 1.00 82.00 658 SER A C 1
ATOM 5211 O O . SER A 1 658 ? -2.377 5.064 -34.987 1.00 82.00 658 SER A O 1
ATOM 5213 N N . GLY A 1 659 ? -3.306 4.668 -32.970 1.00 78.38 659 GLY A N 1
ATOM 5214 C CA . GLY A 1 659 ? -3.003 3.237 -32.908 1.00 78.38 659 GLY A CA 1
ATOM 5215 C C . GLY A 1 659 ? -1.698 2.922 -32.174 1.00 78.38 659 GLY A C 1
ATOM 5216 O O . GLY A 1 659 ? -1.248 1.778 -32.194 1.00 78.38 659 GLY A O 1
ATOM 5217 N N . ARG A 1 660 ? -1.051 3.928 -31.570 1.00 79.19 660 ARG A N 1
ATOM 5218 C CA . ARG A 1 660 ? 0.178 3.771 -30.787 1.00 79.19 660 ARG A CA 1
ATOM 5219 C C . ARG A 1 660 ? -0.158 3.865 -29.304 1.00 79.19 660 ARG A C 1
ATOM 5221 O O . ARG A 1 660 ? -0.747 4.851 -28.872 1.00 79.19 660 ARG A O 1
ATOM 5228 N N . HIS A 1 661 ? 0.280 2.876 -28.535 1.00 78.69 661 HIS A N 1
ATOM 5229 C CA . HIS A 1 661 ? 0.191 2.896 -27.079 1.00 78.69 661 HIS A CA 1
ATOM 5230 C C . HIS A 1 661 ? 1.281 3.807 -26.505 1.00 78.69 661 HIS A C 1
ATOM 5232 O O . HIS A 1 661 ? 2.462 3.637 -26.814 1.00 78.69 661 HIS A O 1
ATOM 5238 N N . VAL A 1 662 ? 0.867 4.820 -25.744 1.00 83.25 662 VAL A N 1
ATOM 5239 C CA . VAL A 1 662 ? 1.751 5.818 -25.132 1.00 83.25 662 VAL A CA 1
ATOM 5240 C C . VAL A 1 662 ? 1.345 6.027 -23.677 1.00 83.25 662 VAL A C 1
ATOM 5242 O O . VAL A 1 662 ? 0.159 6.187 -23.368 1.00 83.25 662 VAL A O 1
ATOM 5245 N N . GLU A 1 663 ? 2.340 6.071 -22.796 1.00 83.69 663 GLU A N 1
ATOM 5246 C CA . GLU A 1 663 ? 2.153 6.328 -21.371 1.00 83.69 663 GLU A CA 1
ATOM 5247 C C . GLU A 1 663 ? 1.420 7.660 -21.141 1.00 83.69 663 GLU A C 1
ATOM 5249 O O . GLU A 1 663 ? 1.774 8.710 -21.690 1.00 83.69 663 GLU A O 1
ATOM 5254 N N . GLY A 1 664 ? 0.355 7.619 -20.339 1.00 85.75 664 GLY A N 1
ATOM 5255 C CA . GLY A 1 664 ? -0.386 8.811 -19.927 1.00 85.75 664 GLY A CA 1
ATOM 5256 C C . GLY A 1 664 ? -1.279 9.460 -20.990 1.00 85.75 664 GLY A C 1
ATOM 5257 O O . GLY A 1 664 ? -1.924 10.463 -20.675 1.00 85.75 664 GLY A O 1
ATOM 5258 N N . ALA A 1 665 ? -1.381 8.915 -22.211 1.00 90.00 665 ALA A N 1
ATOM 5259 C CA . ALA A 1 665 ? -2.155 9.514 -23.311 1.00 90.00 665 ALA A CA 1
ATOM 5260 C C . ALA A 1 665 ? -3.626 9.802 -22.947 1.00 90.00 665 ALA A C 1
ATOM 5262 O O . ALA A 1 665 ? -4.169 10.854 -23.297 1.00 90.00 665 ALA A O 1
ATOM 5263 N N . TYR A 1 666 ? -4.249 8.917 -22.170 1.00 93.38 666 TYR A N 1
ATOM 5264 C CA . TYR A 1 666 ? -5.594 9.110 -21.636 1.00 93.38 666 TYR A CA 1
ATOM 5265 C C . TYR A 1 666 ? -5.706 10.316 -20.683 1.00 93.38 666 TYR A C 1
ATOM 5267 O O . TYR A 1 666 ? -6.714 11.025 -20.692 1.00 93.38 666 TYR A O 1
ATOM 5275 N N . TYR A 1 667 ? -4.672 10.597 -19.885 1.00 94.81 667 TYR A N 1
ATOM 5276 C CA . TYR A 1 667 ? -4.746 11.490 -18.723 1.00 94.81 667 TYR A CA 1
ATOM 5277 C C . TYR A 1 667 ? -4.262 12.925 -18.968 1.00 94.81 667 TYR A C 1
ATOM 5279 O O . TYR A 1 667 ? -4.744 13.844 -18.302 1.00 94.81 667 TYR A O 1
ATOM 5287 N N . VAL A 1 668 ? -3.323 13.135 -19.891 1.00 95.62 668 VAL A N 1
ATOM 5288 C CA . VAL A 1 668 ? -2.655 14.435 -20.085 1.00 95.62 668 VAL A CA 1
ATOM 5289 C C . VAL A 1 668 ? -3.392 15.363 -21.060 1.00 95.62 668 VAL A C 1
ATOM 5291 O O . VAL A 1 668 ? -4.209 14.926 -21.878 1.00 95.62 668 VAL A O 1
ATOM 5294 N N . TRP A 1 669 ? -3.118 16.668 -20.959 1.00 96.62 669 TRP A N 1
ATOM 5295 C CA . TRP A 1 669 ? -3.833 17.719 -21.696 1.00 96.62 669 TRP A CA 1
ATOM 5296 C C . TRP A 1 669 ? -2.904 18.792 -22.257 1.00 96.62 669 TRP A C 1
ATOM 5298 O O . TRP A 1 669 ? -1.906 19.145 -21.640 1.00 96.62 669 TRP A O 1
ATOM 5308 N N . THR A 1 670 ? -3.277 19.359 -23.400 1.00 96.31 670 THR A N 1
ATOM 5309 C CA . THR A 1 670 ? -2.650 20.552 -23.995 1.00 96.31 670 THR A CA 1
ATOM 5310 C C . THR A 1 670 ? -3.558 21.780 -23.849 1.00 96.31 670 THR A C 1
ATOM 5312 O O . THR A 1 670 ? -4.781 21.623 -23.720 1.00 96.31 670 THR A O 1
ATOM 5315 N N . PRO A 1 671 ? -3.014 23.012 -23.912 1.00 96.81 671 PRO A N 1
ATOM 5316 C CA . PRO A 1 671 ? -3.825 24.232 -23.957 1.00 96.81 671 PRO A CA 1
ATOM 5317 C C . PRO A 1 671 ? -4.863 24.238 -25.093 1.00 96.81 671 PRO A C 1
ATOM 5319 O O . PRO A 1 671 ? -5.968 24.759 -24.930 1.00 96.81 671 PRO A O 1
ATOM 5322 N N . GLU A 1 672 ? -4.531 23.656 -26.246 1.00 96.31 672 GLU A N 1
ATOM 5323 C CA . GLU A 1 672 ? -5.427 23.473 -27.391 1.00 96.31 672 GLU A CA 1
ATOM 5324 C C . GLU A 1 672 ? -6.629 22.601 -27.036 1.00 96.31 672 GLU A C 1
ATOM 5326 O O . GLU A 1 672 ? -7.765 23.023 -27.241 1.00 96.31 672 GLU A O 1
ATOM 5331 N N . GLN A 1 673 ? -6.396 21.425 -26.450 1.00 96.06 673 GLN A N 1
ATOM 5332 C CA . GLN A 1 673 ? -7.473 20.512 -26.056 1.00 96.06 673 GLN A CA 1
ATOM 5333 C C . GLN A 1 673 ? -8.388 21.136 -24.998 1.00 96.06 673 GLN A C 1
ATOM 5335 O O . GLN A 1 673 ? -9.603 20.940 -25.041 1.00 96.06 673 GLN A O 1
ATOM 5340 N N . LEU A 1 674 ? -7.836 21.931 -24.071 1.00 97.81 674 LEU A N 1
ATOM 5341 C CA . LEU A 1 674 ? -8.664 22.696 -23.138 1.00 97.81 674 LEU A CA 1
ATOM 5342 C C . LEU A 1 674 ? -9.564 23.692 -23.880 1.00 97.81 674 LEU A C 1
ATOM 5344 O O . LEU A 1 674 ? -10.750 23.766 -23.576 1.00 97.81 674 LEU A O 1
ATOM 5348 N N . ARG A 1 675 ? -9.041 24.426 -24.872 1.00 97.62 675 ARG A N 1
ATOM 5349 C CA . ARG A 1 675 ? -9.840 25.355 -25.696 1.00 97.62 675 ARG A CA 1
ATOM 5350 C C . ARG A 1 675 ? -10.935 24.646 -26.484 1.00 97.62 675 ARG A C 1
ATOM 5352 O O . ARG A 1 675 ? -12.044 25.167 -26.558 1.00 97.62 675 ARG A O 1
ATOM 5359 N N . GLU A 1 676 ? -10.643 23.475 -27.039 1.00 97.12 676 GLU A N 1
ATOM 5360 C CA . GLU A 1 676 ? -11.612 22.673 -27.792 1.00 97.12 676 GLU A CA 1
ATOM 5361 C C . GLU A 1 676 ? -12.778 22.192 -26.918 1.00 97.12 676 GLU A C 1
ATOM 5363 O O . GLU A 1 676 ? -13.929 22.270 -27.342 1.00 97.12 676 GLU A O 1
ATOM 5368 N N . VAL A 1 677 ? -12.498 21.739 -25.692 1.00 97.62 677 VAL A N 1
ATOM 5369 C CA . VAL A 1 677 ? -13.529 21.210 -24.780 1.00 97.62 677 VAL A CA 1
ATOM 5370 C C . VAL A 1 677 ? -14.274 22.318 -24.035 1.00 97.62 677 VAL A C 1
ATOM 5372 O O . VAL A 1 677 ? -15.484 22.226 -23.816 1.00 97.62 677 VAL A O 1
ATOM 5375 N N . LEU A 1 678 ? -13.559 23.357 -23.600 1.00 97.56 678 LEU A N 1
ATOM 5376 C CA . LEU A 1 678 ? -14.074 24.317 -22.624 1.00 97.56 678 LEU A CA 1
ATOM 5377 C C . LEU A 1 678 ? -14.448 25.677 -23.211 1.00 97.56 678 LEU A C 1
ATOM 5379 O O . LEU A 1 678 ? -15.205 26.404 -22.565 1.00 97.56 678 LEU A O 1
ATOM 5383 N N . GLY A 1 679 ? -13.942 26.028 -24.397 1.00 96.25 679 GLY A N 1
ATOM 5384 C CA . GLY A 1 679 ? -14.127 27.354 -24.983 1.00 96.25 679 GLY A CA 1
ATOM 5385 C C . GLY A 1 679 ? -13.578 28.453 -24.071 1.00 96.25 679 GLY A C 1
ATOM 5386 O O . GLY A 1 679 ? -12.397 28.447 -23.719 1.00 96.25 679 GLY A O 1
ATOM 5387 N N . ASP A 1 680 ? -14.446 29.380 -23.665 1.00 94.88 680 ASP A N 1
ATOM 5388 C CA . ASP A 1 680 ? -14.086 30.561 -22.868 1.00 94.88 680 ASP A CA 1
ATOM 5389 C C . ASP A 1 680 ? -13.547 30.222 -21.465 1.00 94.88 680 ASP A C 1
ATOM 5391 O O . ASP A 1 680 ? -12.796 31.012 -20.895 1.00 94.88 680 ASP A O 1
ATOM 5395 N N . ASP A 1 681 ? -13.858 29.038 -20.924 1.00 95.69 681 ASP A N 1
ATOM 5396 C CA . ASP A 1 681 ? -13.356 28.593 -19.614 1.00 95.69 681 ASP A CA 1
ATOM 5397 C C . ASP A 1 681 ? -11.942 27.984 -19.672 1.00 95.69 681 ASP A C 1
ATOM 5399 O O . ASP A 1 681 ? -11.355 27.660 -18.637 1.00 95.69 681 ASP A O 1
ATOM 5403 N N . ALA A 1 682 ? -11.356 27.820 -20.863 1.00 96.06 682 ALA A N 1
ATOM 5404 C CA . ALA A 1 682 ? -10.042 27.197 -21.014 1.00 96.06 682 ALA A CA 1
ATOM 5405 C C . ALA A 1 682 ? -8.901 27.931 -20.276 1.00 96.06 682 ALA A C 1
ATOM 5407 O O . ALA A 1 682 ? -8.091 27.245 -19.650 1.00 96.06 682 ALA A O 1
ATOM 5408 N N . PRO A 1 683 ? -8.813 29.281 -20.264 1.00 93.75 683 PRO A N 1
ATOM 5409 C CA . PRO A 1 683 ? -7.783 29.985 -19.497 1.00 93.75 683 PRO A CA 1
ATOM 5410 C C . PRO A 1 683 ? -7.904 29.756 -17.986 1.00 93.75 683 PRO A C 1
ATOM 5412 O O . PRO A 1 683 ? -6.890 29.582 -17.309 1.00 93.75 683 PRO A O 1
ATOM 5415 N N . LEU A 1 684 ? -9.138 29.705 -17.468 1.00 92.69 684 LEU A N 1
ATOM 5416 C CA . LEU A 1 684 ? -9.407 29.391 -16.064 1.00 92.69 684 LEU A CA 1
ATOM 5417 C C . LEU A 1 684 ? -8.933 27.972 -15.735 1.00 92.69 684 LEU A C 1
ATOM 5419 O O . LEU A 1 684 ? -8.221 27.774 -14.753 1.00 92.69 684 LEU A O 1
ATOM 5423 N N . ALA A 1 685 ? -9.285 26.995 -16.573 1.00 94.75 685 ALA A N 1
ATOM 5424 C CA . ALA A 1 685 ? -8.867 25.610 -16.397 1.00 94.75 685 ALA A CA 1
ATOM 5425 C C . ALA A 1 685 ? -7.343 25.448 -16.477 1.00 94.75 685 ALA A C 1
ATOM 5427 O O . ALA A 1 685 ? -6.763 24.744 -15.655 1.00 94.75 685 ALA A O 1
ATOM 5428 N N . ALA A 1 686 ? -6.686 26.130 -17.418 1.00 94.88 686 ALA A N 1
ATOM 5429 C CA . ALA A 1 686 ? -5.236 26.080 -17.568 1.00 94.88 686 ALA A CA 1
ATOM 5430 C C . ALA A 1 686 ? -4.518 26.619 -16.323 1.00 94.88 686 ALA A C 1
ATOM 5432 O O . ALA A 1 686 ? -3.589 25.986 -15.824 1.00 94.88 686 ALA A O 1
ATOM 5433 N N . GLN A 1 687 ? -4.992 27.740 -15.771 1.00 92.50 687 GLN A N 1
ATOM 5434 C CA . GLN A 1 687 ? -4.459 28.292 -14.527 1.00 92.50 687 GLN A CA 1
ATOM 5435 C C . GLN A 1 687 ? -4.734 27.375 -13.328 1.00 92.50 687 GLN A C 1
ATOM 5437 O O . GLN A 1 687 ? -3.838 27.147 -12.517 1.00 92.50 687 GLN A O 1
ATOM 5442 N N . HIS A 1 688 ? -5.962 26.861 -13.211 1.00 93.38 688 HIS A N 1
ATOM 5443 C CA . HIS A 1 688 ? -6.377 26.044 -12.074 1.00 93.38 688 HIS A CA 1
ATOM 5444 C C . HIS A 1 688 ? -5.663 24.690 -12.040 1.00 93.38 688 HIS A C 1
ATOM 5446 O O . HIS A 1 688 ? -5.218 24.270 -10.974 1.00 93.38 688 HIS A O 1
ATOM 5452 N N . PHE A 1 689 ? -5.520 24.038 -13.199 1.00 95.19 689 PHE A N 1
ATOM 5453 C CA . PHE A 1 689 ? -4.930 22.706 -13.305 1.00 95.19 689 PHE A CA 1
ATOM 5454 C C . PHE A 1 689 ? -3.436 22.686 -13.671 1.00 95.19 689 PHE A C 1
ATOM 5456 O O . PHE A 1 689 ? -2.843 21.615 -13.804 1.00 95.19 689 PHE A O 1
ATOM 5463 N N . GLY A 1 690 ? -2.811 23.854 -13.853 1.00 94.25 690 GLY A N 1
ATOM 5464 C CA . GLY A 1 690 ? -1.388 23.960 -14.184 1.00 94.25 690 GLY A CA 1
ATOM 5465 C C . GLY A 1 690 ? -1.026 23.473 -15.592 1.00 94.25 690 GLY A C 1
ATOM 5466 O O . GLY A 1 690 ? 0.027 22.860 -15.768 1.00 94.25 690 GLY A O 1
ATOM 5467 N N . VAL A 1 691 ? -1.880 23.738 -16.587 1.00 96.44 691 VAL A N 1
ATOM 5468 C CA . VAL A 1 691 ? -1.611 23.417 -18.000 1.00 96.44 691 VAL A CA 1
ATOM 5469 C C . VAL A 1 691 ? -0.876 24.577 -18.666 1.00 96.44 691 VAL A C 1
ATOM 5471 O O . VAL A 1 691 ? -1.333 25.719 -18.620 1.00 96.44 691 VAL A O 1
ATOM 5474 N N . THR A 1 692 ? 0.273 24.293 -19.281 1.00 94.31 692 THR A N 1
ATOM 5475 C CA . THR A 1 692 ? 1.171 25.302 -19.866 1.00 94.31 692 THR A CA 1
ATOM 5476 C C . THR A 1 692 ? 1.533 24.956 -21.309 1.00 94.31 692 THR A C 1
ATOM 5478 O O . THR A 1 692 ? 1.448 23.804 -21.714 1.00 94.31 692 THR A O 1
ATOM 5481 N N . GLU A 1 693 ? 1.978 25.950 -22.082 1.00 92.88 693 GLU A N 1
ATOM 5482 C CA . GLU A 1 693 ? 2.464 25.757 -23.464 1.00 92.88 693 GLU A CA 1
ATOM 5483 C C . GLU A 1 693 ? 3.742 24.899 -23.534 1.00 92.88 693 GLU A C 1
ATOM 5485 O O . GLU A 1 693 ? 3.978 24.204 -24.517 1.00 92.88 693 GLU A O 1
ATOM 5490 N N . GLU A 1 694 ? 4.590 24.954 -22.500 1.00 92.69 694 GLU A N 1
ATOM 5491 C CA . GLU A 1 694 ? 5.791 24.107 -22.410 1.00 92.69 694 GLU A CA 1
ATOM 5492 C C . GLU A 1 694 ? 5.437 22.650 -22.074 1.00 92.69 694 GLU A C 1
ATOM 5494 O O . GLU A 1 694 ? 6.180 21.739 -22.437 1.00 92.69 694 GLU A O 1
ATOM 5499 N N . GLY A 1 695 ? 4.291 22.430 -21.426 1.00 90.38 695 GLY A N 1
ATOM 5500 C CA . GLY A 1 695 ? 3.929 21.154 -20.835 1.00 90.38 695 GLY A CA 1
ATOM 5501 C C . GLY A 1 695 ? 4.654 20.894 -19.512 1.00 90.38 695 GLY A C 1
ATOM 5502 O O . GLY A 1 695 ? 5.719 21.438 -19.222 1.00 90.38 695 GLY A O 1
ATOM 5503 N N . THR A 1 696 ? 4.059 20.044 -18.681 1.00 90.06 696 THR A N 1
ATOM 5504 C CA . THR A 1 696 ? 4.749 19.410 -17.538 1.00 90.06 696 THR A CA 1
ATOM 5505 C C . THR A 1 696 ? 5.146 17.966 -17.842 1.00 90.06 696 THR A C 1
ATOM 5507 O O . THR A 1 696 ? 5.821 17.326 -17.042 1.00 90.06 696 THR A O 1
ATOM 5510 N N . PHE A 1 697 ? 4.750 17.476 -19.015 1.00 90.88 697 PHE A N 1
ATOM 5511 C CA . PHE A 1 697 ? 5.001 16.162 -19.578 1.00 90.88 697 PHE A CA 1
ATOM 5512 C C . PHE A 1 697 ? 5.451 16.301 -21.044 1.00 90.88 697 PHE A C 1
ATOM 5514 O O . PHE A 1 697 ? 5.596 17.406 -21.574 1.00 90.88 697 PHE A O 1
ATOM 5521 N N . GLU A 1 698 ? 5.728 15.177 -21.697 1.00 84.56 698 GLU A N 1
ATOM 5522 C CA . GLU A 1 698 ? 6.277 15.137 -23.049 1.00 84.56 698 GLU A CA 1
ATOM 5523 C C . GLU A 1 698 ? 5.375 15.822 -24.093 1.00 84.56 698 GLU A C 1
ATOM 5525 O O . GLU A 1 698 ? 4.156 15.918 -23.944 1.00 84.56 698 GLU A O 1
ATOM 5530 N N . GLU A 1 699 ? 5.992 16.298 -25.178 1.00 84.88 699 GLU A N 1
ATOM 5531 C CA . GLU A 1 699 ? 5.300 16.871 -26.346 1.00 84.88 699 GLU A CA 1
ATOM 5532 C C . GLU A 1 699 ? 4.358 18.057 -26.034 1.00 84.88 699 GLU A C 1
ATOM 5534 O O . GLU A 1 699 ? 3.349 18.248 -26.709 1.00 84.88 699 GLU A O 1
ATOM 5539 N N . GLY A 1 700 ? 4.686 18.877 -25.025 1.00 86.69 700 GLY A N 1
ATOM 5540 C CA . GLY A 1 700 ? 3.890 20.059 -24.653 1.00 86.69 700 GLY A CA 1
ATOM 5541 C C . GLY A 1 700 ? 2.603 19.727 -23.893 1.00 86.69 700 GLY A C 1
ATOM 5542 O O . GLY A 1 700 ? 1.732 20.580 -23.729 1.00 86.69 700 GLY A O 1
ATOM 5543 N N . ARG A 1 701 ? 2.454 18.479 -23.438 1.00 92.38 701 ARG A N 1
ATOM 5544 C CA . ARG A 1 701 ? 1.316 18.033 -22.632 1.00 92.38 701 ARG A CA 1
ATOM 5545 C C . ARG A 1 701 ? 1.568 18.334 -21.160 1.00 92.38 701 ARG A C 1
ATOM 5547 O O . ARG A 1 701 ? 2.700 18.316 -20.688 1.00 92.38 701 ARG A O 1
ATOM 5554 N N . SER A 1 702 ? 0.509 18.565 -20.403 1.00 96.50 702 SER A N 1
ATOM 5555 C CA . SER A 1 702 ? 0.560 18.747 -18.956 1.00 96.50 702 SER A CA 1
ATOM 5556 C C . SER A 1 702 ? -0.231 17.663 -18.243 1.00 96.50 702 SER A C 1
ATOM 5558 O O . SER A 1 702 ? -1.346 17.314 -18.640 1.00 96.50 702 SER A O 1
ATOM 5560 N N . VAL A 1 703 ? 0.342 17.172 -17.147 1.00 96.69 703 VAL A N 1
ATOM 5561 C CA . VAL A 1 703 ? -0.395 16.428 -16.124 1.00 96.69 703 VAL A CA 1
ATOM 5562 C C . VAL A 1 703 ? -1.183 17.436 -15.293 1.00 96.69 703 VAL A C 1
ATOM 5564 O O . VAL A 1 703 ? -0.617 18.440 -14.851 1.00 96.69 703 VAL A O 1
ATOM 5567 N N . LEU A 1 704 ? -2.482 17.190 -15.104 1.00 96.94 704 LEU A N 1
ATOM 5568 C CA . LEU A 1 704 ? -3.319 18.068 -14.291 1.00 96.94 704 LEU A CA 1
ATOM 5569 C C . LEU A 1 704 ? -2.902 17.961 -12.824 1.00 96.94 704 LEU A C 1
ATOM 5571 O O . LEU A 1 704 ? -2.790 16.870 -12.276 1.00 96.94 704 LEU A O 1
ATOM 5575 N N . GLN A 1 705 ? -2.704 19.107 -12.193 1.00 95.38 705 GLN A N 1
ATOM 5576 C CA . GLN A 1 705 ? -2.301 19.255 -10.795 1.00 95.38 705 GLN A CA 1
ATOM 5577 C C . GLN A 1 705 ? -3.067 20.431 -10.186 1.00 95.38 705 GLN A C 1
ATOM 5579 O O . GLN A 1 705 ? -3.763 21.141 -10.896 1.00 95.38 705 GLN A O 1
ATOM 5584 N N . LEU A 1 706 ? -2.934 20.687 -8.889 1.00 93.25 706 LEU A N 1
ATOM 5585 C CA . LEU A 1 706 ? -3.501 21.864 -8.227 1.00 93.25 706 LEU A CA 1
ATOM 5586 C C . LEU A 1 706 ? -2.366 22.744 -7.682 1.00 93.25 706 LEU A C 1
ATOM 5588 O O . LEU A 1 706 ? -2.026 22.646 -6.490 1.00 93.25 706 LEU A O 1
ATOM 5592 N N . PRO A 1 707 ? -1.769 23.624 -8.516 1.00 87.38 707 PRO A N 1
ATOM 5593 C CA . PRO A 1 707 ? -0.680 24.500 -8.100 1.00 87.38 707 PRO A CA 1
ATOM 5594 C C . PRO A 1 707 ? -1.063 25.331 -6.873 1.00 87.38 707 PRO A C 1
ATOM 5596 O O . PRO A 1 707 ? -2.231 25.670 -6.667 1.00 87.38 707 PRO A O 1
ATOM 5599 N N . GLN A 1 708 ? -0.085 25.670 -6.032 1.00 73.31 708 GLN A N 1
ATOM 5600 C CA . GLN A 1 708 ? -0.313 26.643 -4.962 1.00 73.31 708 GLN A CA 1
ATOM 5601 C C . GLN A 1 708 ? -0.481 28.027 -5.602 1.00 73.31 708 GLN A C 1
ATOM 5603 O O . GLN A 1 708 ? 0.492 28.630 -6.046 1.00 73.31 708 GLN A O 1
ATOM 5608 N N . GLY A 1 709 ? -1.726 28.494 -5.699 1.00 62.78 709 GLY A N 1
ATOM 5609 C CA . GLY A 1 709 ? -2.077 29.777 -6.296 1.00 62.78 709 GLY A CA 1
ATOM 5610 C C . GLY A 1 709 ? -2.999 30.590 -5.394 1.00 62.78 709 GLY A C 1
ATOM 5611 O O . GLY A 1 709 ? -3.909 30.052 -4.766 1.00 62.78 709 GLY A O 1
ATOM 5612 N N . GLU A 1 710 ? -2.758 31.897 -5.351 1.00 48.66 710 GLU A N 1
ATOM 5613 C CA . GLU A 1 710 ? -3.613 32.882 -4.693 1.00 48.66 710 GLU A CA 1
ATOM 5614 C C . GLU A 1 710 ? -4.703 33.317 -5.680 1.00 48.66 710 GLU A C 1
ATOM 5616 O O . GLU A 1 710 ? -4.521 34.225 -6.487 1.00 48.66 710 GLU A O 1
ATOM 5621 N N . GLY A 1 711 ? -5.836 32.621 -5.669 1.00 57.00 711 GLY A N 1
ATOM 5622 C CA . GLY A 1 711 ? -6.989 32.991 -6.478 1.00 57.00 711 GLY A CA 1
ATOM 5623 C C . GLY A 1 711 ? -8.258 32.388 -5.905 1.00 57.00 711 GLY A C 1
ATOM 5624 O O . GLY A 1 711 ? -8.351 31.173 -5.749 1.00 57.00 711 GLY A O 1
ATOM 5625 N N . VAL A 1 712 ? -9.238 33.235 -5.585 1.00 63.19 712 VAL A N 1
ATOM 5626 C CA . VAL A 1 712 ? -10.593 32.767 -5.284 1.00 63.19 712 VAL A CA 1
ATOM 5627 C C . VAL A 1 712 ? -11.197 32.315 -6.608 1.00 63.19 712 VAL A C 1
ATOM 5629 O O . VAL A 1 712 ? -11.511 33.143 -7.460 1.00 63.19 712 VAL A O 1
ATOM 5632 N N . VAL A 1 713 ? -11.289 31.003 -6.798 1.00 74.44 713 VAL A N 1
ATOM 5633 C CA . VAL A 1 713 ? -11.990 30.401 -7.933 1.00 74.44 713 VAL A CA 1
ATOM 5634 C C . VAL A 1 713 ? -13.429 30.104 -7.537 1.00 74.44 713 VAL A C 1
ATOM 5636 O O . VAL A 1 713 ? -13.696 29.682 -6.411 1.00 74.44 713 VAL A O 1
ATOM 5639 N N . ASP A 1 714 ? -14.357 30.338 -8.459 1.00 83.81 714 ASP A N 1
ATOM 5640 C CA . ASP A 1 714 ? -15.753 29.956 -8.278 1.00 83.81 714 ASP A CA 1
ATOM 5641 C C . ASP A 1 714 ? -15.861 28.422 -8.277 1.00 83.81 714 ASP A C 1
ATOM 5643 O O . ASP A 1 714 ? -15.517 27.754 -9.257 1.00 83.81 714 ASP A O 1
ATOM 5647 N N . ALA A 1 715 ? -16.310 27.859 -7.154 1.00 84.81 715 ALA A N 1
ATOM 5648 C CA . ALA A 1 715 ? -16.412 26.418 -6.964 1.00 84.81 715 ALA A CA 1
ATOM 5649 C C . ALA A 1 715 ? -17.411 25.763 -7.932 1.00 84.81 715 ALA A C 1
ATOM 5651 O O . ALA A 1 715 ? -17.152 24.656 -8.405 1.00 84.81 715 ALA A O 1
ATOM 5652 N N . GLU A 1 716 ? -18.516 26.438 -8.270 1.00 89.25 716 GLU A N 1
ATOM 5653 C CA . GLU A 1 716 ? -19.502 25.917 -9.224 1.00 89.25 716 GLU A CA 1
ATOM 5654 C C . GLU A 1 716 ? -18.921 25.898 -10.640 1.00 89.25 716 GLU A C 1
ATOM 5656 O O . GLU A 1 716 ? -19.074 24.919 -11.379 1.00 89.25 716 GLU A O 1
ATOM 5661 N N . GLN A 1 717 ? -18.179 26.948 -11.003 1.00 90.44 717 GLN A N 1
ATOM 5662 C CA . GLN A 1 717 ? -17.518 27.032 -12.303 1.00 90.44 717 GLN A CA 1
ATOM 5663 C C . GLN A 1 717 ? -16.429 25.960 -12.450 1.00 90.44 717 GLN A C 1
ATOM 5665 O O . GLN A 1 717 ? -16.386 25.269 -13.469 1.00 90.44 717 GLN A O 1
ATOM 5670 N N . ILE A 1 718 ? -15.586 25.760 -11.429 1.00 92.31 718 ILE A N 1
ATOM 5671 C CA . ILE A 1 718 ? -14.558 24.707 -11.442 1.00 92.31 718 ILE A CA 1
ATOM 5672 C C . ILE A 1 718 ? -15.185 23.310 -11.478 1.00 92.31 718 ILE A C 1
ATOM 5674 O O . ILE A 1 718 ? -14.704 22.457 -12.223 1.00 92.31 718 ILE A O 1
ATOM 5678 N N . ALA A 1 719 ? -16.282 23.073 -10.753 1.00 91.50 719 ALA A N 1
ATOM 5679 C CA . ALA A 1 719 ? -17.004 21.803 -10.826 1.00 91.50 719 ALA A CA 1
ATOM 5680 C C . ALA A 1 719 ? -17.527 21.525 -12.249 1.00 91.50 719 ALA A C 1
ATOM 5682 O O . ALA A 1 719 ? -17.345 20.423 -12.768 1.00 91.50 719 ALA A O 1
ATOM 5683 N N . SER A 1 720 ? -18.096 22.536 -12.916 1.00 94.81 720 SER A N 1
ATOM 5684 C CA . SER A 1 720 ? -18.537 22.448 -14.317 1.00 94.81 720 SER A CA 1
ATOM 5685 C C . SER A 1 720 ? -17.380 22.191 -15.292 1.00 94.81 720 SER A C 1
ATOM 5687 O O . SER A 1 720 ? -17.509 21.393 -16.225 1.00 94.81 720 SER A O 1
ATOM 5689 N N . VAL A 1 721 ? -16.231 22.845 -15.090 1.00 96.12 721 VAL A N 1
ATOM 5690 C CA . VAL A 1 721 ? -15.010 22.597 -15.874 1.00 96.12 721 VAL A CA 1
ATOM 5691 C C . VAL A 1 721 ? -14.537 21.155 -15.692 1.00 96.12 721 VAL A C 1
ATOM 5693 O O . VAL A 1 721 ? -14.310 20.466 -16.686 1.00 96.12 721 VAL A O 1
ATOM 5696 N N . ARG A 1 722 ? -14.422 20.686 -14.443 1.00 96.25 722 ARG A N 1
ATOM 5697 C CA . ARG A 1 722 ? -13.982 19.323 -14.120 1.00 96.25 722 ARG A CA 1
ATOM 5698 C C . ARG A 1 722 ? -14.882 18.281 -14.777 1.00 96.25 722 ARG A C 1
ATOM 5700 O O . ARG A 1 722 ? -14.369 17.375 -15.422 1.00 96.25 722 ARG A O 1
ATOM 5707 N N . GLU A 1 723 ? -16.199 18.449 -14.681 1.00 96.44 723 GLU A N 1
ATOM 5708 C CA . GLU A 1 723 ? -17.182 17.543 -15.287 1.00 96.44 723 GLU A CA 1
ATOM 5709 C C . GLU A 1 723 ? -17.059 17.491 -16.816 1.00 96.44 723 GLU A C 1
ATOM 5711 O O . GLU A 1 723 ? -17.042 16.412 -17.406 1.00 96.44 723 GLU A O 1
ATOM 5716 N N . ARG A 1 724 ? -16.930 18.645 -17.486 1.00 97.94 724 ARG A N 1
ATOM 5717 C CA . ARG A 1 724 ? -16.761 18.683 -18.949 1.00 97.94 724 ARG A CA 1
ATOM 5718 C C . ARG A 1 724 ? -15.452 18.043 -19.399 1.00 97.94 724 ARG A C 1
ATOM 5720 O O . ARG A 1 724 ? -15.460 17.307 -20.384 1.00 97.94 724 ARG A O 1
ATOM 5727 N N . LEU A 1 725 ? -14.352 18.288 -18.684 1.00 98.12 725 LEU A N 1
ATOM 5728 C CA . LEU A 1 725 ? -13.070 17.637 -18.967 1.00 98.12 725 LEU A CA 1
ATOM 5729 C C . LEU A 1 725 ? -13.134 16.130 -18.720 1.00 98.12 725 LEU A C 1
ATOM 5731 O O . LEU A 1 725 ? -12.621 15.367 -19.533 1.00 98.12 725 LEU A O 1
ATOM 5735 N N . PHE A 1 726 ? -13.781 15.696 -17.636 1.00 97.25 726 PHE A N 1
ATOM 5736 C CA . PHE A 1 726 ? -13.948 14.280 -17.329 1.00 97.25 726 PHE A CA 1
ATOM 5737 C C . PHE A 1 726 ? -14.759 13.569 -18.419 1.00 97.25 726 PHE A C 1
ATOM 5739 O O . PHE A 1 726 ? -14.287 12.573 -18.958 1.00 97.25 726 PHE A O 1
ATOM 5746 N N . ARG A 1 727 ? -15.901 14.132 -18.843 1.00 96.88 727 ARG A N 1
ATOM 5747 C CA . ARG A 1 727 ? -16.692 13.596 -19.967 1.00 96.88 727 ARG A CA 1
ATOM 5748 C C . ARG A 1 727 ? -15.891 13.523 -21.260 1.00 96.88 727 ARG A C 1
ATOM 5750 O O . ARG A 1 727 ? -15.861 12.481 -21.898 1.00 96.88 727 ARG A O 1
ATOM 5757 N N . ALA A 1 728 ? -15.195 14.601 -21.619 1.00 97.25 728 ALA A N 1
ATOM 5758 C CA . ALA A 1 728 ? -14.362 14.614 -22.819 1.00 97.25 728 ALA A CA 1
ATOM 5759 C C . ALA A 1 728 ? -13.201 13.605 -22.749 1.00 97.25 728 ALA A C 1
ATOM 5761 O O . ALA A 1 728 ? -12.742 13.120 -23.781 1.00 97.25 728 ALA A O 1
ATOM 5762 N N . ARG A 1 729 ? -12.711 13.275 -21.546 1.00 96.19 729 ARG A N 1
ATOM 5763 C CA . ARG A 1 729 ? -11.709 12.221 -21.354 1.00 96.19 729 ARG A CA 1
ATOM 5764 C C . ARG A 1 729 ? -12.284 10.830 -21.606 1.00 96.19 729 ARG A C 1
ATOM 5766 O O . ARG A 1 729 ? -11.584 10.013 -22.187 1.00 96.19 729 ARG A O 1
ATOM 5773 N N . GLN A 1 730 ? -13.530 10.573 -21.211 1.00 94.56 730 GLN A N 1
ATOM 5774 C CA . GLN A 1 730 ? -14.174 9.263 -21.386 1.00 94.56 730 GLN A CA 1
ATOM 5775 C C . GLN A 1 730 ? -14.363 8.866 -22.859 1.00 94.56 730 GLN A C 1
ATOM 5777 O O . GLN A 1 730 ? -14.464 7.680 -23.154 1.00 94.56 730 GLN A O 1
ATOM 5782 N N . ASP A 1 731 ? -14.353 9.831 -23.782 1.00 93.50 731 ASP A N 1
ATOM 5783 C CA . ASP A 1 731 ? -14.397 9.569 -25.227 1.00 93.50 731 ASP A CA 1
ATOM 5784 C C . ASP A 1 731 ? -13.025 9.169 -25.819 1.00 93.50 731 ASP A C 1
ATOM 5786 O O . ASP A 1 731 ? -12.931 8.818 -26.999 1.00 93.50 731 ASP A O 1
ATOM 5790 N N . ARG A 1 732 ? -11.941 9.232 -25.031 1.00 93.38 732 ARG A N 1
ATOM 5791 C CA . ARG A 1 732 ? -10.595 8.799 -25.442 1.00 93.38 732 ARG A CA 1
ATOM 5792 C C . ARG A 1 732 ? -10.443 7.282 -25.271 1.00 93.38 732 ARG A C 1
ATOM 5794 O O . ARG A 1 732 ? -11.104 6.707 -24.407 1.00 93.38 732 ARG A O 1
ATOM 5801 N N . PRO A 1 733 ? -9.535 6.626 -26.019 1.00 92.69 733 PRO A N 1
ATOM 5802 C CA . PRO A 1 733 ? -9.176 5.240 -25.741 1.00 92.69 733 PRO A CA 1
ATOM 5803 C C . PRO A 1 733 ? -8.704 5.081 -24.290 1.00 92.69 733 PRO A C 1
ATOM 5805 O O . PRO A 1 733 ? -7.713 5.686 -23.880 1.00 92.69 733 PRO A O 1
ATOM 5808 N N . ALA A 1 734 ? -9.449 4.307 -23.504 1.00 91.38 734 ALA A N 1
ATOM 5809 C CA . ALA A 1 734 ? -9.143 4.081 -22.099 1.00 91.38 734 ALA A CA 1
ATOM 5810 C C . ALA A 1 734 ? -7.924 3.150 -21.937 1.00 91.38 734 ALA A C 1
ATOM 5812 O O . ALA A 1 734 ? -7.668 2.324 -22.821 1.00 91.38 734 ALA A O 1
ATOM 5813 N N . PRO A 1 735 ? -7.184 3.249 -20.819 1.00 91.44 735 PRO A N 1
ATOM 5814 C CA . PRO A 1 735 ? -6.156 2.275 -20.483 1.00 91.44 735 PRO A CA 1
ATOM 5815 C C . PRO A 1 735 ? -6.740 0.867 -20.342 1.00 91.44 735 PRO A C 1
ATOM 5817 O O . PRO A 1 735 ? -7.907 0.698 -19.977 1.00 91.44 735 PRO A O 1
ATOM 5820 N N . GLY A 1 736 ? -5.917 -0.146 -20.616 1.00 89.50 736 GLY A N 1
ATOM 5821 C CA . GLY A 1 736 ? -6.293 -1.536 -20.372 1.00 89.50 736 GLY A CA 1
ATOM 5822 C C . GLY A 1 736 ? -6.569 -1.780 -18.886 1.00 89.50 736 GLY A C 1
ATOM 5823 O O . GLY A 1 736 ? -5.935 -1.173 -18.026 1.00 89.50 736 GLY A O 1
ATOM 5824 N N . ARG A 1 737 ? -7.510 -2.674 -18.577 1.00 91.50 737 ARG A N 1
ATOM 5825 C CA . ARG A 1 737 ? -7.810 -3.096 -17.204 1.00 91.50 737 ARG A CA 1
ATOM 5826 C C . ARG A 1 737 ? -7.326 -4.527 -16.993 1.00 91.50 737 ARG A C 1
ATOM 5828 O O . ARG A 1 737 ? -7.638 -5.402 -17.800 1.00 91.50 737 ARG A O 1
ATOM 5835 N N . ASP A 1 738 ? -6.565 -4.763 -15.927 1.00 90.38 738 ASP A N 1
ATOM 5836 C CA . ASP A 1 738 ? -6.251 -6.118 -15.470 1.00 90.38 738 ASP A CA 1
ATOM 5837 C C . ASP A 1 738 ? -7.382 -6.586 -14.546 1.00 90.38 738 ASP A C 1
ATOM 5839 O O . ASP A 1 738 ? -7.429 -6.254 -13.364 1.00 90.38 738 ASP A O 1
ATOM 5843 N N . ASP A 1 739 ? -8.325 -7.336 -15.120 1.00 90.19 739 ASP A N 1
ATOM 5844 C CA . ASP A 1 739 ? -9.544 -7.825 -14.458 1.00 90.19 739 ASP A CA 1
ATOM 5845 C C . ASP A 1 739 ? -9.295 -8.921 -13.403 1.00 90.19 739 ASP A C 1
ATOM 5847 O O . ASP A 1 739 ? -10.240 -9.523 -12.889 1.00 90.19 739 ASP A O 1
ATOM 5851 N N . LYS A 1 740 ? -8.035 -9.230 -13.082 1.00 93.94 740 LYS A N 1
ATOM 5852 C CA . LYS A 1 740 ? -7.690 -10.206 -12.048 1.00 93.94 740 LYS A CA 1
ATOM 5853 C C . LYS A 1 740 ? -8.085 -9.681 -10.668 1.00 93.94 740 LYS A C 1
ATOM 5855 O O . LYS A 1 740 ? -7.671 -8.605 -10.253 1.00 93.94 740 LYS A O 1
ATOM 5860 N N . VAL A 1 741 ? -8.831 -10.479 -9.916 1.00 97.62 741 VAL A N 1
ATOM 5861 C CA . VAL A 1 741 ? -9.136 -10.229 -8.504 1.00 97.62 741 VAL A CA 1
ATOM 5862 C C . VAL A 1 741 ? -8.034 -10.881 -7.677 1.00 97.62 741 VAL A C 1
ATOM 5864 O O . VAL A 1 741 ? -7.895 -12.102 -7.701 1.00 97.62 741 VAL A O 1
ATOM 5867 N N . VAL A 1 742 ? -7.232 -10.083 -6.968 1.00 98.19 742 VAL A N 1
ATOM 5868 C CA . VAL A 1 742 ? -6.194 -10.564 -6.034 1.00 98.19 742 VAL A CA 1
ATOM 5869 C C . VAL A 1 742 ? -6.748 -10.515 -4.610 1.00 98.19 742 VAL A C 1
ATOM 5871 O O . VAL A 1 742 ? -7.280 -9.477 -4.205 1.00 98.19 742 VAL A O 1
ATOM 5874 N N . ALA A 1 743 ? -6.641 -11.622 -3.869 1.00 98.56 743 ALA A N 1
ATOM 5875 C CA . ALA A 1 743 ? -7.265 -11.787 -2.557 1.00 98.56 743 ALA A CA 1
ATOM 5876 C C . ALA A 1 743 ? -6.792 -10.735 -1.543 1.00 98.56 743 ALA A C 1
ATOM 5878 O O . ALA A 1 743 ? -7.634 -10.000 -1.026 1.00 98.56 743 ALA A O 1
ATOM 5879 N N . SER A 1 744 ? -5.476 -10.593 -1.322 1.00 98.44 744 SER A N 1
ATOM 5880 C CA . SER A 1 744 ? -4.934 -9.580 -0.398 1.00 98.44 744 SER A CA 1
ATOM 5881 C C . SER A 1 744 ? -5.414 -8.163 -0.723 1.00 98.44 744 SER A C 1
ATOM 5883 O O . SER A 1 744 ? -5.913 -7.445 0.142 1.00 98.44 744 SER A O 1
ATOM 5885 N N . TRP A 1 745 ? -5.361 -7.768 -1.996 1.00 98.62 745 TRP A N 1
ATOM 5886 C CA . TRP A 1 745 ? -5.708 -6.405 -2.418 1.00 98.62 745 TRP A CA 1
ATOM 5887 C C . TRP A 1 745 ? -7.200 -6.109 -2.268 1.00 98.62 745 TRP A C 1
ATOM 5889 O O . TRP A 1 745 ? -7.579 -4.989 -1.928 1.00 98.62 745 TRP A O 1
ATOM 5899 N N . ASN A 1 746 ? -8.048 -7.116 -2.483 1.00 98.81 746 ASN A N 1
ATOM 5900 C CA . ASN A 1 746 ? -9.475 -7.003 -2.210 1.00 98.81 746 ASN A CA 1
ATOM 5901 C C . ASN A 1 746 ? -9.756 -6.972 -0.702 1.00 98.81 746 ASN A C 1
ATOM 5903 O O . ASN A 1 746 ? -10.627 -6.216 -0.293 1.00 98.81 746 ASN A O 1
ATOM 5907 N N . GLY A 1 747 ? -8.991 -7.686 0.130 1.00 98.88 747 GLY A N 1
ATOM 5908 C CA . GLY A 1 747 ? -9.045 -7.551 1.591 1.00 98.88 747 GLY A CA 1
ATOM 5909 C C . GLY A 1 747 ? -8.773 -6.116 2.063 1.00 98.88 747 GLY A C 1
ATOM 5910 O O . GLY A 1 747 ? -9.568 -5.541 2.810 1.00 98.88 747 GLY A O 1
ATOM 5911 N N . LEU A 1 748 ? -7.724 -5.482 1.525 1.00 98.94 748 LEU A N 1
ATOM 5912 C CA . LEU A 1 748 ? -7.427 -4.063 1.769 1.00 98.94 748 LEU A CA 1
ATOM 5913 C C . LEU A 1 748 ? -8.564 -3.141 1.295 1.00 98.94 748 LEU A C 1
ATOM 5915 O O . LEU A 1 748 ? -8.919 -2.189 1.994 1.00 98.94 748 LEU A O 1
ATOM 5919 N N . ALA A 1 749 ? -9.150 -3.417 0.124 1.00 98.94 749 ALA A N 1
ATOM 5920 C CA . ALA A 1 749 ? -10.271 -2.646 -0.413 1.00 98.94 749 ALA A CA 1
ATOM 5921 C C . ALA A 1 749 ? -11.539 -2.787 0.446 1.00 98.94 749 ALA A C 1
ATOM 5923 O O . ALA A 1 749 ? -12.208 -1.786 0.695 1.00 98.94 749 ALA A O 1
ATOM 5924 N N . VAL A 1 750 ? -11.835 -3.990 0.954 1.00 98.94 750 VAL A N 1
ATOM 5925 C CA . VAL A 1 750 ? -12.942 -4.242 1.890 1.00 98.94 750 VAL A CA 1
ATOM 5926 C C . VAL A 1 750 ? -12.774 -3.387 3.144 1.00 98.94 750 VAL A C 1
ATOM 5928 O O . VAL A 1 750 ? -13.699 -2.655 3.494 1.00 98.94 750 VAL A O 1
ATOM 5931 N N . ALA A 1 751 ? -11.591 -3.398 3.773 1.00 98.88 751 ALA A N 1
ATOM 5932 C CA . ALA A 1 751 ? -11.325 -2.564 4.948 1.00 98.88 751 ALA A CA 1
ATOM 5933 C C . ALA A 1 751 ? -11.518 -1.069 4.644 1.00 98.88 751 ALA A C 1
ATOM 5935 O O . ALA A 1 751 ? -12.218 -0.361 5.370 1.00 98.88 751 ALA A O 1
ATOM 5936 N N . ALA A 1 752 ? -10.929 -0.593 3.542 1.00 98.88 752 ALA A N 1
ATOM 5937 C CA . ALA A 1 752 ? -10.988 0.810 3.151 1.00 98.88 752 ALA A CA 1
ATOM 5938 C C . ALA A 1 752 ? -12.421 1.285 2.866 1.00 98.88 752 ALA A C 1
ATOM 5940 O O . ALA A 1 752 ? -12.812 2.358 3.328 1.00 98.88 752 ALA A O 1
ATOM 5941 N N . LEU A 1 753 ? -13.205 0.503 2.119 1.00 98.94 753 LEU A N 1
ATOM 5942 C CA . LEU A 1 753 ? -14.572 0.848 1.730 1.00 98.94 753 LEU A CA 1
ATOM 5943 C C . LEU A 1 753 ? -15.557 0.731 2.894 1.00 98.94 753 LEU A C 1
ATOM 5945 O O . LEU A 1 753 ? -16.409 1.609 3.033 1.00 98.94 753 LEU A O 1
ATOM 5949 N N . ALA A 1 754 ? -15.415 -0.281 3.757 1.00 98.88 754 ALA A N 1
ATOM 5950 C CA . ALA A 1 754 ? -16.252 -0.429 4.944 1.00 98.88 754 ALA A CA 1
ATOM 5951 C C . ALA A 1 754 ? -16.099 0.783 5.878 1.00 98.88 754 ALA A C 1
ATOM 5953 O O . ALA A 1 754 ? -17.086 1.430 6.231 1.00 98.88 754 ALA A O 1
ATOM 5954 N N . GLU A 1 755 ? -14.860 1.147 6.223 1.00 98.62 755 GLU A N 1
ATOM 5955 C CA . GLU A 1 755 ? -14.587 2.290 7.100 1.00 98.62 755 GLU A CA 1
ATOM 5956 C C . GLU A 1 755 ? -14.971 3.623 6.448 1.00 98.62 755 GLU A C 1
ATOM 5958 O O . GLU A 1 755 ? -15.658 4.438 7.062 1.00 98.62 755 GLU A O 1
ATOM 5963 N N . THR A 1 756 ? -14.588 3.844 5.186 1.00 98.81 756 THR A N 1
ATOM 5964 C CA . THR A 1 756 ? -14.931 5.077 4.454 1.00 98.81 756 THR A CA 1
ATOM 5965 C C . THR A 1 756 ? -16.449 5.233 4.333 1.00 98.81 756 THR A C 1
ATOM 5967 O O . THR A 1 756 ? -16.982 6.321 4.561 1.00 98.81 756 THR A O 1
ATOM 5970 N N . GLY A 1 757 ? -17.159 4.142 4.034 1.00 98.69 757 GLY A N 1
ATOM 5971 C CA . GLY A 1 757 ? -18.616 4.096 3.995 1.00 98.69 757 GLY A CA 1
ATOM 5972 C C . GLY A 1 757 ? -19.246 4.481 5.331 1.00 98.69 757 GLY A C 1
ATOM 5973 O O . GLY A 1 757 ? -20.106 5.363 5.380 1.00 98.69 757 GLY A O 1
ATOM 5974 N N . ALA A 1 758 ? -18.766 3.891 6.427 1.00 98.00 758 ALA A N 1
ATOM 5975 C CA . ALA A 1 758 ? -19.270 4.166 7.768 1.00 98.00 758 ALA A CA 1
ATOM 5976 C C . ALA A 1 758 ? -18.968 5.596 8.251 1.00 98.00 758 ALA A C 1
ATOM 5978 O O . ALA A 1 758 ? -19.833 6.261 8.822 1.00 98.00 758 ALA A O 1
ATOM 5979 N N . TYR A 1 759 ? -17.757 6.109 8.018 1.00 97.94 759 TYR A N 1
ATOM 5980 C CA . TYR A 1 759 ? -17.349 7.431 8.507 1.00 97.94 759 TYR A CA 1
ATOM 5981 C C . TYR A 1 759 ? -18.118 8.569 7.833 1.00 97.94 759 TYR A C 1
ATOM 5983 O O . TYR A 1 759 ? -18.440 9.572 8.483 1.00 97.94 759 TYR A O 1
ATOM 5991 N N . PHE A 1 760 ? -18.427 8.407 6.544 1.00 98.25 760 PHE A N 1
ATOM 5992 C CA . PHE A 1 760 ? -19.038 9.439 5.708 1.00 98.25 760 PHE A CA 1
ATOM 5993 C C . PHE A 1 760 ? -20.514 9.196 5.373 1.00 98.25 760 PHE A C 1
ATOM 5995 O O . PHE A 1 760 ? -21.045 9.905 4.517 1.00 98.25 760 PHE A O 1
ATOM 6002 N N . ASP A 1 761 ? -21.165 8.238 6.041 1.00 96.25 761 ASP A N 1
ATOM 6003 C CA . ASP A 1 761 ? -22.580 7.887 5.849 1.00 96.25 761 ASP A CA 1
ATOM 6004 C C . ASP A 1 761 ? -22.906 7.522 4.381 1.00 96.25 761 ASP A C 1
ATOM 6006 O O . ASP A 1 761 ? -23.878 7.997 3.788 1.00 96.25 761 ASP A O 1
ATOM 6010 N N . ARG A 1 762 ? -22.055 6.679 3.781 1.00 98.25 762 ARG A N 1
ATOM 6011 C CA . ARG A 1 762 ? -22.144 6.163 2.404 1.00 98.25 762 ARG A CA 1
ATOM 6012 C C . ARG A 1 762 ? -22.408 4.647 2.414 1.00 98.25 762 ARG A C 1
ATOM 6014 O O . ARG A 1 762 ? -21.461 3.866 2.289 1.00 98.25 762 ARG A O 1
ATOM 6021 N N . PRO A 1 763 ? -23.673 4.208 2.582 1.00 97.75 763 PRO A N 1
ATOM 6022 C CA . PRO A 1 763 ? -24.011 2.785 2.685 1.00 97.75 763 PRO A CA 1
ATOM 6023 C C . PRO A 1 763 ? -23.662 1.996 1.419 1.00 97.75 763 PRO A C 1
ATOM 6025 O O . PRO A 1 763 ? -23.303 0.831 1.514 1.00 97.75 763 PRO A O 1
ATOM 6028 N N . ASP A 1 764 ? -23.666 2.638 0.253 1.00 98.69 764 ASP A N 1
ATOM 6029 C CA . ASP A 1 764 ? -23.276 2.029 -1.019 1.00 98.69 764 ASP A CA 1
ATOM 6030 C C . ASP A 1 764 ? -21.807 1.562 -1.040 1.00 98.69 764 ASP A C 1
ATOM 6032 O O . ASP A 1 764 ? -21.484 0.562 -1.679 1.00 98.69 764 ASP A O 1
ATOM 6036 N N . LEU A 1 765 ? -20.915 2.232 -0.298 1.00 98.88 765 LEU A N 1
ATOM 6037 C CA . LEU A 1 765 ? -19.524 1.788 -0.150 1.00 98.88 765 LEU A CA 1
ATOM 6038 C C . LEU A 1 765 ? -19.416 0.579 0.789 1.00 98.88 765 LEU A C 1
ATOM 6040 O O . LEU A 1 765 ? -18.616 -0.320 0.537 1.00 98.88 765 LEU A O 1
ATOM 6044 N N . VAL A 1 766 ? -20.244 0.524 1.839 1.00 98.81 766 VAL A N 1
ATOM 6045 C CA . VAL A 1 766 ? -20.329 -0.649 2.726 1.00 98.81 766 VAL A CA 1
ATOM 6046 C C . VAL A 1 766 ? -20.895 -1.846 1.960 1.00 98.81 766 VAL A C 1
ATOM 6048 O O . VAL A 1 766 ? -20.344 -2.937 2.047 1.00 98.81 766 VAL A O 1
ATOM 6051 N N . GLU A 1 767 ? -21.927 -1.645 1.139 1.00 98.75 767 GLU A N 1
ATOM 6052 C CA . GLU A 1 767 ? -22.484 -2.678 0.255 1.00 98.75 767 GLU A CA 1
ATOM 6053 C C . GLU A 1 767 ? -21.438 -3.205 -0.741 1.00 98.75 767 GLU A C 1
ATOM 6055 O O . GLU A 1 767 ? -21.334 -4.416 -0.940 1.00 98.75 767 GLU A O 1
ATOM 6060 N N . ALA A 1 768 ? -20.614 -2.325 -1.321 1.00 98.88 768 ALA A N 1
ATOM 6061 C CA . ALA A 1 768 ? -19.505 -2.732 -2.184 1.00 98.88 768 ALA A CA 1
ATOM 6062 C C . ALA A 1 768 ? -18.439 -3.546 -1.423 1.00 98.88 768 ALA A C 1
ATOM 6064 O O . ALA A 1 768 ? -17.924 -4.531 -1.954 1.00 98.88 768 ALA A O 1
ATOM 6065 N N . ALA A 1 769 ? -18.139 -3.182 -0.171 1.00 98.88 769 ALA A N 1
ATOM 6066 C CA . ALA A 1 769 ? -17.245 -3.955 0.692 1.00 98.88 769 ALA A CA 1
ATOM 6067 C C . ALA A 1 769 ? -17.817 -5.351 1.001 1.00 98.88 769 ALA A C 1
ATOM 6069 O O . ALA A 1 769 ? -17.101 -6.344 0.886 1.00 98.88 769 ALA A O 1
ATOM 6070 N N . VAL A 1 770 ? -19.112 -5.445 1.321 1.00 98.88 770 VAL A N 1
ATOM 6071 C CA . VAL A 1 770 ? -19.808 -6.724 1.547 1.00 98.88 770 VAL A CA 1
ATOM 6072 C C . VAL A 1 770 ? -19.784 -7.596 0.290 1.00 98.88 770 VAL A C 1
ATOM 6074 O O . VAL A 1 770 ? -19.496 -8.785 0.382 1.00 98.88 770 VAL A O 1
ATOM 6077 N N . ALA A 1 771 ? -20.037 -7.026 -0.892 1.00 98.81 771 ALA A N 1
ATOM 6078 C CA . ALA A 1 771 ? -20.014 -7.772 -2.152 1.00 98.81 771 ALA A CA 1
ATOM 6079 C C . ALA A 1 771 ? -18.623 -8.353 -2.464 1.00 98.81 771 ALA A C 1
ATOM 6081 O O . ALA A 1 771 ? -18.510 -9.513 -2.869 1.00 98.81 771 ALA A O 1
ATOM 6082 N N . ALA A 1 772 ? -17.561 -7.577 -2.228 1.00 98.88 772 ALA A N 1
ATOM 6083 C CA . ALA A 1 772 ? -16.194 -8.053 -2.400 1.00 98.88 772 ALA A CA 1
ATOM 6084 C C . ALA A 1 772 ? -15.835 -9.132 -1.365 1.00 98.88 772 ALA A C 1
ATOM 6086 O O . ALA A 1 772 ? -15.227 -10.144 -1.719 1.00 98.88 772 ALA A O 1
ATOM 6087 N N . ALA A 1 773 ? -16.259 -8.967 -0.109 1.00 98.81 773 ALA A N 1
ATOM 6088 C CA . ALA A 1 773 ? -16.067 -9.964 0.940 1.00 98.81 773 ALA A CA 1
ATOM 6089 C C . ALA A 1 773 ? -16.806 -11.284 0.637 1.00 98.81 773 ALA A C 1
ATOM 6091 O O . ALA A 1 773 ? -16.206 -12.354 0.756 1.00 98.81 773 ALA A O 1
ATOM 6092 N N . ASP A 1 774 ? -18.057 -11.224 0.159 1.00 98.44 774 ASP A N 1
ATOM 6093 C CA . ASP A 1 774 ? -18.808 -12.400 -0.315 1.00 98.44 774 ASP A CA 1
ATOM 6094 C C . ASP A 1 774 ? -18.067 -13.116 -1.445 1.00 98.44 774 ASP A C 1
ATOM 6096 O O . ASP A 1 774 ? -17.934 -14.339 -1.415 1.00 98.44 774 ASP A O 1
ATOM 6100 N N . LEU A 1 775 ? -17.539 -12.376 -2.427 1.00 98.56 775 LEU A N 1
ATOM 6101 C CA . LEU A 1 775 ? -16.777 -12.980 -3.518 1.00 98.56 775 LEU A CA 1
ATOM 6102 C C . LEU A 1 775 ? -15.545 -13.731 -2.997 1.00 98.56 775 LEU A C 1
ATOM 6104 O O . LEU A 1 775 ? -15.283 -14.850 -3.447 1.00 98.56 775 LEU A O 1
ATOM 6108 N N . LEU A 1 776 ? -14.803 -13.150 -2.050 1.00 98.62 776 LEU A N 1
ATOM 6109 C CA . LEU A 1 776 ? -13.638 -13.801 -1.449 1.00 98.62 776 LEU A CA 1
ATOM 6110 C C . LEU A 1 776 ? -14.035 -15.101 -0.737 1.00 98.62 776 LEU A C 1
ATOM 6112 O O . LEU A 1 776 ? -13.425 -16.141 -0.977 1.00 98.62 776 LEU A O 1
ATOM 6116 N N . VAL A 1 777 ? -15.102 -15.086 0.063 1.00 98.38 777 VAL A N 1
ATOM 6117 C CA . VAL A 1 777 ? -15.601 -16.296 0.739 1.00 98.38 777 VAL A CA 1
ATOM 6118 C C . VAL A 1 777 ? -16.092 -17.340 -0.267 1.00 98.38 777 VAL A C 1
ATOM 6120 O O . VAL A 1 777 ? -15.787 -18.521 -0.146 1.00 98.38 777 VAL A O 1
ATOM 6123 N N . ARG A 1 778 ? -16.856 -16.931 -1.279 1.00 97.25 778 ARG A N 1
ATOM 6124 C CA . ARG A 1 778 ? -17.546 -17.854 -2.188 1.00 97.25 778 ARG A CA 1
ATOM 6125 C C . ARG A 1 778 ? -16.647 -18.432 -3.279 1.00 97.25 778 ARG A C 1
ATOM 6127 O O . ARG A 1 778 ? -16.918 -19.537 -3.750 1.00 97.25 778 ARG A O 1
ATOM 6134 N N . LEU A 1 779 ? -15.647 -17.678 -3.737 1.00 97.19 779 LEU A N 1
ATOM 6135 C CA . LEU A 1 779 ? -14.794 -18.056 -4.869 1.00 97.19 779 LEU A CA 1
ATOM 6136 C C . LEU A 1 779 ? -13.336 -18.298 -4.476 1.00 97.19 779 LEU A C 1
ATOM 6138 O O . LEU A 1 779 ? -12.699 -19.154 -5.091 1.00 97.19 779 LEU A O 1
ATOM 6142 N N . HIS A 1 780 ? -12.800 -17.555 -3.502 1.00 98.06 780 HIS A N 1
ATOM 6143 C CA . HIS A 1 780 ? -11.391 -17.679 -3.125 1.00 98.06 780 HIS A CA 1
ATOM 6144 C C . HIS A 1 780 ? -11.150 -18.661 -1.978 1.00 98.06 780 HIS A C 1
ATOM 6146 O O . HIS A 1 780 ? -10.069 -19.244 -1.921 1.00 98.06 780 HIS A O 1
ATOM 6152 N N . LEU A 1 781 ? -12.120 -18.851 -1.082 1.00 97.25 781 LEU A N 1
ATOM 6153 C CA . LEU A 1 781 ? -11.997 -19.721 0.084 1.00 97.25 781 LEU A CA 1
ATOM 6154 C C . LEU A 1 781 ? -12.514 -21.136 -0.212 1.00 97.25 781 LEU A C 1
ATOM 6156 O O . LEU A 1 781 ? -13.650 -21.314 -0.651 1.00 97.25 781 LEU A O 1
ATOM 6160 N N . ASP A 1 782 ? -11.690 -22.153 0.045 1.00 94.50 782 ASP A N 1
ATOM 6161 C CA . ASP A 1 782 ? -12.103 -23.557 -0.055 1.00 94.50 782 ASP A CA 1
ATOM 6162 C C . ASP A 1 782 ? -12.758 -24.092 1.237 1.00 94.50 782 ASP A C 1
ATOM 6164 O O . ASP A 1 782 ? -12.842 -23.422 2.268 1.00 94.50 782 ASP A O 1
ATOM 6168 N N . ASP A 1 783 ? -13.213 -25.348 1.199 1.00 90.69 783 ASP A N 1
ATOM 6169 C CA . ASP A 1 783 ? -13.856 -26.045 2.322 1.00 90.69 783 ASP A CA 1
ATOM 6170 C C . ASP A 1 783 ? -12.934 -26.281 3.534 1.00 90.69 783 ASP A C 1
ATOM 6172 O O . ASP A 1 783 ? -13.393 -26.688 4.604 1.00 90.69 783 ASP A O 1
ATOM 6176 N N . ARG A 1 784 ? -11.632 -26.029 3.382 1.00 90.75 784 ARG A N 1
ATOM 6177 C CA . ARG A 1 784 ? -10.599 -26.132 4.418 1.00 90.75 784 ARG A CA 1
ATOM 6178 C C . ARG A 1 784 ? -10.079 -24.761 4.845 1.00 90.75 784 ARG A C 1
ATOM 6180 O O . ARG A 1 784 ? -9.016 -24.697 5.468 1.00 90.75 784 ARG A O 1
ATOM 6187 N N . ALA A 1 785 ? -10.806 -23.697 4.508 1.00 92.69 785 ALA A N 1
ATOM 6188 C CA . ALA A 1 785 ? -10.433 -22.310 4.748 1.00 92.69 785 ALA A CA 1
ATOM 6189 C C . ALA A 1 785 ? -9.093 -21.905 4.107 1.00 92.69 785 ALA A C 1
ATOM 6191 O O . ALA A 1 785 ? -8.384 -21.040 4.621 1.00 92.69 785 ALA A O 1
ATOM 6192 N N . ARG A 1 786 ? -8.712 -22.529 2.988 1.00 96.12 786 ARG A N 1
ATOM 6193 C CA . ARG A 1 786 ? -7.523 -22.150 2.219 1.00 96.12 786 ARG A CA 1
ATOM 6194 C C . ARG A 1 786 ? -7.923 -21.174 1.126 1.00 96.12 786 ARG A C 1
ATOM 6196 O O . ARG A 1 786 ? -8.884 -21.411 0.400 1.00 96.12 786 ARG A O 1
ATOM 6203 N N . LEU A 1 787 ? -7.149 -20.105 0.995 1.00 97.69 787 LEU A N 1
ATOM 6204 C CA . LEU A 1 787 ? -7.331 -19.128 -0.067 1.00 97.69 787 LEU A CA 1
ATOM 6205 C C . LEU A 1 787 ? -6.614 -19.567 -1.344 1.00 97.69 787 LEU A C 1
ATOM 6207 O O . LEU A 1 787 ? -5.475 -20.044 -1.295 1.00 97.69 787 LEU A O 1
ATOM 6211 N N . VAL A 1 788 ? -7.253 -19.338 -2.487 1.00 97.12 788 VAL A N 1
ATOM 6212 C CA . VAL A 1 788 ? -6.555 -19.123 -3.758 1.00 97.12 788 VAL A CA 1
ATOM 6213 C C . VAL A 1 788 ? -6.223 -17.642 -3.908 1.00 97.12 788 VAL A C 1
ATOM 6215 O O . VAL A 1 788 ? -6.996 -16.766 -3.511 1.00 97.12 788 VAL A O 1
ATOM 6218 N N . ARG A 1 789 ? -5.058 -17.349 -4.487 1.00 95.62 789 ARG A N 1
ATOM 6219 C CA . ARG A 1 789 ? -4.561 -15.973 -4.565 1.00 95.62 789 ARG A CA 1
ATOM 6220 C C . ARG A 1 789 ? -5.373 -15.115 -5.526 1.00 95.62 789 ARG A C 1
ATOM 6222 O O . ARG A 1 789 ? -5.680 -13.967 -5.218 1.00 95.62 789 ARG A O 1
ATOM 6229 N N . THR A 1 790 ? -5.702 -15.660 -6.694 1.00 96.62 790 THR A N 1
ATOM 6230 C CA . THR A 1 790 ? -6.323 -14.893 -7.776 1.00 96.62 790 THR A CA 1
ATOM 6231 C C . THR A 1 790 ? -7.584 -15.551 -8.308 1.00 96.62 790 THR A C 1
ATOM 6233 O O . THR A 1 790 ? -7.745 -16.769 -8.238 1.00 96.62 790 THR A O 1
ATOM 6236 N N . SER A 1 791 ? -8.480 -14.746 -8.869 1.00 95.69 791 SER A N 1
ATOM 6237 C CA . SER A 1 791 ? -9.568 -15.207 -9.726 1.00 95.69 791 SER A CA 1
ATOM 6238 C C . SER A 1 791 ? -9.778 -14.241 -10.890 1.00 95.69 791 SER A C 1
ATOM 6240 O O . SER A 1 791 ? -9.311 -13.102 -10.861 1.00 95.69 791 SER A O 1
ATOM 6242 N N . ARG A 1 792 ? -10.430 -14.712 -11.953 1.00 93.00 792 ARG A N 1
ATOM 6243 C CA . ARG A 1 792 ? -10.792 -13.899 -13.119 1.00 93.00 792 ARG A CA 1
ATOM 6244 C C . ARG A 1 792 ? -12.011 -14.498 -13.813 1.00 93.00 792 ARG A C 1
ATOM 6246 O O . ARG A 1 792 ? -12.102 -15.721 -13.920 1.00 93.00 792 ARG A O 1
ATOM 6253 N N . ASP A 1 793 ? -12.932 -13.654 -14.274 1.00 91.00 793 ASP A N 1
ATOM 6254 C CA . ASP A 1 793 ? -14.159 -14.056 -14.984 1.00 91.00 793 ASP A CA 1
ATOM 6255 C C . ASP A 1 793 ? -14.953 -15.147 -14.228 1.00 91.00 793 ASP A C 1
ATOM 6257 O O . ASP A 1 793 ? -15.363 -16.170 -14.787 1.00 91.00 793 ASP A O 1
ATOM 6261 N N . GLY A 1 794 ? -15.078 -14.981 -12.906 1.00 91.31 794 GLY A N 1
ATOM 6262 C CA . GLY A 1 794 ? -15.760 -15.920 -12.010 1.00 91.31 794 GLY A CA 1
ATOM 6263 C C . GLY A 1 794 ? -15.046 -17.259 -11.790 1.00 91.31 794 GLY A C 1
ATOM 6264 O O . GLY A 1 794 ? -15.662 -18.203 -11.291 1.00 91.31 794 GLY A O 1
ATOM 6265 N N . ARG A 1 795 ? -13.765 -17.382 -12.165 1.00 93.31 795 ARG A N 1
ATOM 6266 C CA . ARG A 1 795 ? -12.974 -18.615 -12.026 1.00 93.31 795 ARG A CA 1
ATOM 6267 C C . ARG A 1 795 ? -11.770 -18.399 -11.118 1.00 93.31 795 ARG A C 1
ATOM 6269 O O . ARG A 1 795 ? -10.930 -17.548 -11.393 1.00 93.31 795 ARG A O 1
ATOM 6276 N N . ALA A 1 796 ? -11.668 -19.219 -10.076 1.00 94.06 796 ALA A N 1
ATOM 6277 C CA . ALA A 1 796 ? -10.485 -19.318 -9.229 1.00 94.06 796 ALA A CA 1
ATOM 6278 C C . ALA A 1 796 ? -9.239 -19.703 -10.050 1.00 94.06 796 ALA A C 1
ATOM 6280 O O . ALA A 1 796 ? -9.297 -20.588 -10.910 1.00 94.06 796 ALA A O 1
ATOM 6281 N N . GLY A 1 797 ? -8.123 -19.031 -9.775 1.00 89.75 797 GLY A N 1
ATOM 6282 C CA . GLY A 1 797 ? -6.803 -19.333 -10.317 1.00 89.75 797 GLY A CA 1
ATOM 6283 C C . GLY A 1 797 ? -6.176 -20.571 -9.669 1.00 89.75 797 GLY A C 1
ATOM 6284 O O . GLY A 1 797 ? -6.674 -21.110 -8.683 1.00 89.75 797 GLY A O 1
ATOM 6285 N N . GLY A 1 798 ? -5.062 -21.035 -10.240 1.00 88.56 798 GLY A N 1
ATOM 6286 C CA . GLY A 1 798 ? -4.375 -22.253 -9.786 1.00 88.56 798 GLY A CA 1
ATOM 6287 C C . GLY A 1 798 ? -3.392 -22.060 -8.626 1.00 88.56 798 GLY A C 1
ATOM 6288 O O . GLY A 1 798 ? -2.897 -23.048 -8.087 1.00 88.56 798 GLY A O 1
ATOM 6289 N N . ASN A 1 799 ? -3.086 -20.816 -8.251 1.00 91.38 799 ASN A N 1
ATOM 6290 C CA . ASN A 1 799 ? -2.052 -20.508 -7.265 1.00 91.38 799 ASN A CA 1
ATOM 6291 C C . ASN A 1 799 ? -2.651 -20.377 -5.862 1.00 91.38 799 ASN A C 1
ATOM 6293 O O . ASN A 1 799 ? -3.630 -19.654 -5.651 1.00 91.38 799 ASN A O 1
ATOM 6297 N N . ALA A 1 800 ? -2.046 -21.071 -4.899 1.00 94.50 800 ALA A N 1
ATOM 6298 C CA . ALA A 1 800 ? -2.423 -20.967 -3.495 1.00 94.50 800 ALA A CA 1
ATOM 6299 C C . ALA A 1 800 ? -2.123 -19.563 -2.949 1.00 94.50 800 ALA A C 1
ATOM 6301 O O . ALA A 1 800 ? -1.146 -18.932 -3.351 1.00 94.50 800 ALA A O 1
ATOM 6302 N N . GLY A 1 801 ? -2.950 -19.101 -2.013 1.00 96.31 801 GLY A N 1
ATOM 6303 C CA . GLY A 1 801 ? -2.721 -17.859 -1.285 1.00 96.31 801 GLY A CA 1
ATOM 6304 C C . GLY A 1 801 ? -1.429 -17.906 -0.468 1.00 96.31 801 GLY A C 1
ATOM 6305 O O . GLY A 1 801 ? -1.067 -18.946 0.097 1.00 96.31 801 GLY A O 1
ATOM 6306 N N . VAL A 1 802 ? -0.754 -16.765 -0.399 1.00 96.75 802 VAL A N 1
ATOM 6307 C CA . VAL A 1 802 ? 0.426 -16.512 0.440 1.00 96.75 802 VAL A CA 1
ATOM 6308 C C . VAL A 1 802 ? 0.010 -15.785 1.720 1.00 96.75 802 VAL A C 1
ATOM 6310 O O . VAL A 1 802 ? -1.143 -15.390 1.852 1.00 96.75 802 VAL A O 1
ATOM 6313 N N . LEU A 1 803 ? 0.919 -15.604 2.679 1.00 97.94 803 LEU A N 1
ATOM 6314 C CA . LEU A 1 803 ? 0.624 -15.032 3.999 1.00 97.94 803 LEU A CA 1
ATOM 6315 C C . LEU A 1 803 ? -0.133 -13.696 3.922 1.00 97.94 803 LEU A C 1
ATOM 6317 O O . LEU A 1 803 ? -1.095 -13.501 4.660 1.00 97.94 803 LEU A O 1
ATOM 6321 N N . GLU A 1 804 ? 0.274 -12.822 2.999 1.00 97.19 804 GLU A N 1
ATOM 6322 C CA . GLU A 1 804 ? -0.390 -11.543 2.707 1.00 97.19 804 GLU A CA 1
ATOM 6323 C C . GLU A 1 804 ? -1.890 -11.727 2.403 1.00 97.19 804 GLU A C 1
ATOM 6325 O O . GLU A 1 804 ? -2.715 -10.994 2.938 1.00 97.19 804 GLU A O 1
ATOM 6330 N N . ASP A 1 805 ? -2.267 -12.748 1.621 1.00 98.56 805 ASP A N 1
ATOM 6331 C CA . ASP A 1 805 ? -3.669 -13.015 1.268 1.00 98.56 805 ASP A CA 1
ATOM 6332 C C . ASP A 1 805 ? -4.511 -13.357 2.499 1.00 98.56 805 ASP A C 1
ATOM 6334 O O . ASP A 1 805 ? -5.629 -12.873 2.633 1.00 98.56 805 ASP A O 1
ATOM 6338 N N . TYR A 1 806 ? -3.983 -14.163 3.421 1.00 98.81 806 TYR A N 1
ATOM 6339 C CA . TYR A 1 806 ? -4.708 -14.510 4.648 1.00 98.81 806 TYR A CA 1
ATOM 6340 C C . TYR A 1 806 ? -4.804 -13.315 5.594 1.00 98.81 806 TYR A C 1
ATOM 6342 O O . TYR A 1 806 ? -5.853 -13.087 6.193 1.00 98.81 806 TYR A O 1
ATOM 6350 N N . ALA A 1 807 ? -3.716 -12.559 5.726 1.00 98.69 807 ALA A N 1
ATOM 6351 C CA . ALA A 1 807 ? -3.625 -11.440 6.646 1.00 98.69 807 ALA A CA 1
ATOM 6352 C C . ALA A 1 807 ? -4.522 -10.263 6.240 1.00 98.69 807 ALA A C 1
ATOM 6354 O O . ALA A 1 807 ? -5.321 -9.797 7.052 1.00 98.69 807 ALA A O 1
ATOM 6355 N N . ASP A 1 808 ? -4.430 -9.812 4.988 1.00 98.81 808 ASP A N 1
ATOM 6356 C CA . ASP A 1 808 ? -5.170 -8.639 4.518 1.00 98.81 808 ASP A CA 1
ATOM 6357 C C . ASP A 1 808 ? -6.665 -8.933 4.333 1.00 98.81 808 ASP A C 1
ATOM 6359 O O . ASP A 1 808 ? -7.502 -8.059 4.563 1.00 98.81 808 ASP A O 1
ATOM 6363 N N . VAL A 1 809 ? -7.037 -10.171 3.976 1.00 98.94 809 VAL A N 1
ATOM 6364 C CA . VAL A 1 809 ? -8.451 -10.584 3.947 1.00 98.94 809 VAL A CA 1
ATOM 6365 C C . VAL A 1 809 ? -9.022 -10.666 5.362 1.00 98.94 809 VAL A C 1
ATOM 6367 O O . VAL A 1 809 ? -10.133 -10.187 5.587 1.00 98.94 809 VAL A O 1
ATOM 6370 N N . ALA A 1 810 ? -8.270 -11.203 6.330 1.00 98.94 810 ALA A N 1
ATOM 6371 C CA . ALA A 1 810 ? -8.700 -11.206 7.727 1.00 98.94 810 ALA A CA 1
ATOM 6372 C C . ALA A 1 810 ? -8.876 -9.778 8.272 1.00 98.94 810 ALA A C 1
ATOM 6374 O O . ALA A 1 810 ? -9.886 -9.502 8.912 1.00 98.94 810 ALA A O 1
ATOM 6375 N N . GLU A 1 811 ? -7.957 -8.854 7.977 1.00 98.75 811 GLU A N 1
ATOM 6376 C CA . GLU A 1 811 ? -8.101 -7.429 8.319 1.00 98.75 811 GLU A CA 1
ATOM 6377 C C . GLU A 1 811 ? -9.361 -6.815 7.683 1.00 98.75 811 GLU A C 1
ATOM 6379 O O . GLU A 1 811 ? -10.126 -6.131 8.366 1.00 98.75 811 GLU A O 1
ATOM 6384 N N . GLY A 1 812 ? -9.624 -7.103 6.402 1.00 98.81 812 GLY A N 1
ATOM 6385 C CA . GLY A 1 812 ? -10.852 -6.699 5.710 1.00 98.81 812 GLY A CA 1
ATOM 6386 C C . GLY A 1 812 ? -12.118 -7.190 6.410 1.00 98.81 812 GLY A C 1
ATOM 6387 O O . GLY A 1 812 ? -13.027 -6.403 6.675 1.00 98.81 812 GLY A O 1
ATOM 6388 N N . PHE A 1 813 ? -12.164 -8.472 6.767 1.00 98.94 813 PHE A N 1
ATOM 6389 C CA . PHE A 1 813 ? -13.296 -9.060 7.481 1.00 98.94 813 PHE A CA 1
ATOM 6390 C C . PHE A 1 813 ? -13.460 -8.502 8.899 1.00 98.94 813 PHE A C 1
ATOM 6392 O O . PHE A 1 813 ? -14.586 -8.269 9.323 1.00 98.94 813 PHE A O 1
ATOM 6399 N N . LEU A 1 814 ? -12.374 -8.215 9.618 1.00 98.88 814 LEU A N 1
ATOM 6400 C CA . LEU A 1 814 ? -12.423 -7.595 10.949 1.00 98.88 814 LEU A CA 1
ATOM 6401 C C . LEU A 1 814 ? -12.971 -6.161 10.903 1.00 98.88 814 LEU A C 1
ATOM 6403 O O . LEU A 1 814 ? -13.814 -5.784 11.725 1.00 98.88 814 LEU A O 1
ATOM 6407 N N . ALA A 1 815 ? -12.537 -5.371 9.918 1.00 98.75 815 ALA A N 1
ATOM 6408 C CA . ALA A 1 815 ? -13.080 -4.038 9.674 1.00 98.75 815 ALA A CA 1
ATOM 6409 C C . ALA A 1 815 ? -14.570 -4.109 9.300 1.00 98.75 815 ALA A C 1
ATOM 6411 O O . ALA A 1 815 ? -15.385 -3.358 9.841 1.00 98.75 815 ALA A O 1
ATOM 6412 N N . LEU A 1 816 ? -14.947 -5.054 8.432 1.00 98.50 816 LEU A N 1
ATOM 6413 C CA . LEU A 1 816 ? -16.335 -5.256 8.027 1.00 98.50 816 LEU A CA 1
ATOM 6414 C C . LEU A 1 816 ? -17.215 -5.718 9.196 1.00 98.50 816 LEU A C 1
ATOM 6416 O O . LEU A 1 816 ? -18.308 -5.183 9.361 1.00 98.50 816 LEU A O 1
ATOM 6420 N N . ALA A 1 817 ? -16.730 -6.623 10.052 1.00 98.56 817 ALA A N 1
ATOM 6421 C CA . ALA A 1 817 ? -17.410 -7.044 11.278 1.00 98.56 817 ALA A CA 1
ATOM 6422 C C . ALA A 1 817 ? -17.670 -5.844 12.203 1.00 98.56 817 ALA A C 1
ATOM 6424 O O . ALA A 1 817 ? -18.779 -5.665 12.700 1.00 98.56 817 ALA A O 1
ATOM 6425 N N . SER A 1 818 ? -16.669 -4.972 12.372 1.00 98.31 818 SER A N 1
ATOM 6426 C CA . SER A 1 818 ? -16.803 -3.763 13.193 1.00 98.31 818 SER A CA 1
ATOM 6427 C C . SER A 1 818 ? -17.829 -2.775 12.636 1.00 98.31 818 SER A C 1
ATOM 6429 O O . SER A 1 818 ? -18.564 -2.146 13.399 1.00 98.31 818 SER A O 1
ATOM 6431 N N . VAL A 1 819 ? -17.893 -2.630 11.310 1.00 98.31 819 VAL A N 1
ATOM 6432 C CA . VAL A 1 819 ? -18.804 -1.703 10.621 1.00 98.31 819 VAL A CA 1
ATOM 6433 C C . VAL A 1 819 ? -20.231 -2.239 10.529 1.00 98.31 819 VAL A C 1
ATOM 6435 O O . VAL A 1 819 ? -21.176 -1.468 10.662 1.00 98.31 819 VAL A O 1
ATOM 6438 N N . THR A 1 820 ? -20.407 -3.534 10.291 1.00 97.19 820 THR A N 1
ATOM 6439 C CA . THR A 1 820 ? -21.730 -4.143 10.065 1.00 97.19 820 THR A CA 1
ATOM 6440 C C . THR A 1 820 ? -22.367 -4.667 11.346 1.00 97.19 820 THR A C 1
ATOM 6442 O O . THR A 1 820 ? -23.586 -4.788 11.406 1.00 97.19 820 THR A O 1
ATOM 6445 N N . GLY A 1 821 ? -21.568 -4.970 12.374 1.00 95.69 821 GLY A N 1
ATOM 6446 C CA . GLY A 1 821 ? -22.045 -5.693 13.552 1.00 95.69 821 GLY A CA 1
ATOM 6447 C C . GLY A 1 821 ? -22.415 -7.151 13.255 1.00 95.69 821 GLY A C 1
ATOM 6448 O O . GLY A 1 821 ? -23.130 -7.758 14.046 1.00 95.69 821 GLY A O 1
ATOM 6449 N N . GLU A 1 822 ? -21.951 -7.720 12.137 1.00 95.75 822 GLU A N 1
ATOM 6450 C CA . GLU A 1 822 ? -22.195 -9.119 11.770 1.00 95.75 822 GLU A CA 1
ATOM 6451 C C . GLU A 1 822 ? -20.997 -9.997 12.170 1.00 95.75 822 GLU A C 1
ATOM 6453 O O . GLU A 1 822 ? -19.888 -9.849 11.643 1.00 95.75 822 GLU A O 1
ATOM 6458 N N . GLY A 1 823 ? -21.221 -10.939 13.089 1.00 94.69 823 GLY A N 1
ATOM 6459 C CA . GLY A 1 823 ? -20.200 -11.829 13.648 1.00 94.69 823 GLY A CA 1
ATOM 6460 C C . GLY A 1 823 ? -19.644 -12.845 12.654 1.00 94.69 823 GLY A C 1
ATOM 6461 O O . GLY A 1 823 ? -18.511 -13.298 12.793 1.00 94.69 823 GLY A O 1
ATOM 6462 N N . VAL A 1 824 ? -20.378 -13.142 11.579 1.00 97.00 824 VAL A N 1
ATOM 6463 C CA . VAL A 1 824 ? -19.929 -14.073 10.529 1.00 97.00 824 VAL A CA 1
ATOM 6464 C C . VAL A 1 824 ? -18.585 -13.662 9.910 1.00 97.00 824 VAL A C 1
ATOM 6466 O O . VAL A 1 824 ? -17.754 -14.514 9.592 1.00 97.00 824 VAL A O 1
ATOM 6469 N N . TRP A 1 825 ? -18.328 -12.358 9.774 1.00 98.31 825 TRP A N 1
ATOM 6470 C CA . TRP A 1 825 ? -17.052 -11.860 9.257 1.00 98.31 825 TRP A CA 1
ATOM 6471 C C . TRP A 1 825 ? -15.916 -12.081 10.260 1.00 98.31 825 TRP A C 1
ATOM 6473 O O . TRP A 1 825 ? -14.806 -12.437 9.863 1.00 98.31 825 TRP A O 1
ATOM 6483 N N . LEU A 1 826 ? -16.196 -11.958 11.562 1.00 98.31 826 LEU A N 1
ATOM 6484 C CA . LEU A 1 826 ? -15.241 -12.306 12.614 1.00 98.31 826 LEU A CA 1
ATOM 6485 C C . LEU A 1 826 ? -14.897 -13.803 12.569 1.00 98.31 826 LEU A C 1
ATOM 6487 O O . LEU A 1 826 ? -13.719 -14.152 12.640 1.00 98.31 826 LEU A O 1
ATOM 6491 N N . ASP A 1 827 ? -15.890 -14.673 12.384 1.00 97.81 827 ASP A N 1
ATOM 6492 C CA . ASP A 1 827 ? -15.677 -16.121 12.271 1.00 97.81 827 ASP A CA 1
ATOM 6493 C C . ASP A 1 827 ? -14.786 -16.474 11.071 1.00 97.81 827 ASP A C 1
ATOM 6495 O O . ASP A 1 827 ? -13.824 -17.238 11.207 1.00 97.81 827 ASP A O 1
ATOM 6499 N N . PHE A 1 828 ? -15.045 -15.882 9.899 1.00 98.62 828 PHE A N 1
ATOM 6500 C CA . PHE A 1 828 ? -14.192 -16.080 8.725 1.00 98.62 828 PHE A CA 1
ATOM 6501 C C . PHE A 1 828 ? -12.767 -15.564 8.945 1.00 98.62 828 PHE A C 1
ATOM 6503 O O . PHE A 1 828 ? -11.815 -16.242 8.553 1.00 98.62 828 PHE A O 1
ATOM 6510 N N . ALA A 1 829 ? -12.597 -14.410 9.599 1.00 98.75 829 ALA A N 1
ATOM 6511 C CA . ALA A 1 829 ? -11.272 -13.917 9.965 1.00 98.75 829 ALA A CA 1
ATOM 6512 C C . ALA A 1 829 ? -10.538 -14.920 10.872 1.00 98.75 829 ALA A C 1
ATOM 6514 O O . ALA A 1 829 ? -9.371 -15.227 10.628 1.00 98.75 829 ALA A O 1
ATOM 6515 N N . GLY A 1 830 ? -11.230 -15.496 11.859 1.00 98.50 830 GLY A N 1
ATOM 6516 C CA . GLY A 1 830 ? -10.687 -16.536 12.735 1.00 98.50 830 GLY A CA 1
ATOM 6517 C C . GLY A 1 830 ? -10.199 -17.768 11.972 1.00 98.50 830 GLY A C 1
ATOM 6518 O O . GLY A 1 830 ? -9.069 -18.208 12.179 1.00 98.50 830 GLY A O 1
ATOM 6519 N N . LEU A 1 831 ? -10.993 -18.272 11.021 1.00 98.38 831 LEU A N 1
ATOM 6520 C CA . LEU A 1 831 ? -10.609 -19.416 10.181 1.00 98.38 831 LEU A CA 1
ATOM 6521 C C . LEU A 1 831 ? -9.327 -19.155 9.374 1.00 98.38 831 LEU A C 1
ATOM 6523 O O . LEU A 1 831 ? -8.485 -20.046 9.239 1.00 98.38 831 LEU A O 1
ATOM 6527 N N . LEU A 1 832 ? -9.166 -17.940 8.843 1.00 98.81 832 LEU A N 1
ATOM 6528 C CA . LEU A 1 832 ? -7.963 -17.546 8.107 1.00 98.81 832 LEU A CA 1
ATOM 6529 C C . LEU A 1 832 ? -6.747 -17.425 9.031 1.00 98.81 832 LEU A C 1
ATOM 6531 O O . LEU A 1 832 ? -5.663 -17.902 8.691 1.00 98.81 832 LEU A O 1
ATOM 6535 N N . LEU A 1 833 ? -6.917 -16.831 10.212 1.00 98.75 833 LEU A N 1
ATOM 6536 C CA . LEU A 1 833 ? -5.840 -16.674 11.190 1.00 98.75 833 LEU A CA 1
ATOM 6537 C C . LEU A 1 833 ? -5.400 -18.016 11.788 1.00 98.75 833 LEU A C 1
ATOM 6539 O O . LEU A 1 833 ? -4.206 -18.224 12.002 1.00 98.75 833 LEU A O 1
ATOM 6543 N N . ASP A 1 834 ? -6.310 -18.976 11.938 1.00 98.06 834 ASP A N 1
ATOM 6544 C CA . ASP A 1 834 ? -5.959 -20.353 12.287 1.00 98.06 834 ASP A CA 1
ATOM 6545 C C . ASP A 1 834 ? -5.061 -20.996 11.211 1.00 98.06 834 ASP A C 1
ATOM 6547 O O . ASP A 1 834 ? -4.104 -21.704 11.544 1.00 98.06 834 ASP A O 1
ATOM 6551 N N . GLN A 1 835 ? -5.289 -20.716 9.916 1.00 98.06 835 GLN A N 1
ATOM 6552 C CA . GLN A 1 835 ? -4.370 -21.151 8.852 1.00 98.06 835 GLN A CA 1
ATOM 6553 C C . GLN A 1 835 ? -3.007 -20.463 8.951 1.00 98.06 835 GLN A C 1
ATOM 6555 O O . GLN A 1 835 ? -1.988 -21.134 8.752 1.00 98.06 835 GLN A O 1
ATOM 6560 N N . VAL A 1 836 ? -2.967 -19.164 9.281 1.00 98.38 836 VAL A N 1
ATOM 6561 C CA . VAL A 1 836 ? -1.714 -18.431 9.538 1.00 98.38 836 VAL A CA 1
ATOM 6562 C C . VAL A 1 836 ? -0.901 -19.157 10.607 1.00 98.38 836 VAL A C 1
ATOM 6564 O O . VAL A 1 836 ? 0.226 -19.580 10.340 1.00 98.38 836 VAL A O 1
ATOM 6567 N N . LEU A 1 837 ? -1.505 -19.404 11.772 1.00 97.50 837 LEU A N 1
ATOM 6568 C CA . LEU A 1 837 ? -0.849 -20.079 12.892 1.00 97.50 837 LEU A CA 1
ATOM 6569 C C . LEU A 1 837 ? -0.412 -21.509 12.557 1.00 97.50 837 LEU A C 1
ATOM 6571 O O . LEU A 1 837 ? 0.662 -21.935 12.976 1.00 97.50 837 LEU A O 1
ATOM 6575 N N . ALA A 1 838 ? -1.224 -22.254 11.807 1.00 96.44 838 ALA A N 1
ATOM 6576 C CA . ALA A 1 838 ? -0.951 -23.657 11.517 1.00 96.44 838 ALA A CA 1
ATOM 6577 C C . ALA A 1 838 ? 0.096 -23.872 10.412 1.00 96.44 838 ALA A C 1
ATOM 6579 O O . ALA A 1 838 ? 0.770 -24.905 10.401 1.00 96.44 838 ALA A O 1
ATOM 6580 N N . ARG A 1 839 ? 0.192 -22.960 9.436 1.00 95.69 839 ARG A N 1
ATOM 6581 C CA . ARG A 1 839 ? 0.930 -23.219 8.185 1.00 95.69 839 ARG A CA 1
ATOM 6582 C C . ARG A 1 839 ? 1.983 -22.184 7.860 1.00 95.69 839 ARG A C 1
ATOM 6584 O O . ARG A 1 839 ? 2.952 -22.536 7.191 1.00 95.69 839 ARG A O 1
ATOM 6591 N N . PHE A 1 840 ? 1.826 -20.947 8.307 1.00 96.69 840 PHE A N 1
ATOM 6592 C CA . PHE A 1 840 ? 2.757 -19.864 7.999 1.00 96.69 840 PHE A CA 1
ATOM 6593 C C . PHE A 1 840 ? 3.702 -19.561 9.162 1.00 96.69 840 PHE A C 1
ATOM 6595 O O . PHE A 1 840 ? 4.791 -19.047 8.928 1.00 96.69 840 PHE A O 1
ATOM 6602 N N . THR A 1 841 ? 3.338 -19.961 10.378 1.00 94.44 841 THR A N 1
ATOM 6603 C CA . THR A 1 841 ? 4.158 -19.789 11.579 1.00 94.44 841 THR A CA 1
ATOM 6604 C C . THR A 1 841 ? 5.081 -20.980 11.824 1.00 94.44 841 THR A C 1
ATOM 6606 O O . THR A 1 841 ? 4.671 -22.139 11.756 1.00 94.44 841 THR A O 1
ATOM 6609 N N . ASP A 1 842 ? 6.334 -20.693 12.155 1.00 88.50 842 ASP A N 1
ATOM 6610 C CA . ASP A 1 842 ? 7.257 -21.662 12.729 1.00 88.50 842 ASP A CA 1
ATOM 6611 C C . ASP A 1 842 ? 6.880 -21.960 14.193 1.00 88.50 842 ASP A C 1
ATOM 6613 O O . ASP A 1 842 ? 6.807 -21.031 15.003 1.00 88.50 842 ASP A O 1
ATOM 6617 N N . PRO A 1 843 ? 6.638 -23.226 14.574 1.00 80.38 843 PRO A N 1
ATOM 6618 C CA . PRO A 1 843 ? 6.139 -23.558 15.909 1.00 80.38 843 PRO A CA 1
ATOM 6619 C C . PRO A 1 843 ? 7.147 -23.275 17.033 1.00 80.38 843 PRO A C 1
ATOM 6621 O O . PRO A 1 843 ? 6.726 -23.034 18.167 1.00 80.38 843 PRO A O 1
ATOM 6624 N N . ASP A 1 844 ? 8.450 -23.286 16.733 1.00 79.88 844 ASP A N 1
ATOM 6625 C CA . ASP A 1 844 ? 9.511 -23.136 17.730 1.00 79.88 844 ASP A CA 1
ATOM 6626 C C . ASP A 1 844 ? 9.878 -21.660 17.950 1.00 79.88 844 ASP A C 1
ATOM 6628 O O . ASP A 1 844 ? 9.911 -21.181 19.087 1.00 79.88 844 ASP A O 1
ATOM 6632 N N . SER A 1 845 ? 10.127 -20.923 16.866 1.00 76.94 845 SER A N 1
ATOM 6633 C CA . SER A 1 845 ? 10.546 -19.515 16.898 1.00 76.94 845 SER A CA 1
ATOM 6634 C C . SER A 1 845 ? 9.380 -18.523 16.880 1.00 76.94 845 SER A C 1
ATOM 6636 O O . SER A 1 845 ? 9.518 -17.403 17.371 1.00 76.94 845 SER A O 1
ATOM 6638 N N . GLY A 1 846 ? 8.219 -18.910 16.343 1.00 80.12 846 GLY A N 1
ATOM 6639 C CA . GLY A 1 846 ? 7.112 -17.992 16.059 1.00 80.12 846 GLY A CA 1
ATOM 6640 C C . GLY A 1 846 ? 7.341 -17.104 14.832 1.00 80.12 846 GLY A C 1
ATOM 6641 O O . GLY A 1 846 ? 6.538 -16.205 14.589 1.00 80.12 846 GLY A O 1
ATOM 6642 N N . ALA A 1 847 ? 8.418 -17.333 14.073 1.00 86.44 847 ALA A N 1
ATOM 6643 C CA . ALA A 1 847 ? 8.695 -16.617 12.838 1.00 86.44 847 ALA A CA 1
ATOM 6644 C C . ALA A 1 847 ? 7.632 -16.929 11.774 1.00 86.44 847 ALA A C 1
ATOM 6646 O O . ALA A 1 847 ? 7.174 -18.067 11.658 1.00 86.44 847 ALA A O 1
ATOM 6647 N N . LEU A 1 848 ? 7.247 -15.927 10.987 1.00 92.94 848 LEU A N 1
ATOM 6648 C CA . LEU A 1 848 ? 6.277 -16.086 9.905 1.00 92.94 848 LEU A CA 1
ATOM 6649 C C . LEU A 1 848 ? 6.995 -16.258 8.570 1.00 92.94 848 LEU A C 1
ATOM 6651 O O . LEU A 1 848 ? 8.061 -15.696 8.362 1.00 92.94 848 LEU A O 1
ATOM 6655 N N . TYR A 1 849 ? 6.417 -17.020 7.655 1.00 93.88 849 TYR A N 1
ATOM 6656 C CA . TYR A 1 849 ? 6.914 -17.177 6.290 1.00 93.88 849 TYR A CA 1
ATOM 6657 C C . TYR A 1 849 ? 5.847 -16.757 5.296 1.00 93.88 849 TYR A C 1
ATOM 6659 O O . TYR A 1 849 ? 4.665 -16.949 5.559 1.00 93.88 849 TYR A O 1
ATOM 6667 N N . ASP A 1 850 ? 6.253 -16.294 4.117 1.00 93.69 850 ASP A N 1
ATOM 6668 C CA . ASP A 1 850 ? 5.297 -15.802 3.121 1.00 93.69 850 ASP A CA 1
ATOM 6669 C C . ASP A 1 850 ? 4.514 -16.940 2.456 1.00 93.69 850 ASP A C 1
ATOM 6671 O O . ASP A 1 850 ? 3.381 -16.767 2.030 1.00 93.69 850 ASP A O 1
ATOM 6675 N N . THR A 1 851 ? 5.076 -18.145 2.393 1.00 94.75 851 THR A N 1
ATOM 6676 C CA . THR A 1 851 ? 4.416 -19.328 1.809 1.00 94.75 851 THR A CA 1
ATOM 6677 C C . THR A 1 851 ? 4.014 -20.319 2.887 1.00 94.75 851 THR A C 1
ATOM 6679 O O . THR A 1 851 ? 4.673 -20.392 3.919 1.00 94.75 851 THR A O 1
ATOM 6682 N N . ALA A 1 852 ? 2.972 -21.121 2.658 1.00 94.19 852 ALA A N 1
ATOM 6683 C CA . ALA A 1 852 ? 2.562 -22.182 3.580 1.00 94.19 852 ALA A CA 1
ATOM 6684 C C . ALA A 1 852 ? 3.634 -23.286 3.707 1.00 94.19 852 ALA A C 1
ATOM 6686 O O . ALA A 1 852 ? 4.412 -23.526 2.787 1.00 94.19 852 ALA A O 1
ATOM 6687 N N . SER A 1 853 ? 3.667 -24.000 4.834 1.00 93.44 853 SER A N 1
ATOM 6688 C CA . SER A 1 853 ? 4.646 -25.070 5.098 1.00 93.44 853 SER A CA 1
ATOM 6689 C C . SER A 1 853 ? 4.524 -26.283 4.161 1.00 93.44 853 SER A C 1
ATOM 6691 O O . SER A 1 853 ? 5.486 -27.031 3.988 1.00 93.44 853 SER A O 1
ATOM 6693 N N . ASP A 1 854 ? 3.358 -26.465 3.538 1.00 91.81 854 ASP A N 1
ATOM 6694 C CA . ASP A 1 854 ? 3.048 -27.470 2.515 1.00 91.81 854 ASP A CA 1
ATOM 6695 C C . ASP A 1 854 ? 3.011 -26.890 1.084 1.00 91.81 854 ASP A C 1
ATOM 6697 O O . ASP A 1 854 ? 2.523 -27.561 0.173 1.00 91.81 854 ASP A O 1
ATOM 6701 N N . ALA A 1 855 ? 3.504 -25.662 0.872 1.00 89.38 855 ALA A N 1
ATOM 6702 C CA . ALA A 1 855 ? 3.614 -25.055 -0.455 1.00 89.38 855 ALA A CA 1
ATOM 6703 C C . ALA A 1 855 ? 4.685 -25.736 -1.332 1.00 89.38 855 ALA A C 1
ATOM 6705 O O . ALA A 1 855 ? 5.503 -26.537 -0.864 1.00 89.38 855 ALA A O 1
ATOM 6706 N N . GLU A 1 856 ? 4.682 -25.400 -2.628 1.00 85.62 856 GLU A N 1
ATOM 6707 C CA . GLU A 1 856 ? 5.737 -25.798 -3.564 1.00 85.62 856 GLU A CA 1
ATOM 6708 C C . GLU A 1 856 ? 7.116 -25.402 -3.006 1.00 85.62 856 GLU A C 1
ATOM 6710 O O . GLU A 1 856 ? 7.322 -24.282 -2.536 1.00 85.62 856 GLU A O 1
ATOM 6715 N N . ARG A 1 857 ? 8.076 -26.333 -3.038 1.00 84.62 857 ARG A N 1
ATOM 6716 C CA . ARG A 1 857 ? 9.426 -26.076 -2.530 1.00 84.62 857 ARG A CA 1
ATOM 6717 C C . ARG A 1 857 ? 10.235 -25.290 -3.557 1.00 84.62 857 ARG A C 1
ATOM 6719 O O . ARG A 1 857 ? 10.609 -25.837 -4.589 1.00 84.62 857 ARG A O 1
ATOM 6726 N N . LEU A 1 858 ? 10.544 -24.042 -3.226 1.00 87.31 858 LEU A N 1
ATOM 6727 C CA . LEU A 1 858 ? 11.536 -23.217 -3.920 1.00 87.31 858 LEU A CA 1
ATOM 6728 C C . LEU A 1 858 ? 12.940 -23.451 -3.328 1.00 87.31 858 LEU A C 1
ATOM 6730 O O . LEU A 1 858 ? 13.097 -24.206 -2.365 1.00 87.31 858 LEU A O 1
ATOM 6734 N N . ILE A 1 859 ? 13.966 -22.775 -3.863 1.00 85.62 859 ILE A N 1
ATOM 6735 C CA . ILE A 1 859 ? 15.352 -22.861 -3.346 1.00 85.62 859 ILE A CA 1
ATOM 6736 C C . ILE A 1 859 ? 15.467 -22.470 -1.861 1.00 85.62 859 ILE A C 1
ATOM 6738 O O . ILE A 1 859 ? 16.378 -22.917 -1.170 1.00 85.62 859 ILE A O 1
ATOM 6742 N N . ARG A 1 860 ? 14.524 -21.662 -1.366 1.00 85.81 860 ARG A N 1
ATOM 6743 C CA . ARG A 1 860 ? 14.259 -21.410 0.053 1.00 85.81 860 ARG A CA 1
ATOM 6744 C C . ARG A 1 860 ? 12.822 -20.940 0.236 1.00 85.81 860 ARG A C 1
ATOM 6746 O O . ARG A 1 860 ? 12.192 -20.478 -0.712 1.00 85.81 860 ARG A O 1
ATOM 6753 N N . ARG A 1 861 ? 12.325 -21.014 1.469 1.00 87.25 861 ARG A N 1
ATOM 6754 C CA . ARG A 1 861 ? 11.025 -20.448 1.833 1.00 87.25 861 ARG A CA 1
ATOM 6755 C C . ARG A 1 861 ? 11.172 -18.923 1.999 1.00 87.25 861 ARG A C 1
ATOM 6757 O O . ARG A 1 861 ? 12.028 -18.509 2.784 1.00 87.25 861 ARG A O 1
ATOM 6764 N N . PRO A 1 862 ? 10.424 -18.092 1.251 1.00 87.75 862 PRO A N 1
ATOM 6765 C CA . PRO A 1 862 ? 10.487 -16.640 1.398 1.00 87.75 862 PRO A CA 1
ATOM 6766 C C . PRO A 1 862 ? 9.946 -16.190 2.759 1.00 87.75 862 PRO A C 1
ATOM 6768 O O . PRO A 1 862 ? 9.081 -16.845 3.352 1.00 87.75 862 PRO A O 1
ATOM 6771 N N . GLN A 1 863 ? 10.536 -15.107 3.254 1.00 87.62 863 GLN A N 1
ATOM 6772 C CA . GLN A 1 863 ? 10.306 -14.539 4.575 1.00 87.62 863 GLN A CA 1
ATOM 6773 C C . GLN A 1 863 ? 10.730 -13.062 4.552 1.00 87.62 863 GLN A C 1
ATOM 6775 O O . GLN A 1 863 ? 11.798 -12.710 5.054 1.00 87.62 863 GLN A O 1
ATOM 6780 N N . ASP A 1 864 ? 9.941 -12.207 3.904 1.00 86.50 864 ASP A N 1
ATOM 6781 C CA . ASP A 1 864 ? 10.207 -10.767 3.845 1.00 86.50 864 ASP A CA 1
ATOM 6782 C C . ASP A 1 864 ? 9.308 -9.994 4.832 1.00 86.50 864 ASP A C 1
ATOM 6784 O O . ASP A 1 864 ? 8.103 -9.865 4.614 1.00 86.50 864 ASP A O 1
ATOM 6788 N N . PRO A 1 865 ? 9.857 -9.465 5.940 1.00 89.31 865 PRO A N 1
ATOM 6789 C CA . PRO A 1 865 ? 9.108 -8.656 6.894 1.00 89.31 865 PRO A CA 1
ATOM 6790 C C . PRO A 1 865 ? 9.029 -7.175 6.497 1.00 89.31 865 PRO A C 1
ATOM 6792 O O . PRO A 1 865 ? 8.567 -6.367 7.306 1.00 89.31 865 PRO A O 1
ATOM 6795 N N . THR A 1 866 ? 9.544 -6.789 5.325 1.00 91.06 866 THR A N 1
ATOM 6796 C CA . THR A 1 866 ? 9.579 -5.393 4.890 1.00 91.06 866 THR A CA 1
ATOM 6797 C C . THR A 1 866 ? 8.383 -5.029 4.021 1.00 91.06 866 THR A C 1
ATOM 6799 O O . THR A 1 866 ? 8.035 -5.721 3.068 1.00 91.06 866 THR A O 1
ATOM 6802 N N . ASP A 1 867 ? 7.735 -3.920 4.368 1.00 93.38 867 ASP A N 1
ATOM 6803 C CA . ASP A 1 867 ? 6.655 -3.351 3.573 1.00 93.38 867 ASP A CA 1
ATOM 6804 C C . ASP A 1 867 ? 7.208 -2.884 2.220 1.00 93.38 867 ASP A C 1
ATOM 6806 O O . ASP A 1 867 ? 8.288 -2.286 2.135 1.00 93.38 867 ASP A O 1
ATOM 6810 N N . ASN A 1 868 ? 6.425 -3.096 1.167 1.00 87.44 868 ASN A N 1
ATOM 6811 C CA . ASN A 1 868 ? 6.712 -2.593 -0.169 1.00 87.44 868 ASN A CA 1
ATOM 6812 C C . ASN A 1 868 ? 5.566 -1.669 -0.604 1.00 87.44 868 ASN A C 1
ATOM 6814 O O . ASN A 1 868 ? 5.236 -0.721 0.104 1.00 87.44 868 ASN A O 1
ATOM 6818 N N . ALA A 1 869 ? 4.946 -1.929 -1.753 1.00 88.62 869 ALA A N 1
ATOM 6819 C CA . ALA A 1 869 ? 3.740 -1.225 -2.169 1.00 88.62 869 ALA A CA 1
ATOM 6820 C C . ALA A 1 869 ? 2.511 -1.637 -1.325 1.00 88.62 869 ALA A C 1
ATOM 6822 O O . ALA A 1 869 ? 1.531 -0.903 -1.247 1.00 88.62 869 ALA A O 1
ATOM 6823 N N . THR A 1 870 ? 2.600 -2.792 -0.661 1.00 94.69 870 THR A N 1
ATOM 6824 C CA . THR A 1 870 ? 1.644 -3.336 0.307 1.00 94.69 870 THR A CA 1
ATOM 6825 C C . THR A 1 870 ? 2.329 -3.577 1.659 1.00 94.69 870 THR A C 1
ATOM 6827 O O . THR A 1 870 ? 3.568 -3.628 1.717 1.00 94.69 870 THR A O 1
ATOM 6830 N N . PRO A 1 871 ? 1.561 -3.706 2.760 1.00 96.69 871 PRO A N 1
ATOM 6831 C CA . PRO A 1 871 ? 2.081 -4.244 4.012 1.00 96.69 871 PRO A CA 1
ATOM 6832 C C . PRO A 1 871 ? 2.754 -5.605 3.798 1.00 96.69 871 PRO A C 1
ATOM 6834 O O . PRO A 1 871 ? 2.265 -6.428 3.027 1.00 96.69 871 PRO A O 1
ATOM 6837 N N . ALA A 1 872 ? 3.859 -5.869 4.495 1.00 95.69 872 ALA A N 1
ATOM 6838 C CA . ALA A 1 872 ? 4.449 -7.204 4.480 1.00 95.69 872 ALA A CA 1
ATOM 6839 C C . ALA A 1 872 ? 3.451 -8.222 5.047 1.00 95.69 872 ALA A C 1
ATOM 6841 O O . ALA A 1 872 ? 2.846 -7.964 6.089 1.00 95.69 872 ALA A O 1
ATOM 6842 N N . GLY A 1 873 ? 3.345 -9.417 4.452 1.00 96.56 873 GLY A N 1
ATOM 6843 C CA . GLY A 1 873 ? 2.466 -10.473 4.974 1.00 96.56 873 GLY A CA 1
ATOM 6844 C C . GLY A 1 873 ? 2.715 -10.755 6.462 1.00 96.56 873 GLY A C 1
ATOM 6845 O O . GLY A 1 873 ? 1.779 -10.971 7.231 1.00 96.56 873 GLY A O 1
ATOM 6846 N N . TRP A 1 874 ? 3.973 -10.644 6.898 1.00 95.56 874 TRP A N 1
ATOM 6847 C CA . TRP A 1 874 ? 4.366 -10.738 8.301 1.00 95.56 874 TRP A CA 1
ATOM 6848 C C . TRP A 1 874 ? 3.680 -9.692 9.194 1.00 95.56 874 TRP A C 1
ATOM 6850 O O . TRP A 1 874 ? 3.044 -10.036 10.194 1.00 95.56 874 TRP A O 1
ATOM 6860 N N . THR A 1 875 ? 3.837 -8.402 8.887 1.00 96.19 875 THR A N 1
ATOM 6861 C CA . THR A 1 875 ? 3.310 -7.310 9.722 1.00 96.19 875 THR A CA 1
ATOM 6862 C C . THR A 1 875 ? 1.795 -7.180 9.569 1.00 96.19 875 THR A C 1
ATOM 6864 O O . THR A 1 875 ? 1.117 -6.843 10.541 1.00 96.19 875 THR A O 1
ATOM 6867 N N . ALA A 1 876 ? 1.249 -7.509 8.394 1.00 98.50 876 ALA A N 1
ATOM 6868 C CA . ALA A 1 876 ? -0.184 -7.642 8.149 1.00 98.50 876 ALA A CA 1
ATOM 6869 C C . ALA A 1 876 ? -0.801 -8.694 9.079 1.00 98.50 876 ALA A C 1
ATOM 6871 O O . ALA A 1 876 ? -1.747 -8.396 9.810 1.00 98.50 876 ALA A O 1
ATOM 6872 N N . ALA A 1 877 ? -0.206 -9.892 9.139 1.00 98.56 877 ALA A N 1
ATOM 6873 C CA . ALA A 1 877 ? -0.673 -10.964 10.010 1.00 98.56 877 ALA A CA 1
ATOM 6874 C C . ALA A 1 877 ? -0.599 -10.558 11.484 1.00 98.56 877 ALA A C 1
ATOM 6876 O O . ALA A 1 877 ? -1.538 -10.806 12.236 1.00 98.56 877 ALA A O 1
ATOM 6877 N N . ALA A 1 878 ? 0.476 -9.882 11.900 1.00 97.44 878 ALA A N 1
ATOM 6878 C CA . ALA A 1 878 ? 0.593 -9.361 13.259 1.00 97.44 878 ALA A CA 1
ATOM 6879 C C . ALA A 1 878 ? -0.561 -8.405 13.620 1.00 97.44 878 ALA A C 1
ATOM 6881 O O . ALA A 1 878 ? -1.103 -8.489 14.723 1.00 97.44 878 ALA A O 1
ATOM 6882 N N . GLY A 1 879 ? -0.956 -7.530 12.688 1.00 98.19 879 GLY A N 1
ATOM 6883 C CA . GLY A 1 879 ? -2.097 -6.626 12.842 1.00 98.19 879 GLY A CA 1
ATOM 6884 C C . GLY A 1 879 ? -3.422 -7.368 12.988 1.00 98.19 879 GLY A C 1
ATOM 6885 O O . GLY A 1 879 ? -4.113 -7.188 13.990 1.00 98.19 879 GLY A O 1
ATOM 6886 N N . ALA A 1 880 ? -3.734 -8.258 12.045 1.00 98.75 880 ALA A N 1
ATOM 6887 C CA . ALA A 1 880 ? -4.983 -9.016 12.057 1.00 98.75 880 ALA A CA 1
ATOM 6888 C C . ALA A 1 880 ? -5.100 -9.929 13.295 1.00 98.75 880 ALA A C 1
ATOM 6890 O O . ALA A 1 880 ? -6.152 -9.981 13.930 1.00 98.75 880 ALA A O 1
ATOM 6891 N N . LEU A 1 881 ? -4.005 -10.585 13.707 1.00 98.69 881 LEU A N 1
ATOM 6892 C CA . LEU A 1 881 ? -3.940 -11.380 14.940 1.00 98.69 881 LEU A CA 1
ATOM 6893 C C . LEU A 1 881 ? -4.218 -10.529 16.189 1.00 98.69 881 LEU A C 1
ATOM 6895 O O . LEU A 1 881 ? -4.938 -10.975 17.085 1.00 98.69 881 LEU A O 1
ATOM 6899 N N . LEU A 1 882 ? -3.662 -9.313 16.258 1.00 98.12 882 LEU A N 1
ATOM 6900 C CA . LEU A 1 882 ? -3.863 -8.401 17.385 1.00 98.12 882 LEU A CA 1
ATOM 6901 C C . LEU A 1 882 ? -5.319 -7.918 17.462 1.00 98.12 882 LEU A C 1
ATOM 6903 O O . LEU A 1 882 ? -5.919 -7.964 18.537 1.00 98.12 882 LEU A O 1
ATOM 6907 N N . SER A 1 883 ? -5.891 -7.506 16.330 1.00 98.19 883 SER A N 1
ATOM 6908 C CA . SER A 1 883 ? -7.286 -7.063 16.221 1.00 98.19 883 SER A CA 1
ATOM 6909 C C . SER A 1 883 ? -8.266 -8.198 16.547 1.00 98.19 883 SER A C 1
ATOM 6911 O O . SER A 1 883 ? -9.174 -8.026 17.361 1.00 98.19 883 SER A O 1
ATOM 6913 N N . TYR A 1 884 ? -8.048 -9.399 16.004 1.00 98.56 884 TYR A N 1
ATOM 6914 C CA . TYR A 1 884 ? -8.869 -10.573 16.315 1.00 98.56 884 TYR A CA 1
ATOM 6915 C C . TYR A 1 884 ? -8.793 -10.951 17.798 1.00 98.56 884 TYR A C 1
ATOM 6917 O O . TYR A 1 884 ? -9.811 -11.254 18.425 1.00 98.56 884 TYR A O 1
ATOM 6925 N N . ALA A 1 885 ? -7.602 -10.886 18.401 1.00 97.69 885 ALA A N 1
ATOM 6926 C CA . ALA A 1 885 ? -7.440 -11.113 19.832 1.00 97.69 885 ALA A CA 1
ATOM 6927 C C . ALA A 1 885 ? -8.202 -10.084 20.680 1.00 97.69 885 ALA A C 1
ATOM 6929 O O . ALA A 1 885 ? -8.735 -10.455 21.723 1.00 97.69 885 ALA A O 1
ATOM 6930 N N . ALA A 1 886 ? -8.288 -8.826 20.241 1.00 96.00 886 ALA A N 1
ATOM 6931 C CA . ALA A 1 886 ? -9.068 -7.798 20.925 1.00 96.00 886 ALA A CA 1
ATOM 6932 C C . ALA A 1 886 ? -10.586 -8.046 20.809 1.00 96.00 886 ALA A C 1
ATOM 6934 O O . ALA A 1 886 ? -11.305 -7.896 21.791 1.00 96.00 886 ALA A O 1
ATOM 6935 N N . HIS A 1 887 ? -11.085 -8.511 19.659 1.00 95.38 887 HIS A N 1
ATOM 6936 C CA . HIS A 1 887 ? -12.502 -8.880 19.513 1.00 95.38 887 HIS A CA 1
ATOM 6937 C C . HIS A 1 887 ? -12.905 -10.110 20.339 1.00 95.38 887 HIS A C 1
ATOM 6939 O O . HIS A 1 887 ? -14.039 -10.201 20.809 1.00 95.38 887 HIS A O 1
ATOM 6945 N N . THR A 1 888 ? -12.000 -11.080 20.484 1.00 95.44 888 THR A N 1
ATOM 6946 C CA . THR A 1 888 ? -12.329 -12.414 21.020 1.00 95.44 888 THR A CA 1
ATOM 6947 C C . THR A 1 888 ? -11.802 -12.681 22.427 1.00 95.44 888 THR A C 1
ATOM 6949 O O . THR A 1 888 ? -12.219 -13.643 23.069 1.00 95.44 888 THR A O 1
ATOM 6952 N N . GLY A 1 889 ? -10.839 -11.889 22.904 1.00 93.25 889 GLY A N 1
ATOM 6953 C CA . GLY A 1 889 ? -10.064 -12.186 24.110 1.00 93.25 889 GLY A CA 1
ATOM 6954 C C . GLY A 1 889 ? -9.062 -13.339 23.940 1.00 93.25 889 GLY A C 1
ATOM 6955 O O . GLY A 1 889 ? -8.554 -13.867 24.933 1.00 93.25 889 GLY A O 1
ATOM 6956 N N . SER A 1 890 ? -8.769 -13.772 22.707 1.00 95.62 890 SER A N 1
ATOM 6957 C CA . SER A 1 890 ? -7.930 -14.948 22.459 1.00 95.62 890 SER A CA 1
ATOM 6958 C C . SER A 1 890 ? -6.453 -14.716 22.802 1.00 95.62 890 SER A C 1
ATOM 6960 O O . SER A 1 890 ? -5.708 -14.059 22.071 1.00 95.62 890 SER A O 1
ATOM 6962 N N . ALA A 1 891 ? -5.994 -15.344 23.889 1.00 94.94 891 ALA A N 1
ATOM 6963 C CA . ALA A 1 891 ? -4.593 -15.291 24.311 1.00 94.94 891 ALA A CA 1
ATOM 6964 C C . ALA A 1 891 ? -3.629 -15.891 23.271 1.00 94.94 891 ALA A C 1
ATOM 6966 O O . ALA A 1 891 ? -2.525 -15.380 23.102 1.00 94.94 891 ALA A O 1
ATOM 6967 N N . LEU A 1 892 ? -4.053 -16.939 22.551 1.00 95.50 892 LEU A N 1
ATOM 6968 C CA . LEU A 1 892 ? -3.254 -17.577 21.499 1.00 95.50 892 LEU A CA 1
ATOM 6969 C C . LEU A 1 892 ? -2.888 -16.570 20.400 1.00 95.50 892 LEU A C 1
ATOM 6971 O O . LEU A 1 892 ? -1.711 -16.394 20.087 1.00 95.50 892 LEU A O 1
ATOM 6975 N N . HIS A 1 893 ? -3.897 -15.883 19.863 1.00 96.88 893 HIS A N 1
ATOM 6976 C CA . HIS A 1 893 ? -3.725 -14.897 18.799 1.00 96.88 893 HIS A CA 1
ATOM 6977 C C . HIS A 1 893 ? -2.944 -13.674 19.292 1.00 96.88 893 HIS A C 1
ATOM 6979 O O . HIS A 1 893 ? -2.046 -13.207 18.593 1.00 96.88 893 HIS A O 1
ATOM 6985 N N . ARG A 1 894 ? -3.187 -13.219 20.533 1.00 95.38 894 ARG A N 1
ATOM 6986 C CA . ARG A 1 894 ? -2.418 -12.121 21.143 1.00 95.38 894 ARG A CA 1
ATOM 6987 C C . ARG A 1 894 ? -0.929 -12.450 21.233 1.00 95.38 894 ARG A C 1
ATOM 6989 O O . ARG A 1 894 ? -0.103 -11.664 20.783 1.00 95.38 894 ARG A O 1
ATOM 6996 N N . THR A 1 895 ? -0.580 -13.622 21.770 1.00 93.75 895 THR A N 1
ATOM 6997 C CA . THR A 1 895 ? 0.819 -14.062 21.878 1.00 93.75 895 THR A CA 1
ATOM 6998 C C . THR A 1 895 ? 1.471 -14.230 20.505 1.00 93.75 895 THR A C 1
ATOM 7000 O O . THR A 1 895 ? 2.653 -13.927 20.349 1.00 93.75 895 THR A O 1
ATOM 7003 N N . ALA A 1 896 ? 0.728 -14.693 19.497 1.00 94.62 896 ALA A N 1
ATOM 7004 C CA . ALA A 1 896 ? 1.241 -14.787 18.135 1.00 94.62 896 ALA A CA 1
ATOM 7005 C C . ALA A 1 896 ? 1.521 -13.402 17.522 1.00 94.62 896 ALA A C 1
ATOM 7007 O O . ALA A 1 896 ? 2.600 -13.201 16.967 1.00 94.62 896 ALA A O 1
ATOM 7008 N N . ALA A 1 897 ? 0.612 -12.435 17.692 1.00 95.31 897 ALA A N 1
ATOM 7009 C CA . ALA A 1 897 ? 0.817 -11.051 17.259 1.00 95.31 897 ALA A CA 1
ATOM 7010 C C . ALA A 1 897 ? 2.045 -10.417 17.930 1.00 95.31 897 ALA A C 1
ATOM 7012 O O . ALA A 1 897 ? 2.906 -9.842 17.269 1.00 95.31 897 ALA A O 1
ATOM 7013 N N . GLU A 1 898 ? 2.154 -10.577 19.249 1.00 93.81 898 GLU A N 1
ATOM 7014 C CA . GLU A 1 898 ? 3.277 -10.119 20.068 1.00 93.81 898 GLU A CA 1
ATOM 7015 C C . GLU A 1 898 ? 4.623 -10.661 19.558 1.00 93.81 898 GLU A C 1
ATOM 7017 O O . GLU A 1 898 ? 5.567 -9.895 19.362 1.00 93.81 898 GLU A O 1
ATOM 7022 N N . ARG A 1 899 ? 4.707 -11.966 19.270 1.00 91.75 899 ARG A N 1
ATOM 7023 C CA . ARG A 1 899 ? 5.917 -12.584 18.699 1.00 91.75 899 ARG A CA 1
ATOM 7024 C C . ARG A 1 899 ? 6.229 -12.059 17.303 1.00 91.75 899 ARG A C 1
ATOM 7026 O O . ARG A 1 899 ? 7.376 -11.715 17.031 1.00 91.75 899 ARG A O 1
ATOM 7033 N N . ALA A 1 900 ? 5.220 -11.949 16.440 1.00 92.56 900 ALA A N 1
ATOM 7034 C CA . ALA A 1 900 ? 5.399 -11.431 15.090 1.00 92.56 900 ALA A CA 1
ATOM 7035 C C . ALA A 1 900 ? 5.920 -9.980 15.100 1.00 92.56 900 ALA A C 1
ATOM 7037 O O . ALA A 1 900 ? 6.770 -9.627 14.285 1.00 92.56 900 ALA A O 1
ATOM 7038 N N . LEU A 1 901 ? 5.502 -9.151 16.061 1.00 93.81 901 LEU A N 1
ATOM 7039 C CA . LEU A 1 901 ? 5.984 -7.771 16.205 1.00 93.81 901 LEU A CA 1
ATOM 7040 C C . LEU A 1 901 ? 7.429 -7.652 16.703 1.00 93.81 901 LEU A C 1
ATOM 7042 O O . LEU A 1 901 ? 7.990 -6.556 16.638 1.00 93.81 901 LEU A O 1
ATOM 7046 N N . GLY A 1 902 ? 8.067 -8.744 17.135 1.00 92.00 902 GLY A N 1
ATOM 7047 C CA . GLY A 1 902 ? 9.480 -8.745 17.523 1.00 92.00 902 GLY A CA 1
ATOM 7048 C C . GLY A 1 902 ? 10.394 -8.159 16.442 1.00 92.00 902 GLY A C 1
ATOM 7049 O O . GLY A 1 902 ? 11.324 -7.412 16.752 1.00 92.00 902 GLY A O 1
ATOM 7050 N N . VAL A 1 903 ? 10.064 -8.362 15.161 1.00 91.44 903 VAL A N 1
ATOM 7051 C CA . VAL A 1 903 ? 10.843 -7.851 14.020 1.00 91.44 903 VAL A CA 1
ATOM 7052 C C . VAL A 1 903 ? 10.927 -6.316 13.972 1.00 91.44 903 VAL A C 1
ATOM 7054 O O . VAL A 1 903 ? 11.925 -5.750 13.512 1.00 91.44 903 VAL A O 1
ATOM 7057 N N . VAL A 1 904 ? 9.932 -5.619 14.535 1.00 94.06 904 VAL A N 1
ATOM 7058 C CA . VAL A 1 904 ? 9.908 -4.149 14.639 1.00 94.06 904 VAL A CA 1
ATOM 7059 C C . VAL A 1 904 ? 11.062 -3.641 15.500 1.00 94.06 904 VAL A C 1
ATOM 7061 O O . VAL A 1 904 ? 11.583 -2.554 15.252 1.00 94.06 904 VAL A O 1
ATOM 7064 N N . THR A 1 905 ? 11.529 -4.442 16.461 1.00 93.88 905 THR A N 1
ATOM 7065 C CA . THR A 1 905 ? 12.661 -4.071 17.313 1.00 93.88 905 THR A CA 1
ATOM 7066 C C . THR A 1 905 ? 13.974 -3.909 16.556 1.00 93.88 905 THR A C 1
ATOM 7068 O O . THR A 1 905 ? 14.792 -3.057 16.911 1.00 93.88 905 THR A O 1
ATOM 7071 N N . THR A 1 906 ? 14.158 -4.691 15.494 1.00 90.50 906 THR A N 1
ATOM 7072 C CA . THR A 1 906 ? 15.349 -4.655 14.644 1.00 90.50 906 THR A CA 1
ATOM 7073 C C . THR A 1 906 ? 15.180 -3.652 13.509 1.00 90.50 906 THR A C 1
ATOM 7075 O O . THR A 1 906 ? 16.097 -2.879 13.214 1.00 90.50 906 THR A O 1
ATOM 7078 N N . LEU A 1 907 ? 14.020 -3.667 12.848 1.00 91.94 907 LEU A N 1
ATOM 7079 C CA . LEU A 1 907 ? 13.807 -2.929 11.604 1.00 91.94 907 LEU A CA 1
ATOM 7080 C C . LEU A 1 907 ? 13.297 -1.504 11.821 1.00 91.94 907 LEU A C 1
ATOM 7082 O O . LEU A 1 907 ? 13.713 -0.613 11.082 1.00 91.94 907 LEU A O 1
ATOM 7086 N N . GLY A 1 908 ? 12.488 -1.252 12.853 1.00 94.19 908 GLY A N 1
ATOM 7087 C CA . GLY A 1 908 ? 11.929 0.073 13.146 1.00 94.19 908 GLY A CA 1
ATOM 7088 C C . GLY A 1 908 ? 12.998 1.172 13.230 1.00 94.19 908 GLY A C 1
ATOM 7089 O O . GLY A 1 908 ? 12.910 2.160 12.503 1.00 94.19 908 GLY A O 1
ATOM 7090 N N . PRO A 1 909 ? 14.075 0.993 14.019 1.00 92.50 909 PRO A N 1
ATOM 7091 C CA . PRO A 1 909 ? 15.156 1.978 14.105 1.00 92.50 909 PRO A CA 1
ATOM 7092 C C . PRO A 1 909 ? 16.026 2.112 12.844 1.00 92.50 909 PRO A C 1
ATOM 7094 O O . PRO A 1 909 ? 16.748 3.101 12.705 1.00 92.50 909 PRO A O 1
ATOM 7097 N N . ARG A 1 910 ? 16.031 1.108 11.955 1.00 91.69 910 ARG A N 1
ATOM 7098 C CA . ARG A 1 910 ? 16.989 1.006 10.835 1.00 91.69 910 ARG A CA 1
ATOM 7099 C C . ARG A 1 910 ? 16.384 1.413 9.499 1.00 91.69 910 ARG A C 1
ATOM 7101 O O . ARG A 1 910 ? 17.052 2.082 8.715 1.00 91.69 910 ARG A O 1
ATOM 7108 N N . VAL A 1 911 ? 15.154 0.984 9.240 1.00 92.38 911 VAL A N 1
ATOM 7109 C CA . VAL A 1 911 ? 14.460 1.117 7.954 1.00 92.38 911 VAL A CA 1
ATOM 7110 C C . VAL A 1 911 ? 12.976 1.472 8.153 1.00 92.38 911 VAL A C 1
ATOM 7112 O O . VAL A 1 911 ? 12.114 0.823 7.570 1.00 92.38 911 VAL A O 1
ATOM 7115 N N . PRO A 1 912 ? 12.632 2.519 8.932 1.00 95.25 912 PRO A N 1
ATOM 7116 C CA . PRO A 1 912 ? 11.247 2.794 9.341 1.00 95.25 912 PRO A CA 1
ATOM 7117 C C . PRO A 1 912 ? 10.261 2.984 8.180 1.00 95.25 912 PRO A C 1
ATOM 7119 O O . PRO A 1 912 ? 9.072 2.733 8.334 1.00 95.25 912 PRO A O 1
ATOM 7122 N N . ARG A 1 913 ? 10.739 3.393 6.997 1.00 93.88 913 ARG A N 1
ATOM 7123 C CA . ARG A 1 913 ? 9.898 3.519 5.794 1.00 93.88 913 ARG A CA 1
ATOM 7124 C C . ARG A 1 913 ? 9.403 2.188 5.231 1.00 93.88 913 ARG A C 1
ATOM 7126 O O . ARG A 1 913 ? 8.391 2.178 4.548 1.00 93.88 913 ARG A O 1
ATOM 7133 N N . PHE A 1 914 ? 10.141 1.111 5.484 1.00 94.12 914 PHE A N 1
ATOM 7134 C CA . PHE A 1 914 ? 9.867 -0.237 4.985 1.00 94.12 914 PHE A CA 1
ATOM 7135 C C . PHE A 1 914 ? 9.306 -1.139 6.092 1.00 94.12 914 PHE A C 1
ATOM 7137 O O . PHE A 1 914 ? 9.351 -2.355 5.988 1.00 94.12 914 PHE A O 1
ATOM 7144 N N . ILE A 1 915 ? 8.838 -0.556 7.196 1.00 96.38 915 ILE A N 1
ATOM 7145 C CA . ILE A 1 915 ? 8.116 -1.271 8.255 1.00 96.38 915 ILE A CA 1
ATOM 7146 C C . ILE A 1 915 ? 7.053 -0.360 8.885 1.00 96.38 915 ILE A C 1
ATOM 7148 O O . ILE A 1 915 ? 6.780 -0.403 10.083 1.00 96.38 915 ILE A O 1
ATOM 7152 N N . GLY A 1 916 ? 6.466 0.518 8.070 1.00 97.75 916 GLY A N 1
ATOM 7153 C CA . GLY A 1 916 ? 5.436 1.454 8.507 1.00 97.75 916 GLY A CA 1
ATOM 7154 C C . GLY A 1 916 ? 4.232 0.736 9.115 1.00 97.75 916 GLY A C 1
ATOM 7155 O O . GLY A 1 916 ? 3.750 1.147 10.165 1.00 97.75 916 GLY A O 1
ATOM 7156 N N . TRP A 1 917 ? 3.797 -0.384 8.532 1.00 98.31 917 TRP A N 1
ATOM 7157 C CA . TRP A 1 917 ? 2.648 -1.125 9.044 1.00 98.31 917 TRP A CA 1
ATOM 7158 C C . TRP A 1 917 ? 2.991 -1.835 10.354 1.00 98.31 917 TRP A C 1
ATOM 7160 O O . TRP A 1 917 ? 2.244 -1.741 11.325 1.00 98.31 917 TRP A O 1
ATOM 7170 N N . GLY A 1 918 ? 4.179 -2.442 10.445 1.00 97.62 918 GLY A N 1
ATOM 7171 C CA . GLY A 1 918 ? 4.673 -3.015 11.701 1.00 97.62 918 GLY A CA 1
ATOM 7172 C C . GLY A 1 918 ? 4.769 -1.978 12.827 1.00 97.62 918 GLY A C 1
ATOM 7173 O O . GLY A 1 918 ? 4.374 -2.256 13.959 1.00 97.62 918 GLY A O 1
ATOM 7174 N N . LEU A 1 919 ? 5.225 -0.758 12.522 1.00 98.62 919 LEU A N 1
ATOM 7175 C CA . LEU A 1 919 ? 5.232 0.359 13.472 1.00 98.62 919 LEU A CA 1
ATOM 7176 C C . LEU A 1 919 ? 3.803 0.782 13.861 1.00 98.62 919 LEU A C 1
ATOM 7178 O O . LEU A 1 919 ? 3.526 0.961 15.044 1.00 98.62 919 LEU A O 1
ATOM 7182 N N . ALA A 1 920 ? 2.873 0.867 12.907 1.00 98.62 920 ALA A N 1
ATOM 7183 C CA . ALA A 1 920 ? 1.465 1.192 13.157 1.00 98.62 920 ALA A CA 1
ATOM 7184 C C . ALA A 1 920 ? 0.753 0.153 14.047 1.00 98.62 920 ALA A C 1
ATOM 7186 O O . ALA A 1 920 ? -0.052 0.507 14.915 1.00 98.62 920 ALA A O 1
ATOM 7187 N N . VAL A 1 921 ? 1.045 -1.135 13.863 1.00 98.38 921 VAL A N 1
ATOM 7188 C CA . VAL A 1 921 ? 0.525 -2.212 14.719 1.00 98.38 921 VAL A CA 1
ATOM 7189 C C . VAL A 1 921 ? 1.201 -2.183 16.094 1.00 98.38 921 VAL A C 1
ATOM 7191 O O . VAL A 1 921 ? 0.542 -2.383 17.111 1.00 98.38 921 VAL A O 1
ATOM 7194 N N . ALA A 1 922 ? 2.492 -1.861 16.168 1.00 98.12 922 ALA A N 1
ATOM 7195 C CA . ALA A 1 922 ? 3.174 -1.693 17.447 1.00 98.12 922 ALA A CA 1
ATOM 7196 C C . ALA A 1 922 ? 2.639 -0.489 18.253 1.00 98.12 922 ALA A C 1
ATOM 7198 O O . ALA A 1 922 ? 2.552 -0.579 19.475 1.00 98.12 922 ALA A O 1
ATOM 7199 N N . GLU A 1 923 ? 2.206 0.598 17.605 1.00 98.12 923 GLU A N 1
ATOM 7200 C CA . GLU A 1 923 ? 1.472 1.690 18.267 1.00 98.12 923 GLU A CA 1
ATOM 7201 C C . GLU A 1 923 ? 0.147 1.202 18.881 1.00 98.12 923 GLU A C 1
ATOM 7203 O O . GLU A 1 923 ? -0.166 1.560 20.016 1.00 98.12 923 GLU A O 1
ATOM 7208 N N . ALA A 1 924 ? -0.588 0.325 18.184 1.00 97.00 924 ALA A N 1
ATOM 7209 C CA . ALA A 1 924 ? -1.783 -0.326 18.728 1.00 97.00 924 ALA A CA 1
ATOM 7210 C C . ALA A 1 924 ? -1.460 -1.241 19.918 1.00 97.00 924 ALA A C 1
ATOM 7212 O O . ALA A 1 924 ? -2.140 -1.183 20.938 1.00 97.00 924 ALA A O 1
ATOM 7213 N N . LEU A 1 925 ? -0.394 -2.044 19.837 1.00 96.50 925 LEU A N 1
ATOM 7214 C CA . LEU A 1 925 ? 0.048 -2.891 20.949 1.00 96.50 925 LEU A CA 1
ATOM 7215 C C . LEU A 1 925 ? 0.427 -2.059 22.187 1.00 96.50 925 LEU A C 1
ATOM 7217 O O . LEU A 1 925 ? 0.070 -2.431 23.304 1.00 96.50 925 LEU A O 1
ATOM 7221 N N . LEU A 1 926 ? 1.124 -0.935 21.994 1.00 95.94 926 LEU A N 1
ATOM 7222 C CA . LEU A 1 926 ? 1.532 -0.030 23.073 1.00 95.94 926 LEU A CA 1
ATOM 7223 C C . LEU A 1 926 ? 0.348 0.717 23.692 1.00 95.94 926 LEU A C 1
ATOM 7225 O O . LEU A 1 926 ? 0.316 0.895 24.913 1.00 95.94 926 LEU A O 1
ATOM 7229 N N . ASP A 1 927 ? -0.639 1.128 22.887 1.00 94.19 927 ASP A N 1
ATOM 7230 C CA . ASP A 1 927 ? -1.902 1.596 23.457 1.00 94.19 927 ASP A CA 1
ATOM 7231 C C . ASP A 1 927 ? -2.682 0.445 24.094 1.00 94.19 927 ASP A C 1
ATOM 7233 O O . ASP A 1 927 ? -3.445 0.684 25.004 1.00 94.19 927 ASP A O 1
ATOM 7237 N N . GLY A 1 928 ? -2.469 -0.819 23.741 1.00 91.56 928 GLY A N 1
ATOM 7238 C CA . GLY A 1 928 ? -3.324 -1.903 24.218 1.00 91.56 928 GLY A CA 1
ATOM 7239 C C . GLY A 1 928 ? -4.728 -1.725 23.631 1.00 91.56 928 GLY A C 1
ATOM 7240 O O . GLY A 1 928 ? -5.514 -0.973 24.213 1.00 91.56 928 GLY A O 1
ATOM 7241 N N . PRO A 1 929 ? -5.034 -2.403 22.506 1.00 89.06 929 PRO A N 1
ATOM 7242 C CA . PRO A 1 929 ? -6.232 -2.174 21.701 1.00 89.06 929 PRO A CA 1
ATOM 7243 C C . PRO A 1 929 ? -7.477 -1.897 22.539 1.00 89.06 929 PRO A C 1
ATOM 7245 O O . PRO A 1 929 ? -7.788 -2.657 23.460 1.00 89.06 929 PRO A O 1
ATOM 7248 N N . ARG A 1 930 ? -8.185 -0.801 22.242 1.00 94.06 930 ARG A N 1
ATOM 7249 C CA . ARG A 1 930 ? -9.450 -0.504 22.922 1.00 94.06 930 ARG A CA 1
ATOM 7250 C C . ARG A 1 930 ? -10.508 -1.483 22.442 1.00 94.06 930 ARG A C 1
ATOM 7252 O O . ARG A 1 930 ? -10.825 -1.550 21.262 1.00 94.06 930 ARG A O 1
ATOM 7259 N N . GLU A 1 931 ? -11.043 -2.222 23.390 1.00 96.19 931 GLU A N 1
ATOM 7260 C CA . GLU A 1 931 ? -12.055 -3.251 23.227 1.00 96.19 931 GLU A CA 1
ATOM 7261 C C . GLU A 1 931 ? -13.430 -2.604 23.447 1.00 96.19 931 GLU A C 1
ATOM 7263 O O . GLU A 1 931 ? -13.829 -2.378 24.594 1.00 96.19 931 GLU A O 1
ATOM 7268 N N . ILE A 1 932 ? -14.132 -2.228 22.373 1.00 97.62 932 ILE A N 1
ATOM 7269 C CA . ILE A 1 932 ? -15.368 -1.440 22.472 1.00 97.62 932 ILE A CA 1
ATOM 7270 C C . ILE A 1 932 ? -16.586 -2.316 22.174 1.00 97.62 932 ILE A C 1
ATOM 7272 O O . ILE A 1 932 ? -16.759 -2.775 21.050 1.00 97.62 932 ILE A O 1
ATOM 7276 N N . ALA A 1 933 ? -17.466 -2.504 23.157 1.00 97.44 933 ALA A N 1
ATOM 7277 C CA . ALA A 1 933 ? -18.760 -3.162 22.973 1.00 97.44 933 ALA A CA 1
ATOM 7278 C C . ALA A 1 933 ? -19.895 -2.134 22.998 1.00 97.44 933 ALA A C 1
ATOM 7280 O O . ALA A 1 933 ? -20.066 -1.425 23.991 1.00 97.44 933 ALA A O 1
ATOM 7281 N N . VAL A 1 934 ? -20.688 -2.070 21.931 1.00 98.00 934 VAL A N 1
ATOM 7282 C CA . VAL A 1 934 ? -21.896 -1.243 21.830 1.00 98.00 934 VAL A CA 1
ATOM 7283 C C . VAL A 1 934 ? -23.119 -2.150 21.858 1.00 98.00 934 VAL A C 1
ATOM 7285 O O . VAL A 1 934 ? -23.419 -2.841 20.888 1.00 98.00 934 VAL A O 1
ATOM 7288 N N . VAL A 1 935 ? -23.842 -2.143 22.975 1.00 96.88 935 VAL A N 1
ATOM 7289 C CA . VAL A 1 935 ? -25.013 -3.001 23.177 1.00 96.88 935 VAL A CA 1
ATOM 7290 C C . VAL A 1 935 ? -26.308 -2.230 22.999 1.00 96.88 935 VAL A C 1
ATOM 7292 O O . VAL A 1 935 ? -26.495 -1.144 23.555 1.00 96.88 935 VAL A O 1
ATOM 7295 N N . GLY A 1 936 ? -27.226 -2.802 22.231 1.00 94.69 936 GLY A N 1
ATOM 7296 C CA . GLY A 1 936 ? -28.518 -2.205 21.923 1.00 94.69 936 GLY A CA 1
ATOM 7297 C C . GLY A 1 936 ? -29.399 -3.132 21.089 1.00 94.69 936 GLY A C 1
ATOM 7298 O O . GLY A 1 936 ? -28.948 -4.199 20.698 1.00 94.69 936 GLY A O 1
ATOM 7299 N N . PRO A 1 937 ? -30.670 -2.777 20.849 1.00 86.94 937 PRO A N 1
ATOM 7300 C CA . PRO A 1 937 ? -31.603 -3.669 20.165 1.00 86.94 937 PRO A CA 1
ATOM 7301 C C . PRO A 1 937 ? -31.229 -3.943 18.701 1.00 86.94 937 PRO A C 1
ATOM 7303 O O . PRO A 1 937 ? -31.417 -5.068 18.256 1.00 86.94 937 PRO A O 1
ATOM 7306 N N . ASP A 1 938 ? -30.743 -2.933 17.971 1.00 89.88 938 ASP A N 1
ATOM 7307 C CA . ASP A 1 938 ? -30.372 -3.015 16.551 1.00 89.88 938 ASP A CA 1
ATOM 7308 C C . ASP A 1 938 ? -29.527 -1.789 16.150 1.00 89.88 938 ASP A C 1
ATOM 7310 O O . ASP A 1 938 ? -29.693 -0.721 16.742 1.00 89.88 938 ASP A O 1
ATOM 7314 N N . LEU A 1 939 ? -28.649 -1.895 15.146 1.00 91.38 939 LEU A N 1
ATOM 7315 C CA . LEU A 1 939 ? -27.848 -0.756 14.665 1.00 91.38 939 LEU A CA 1
ATOM 7316 C C . LEU A 1 939 ? -28.686 0.357 14.009 1.00 91.38 939 LEU A C 1
ATOM 7318 O O . LEU A 1 939 ? -28.276 1.518 14.025 1.00 91.38 939 LEU A O 1
ATOM 7322 N N . ALA A 1 940 ? -29.864 0.033 13.471 1.00 90.12 940 ALA A N 1
ATOM 7323 C CA . ALA A 1 940 ? -30.820 1.002 12.942 1.00 90.12 940 ALA A CA 1
ATOM 7324 C C . ALA A 1 940 ? -31.575 1.766 14.047 1.00 90.12 940 ALA A C 1
ATOM 7326 O O . ALA A 1 940 ? -32.248 2.759 13.750 1.00 90.12 940 ALA A O 1
ATOM 7327 N N . ASP A 1 941 ? -31.474 1.348 15.317 1.00 93.62 941 ASP A N 1
ATOM 7328 C CA . ASP A 1 941 ? -31.931 2.173 16.434 1.00 93.62 941 ASP A CA 1
ATOM 7329 C C . ASP A 1 941 ? -31.072 3.439 16.537 1.00 93.62 941 ASP A C 1
ATOM 7331 O O . ASP A 1 941 ? -29.843 3.388 16.556 1.00 93.62 941 ASP A O 1
ATOM 7335 N N . GLY A 1 942 ? -31.720 4.600 16.646 1.00 93.75 942 GLY A N 1
ATOM 7336 C CA . GLY A 1 942 ? -31.020 5.883 16.611 1.00 93.75 942 GLY A CA 1
ATOM 7337 C C . GLY A 1 942 ? -29.983 6.060 17.726 1.00 93.75 942 GLY A C 1
ATOM 7338 O O . GLY A 1 942 ? -28.950 6.690 17.494 1.00 93.75 942 GLY A O 1
ATOM 7339 N N . ALA A 1 943 ? -30.216 5.512 18.924 1.00 95.88 943 ALA A N 1
ATOM 7340 C CA . ALA A 1 943 ? -29.272 5.629 20.034 1.00 95.88 943 ALA A CA 1
ATOM 7341 C C . ALA A 1 943 ? -28.116 4.628 19.896 1.00 95.88 943 ALA A C 1
ATOM 7343 O O . ALA A 1 943 ? -26.957 5.017 20.060 1.00 95.88 943 ALA A O 1
ATOM 7344 N N . THR A 1 944 ? -28.410 3.375 19.537 1.00 96.81 944 THR A N 1
ATOM 7345 C CA . THR A 1 944 ? -27.385 2.356 19.260 1.00 96.81 944 THR A CA 1
ATOM 7346 C C . THR A 1 944 ? -26.489 2.763 18.096 1.00 96.81 944 THR A C 1
ATOM 7348 O O . THR A 1 944 ? -25.271 2.801 18.264 1.00 96.81 944 THR A O 1
ATOM 7351 N N . GLY A 1 945 ? -27.073 3.163 16.964 1.00 96.38 945 GLY A N 1
ATOM 7352 C CA . GLY A 1 945 ? -26.335 3.629 15.792 1.00 96.38 945 GLY A CA 1
ATOM 7353 C C . GLY A 1 945 ? -25.469 4.855 16.089 1.00 96.38 945 GLY A C 1
ATOM 7354 O O . GLY A 1 945 ? -24.328 4.934 15.637 1.00 96.38 945 GLY A O 1
ATOM 7355 N N . THR A 1 946 ? -25.940 5.787 16.928 1.00 97.38 946 THR A N 1
ATOM 7356 C CA . THR A 1 946 ? -25.124 6.946 17.335 1.00 97.38 946 THR A CA 1
ATOM 7357 C C . THR A 1 946 ? -23.905 6.527 18.162 1.00 97.38 946 THR A C 1
ATOM 7359 O O . THR A 1 946 ? -22.805 7.033 17.925 1.00 97.38 946 THR A O 1
ATOM 7362 N N . LEU A 1 947 ? -24.066 5.609 19.124 1.00 98.31 947 LEU A N 1
ATOM 7363 C CA . LEU A 1 947 ? -22.948 5.102 19.931 1.00 98.31 947 LEU A CA 1
ATOM 7364 C C . LEU A 1 947 ? -21.964 4.295 19.080 1.00 98.31 947 LEU A C 1
ATOM 7366 O O . LEU A 1 947 ? -20.758 4.487 19.206 1.00 98.31 947 LEU A O 1
ATOM 7370 N N . HIS A 1 948 ? -22.471 3.453 18.182 1.00 98.19 948 HIS A N 1
ATOM 7371 C CA . HIS A 1 948 ? -21.670 2.650 17.260 1.00 98.19 948 HIS A CA 1
ATOM 7372 C C . HIS A 1 948 ? -20.849 3.520 16.308 1.00 98.19 948 HIS A C 1
ATOM 7374 O O . HIS A 1 948 ? -19.625 3.407 16.281 1.00 98.19 948 HIS A O 1
ATOM 7380 N N . ARG A 1 949 ? -21.474 4.497 15.642 1.00 97.12 949 ARG A N 1
ATOM 7381 C CA . ARG A 1 949 ? -20.759 5.475 14.807 1.00 97.12 949 ARG A CA 1
ATOM 7382 C C . ARG A 1 949 ? -19.734 6.276 15.611 1.00 97.12 949 ARG A C 1
ATOM 7384 O O . ARG A 1 949 ? -18.644 6.554 15.121 1.00 97.12 949 ARG A O 1
ATOM 7391 N N . THR A 1 950 ? -20.054 6.635 16.855 1.00 97.94 950 THR A N 1
ATOM 7392 C CA . THR A 1 950 ? -19.103 7.325 17.743 1.00 97.94 950 THR A CA 1
ATOM 7393 C C . THR A 1 950 ? -17.908 6.439 18.099 1.00 97.94 950 THR A C 1
ATOM 7395 O O . THR A 1 950 ? -16.790 6.947 18.142 1.00 97.94 950 THR A O 1
ATOM 7398 N N . ALA A 1 951 ? -18.118 5.136 18.309 1.00 98.00 951 ALA A N 1
ATOM 7399 C CA . ALA A 1 951 ? -17.044 4.176 18.543 1.00 98.00 951 ALA A CA 1
ATOM 7400 C C . ALA A 1 951 ? -16.129 4.036 17.317 1.00 98.00 951 ALA A C 1
ATOM 7402 O O . ALA A 1 951 ? -14.913 4.152 17.451 1.00 98.00 951 ALA A O 1
ATOM 7403 N N . LEU A 1 952 ? -16.709 3.879 16.122 1.00 97.50 952 LEU A N 1
ATOM 7404 C CA . LEU A 1 952 ? -15.969 3.774 14.856 1.00 97.50 952 LEU A CA 1
ATOM 7405 C C . LEU A 1 952 ? -15.122 5.026 14.556 1.00 97.50 952 LEU A C 1
ATOM 7407 O O . LEU A 1 952 ? -14.012 4.937 14.029 1.00 97.50 952 LEU A O 1
ATOM 7411 N N . LEU A 1 953 ? -15.621 6.206 14.931 1.00 96.81 953 LEU A N 1
ATOM 7412 C CA . LEU A 1 953 ? -14.910 7.478 14.777 1.00 96.81 953 LEU A CA 1
ATOM 7413 C C . LEU A 1 953 ? -13.868 7.756 15.870 1.00 96.81 953 LEU A C 1
ATOM 7415 O O . LEU A 1 953 ? -13.206 8.795 15.818 1.00 96.81 953 LEU A O 1
ATOM 7419 N N . GLY A 1 954 ? -13.691 6.854 16.837 1.00 95.19 954 GLY A N 1
ATOM 7420 C CA . GLY A 1 954 ? -12.599 6.931 17.801 1.00 95.19 954 GLY A CA 1
ATOM 7421 C C . GLY A 1 954 ? -11.229 6.868 17.121 1.00 95.19 954 GLY A C 1
ATOM 7422 O O . GLY A 1 954 ? -11.051 6.202 16.104 1.00 95.19 954 GLY A O 1
ATOM 7423 N N . THR A 1 955 ? -10.242 7.566 17.683 1.00 95.31 955 THR A N 1
ATOM 7424 C CA . THR A 1 955 ? -8.875 7.636 17.133 1.00 95.31 955 THR A CA 1
ATOM 7425 C C . THR A 1 955 ? -7.887 6.715 17.847 1.00 95.31 955 THR A C 1
ATOM 7427 O O . THR A 1 955 ? -6.724 6.659 17.452 1.00 95.31 955 THR A O 1
ATOM 7430 N N . ALA A 1 956 ? -8.321 6.015 18.899 1.00 95.19 956 ALA A N 1
ATOM 7431 C CA . ALA A 1 956 ? -7.473 5.128 19.684 1.00 95.19 956 ALA A CA 1
ATOM 7432 C C . ALA A 1 956 ? -6.803 4.049 18.797 1.00 95.19 956 ALA A C 1
ATOM 7434 O O . ALA A 1 956 ? -7.504 3.326 18.079 1.00 95.19 956 ALA A O 1
ATOM 7435 N N . PRO A 1 957 ? -5.460 3.923 18.818 1.00 94.75 957 PRO A N 1
ATOM 7436 C CA . PRO A 1 957 ? -4.744 2.980 17.963 1.00 94.75 957 PRO A CA 1
ATOM 7437 C C . PRO A 1 957 ? -5.194 1.528 18.148 1.00 94.75 957 PRO A C 1
ATOM 7439 O O . PRO A 1 957 ? -5.148 0.981 19.247 1.00 94.75 957 PRO A O 1
ATOM 7442 N N . GLY A 1 958 ? -5.595 0.893 17.045 1.00 93.06 958 GLY A N 1
ATOM 7443 C CA . GLY A 1 958 ? -6.029 -0.507 17.028 1.00 93.06 958 GLY A CA 1
ATOM 7444 C C . GLY A 1 958 ? -7.320 -0.786 17.791 1.00 93.06 958 GLY A C 1
ATOM 7445 O O . GLY A 1 958 ? -7.546 -1.931 18.165 1.00 93.06 958 GLY A O 1
ATOM 7446 N N . ALA A 1 959 ? -8.146 0.229 18.057 1.00 95.81 959 ALA A N 1
ATOM 7447 C CA . ALA A 1 959 ? -9.465 0.012 18.634 1.00 95.81 959 ALA A CA 1
ATOM 7448 C C . ALA A 1 959 ? -10.315 -0.920 17.759 1.00 95.81 959 ALA A C 1
ATOM 7450 O O . ALA A 1 959 ? -10.334 -0.793 16.535 1.00 95.81 959 ALA A O 1
ATOM 7451 N N . VAL A 1 960 ? -11.045 -1.816 18.416 1.00 97.00 960 VAL A N 1
ATOM 7452 C CA . VAL A 1 960 ? -11.997 -2.740 17.800 1.00 97.00 960 VAL A CA 1
ATOM 7453 C C . VAL A 1 960 ? -13.397 -2.456 18.320 1.00 97.00 960 VAL A C 1
ATOM 7455 O O . VAL A 1 960 ? -13.568 -2.090 19.486 1.00 97.00 960 VAL A O 1
ATOM 7458 N N . VAL A 1 961 ? -14.405 -2.625 17.466 1.00 98.12 961 VAL A N 1
ATOM 7459 C CA . VAL A 1 961 ? -15.800 -2.332 17.811 1.00 98.12 961 VAL A CA 1
ATOM 7460 C C . VAL A 1 961 ? -16.649 -3.570 17.569 1.00 98.12 961 VAL A C 1
ATOM 7462 O O . VAL A 1 961 ? -16.737 -4.053 16.452 1.00 98.12 961 VAL A O 1
ATOM 7465 N N . ALA A 1 962 ? -17.301 -4.076 18.607 1.00 97.25 962 ALA A N 1
ATOM 7466 C CA . ALA A 1 962 ? -18.380 -5.047 18.485 1.00 97.25 962 ALA A CA 1
ATOM 7467 C C . ALA A 1 962 ? -19.703 -4.340 18.767 1.00 97.25 962 ALA A C 1
ATOM 7469 O O . ALA A 1 962 ? -19.806 -3.590 19.742 1.00 97.25 962 ALA A O 1
ATOM 7470 N N . ALA A 1 963 ? -20.721 -4.589 17.951 1.00 96.12 963 ALA A N 1
ATOM 7471 C CA . ALA A 1 963 ? -22.048 -4.042 18.176 1.00 96.12 963 ALA A CA 1
ATOM 7472 C C . ALA A 1 963 ? -23.115 -5.115 17.991 1.00 96.12 963 ALA A C 1
ATOM 7474 O O . ALA A 1 963 ? -23.015 -5.933 17.085 1.00 96.12 963 ALA A O 1
ATOM 7475 N N . GLY A 1 964 ? -24.125 -5.118 18.859 1.00 94.62 964 GLY A N 1
ATOM 7476 C CA . GLY A 1 964 ? -25.200 -6.101 18.789 1.00 94.62 964 GLY A CA 1
ATOM 7477 C C . GLY A 1 964 ? -26.124 -6.084 20.000 1.00 94.62 964 GLY A C 1
ATOM 7478 O O . GLY A 1 964 ? -26.048 -5.204 20.865 1.00 94.62 964 GLY A O 1
ATOM 7479 N N . ALA A 1 965 ? -27.007 -7.079 20.056 1.00 92.06 965 ALA A N 1
ATOM 7480 C CA . ALA A 1 965 ? -27.905 -7.279 21.185 1.00 92.06 965 ALA A CA 1
ATOM 7481 C C . ALA A 1 965 ? -27.128 -7.572 22.486 1.00 92.06 965 ALA A C 1
ATOM 7483 O O . ALA A 1 965 ? -26.044 -8.159 22.433 1.00 92.06 965 ALA A O 1
ATOM 7484 N N . PRO A 1 966 ? -27.674 -7.199 23.661 1.00 88.06 966 PRO A N 1
ATOM 7485 C CA . PRO A 1 966 ? -27.112 -7.612 24.946 1.00 88.06 966 PRO A CA 1
ATOM 7486 C C . PRO A 1 966 ? -26.965 -9.135 25.012 1.00 88.06 966 PRO A C 1
ATOM 7488 O O . PRO A 1 966 ? -27.925 -9.844 24.706 1.00 88.06 966 PRO A O 1
ATOM 7491 N N . ASP A 1 967 ? -25.783 -9.609 25.412 1.00 81.25 967 ASP A N 1
ATOM 7492 C CA . ASP A 1 967 ? -25.426 -11.035 25.467 1.00 81.25 967 ASP A CA 1
ATOM 7493 C C . ASP A 1 967 ? -25.643 -11.782 24.132 1.00 81.25 967 ASP A C 1
ATOM 7495 O O . ASP A 1 967 ? -25.969 -12.968 24.119 1.00 81.25 967 ASP A O 1
ATOM 7499 N N . GLY A 1 968 ? -25.504 -11.081 22.999 1.00 83.69 968 GLY A N 1
ATOM 7500 C CA . GLY A 1 968 ? -25.574 -11.680 21.668 1.00 83.69 968 GLY A CA 1
ATOM 7501 C C . GLY A 1 968 ? -24.357 -12.552 21.350 1.00 83.69 968 GLY A C 1
ATOM 7502 O O . GLY A 1 968 ? -23.229 -12.203 21.694 1.00 83.69 968 GLY A O 1
ATOM 7503 N N . ASP A 1 969 ? -24.587 -13.649 20.628 1.00 87.06 969 ASP A N 1
ATOM 7504 C CA . ASP A 1 969 ? -23.547 -14.627 20.271 1.00 87.06 969 ASP A CA 1
ATOM 7505 C C . ASP A 1 969 ? -22.673 -14.190 19.074 1.00 87.06 969 ASP A C 1
ATOM 7507 O O . ASP A 1 969 ? -21.706 -14.871 18.747 1.00 87.06 969 ASP A O 1
ATOM 7511 N N . GLU A 1 970 ? -22.985 -13.055 18.433 1.00 87.81 970 GLU A N 1
ATOM 7512 C CA . GLU A 1 970 ? -22.253 -12.526 17.264 1.00 87.81 970 GLU A CA 1
ATOM 7513 C C . GLU A 1 970 ? -20.789 -12.183 17.590 1.00 87.81 970 GLU A C 1
ATOM 7515 O O . GLU A 1 970 ? -19.897 -12.361 16.766 1.00 87.81 970 GLU A O 1
ATOM 7520 N N . PHE A 1 971 ? -20.521 -11.685 18.801 1.00 92.81 971 PHE A N 1
ATOM 7521 C CA . PHE A 1 971 ? -19.173 -11.316 19.231 1.00 92.81 971 PHE A CA 1
ATOM 7522 C C . PHE A 1 971 ? -18.943 -11.742 20.680 1.00 92.81 971 PHE A C 1
ATOM 7524 O O . PHE A 1 971 ? -19.715 -11.339 21.555 1.00 92.81 971 PHE A O 1
ATOM 7531 N N . PRO A 1 972 ? -17.813 -12.404 20.997 1.00 93.12 972 PRO A N 1
ATOM 7532 C CA . PRO A 1 972 ? -17.437 -12.675 22.385 1.00 93.12 972 PRO A CA 1
ATOM 7533 C C . PRO A 1 972 ? -17.362 -11.409 23.253 1.00 93.12 972 PRO A C 1
ATOM 7535 O O . PRO A 1 972 ? -17.606 -11.461 24.457 1.00 93.12 972 PRO A O 1
ATOM 7538 N N . LEU A 1 973 ? -17.064 -10.256 22.645 1.00 91.44 973 LEU A N 1
ATOM 7539 C CA . LEU A 1 973 ? -16.959 -8.968 23.329 1.00 91.44 973 LEU A CA 1
ATOM 7540 C C . LEU A 1 973 ? -18.282 -8.450 23.924 1.00 91.44 973 LEU A C 1
ATOM 7542 O O . LEU A 1 973 ? -18.257 -7.616 24.832 1.00 91.44 973 LEU A O 1
ATOM 7546 N N . LEU A 1 974 ? -19.426 -8.927 23.423 1.00 93.19 974 LEU A N 1
ATOM 7547 C CA . LEU A 1 974 ? -20.760 -8.540 23.898 1.00 93.19 974 LEU A CA 1
ATOM 7548 C C . LEU A 1 974 ? -21.205 -9.342 25.132 1.00 93.19 974 LEU A C 1
ATOM 7550 O O . LEU A 1 974 ? -22.211 -8.992 25.751 1.00 93.19 974 LEU A O 1
ATOM 7554 N N . ALA A 1 975 ? -20.462 -10.385 25.512 1.00 92.00 975 ALA A N 1
ATOM 7555 C CA . ALA A 1 975 ? -20.796 -11.234 26.648 1.00 92.00 975 ALA A CA 1
ATOM 7556 C C . ALA A 1 975 ? -20.749 -10.463 27.977 1.00 92.00 975 ALA A C 1
ATOM 7558 O O . ALA A 1 975 ? -19.780 -9.755 28.278 1.00 92.00 975 ALA A O 1
ATOM 7559 N N . ASP A 1 976 ? -21.787 -10.632 28.800 1.00 90.88 976 ASP A N 1
ATOM 7560 C CA . ASP A 1 976 ? -21.955 -9.965 30.092 1.00 90.88 976 ASP A CA 1
ATOM 7561 C C . ASP A 1 976 ? -21.956 -8.429 29.961 1.00 90.88 976 ASP A C 1
ATOM 7563 O O . ASP A 1 976 ? -21.373 -7.706 30.784 1.00 90.88 976 ASP A O 1
ATOM 7567 N N . ARG A 1 977 ? -22.570 -7.902 28.894 1.00 93.31 977 ARG A N 1
ATOM 7568 C CA . ARG A 1 977 ? -22.708 -6.458 28.631 1.00 93.31 977 ARG A CA 1
ATOM 7569 C C . ARG A 1 977 ? -24.193 -6.073 28.570 1.00 93.31 977 ARG A C 1
ATOM 7571 O O . ARG A 1 977 ? -24.799 -6.072 27.501 1.00 93.31 977 ARG A O 1
ATOM 7578 N N . PRO A 1 978 ? -24.821 -5.751 29.716 1.00 94.38 978 PRO A N 1
ATOM 7579 C CA . PRO A 1 978 ? -26.237 -5.396 29.748 1.00 94.38 978 PRO A CA 1
ATOM 7580 C C . PRO A 1 978 ? -26.503 -3.969 29.243 1.00 94.38 978 PRO A C 1
ATOM 7582 O O . PRO A 1 978 ? -25.614 -3.136 29.122 1.00 94.38 978 PRO A O 1
ATOM 7585 N N . LEU A 1 979 ? -27.774 -3.635 29.026 1.00 96.19 979 LEU A N 1
ATOM 7586 C CA . LEU A 1 979 ? -28.193 -2.241 28.843 1.00 96.19 979 LEU A CA 1
ATOM 7587 C C . LEU A 1 979 ? -28.008 -1.432 30.140 1.00 96.19 979 LEU A C 1
ATOM 7589 O O . LEU A 1 979 ? -28.201 -1.950 31.245 1.00 96.19 979 LEU A O 1
ATOM 7593 N N . VAL A 1 980 ? -27.748 -0.127 30.029 1.00 96.31 980 VAL A N 1
ATOM 7594 C CA . VAL A 1 980 ? -27.661 0.773 31.193 1.00 96.31 980 VAL A CA 1
ATOM 7595 C C . VAL A 1 980 ? -29.007 1.454 31.403 1.00 96.31 980 VAL A C 1
ATOM 7597 O O . VAL A 1 980 ? -29.451 2.250 30.583 1.00 96.31 980 VAL A O 1
ATOM 7600 N N . ALA A 1 981 ? -29.679 1.127 32.512 1.00 93.56 981 ALA A N 1
ATOM 7601 C CA . ALA A 1 981 ? -31.029 1.614 32.821 1.00 93.56 981 ALA A CA 1
ATOM 7602 C C . ALA A 1 981 ? -32.047 1.387 31.675 1.00 93.56 981 ALA A C 1
ATOM 7604 O O . ALA A 1 981 ? -32.968 2.179 31.488 1.00 93.56 981 ALA A O 1
ATOM 7605 N N . GLY A 1 982 ? -31.876 0.298 30.914 1.00 93.19 982 GLY A N 1
ATOM 7606 C CA . GLY A 1 982 ? -32.719 -0.049 29.765 1.00 93.19 982 GLY A CA 1
ATOM 7607 C C . GLY A 1 982 ? -32.392 0.696 28.465 1.00 93.19 982 GLY A C 1
ATOM 7608 O O . GLY A 1 982 ? -33.101 0.495 27.485 1.00 93.19 982 GLY A O 1
ATOM 7609 N N . ALA A 1 983 ? -31.348 1.530 28.437 1.00 95.88 983 ALA A N 1
ATOM 7610 C CA . ALA A 1 983 ? -30.886 2.234 27.242 1.00 95.88 983 ALA A CA 1
ATOM 7611 C C . ALA A 1 983 ? -29.632 1.573 26.629 1.00 95.88 983 ALA A C 1
ATOM 7613 O O . ALA A 1 983 ? -28.857 0.955 27.373 1.00 95.88 983 ALA A O 1
ATOM 7614 N N . PRO A 1 984 ? -29.405 1.728 25.307 1.00 97.44 984 PRO A N 1
ATOM 7615 C CA . PRO A 1 984 ? -28.160 1.325 24.662 1.00 97.44 984 PRO A CA 1
ATOM 7616 C C . PRO A 1 984 ? -26.936 1.923 25.348 1.00 97.44 984 PRO A C 1
ATOM 7618 O O . PRO A 1 984 ? -26.969 3.069 25.802 1.00 97.44 984 PRO A O 1
ATOM 7621 N N . ALA A 1 985 ? -25.862 1.145 25.428 1.00 97.50 985 ALA A N 1
ATOM 7622 C CA . ALA A 1 985 ? -24.664 1.520 26.163 1.00 97.50 985 ALA A CA 1
ATOM 7623 C C . ALA A 1 985 ? -23.396 1.079 25.436 1.00 97.50 985 ALA A C 1
ATOM 7625 O O . ALA A 1 985 ? -23.377 0.055 24.758 1.00 97.50 985 ALA A O 1
ATOM 7626 N N . ALA A 1 986 ? -22.330 1.851 25.616 1.00 97.94 986 ALA A N 1
ATOM 7627 C CA . ALA A 1 986 ? -20.990 1.518 25.171 1.00 97.94 986 ALA A CA 1
ATOM 7628 C C . ALA A 1 986 ? -20.096 1.175 26.369 1.00 97.94 986 ALA A C 1
ATOM 7630 O O . ALA A 1 986 ? -20.108 1.867 27.393 1.00 97.94 986 ALA A O 1
ATOM 7631 N N . TYR A 1 987 ? -19.303 0.124 26.207 1.00 97.19 987 TYR A N 1
ATOM 7632 C CA . TYR A 1 987 ? -18.301 -0.358 27.146 1.00 97.19 987 TYR A CA 1
ATOM 7633 C C . TYR A 1 987 ? -16.942 -0.240 26.477 1.00 97.19 987 TYR A C 1
ATOM 7635 O O . TYR A 1 987 ? -16.744 -0.811 25.411 1.00 97.19 987 TYR A O 1
ATOM 7643 N N . VAL A 1 988 ? -16.021 0.495 27.095 1.00 96.69 988 VAL A N 1
ATOM 7644 C CA . VAL A 1 988 ? -14.646 0.629 26.610 1.00 96.69 988 VAL A CA 1
ATOM 7645 C C . VAL A 1 988 ? -13.750 -0.131 27.570 1.00 96.69 988 VAL A C 1
ATOM 7647 O O . VAL A 1 988 ? -13.663 0.216 28.749 1.00 96.69 988 VAL A O 1
ATOM 7650 N N . CYS A 1 989 ? -13.118 -1.186 27.073 1.00 94.19 989 CYS A N 1
ATOM 7651 C CA . CYS A 1 989 ? -12.205 -2.017 27.834 1.00 94.19 989 CYS A CA 1
ATOM 7652 C C . CYS A 1 989 ? -10.781 -1.912 27.279 1.00 94.19 989 CYS A C 1
ATOM 7654 O O . CYS A 1 989 ? -10.550 -1.569 26.120 1.00 94.19 989 CYS A O 1
ATOM 7656 N N . ARG A 1 990 ? -9.804 -2.149 28.150 1.00 90.06 990 ARG A N 1
ATOM 7657 C CA . ARG A 1 990 ? -8.379 -2.209 27.830 1.00 90.06 990 ARG A CA 1
ATOM 7658 C C . ARG A 1 990 ? -7.722 -3.172 28.804 1.00 90.06 990 ARG A C 1
ATOM 7660 O O . ARG A 1 990 ? -7.825 -2.990 30.018 1.00 90.06 990 ARG A O 1
ATOM 7667 N N . ASN A 1 991 ? -7.026 -4.184 28.288 1.00 83.06 991 ASN A N 1
ATOM 7668 C CA . ASN A 1 991 ? -6.313 -5.176 29.104 1.00 83.06 991 ASN A CA 1
ATOM 7669 C C . ASN A 1 991 ? -7.205 -5.795 30.201 1.00 83.06 991 ASN A C 1
ATOM 7671 O O . ASN A 1 991 ? -6.851 -5.777 31.382 1.00 83.06 991 ASN A O 1
ATOM 7675 N N . PHE A 1 992 ? -8.376 -6.312 29.814 1.00 79.38 992 PHE A N 1
ATOM 7676 C CA . PHE A 1 992 ? -9.355 -6.944 30.716 1.00 79.38 992 PHE A CA 1
ATOM 7677 C C . PHE A 1 992 ? -9.957 -6.022 31.794 1.00 79.38 992 PHE A C 1
ATOM 7679 O O . PHE A 1 992 ? -10.607 -6.501 32.723 1.00 79.38 992 PHE A O 1
ATOM 7686 N N . THR A 1 993 ? -9.754 -4.706 31.693 1.00 88.25 993 THR A N 1
ATOM 7687 C CA . THR A 1 993 ? -10.352 -3.708 32.590 1.00 88.25 993 THR A CA 1
ATOM 7688 C C . THR A 1 993 ? -11.237 -2.775 31.780 1.00 88.25 993 THR A C 1
ATOM 7690 O O . THR A 1 993 ? -10.786 -2.233 30.777 1.00 88.25 993 THR A O 1
ATOM 7693 N N . CYS A 1 994 ? -12.484 -2.582 32.205 1.00 92.12 994 CYS A N 1
ATOM 7694 C CA . CYS A 1 994 ? -13.429 -1.692 31.534 1.00 92.12 994 CYS A CA 1
ATOM 7695 C C . CYS A 1 994 ? -13.656 -0.412 32.336 1.00 92.12 994 CYS A C 1
ATOM 7697 O O . CYS A 1 994 ? -13.738 -0.451 33.568 1.00 92.12 994 CYS A O 1
ATOM 7699 N N . ASP A 1 995 ? -13.821 0.700 31.627 1.00 92.38 995 ASP A N 1
ATOM 7700 C CA . ASP A 1 995 ? -14.357 1.929 32.197 1.00 92.38 995 ASP A CA 1
ATOM 7701 C C . ASP A 1 995 ? -15.845 1.763 32.552 1.00 92.38 995 ASP A C 1
ATOM 7703 O O . ASP A 1 995 ? -16.511 0.796 32.165 1.00 92.38 995 ASP A O 1
ATOM 7707 N N . ALA A 1 996 ? -16.395 2.721 33.304 1.00 93.88 996 ALA A N 1
ATOM 7708 C CA . ALA A 1 996 ? -17.830 2.744 33.567 1.00 93.88 996 ALA A CA 1
ATOM 7709 C C . ALA A 1 996 ? -18.606 2.869 32.237 1.00 93.88 996 ALA A C 1
ATOM 7711 O O . ALA A 1 996 ? -18.292 3.766 31.449 1.00 93.88 996 ALA A O 1
ATOM 7712 N N . PRO A 1 997 ? -19.630 2.027 31.987 1.00 96.62 997 PRO A N 1
ATOM 7713 C CA . PRO A 1 997 ? -20.369 2.078 30.734 1.00 96.62 997 PRO A CA 1
ATOM 7714 C C . PRO A 1 997 ? -21.087 3.414 30.566 1.00 96.62 997 PRO A C 1
ATOM 7716 O O . PRO A 1 997 ? -21.563 4.015 31.536 1.00 96.62 997 PRO A O 1
ATOM 7719 N N . THR A 1 998 ? -21.189 3.870 29.321 1.00 97.38 998 THR A N 1
ATOM 7720 C CA . THR A 1 998 ? -21.782 5.165 28.983 1.00 97.38 998 THR A CA 1
ATOM 7721 C C . THR A 1 998 ? -22.905 5.020 27.966 1.00 97.38 998 THR A C 1
ATOM 7723 O O . THR A 1 998 ? -22.796 4.275 26.999 1.00 97.38 998 THR A O 1
ATOM 7726 N N . THR A 1 999 ? -23.983 5.771 28.173 1.00 97.50 999 THR A N 1
ATOM 7727 C CA . THR A 1 999 ? -25.057 5.976 27.188 1.00 97.50 999 THR A CA 1
ATOM 7728 C C . THR A 1 999 ? -24.887 7.300 26.431 1.00 97.50 999 THR A C 1
ATOM 7730 O O . THR A 1 999 ? -25.687 7.629 25.562 1.00 97.50 999 THR A O 1
ATOM 7733 N N . ASP A 1 1000 ? -23.862 8.081 26.789 1.00 97.44 1000 ASP A N 1
ATOM 7734 C CA . ASP A 1 1000 ? -23.569 9.410 26.255 1.00 97.44 1000 ASP A CA 1
ATOM 7735 C C . ASP A 1 1000 ? -22.437 9.328 25.210 1.00 97.44 1000 ASP A C 1
ATOM 7737 O O . ASP A 1 1000 ? -21.300 8.992 25.579 1.00 97.44 1000 ASP A O 1
ATOM 7741 N N . PRO A 1 1001 ? -22.716 9.655 23.933 1.00 97.12 1001 PRO A N 1
ATOM 7742 C CA . PRO A 1 1001 ? -21.716 9.691 22.869 1.00 97.12 1001 PRO A CA 1
ATOM 7743 C C . PRO A 1 1001 ? -20.543 10.641 23.144 1.00 97.12 1001 PRO A C 1
ATOM 7745 O O . PRO A 1 1001 ? -19.413 10.348 22.764 1.00 97.12 1001 PRO A O 1
ATOM 7748 N N . GLU A 1 1002 ? -20.753 11.760 23.839 1.00 96.50 1002 GLU A N 1
ATOM 7749 C CA . GLU A 1 1002 ? -19.672 12.716 24.118 1.00 96.50 1002 GLU A CA 1
ATOM 7750 C C . GLU A 1 1002 ? -18.660 12.142 25.117 1.00 96.50 1002 GLU A C 1
ATOM 7752 O O . GLU A 1 1002 ? -17.442 12.295 24.961 1.0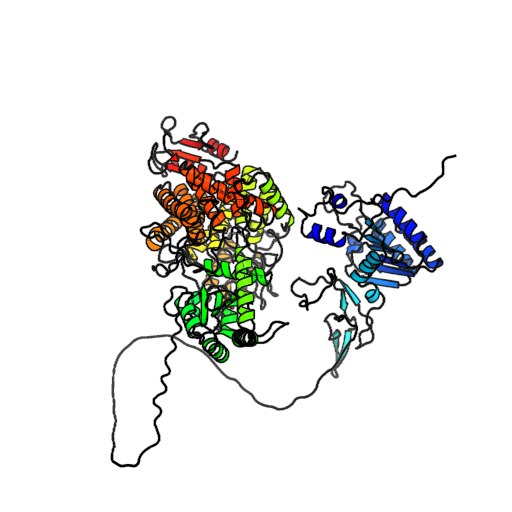0 96.50 1002 GLU A O 1
ATOM 7757 N N . ARG A 1 1003 ? -19.154 11.405 26.120 1.00 96.19 1003 ARG A N 1
ATOM 7758 C CA . ARG A 1 1003 ? -18.294 10.668 27.056 1.00 96.19 1003 ARG A CA 1
ATOM 7759 C C . ARG A 1 1003 ? -17.542 9.546 26.357 1.00 96.19 1003 ARG A C 1
ATOM 7761 O O . ARG A 1 1003 ? -16.356 9.379 26.624 1.00 96.19 1003 ARG A O 1
ATOM 7768 N N . LEU A 1 1004 ? -18.212 8.820 25.457 1.00 97.00 1004 LEU A N 1
ATOM 7769 C CA . LEU A 1 1004 ? -17.571 7.782 24.652 1.00 97.00 1004 LEU A CA 1
ATOM 7770 C C . LEU A 1 1004 ? -16.438 8.375 23.809 1.00 97.00 1004 LEU A C 1
ATOM 7772 O O . LEU A 1 1004 ? -15.315 7.892 23.882 1.00 97.00 1004 LEU A O 1
ATOM 7776 N N . ARG A 1 1005 ? -16.690 9.473 23.086 1.00 95.00 1005 ARG A N 1
ATOM 7777 C CA . ARG A 1 1005 ? -15.656 10.139 22.282 1.00 95.00 1005 ARG A CA 1
ATOM 7778 C C . ARG A 1 1005 ? -14.456 10.556 23.123 1.00 95.00 1005 ARG A C 1
ATOM 7780 O O . ARG A 1 1005 ? -13.325 10.318 22.719 1.00 95.00 1005 ARG A O 1
ATOM 7787 N N . THR A 1 1006 ? -14.705 11.122 24.304 1.00 92.62 1006 THR A N 1
ATOM 7788 C CA . THR A 1 1006 ? -13.637 11.512 25.236 1.00 92.62 1006 THR A CA 1
ATOM 7789 C C . THR A 1 1006 ? -12.767 10.311 25.615 1.00 92.62 1006 THR A C 1
ATOM 7791 O O . THR A 1 1006 ? -11.548 10.397 25.489 1.00 92.62 1006 THR A O 1
ATOM 7794 N N . ALA A 1 1007 ? -13.380 9.183 25.993 1.00 91.44 1007 ALA A N 1
ATOM 7795 C CA . ALA A 1 1007 ? -12.672 7.956 26.373 1.00 91.44 1007 ALA A CA 1
ATOM 7796 C C . ALA A 1 1007 ? -11.853 7.331 25.226 1.00 91.44 1007 ALA A C 1
ATOM 7798 O O . ALA A 1 1007 ? -10.869 6.638 25.470 1.00 91.44 1007 ALA A O 1
ATOM 7799 N N . LEU A 1 1008 ? -12.242 7.584 23.972 1.00 91.69 1008 LEU A N 1
ATOM 7800 C CA . LEU A 1 1008 ? -11.548 7.095 22.774 1.00 91.69 1008 LEU A CA 1
ATOM 7801 C C . LEU A 1 1008 ? -10.489 8.065 22.230 1.00 91.69 1008 LEU A C 1
ATOM 7803 O O . LEU A 1 1008 ? -9.778 7.728 21.284 1.00 91.69 1008 LEU A O 1
ATOM 7807 N N . SER A 1 1009 ? -10.398 9.261 22.810 1.00 81.25 1009 SER A N 1
ATOM 7808 C CA . SER A 1 1009 ? -9.411 10.294 22.468 1.00 81.25 1009 SER A CA 1
ATOM 7809 C C . SER A 1 1009 ? -8.305 10.458 23.518 1.00 81.25 1009 SER A C 1
ATOM 7811 O O . SER A 1 1009 ? -7.400 11.265 23.317 1.00 81.25 1009 SER A O 1
ATOM 7813 N N . SER A 1 1010 ? -8.411 9.740 24.645 1.00 59.62 1010 SER A N 1
ATOM 7814 C CA . SER A 1 1010 ? -7.591 9.911 25.853 1.00 59.62 1010 SER A CA 1
ATOM 7815 C C . SER A 1 1010 ? -6.514 8.859 26.070 1.00 59.62 1010 SER A C 1
ATOM 7817 O O . SER A 1 1010 ? -6.827 7.649 25.902 1.00 59.62 1010 SER A O 1
#

Mean predicted aligned error: 17.43 Å